Protein AF-0000000068019719 (afdb_homodimer)

Structure (mmCIF, N/CA/C/O backbone):
data_AF-0000000068019719-model_v1
#
loop_
_entity.id
_entity.type
_entity.pdbx_description
1 polymer 'Aminotransferase-like plant mobile domain-containing protein'
#
loop_
_atom_site.group_PDB
_atom_site.id
_atom_site.type_symbol
_atom_site.label_atom_id
_atom_site.label_alt_id
_atom_site.label_comp_id
_atom_site.label_asym_id
_atom_site.label_entity_id
_atom_site.label_seq_id
_atom_site.pdbx_PDB_ins_code
_atom_site.Cartn_x
_atom_site.Cartn_y
_atom_site.Cartn_z
_atom_site.occupancy
_atom_site.B_iso_or_equiv
_atom_site.auth_seq_id
_atom_site.auth_comp_id
_atom_site.auth_asym_id
_atom_site.auth_atom_id
_atom_site.pdbx_PDB_model_num
ATOM 1 N N . MET A 1 1 ? -24.781 23.547 -5.719 1 38.34 1 MET A N 1
ATOM 2 C CA . MET A 1 1 ? -23.625 24.281 -5.207 1 38.34 1 MET A CA 1
ATOM 3 C C . MET A 1 1 ? -23.156 23.703 -3.881 1 38.34 1 MET A C 1
ATOM 5 O O . MET A 1 1 ? -23.969 23.406 -3.004 1 38.34 1 MET A O 1
ATOM 9 N N . VAL A 1 2 ? -21.953 23.016 -3.896 1 59.16 2 VAL A N 1
ATOM 10 C CA . VAL A 1 2 ? -21.438 22.516 -2.629 1 59.16 2 VAL A CA 1
ATOM 11 C C . VAL A 1 2 ? -20.984 23.688 -1.755 1 59.16 2 VAL A C 1
ATOM 13 O O . VAL A 1 2 ? -20.125 24.453 -2.146 1 59.16 2 VAL A O 1
ATOM 16 N N . TRP A 1 3 ? -21.719 24 -0.631 1 69.31 3 TRP A N 1
ATOM 17 C CA . TRP A 1 3 ? -21.641 25.156 0.263 1 69.31 3 TRP A CA 1
ATOM 18 C C . TRP A 1 3 ? -20.188 25.5 0.582 1 69.31 3 TRP A C 1
ATOM 20 O O . TRP A 1 3 ? -19.812 26.672 0.586 1 69.31 3 TRP A O 1
ATOM 30 N N . LEU A 1 4 ? -19.422 24.531 0.592 1 84.62 4 LEU A N 1
ATOM 31 C CA . LEU A 1 4 ? -18.078 24.797 1.104 1 84.62 4 LEU A CA 1
ATOM 32 C C . LEU A 1 4 ? -17.062 24.859 -0.036 1 84.62 4 LEU A C 1
ATOM 34 O O . LEU A 1 4 ? -15.875 25.094 0.197 1 84.62 4 LEU A O 1
ATOM 38 N N . LEU A 1 5 ? -17.578 24.766 -1.245 1 86.62 5 LEU A N 1
ATOM 39 C CA . LEU A 1 5 ? -16.656 24.812 -2.367 1 86.62 5 LEU A CA 1
ATOM 40 C C . LEU A 1 5 ? -16.828 26.078 -3.189 1 86.62 5 LEU A C 1
ATOM 42 O O . LEU A 1 5 ? -17.953 26.578 -3.316 1 86.62 5 LEU A O 1
ATOM 46 N N . ASN A 1 6 ? -15.758 26.641 -3.621 1 86.62 6 ASN A N 1
ATOM 47 C CA . ASN A 1 6 ? -15.719 27.797 -4.523 1 86.62 6 ASN A CA 1
ATOM 48 C C . ASN A 1 6 ? -15.258 27.391 -5.922 1 86.62 6 ASN A C 1
ATOM 50 O O . ASN A 1 6 ? -14.195 26.797 -6.082 1 86.62 6 ASN A O 1
ATOM 54 N N . ASN A 1 7 ? -15.953 27.766 -6.902 1 86.12 7 ASN A N 1
ATOM 55 C CA . ASN A 1 7 ? -15.703 27.344 -8.281 1 86.12 7 ASN A CA 1
ATOM 56 C C . ASN A 1 7 ? -14.352 27.859 -8.781 1 86.12 7 ASN A C 1
ATOM 58 O O . ASN A 1 7 ? -13.719 27.203 -9.617 1 86.12 7 ASN A O 1
ATOM 62 N N . VAL A 1 8 ? -13.977 28.938 -8.258 1 86.38 8 VAL A N 1
ATOM 63 C CA . VAL A 1 8 ? -12.703 29.516 -8.68 1 86.38 8 VAL A CA 1
ATOM 64 C C . VAL A 1 8 ? -11.57 28.531 -8.406 1 86.38 8 VAL A C 1
ATOM 66 O O . VAL A 1 8 ? -10.648 28.391 -9.219 1 86.38 8 VAL A O 1
ATOM 69 N N . TYR A 1 9 ? -11.68 27.844 -7.316 1 90.44 9 TYR A N 1
ATOM 70 C CA . TYR A 1 9 ? -10.625 26.906 -6.934 1 90.44 9 TYR A CA 1
ATOM 71 C C . TYR A 1 9 ? -10.93 25.5 -7.449 1 90.44 9 TYR A C 1
ATOM 73 O O . TYR A 1 9 ? -10.039 24.812 -7.93 1 90.44 9 TYR A O 1
ATOM 81 N N . ASP A 1 10 ? -12.125 25.078 -7.422 1 90.25 10 ASP A N 1
ATOM 82 C CA . ASP A 1 10 ? -12.539 23.703 -7.641 1 90.25 10 ASP A CA 1
ATOM 83 C C . ASP A 1 10 ? -12.203 23.25 -9.062 1 90.25 10 ASP A C 1
ATOM 85 O O . ASP A 1 10 ? -11.766 22.109 -9.273 1 90.25 10 ASP A O 1
ATOM 89 N N . VAL A 1 11 ? -12.297 24.094 -10.023 1 90.19 11 VAL A N 1
ATOM 90 C CA . VAL A 1 11 ? -12.125 23.734 -11.43 1 90.19 11 VAL A CA 1
ATOM 91 C C . VAL A 1 11 ? -10.656 23.375 -11.688 1 90.19 11 VAL A C 1
ATOM 93 O O . VAL A 1 11 ? -10.352 22.625 -12.617 1 90.19 11 VAL A O 1
ATOM 96 N N . GLU A 1 12 ? -9.828 23.922 -10.836 1 93.25 12 GLU A N 1
ATOM 97 C CA . GLU A 1 12 ? -8.398 23.672 -11.023 1 93.25 12 GLU A CA 1
ATOM 98 C C . GLU A 1 12 ? -7.859 22.719 -9.961 1 93.25 12 GLU A C 1
ATOM 100 O O . GLU A 1 12 ? -6.668 22.406 -9.953 1 93.25 12 GLU A O 1
ATOM 105 N N . HIS A 1 13 ? -8.734 22.281 -9.203 1 95.81 13 HIS A N 1
ATOM 106 C CA . HIS A 1 13 ? -8.312 21.516 -8.039 1 95.81 13 HIS A CA 1
ATOM 107 C C . HIS A 1 13 ? -7.988 20.078 -8.43 1 95.81 13 HIS A C 1
ATOM 109 O O . HIS A 1 13 ? -8.688 19.469 -9.25 1 95.81 13 HIS A O 1
ATOM 115 N N . ARG A 1 14 ? -7.023 19.531 -7.828 1 96.31 14 ARG A N 1
ATOM 116 C CA . ARG A 1 14 ? -6.582 18.156 -8.094 1 96.31 14 ARG A CA 1
ATOM 117 C C . ARG A 1 14 ? -7.719 17.172 -7.859 1 96.31 14 ARG A C 1
ATOM 119 O O . ARG A 1 14 ? -7.891 16.219 -8.633 1 96.31 14 ARG A O 1
ATOM 126 N N . ALA A 1 15 ? -8.477 17.297 -6.812 1 94.62 15 ALA A N 1
ATOM 127 C CA . ALA A 1 15 ? -9.594 16.406 -6.508 1 94.62 15 ALA A CA 1
ATOM 128 C C . ALA A 1 15 ? -10.602 16.391 -7.656 1 94.62 15 ALA A C 1
ATOM 130 O O . ALA A 1 15 ? -11.164 15.336 -7.977 1 94.62 15 ALA A O 1
ATOM 131 N N . TYR A 1 16 ? -10.789 17.516 -8.219 1 93.38 16 TYR A N 1
ATOM 132 C CA . TYR A 1 16 ? -11.711 17.625 -9.352 1 93.38 16 TYR A CA 1
ATOM 133 C C . TYR A 1 16 ? -11.188 16.828 -10.539 1 93.38 16 TYR A C 1
ATOM 135 O O . TYR A 1 16 ? -11.93 16.078 -11.172 1 93.38 16 TYR A O 1
ATOM 143 N N . PHE A 1 17 ? -9.984 16.938 -10.82 1 94.06 17 PHE A N 1
ATOM 144 C CA . PHE A 1 17 ? -9.375 16.25 -11.945 1 94.06 17 PHE A CA 1
ATOM 145 C C . PHE A 1 17 ? -9.398 14.742 -11.727 1 94.06 17 PHE A C 1
ATOM 147 O O . PHE A 1 17 ? -9.609 13.969 -12.664 1 94.06 17 PHE A O 1
ATOM 154 N N . MET A 1 18 ? -9.25 14.281 -10.539 1 92.56 18 MET A N 1
ATOM 155 C CA . MET A 1 18 ? -9.211 12.852 -10.242 1 92.56 18 MET A CA 1
ATOM 156 C C . MET A 1 18 ? -10.625 12.266 -10.227 1 92.56 18 MET A C 1
ATOM 158 O O . MET A 1 18 ? -10.859 11.195 -10.789 1 92.56 18 MET A O 1
ATOM 162 N N . SER A 1 19 ? -11.516 12.914 -9.578 1 89 19 SER A N 1
ATOM 163 C CA . SER A 1 19 ? -12.859 12.375 -9.375 1 89 19 SER A CA 1
ATOM 164 C C . SER A 1 19 ? -13.727 12.562 -10.617 1 89 19 SER A C 1
ATOM 166 O O . SER A 1 19 ? -14.359 11.617 -11.086 1 89 19 SER A O 1
ATOM 168 N N . GLU A 1 20 ? -13.711 13.75 -11.172 1 86.19 20 GLU A N 1
ATOM 169 C CA . GLU A 1 20 ? -14.609 14.078 -12.273 1 86.19 20 GLU A CA 1
ATOM 170 C C . GLU A 1 20 ? -13.969 13.773 -13.625 1 86.19 20 GLU A C 1
ATOM 172 O O . GLU A 1 20 ? -14.625 13.227 -14.516 1 86.19 20 GLU A O 1
ATOM 177 N N . LYS A 1 21 ? -12.766 14.117 -13.742 1 88.12 21 LYS A N 1
ATOM 178 C CA . LYS A 1 21 ? -12.102 13.914 -15.031 1 88.12 21 LYS A CA 1
ATOM 179 C C . LYS A 1 21 ? -11.406 12.555 -15.078 1 88.12 21 LYS A C 1
ATOM 181 O O . LYS A 1 21 ? -10.898 12.148 -16.125 1 88.12 21 LYS A O 1
ATOM 186 N N . LYS A 1 22 ? -11.391 11.828 -13.938 1 85.5 22 LYS A N 1
ATOM 187 C CA . LYS A 1 22 ? -10.828 10.484 -13.836 1 85.5 22 LYS A CA 1
ATOM 188 C C . LYS A 1 22 ? -9.383 10.445 -14.32 1 85.5 22 LYS A C 1
ATOM 190 O O . LYS A 1 22 ? -8.984 9.516 -15.016 1 85.5 22 LYS A O 1
ATOM 195 N N . MET A 1 23 ? -8.703 11.555 -14.023 1 88.12 23 MET A N 1
ATOM 196 C CA . MET A 1 23 ? -7.297 11.648 -14.398 1 88.12 23 MET A CA 1
ATOM 197 C C . MET A 1 23 ? -6.406 10.992 -13.352 1 88.12 23 MET A C 1
ATOM 199 O O . MET A 1 23 ? -6.656 11.133 -12.148 1 88.12 23 MET A O 1
ATOM 203 N N . GLU A 1 24 ? -5.391 10.312 -13.852 1 85.75 24 GLU A N 1
ATOM 204 C CA . GLU A 1 24 ? -4.367 9.789 -12.953 1 85.75 24 GLU A CA 1
ATOM 205 C C . GLU A 1 24 ? -3.275 10.82 -12.695 1 85.75 24 GLU A C 1
ATOM 207 O O . GLU A 1 24 ? -2.547 11.203 -13.617 1 85.75 24 GLU A O 1
ATOM 212 N N . LEU A 1 25 ? -3.205 11.25 -11.516 1 93.06 25 LEU A N 1
ATOM 213 C CA . LEU A 1 25 ? -2.211 12.258 -11.164 1 93.06 25 LEU A CA 1
ATOM 214 C C . LEU A 1 25 ? -1.021 11.625 -10.453 1 93.06 25 LEU A C 1
ATOM 216 O O . LEU A 1 25 ? -1.124 10.508 -9.93 1 93.06 25 LEU A O 1
ATOM 220 N N . THR A 1 26 ? 0.106 12.352 -10.484 1 92.88 26 THR A N 1
ATOM 221 C CA . THR A 1 26 ? 1.33 11.906 -9.828 1 92.88 26 THR A CA 1
ATOM 222 C C . THR A 1 26 ? 1.549 12.672 -8.523 1 92.88 26 THR A C 1
ATOM 224 O O . THR A 1 26 ? 1.011 13.766 -8.344 1 92.88 26 THR A O 1
ATOM 227 N N . PRO A 1 27 ? 2.312 12.062 -7.602 1 93.38 27 PRO A N 1
ATOM 228 C CA . PRO A 1 27 ? 2.594 12.758 -6.344 1 93.38 27 PRO A CA 1
ATOM 229 C C . PRO A 1 27 ? 3.418 14.031 -6.539 1 93.38 27 PRO A C 1
ATOM 231 O O . PRO A 1 27 ? 4.266 14.086 -7.434 1 93.38 27 PRO A O 1
ATOM 234 N N . LEU A 1 28 ? 3.152 14.992 -5.691 1 94.69 28 LEU A N 1
ATOM 235 C CA . LEU A 1 28 ? 3.924 16.234 -5.672 1 94.69 28 LEU A CA 1
ATOM 236 C C . LEU A 1 28 ? 5.328 15.984 -5.133 1 94.69 28 LEU A C 1
ATOM 238 O O . LEU A 1 28 ? 5.531 15.109 -4.285 1 94.69 28 LEU A O 1
ATOM 242 N N . LYS A 1 29 ? 6.273 16.766 -5.629 1 91.44 29 LYS A N 1
ATOM 243 C CA . LYS A 1 29 ? 7.633 16.719 -5.098 1 91.44 29 LYS A CA 1
ATOM 244 C C . LYS A 1 29 ? 7.777 17.609 -3.873 1 91.44 29 LYS A C 1
ATOM 246 O O . LYS A 1 29 ? 7.371 18.781 -3.896 1 91.44 29 LYS A O 1
ATOM 251 N N . ILE A 1 30 ? 8.305 17.016 -2.824 1 89.81 30 ILE A N 1
ATOM 252 C CA . ILE A 1 30 ? 8.547 17.812 -1.627 1 89.81 30 ILE A CA 1
ATOM 253 C C . ILE A 1 30 ? 9.836 18.609 -1.799 1 89.81 30 ILE A C 1
ATOM 255 O O . ILE A 1 30 ? 10.898 18.047 -2.076 1 89.81 30 ILE A O 1
ATOM 259 N N . ARG A 1 31 ? 9.789 19.891 -1.672 1 82.5 31 ARG A N 1
ATOM 260 C CA . ARG A 1 31 ? 10.938 20.766 -1.894 1 82.5 31 ARG A CA 1
ATOM 261 C C . ARG A 1 31 ? 11.633 21.094 -0.58 1 82.5 31 ARG A C 1
ATOM 263 O O . ARG A 1 31 ? 12.602 21.859 -0.561 1 82.5 31 ARG A O 1
ATOM 270 N N . SER A 1 32 ? 11.203 20.531 0.454 1 72.19 32 SER A N 1
ATOM 271 C CA . SER A 1 32 ? 11.852 20.734 1.748 1 72.19 32 SER A CA 1
ATOM 272 C C . SER A 1 32 ? 12.977 19.734 1.968 1 72.19 32 SER A C 1
ATOM 274 O O . SER A 1 32 ? 12.773 18.531 1.828 1 72.19 32 SER A O 1
ATOM 276 N N . HIS A 1 33 ? 14.164 20.422 2.17 1 71.75 33 HIS A N 1
ATOM 277 C CA . HIS A 1 33 ? 15.336 19.594 2.428 1 71.75 33 HIS A CA 1
ATOM 278 C C . HIS A 1 33 ? 15.797 19.719 3.875 1 71.75 33 HIS A C 1
ATOM 280 O O . HIS A 1 33 ? 15.586 20.766 4.508 1 71.75 33 HIS A O 1
ATOM 286 N N . GLY A 1 34 ? 15.797 18.734 4.602 1 66.56 34 GLY A N 1
ATOM 287 C CA . GLY A 1 34 ? 16.312 18.766 5.961 1 66.56 34 GLY A CA 1
ATOM 288 C C . GLY A 1 34 ? 17.594 19.578 6.098 1 66.56 34 GLY A C 1
ATOM 289 O O . GLY A 1 34 ? 17.969 20.312 5.184 1 66.56 34 GLY A O 1
ATOM 290 N N . ALA A 1 35 ? 18 19.734 7.387 1 65 35 ALA A N 1
ATOM 291 C CA . ALA A 1 35 ? 19.281 20.406 7.633 1 65 35 ALA A CA 1
ATOM 292 C C . ALA A 1 35 ? 20.453 19.531 7.16 1 65 35 ALA A C 1
ATOM 294 O O . ALA A 1 35 ? 20.453 18.312 7.371 1 65 35 ALA A O 1
ATOM 295 N N . SER A 1 36 ? 20.906 19.844 6.016 1 66.44 36 SER A N 1
ATOM 296 C CA . SER A 1 36 ? 22 19.094 5.422 1 66.44 36 SER A CA 1
ATOM 297 C C . SER A 1 36 ? 23.172 18.969 6.387 1 66.44 36 SER A C 1
ATOM 299 O O . SER A 1 36 ? 23.422 19.875 7.191 1 66.44 36 SER A O 1
ATOM 301 N N . SER A 1 37 ? 23.688 17.875 6.43 1 70.44 37 SER A N 1
ATOM 302 C CA . SER A 1 37 ? 24.906 17.641 7.195 1 70.44 37 SER A CA 1
ATOM 303 C C . SER A 1 37 ? 26.047 18.5 6.68 1 70.44 37 SER A C 1
ATOM 305 O O . SER A 1 37 ? 27.094 18.609 7.328 1 70.44 37 SER A O 1
ATOM 307 N N . VAL A 1 38 ? 25.75 19.234 5.754 1 77.94 38 VAL A N 1
ATOM 308 C CA . VAL A 1 38 ? 26.812 20.031 5.141 1 77.94 38 VAL A CA 1
ATOM 309 C C . VAL A 1 38 ? 27.094 21.25 6 1 77.94 38 VAL A C 1
ATOM 311 O O . VAL A 1 38 ? 28.266 21.625 6.184 1 77.94 38 VAL A O 1
ATOM 314 N N . MET A 1 39 ? 26.031 21.922 6.547 1 88.31 39 MET A N 1
ATOM 315 C CA . MET A 1 39 ? 26.203 23.062 7.441 1 88.31 39 MET A CA 1
ATOM 316 C C . MET A 1 39 ? 26.281 22.609 8.898 1 88.31 39 MET A C 1
ATOM 318 O O . MET A 1 39 ? 25.281 22.141 9.453 1 88.31 39 MET A O 1
ATOM 322 N N . GLN A 1 40 ? 27.359 22.766 9.492 1 87.5 40 GLN A N 1
ATOM 323 C CA . GLN A 1 40 ? 27.562 22.266 10.844 1 87.5 40 GLN A CA 1
ATOM 324 C C . GLN A 1 40 ? 27.125 23.297 11.883 1 87.5 40 GLN A C 1
ATOM 326 O O . GLN A 1 40 ? 27.406 24.5 11.742 1 87.5 40 GLN A O 1
ATOM 331 N N . TYR A 1 41 ? 26.469 22.844 12.844 1 91.69 41 TYR A N 1
ATOM 332 C CA . TYR A 1 41 ? 26.094 23.703 13.969 1 91.69 41 TYR A CA 1
ATOM 333 C C . TYR A 1 41 ? 27.281 23.938 14.898 1 91.69 41 TYR A C 1
ATOM 335 O O . TYR A 1 41 ? 27.984 22.984 15.258 1 91.69 41 TYR A O 1
ATOM 343 N N . ASP A 1 42 ? 27.5 25.141 15.219 1 93.56 42 ASP A N 1
ATOM 344 C CA . ASP A 1 42 ? 28.547 25.547 16.156 1 93.56 42 ASP A CA 1
ATOM 345 C C . ASP A 1 42 ? 27.938 26.047 17.469 1 93.56 42 ASP A C 1
ATOM 347 O O . ASP A 1 42 ? 27.125 26.984 17.469 1 93.56 42 ASP A O 1
ATOM 351 N N . GLU A 1 43 ? 28.438 25.484 18.562 1 93.25 43 GLU A N 1
ATOM 352 C CA . GLU A 1 43 ? 27.891 25.828 19.875 1 93.25 43 GLU A CA 1
ATOM 353 C C . GLU A 1 43 ? 28.016 27.328 20.156 1 93.25 43 GLU A C 1
ATOM 355 O O . GLU A 1 43 ? 27.219 27.891 20.891 1 93.25 43 GLU A O 1
ATOM 360 N N . ARG A 1 44 ? 28.875 27.938 19.547 1 94.81 44 ARG A N 1
ATOM 361 C CA . ARG A 1 44 ? 29.094 29.375 19.734 1 94.81 44 ARG A CA 1
ATOM 362 C C . ARG A 1 44 ? 27.969 30.188 19.125 1 94.81 44 ARG A C 1
ATOM 364 O O . ARG A 1 44 ? 27.797 31.375 19.438 1 94.81 44 ARG A O 1
ATOM 371 N N . TYR A 1 45 ? 27.094 29.578 18.297 1 96.62 45 TYR A N 1
ATOM 372 C CA . TYR A 1 45 ? 25.953 30.234 17.672 1 96.62 45 TYR A CA 1
ATOM 373 C C . TYR A 1 45 ? 24.812 30.391 18.656 1 96.62 45 TYR A C 1
ATOM 375 O O . TYR A 1 45 ? 23.906 31.219 18.453 1 96.62 45 TYR A O 1
ATOM 383 N N . THR A 1 46 ? 24.734 29.641 19.703 1 96.06 46 THR A N 1
ATOM 384 C CA . THR A 1 46 ? 23.578 29.406 20.562 1 96.06 46 THR A CA 1
ATOM 385 C C . THR A 1 46 ? 23.062 30.719 21.141 1 96.06 46 THR A C 1
ATOM 387 O O . THR A 1 46 ? 21.859 31 21.078 1 96.06 46 THR A O 1
ATOM 390 N N . PRO A 1 47 ? 23.922 31.562 21.672 1 95.31 47 PRO A N 1
ATOM 391 C CA . PRO A 1 47 ? 23.391 32.781 22.266 1 95.31 47 PRO A CA 1
ATOM 392 C C . PRO A 1 47 ? 22.703 33.688 21.25 1 95.31 47 PRO A C 1
ATOM 394 O O . PRO A 1 47 ? 21.734 34.375 21.578 1 95.31 47 PRO A O 1
ATOM 397 N N . TYR A 1 48 ? 23.203 33.719 20.078 1 96.38 48 TYR A N 1
ATOM 398 C CA . TYR A 1 48 ? 22.625 34.562 19.047 1 96.38 48 TYR A CA 1
ATOM 399 C C . TYR A 1 48 ? 21.297 34 18.547 1 96.38 48 TYR A C 1
ATOM 401 O O . TYR A 1 48 ? 20.359 34.75 18.297 1 96.38 48 TYR A O 1
ATOM 409 N N . ILE A 1 49 ? 21.234 32.75 18.422 1 96.69 49 ILE A N 1
ATOM 410 C CA . ILE A 1 49 ? 20.031 32.094 17.953 1 96.69 49 ILE A CA 1
ATOM 411 C C . ILE A 1 49 ? 18.938 32.219 19.016 1 96.69 49 ILE A C 1
ATOM 413 O O . ILE A 1 49 ? 17.75 32.375 18.688 1 96.69 49 ILE A O 1
ATOM 417 N N . GLU A 1 50 ? 19.312 32.062 20.219 1 95.62 50 GLU A N 1
ATOM 418 C CA . GLU A 1 50 ? 18.375 32.219 21.328 1 95.62 50 GLU A CA 1
ATOM 419 C C . GLU A 1 50 ? 17.656 33.562 21.281 1 95.62 50 GLU A C 1
ATOM 421 O O . GLU A 1 50 ? 16.469 33.656 21.578 1 95.62 50 GLU A O 1
ATOM 426 N N . MET A 1 51 ? 18.344 34.562 20.891 1 95.38 51 MET A N 1
ATOM 427 C CA . MET A 1 51 ? 17.797 35.938 20.844 1 95.38 51 MET A CA 1
ATOM 428 C C . MET A 1 51 ? 16.656 36.031 19.844 1 95.38 51 MET A C 1
ATOM 430 O O . MET A 1 51 ? 15.742 36.844 20 1 95.38 51 MET A O 1
ATOM 434 N N . THR A 1 52 ? 16.656 35.219 18.812 1 95.69 52 THR A N 1
ATOM 435 C CA . THR A 1 52 ? 15.688 35.312 17.719 1 95.69 52 THR A CA 1
ATOM 436 C C . THR A 1 52 ? 14.43 34.5 18.062 1 95.69 52 THR A C 1
ATOM 438 O O . THR A 1 52 ? 13.398 34.656 17.406 1 95.69 52 THR A O 1
ATOM 441 N N . GLY A 1 53 ? 14.492 33.625 19.062 1 94.56 53 GLY A N 1
ATOM 442 C CA . GLY A 1 53 ? 13.383 32.75 19.391 1 94.56 53 GLY A CA 1
ATOM 443 C C . GLY A 1 53 ? 13.359 31.469 18.547 1 94.56 53 GLY A C 1
ATOM 444 O O . GLY A 1 53 ? 12.453 30.656 18.688 1 94.56 53 GLY A O 1
ATOM 445 N N . LEU A 1 54 ? 14.43 31.172 17.766 1 96.44 54 LEU A N 1
ATOM 446 C CA . LEU A 1 54 ? 14.445 30.062 16.828 1 96.44 54 LEU A CA 1
ATOM 447 C C . LEU A 1 54 ? 15.203 28.859 17.391 1 96.44 54 LEU A C 1
ATOM 449 O O . LEU A 1 54 ? 15.266 27.812 16.766 1 96.44 54 LEU A O 1
ATOM 453 N N . LEU A 1 55 ? 15.711 28.984 18.562 1 96.25 55 LEU A N 1
ATOM 454 C CA . LEU A 1 55 ? 16.672 28.016 19.094 1 96.25 55 LEU A CA 1
ATOM 455 C C . LEU A 1 55 ? 16.047 26.625 19.156 1 96.25 55 LEU A C 1
ATOM 457 O O . LEU A 1 55 ? 16.641 25.656 18.656 1 96.25 55 LEU A O 1
ATOM 461 N N . PRO A 1 56 ? 14.836 26.469 19.688 1 95.44 56 PRO A N 1
ATOM 462 C CA . PRO A 1 56 ? 14.281 25.109 19.734 1 95.44 56 PRO A CA 1
ATOM 463 C C . PRO A 1 56 ? 14.125 24.484 18.359 1 95.44 56 PRO A C 1
ATOM 465 O O . PRO A 1 56 ? 14.422 23.297 18.172 1 95.44 56 PRO A O 1
ATOM 468 N N . PHE A 1 57 ? 13.727 25.266 17.438 1 94.94 57 PHE A N 1
ATOM 469 C CA . PHE A 1 57 ? 13.508 24.75 16.094 1 94.94 57 PHE A CA 1
ATOM 470 C C . PHE A 1 57 ? 14.836 24.391 15.422 1 94.94 57 PHE A C 1
ATOM 472 O O . PHE A 1 57 ? 14.945 23.344 14.781 1 94.94 57 PHE A O 1
ATOM 479 N N . VAL A 1 58 ? 15.773 25.234 15.57 1 94.12 58 VAL A N 1
ATOM 480 C CA . VAL A 1 58 ? 17.094 25.016 14.984 1 94.12 58 VAL A CA 1
ATOM 481 C C . VAL A 1 58 ? 17.703 23.75 15.562 1 94.12 58 VAL A C 1
ATOM 483 O O . VAL A 1 58 ? 18.312 22.953 14.844 1 94.12 58 VAL A O 1
ATOM 486 N N . GLN A 1 59 ? 17.531 23.547 16.828 1 91.5 59 GLN A N 1
ATOM 487 C CA . GLN A 1 59 ? 18.062 22.344 17.469 1 91.5 59 GLN A CA 1
ATOM 488 C C . GLN A 1 59 ? 17.359 21.094 16.938 1 91.5 59 GLN A C 1
ATOM 490 O O . GLN A 1 59 ? 18 20.047 16.797 1 91.5 59 GLN A O 1
ATOM 495 N N . LEU A 1 60 ? 16.172 21.219 16.688 1 90.44 60 LEU A N 1
ATOM 496 C CA . LEU A 1 60 ? 15.383 20.109 16.156 1 90.44 60 LEU A CA 1
ATOM 497 C C . LEU A 1 60 ? 15.875 19.703 14.773 1 90.44 60 LEU A C 1
ATOM 499 O O . LEU A 1 60 ? 16.094 18.516 14.523 1 90.44 60 LEU A O 1
ATOM 503 N N . VAL A 1 61 ? 16.109 20.625 13.875 1 89.88 61 VAL A N 1
ATOM 504 C CA . VAL A 1 61 ? 16.344 20.312 12.469 1 89.88 61 VAL A CA 1
ATOM 505 C C . VAL A 1 61 ? 17.844 20.109 12.227 1 89.88 61 VAL A C 1
ATOM 507 O O . VAL A 1 61 ? 18.234 19.516 11.227 1 89.88 61 VAL A O 1
ATOM 510 N N . SER A 1 62 ? 18.688 20.594 13.109 1 85.62 62 SER A N 1
ATOM 511 C CA . SER A 1 62 ? 20.125 20.438 12.945 1 85.62 62 SER A CA 1
ATOM 512 C C . SER A 1 62 ? 20.562 19.016 13.234 1 85.62 62 SER A C 1
ATOM 514 O O . SER A 1 62 ? 21.641 18.578 12.789 1 85.62 62 SER A O 1
ATOM 516 N N . ARG A 1 63 ? 19.875 18.266 13.945 1 77.62 63 ARG A N 1
ATOM 517 C CA . ARG A 1 63 ? 20.219 16.891 14.281 1 77.62 63 ARG A CA 1
ATOM 518 C C . ARG A 1 63 ? 19.859 15.945 13.141 1 77.62 63 ARG A C 1
ATOM 520 O O . ARG A 1 63 ? 20.734 15.242 12.609 1 77.62 63 ARG A O 1
ATOM 527 N N . SER A 1 64 ? 18.562 15.773 12.961 1 72.25 64 SER A N 1
ATOM 528 C CA . SER A 1 64 ? 18.062 14.891 11.906 1 72.25 64 SER A CA 1
ATOM 529 C C . SER A 1 64 ? 16.656 15.273 11.492 1 72.25 64 SER A C 1
ATOM 531 O O . SER A 1 64 ? 15.875 15.781 12.305 1 72.25 64 SER A O 1
ATOM 533 N N . THR A 1 65 ? 16.5 15.281 10.188 1 76.94 65 THR A N 1
ATOM 534 C CA . THR A 1 65 ? 15.125 15.398 9.688 1 76.94 65 THR A CA 1
ATOM 535 C C . THR A 1 65 ? 14.664 14.086 9.055 1 76.94 65 THR A C 1
ATOM 537 O O . THR A 1 65 ? 15.398 13.477 8.281 1 76.94 65 THR A O 1
ATOM 540 N N . PRO A 1 66 ? 13.516 13.672 9.484 1 79.25 66 PRO A N 1
ATOM 541 C CA . PRO A 1 66 ? 13.031 12.414 8.922 1 79.25 66 PRO A CA 1
ATOM 542 C C . PRO A 1 66 ? 12.727 12.523 7.426 1 79.25 66 PRO A C 1
ATOM 544 O O . PRO A 1 66 ? 12.508 13.625 6.914 1 79.25 66 PRO A O 1
ATOM 547 N N . ASN A 1 67 ? 12.781 11.352 6.809 1 79.81 67 ASN A N 1
ATOM 548 C CA . ASN A 1 67 ? 12.352 11.297 5.418 1 79.81 67 ASN A CA 1
ATOM 549 C C . ASN A 1 67 ? 10.836 11.492 5.293 1 79.81 67 ASN A C 1
ATOM 551 O O . ASN A 1 67 ? 10.062 10.812 5.965 1 79.81 67 ASN A O 1
ATOM 555 N N . LEU A 1 68 ? 10.555 12.477 4.492 1 86 68 LEU A N 1
ATOM 556 C CA . LEU A 1 68 ? 9.141 12.789 4.352 1 86 68 LEU A CA 1
ATOM 557 C C . LEU A 1 68 ? 8.508 11.977 3.227 1 86 68 LEU A C 1
ATOM 559 O O . LEU A 1 68 ? 9.148 11.719 2.205 1 86 68 LEU A O 1
ATOM 563 N N . ASN A 1 69 ? 7.344 11.539 3.4 1 88.44 69 ASN A N 1
ATOM 564 C CA . ASN A 1 69 ? 6.586 10.703 2.473 1 88.44 69 ASN A CA 1
ATOM 565 C C . ASN A 1 69 ? 5.781 11.547 1.487 1 88.44 69 ASN A C 1
ATOM 567 O O . ASN A 1 69 ? 4.652 11.945 1.781 1 88.44 69 ASN A O 1
ATOM 571 N N . ALA A 1 70 ? 6.309 11.711 0.313 1 91.44 70 ALA A N 1
ATOM 572 C CA . ALA A 1 70 ? 5.68 12.578 -0.683 1 91.44 70 ALA A CA 1
ATOM 573 C C . ALA A 1 70 ? 4.297 12.062 -1.063 1 91.44 70 ALA A C 1
ATOM 575 O O . ALA A 1 70 ? 3.373 12.844 -1.287 1 91.44 70 ALA A O 1
ATOM 576 N N . ALA A 1 71 ? 4.141 10.766 -1.117 1 92 71 ALA A N 1
ATOM 577 C CA . ALA A 1 71 ? 2.865 10.164 -1.497 1 92 71 ALA A CA 1
ATOM 578 C C . ALA A 1 71 ? 1.781 10.477 -0.469 1 92 71 ALA A C 1
ATOM 580 O O . ALA A 1 71 ? 0.674 10.883 -0.83 1 92 71 ALA A O 1
ATOM 581 N N . ALA A 1 72 ? 2.111 10.336 0.767 1 93.44 72 ALA A N 1
ATOM 582 C CA . ALA A 1 72 ? 1.146 10.586 1.834 1 93.44 72 ALA A CA 1
ATOM 583 C C . ALA A 1 72 ? 0.794 12.07 1.923 1 93.44 72 ALA A C 1
ATOM 585 O O . ALA A 1 72 ? -0.374 12.43 2.082 1 93.44 72 ALA A O 1
ATOM 586 N N . VAL A 1 73 ? 1.76 12.867 1.812 1 95.44 73 VAL A N 1
ATOM 587 C CA . VAL A 1 73 ? 1.554 14.312 1.873 1 95.44 73 VAL A CA 1
ATOM 588 C C . VAL A 1 73 ? 0.685 14.758 0.701 1 95.44 73 VAL A C 1
ATOM 590 O O . VAL A 1 73 ? -0.229 15.57 0.872 1 95.44 73 VAL A O 1
ATOM 593 N N . THR A 1 74 ? 0.97 14.234 -0.465 1 96.81 74 THR A N 1
ATOM 594 C CA . THR A 1 74 ? 0.198 14.609 -1.646 1 96.81 74 THR A CA 1
ATOM 595 C C . THR A 1 74 ? -1.259 14.18 -1.495 1 96.81 74 THR A C 1
ATOM 597 O O . THR A 1 74 ? -2.172 14.938 -1.838 1 96.81 74 THR A O 1
ATOM 600 N N . SER A 1 75 ? -1.438 12.945 -0.999 1 96.56 75 SER A N 1
ATOM 601 C CA . SER A 1 75 ? -2.801 12.461 -0.799 1 96.56 75 SER A CA 1
ATOM 602 C C . SER A 1 75 ? -3.568 13.367 0.162 1 96.56 75 SER A C 1
ATOM 604 O O . SER A 1 75 ? -4.777 13.547 0.016 1 96.56 75 SER A O 1
ATOM 606 N N . LEU A 1 76 ? -2.9 13.867 1.13 1 97.81 76 LEU A N 1
ATOM 607 C CA . LEU A 1 76 ? -3.492 14.805 2.078 1 97.81 76 LEU A CA 1
ATOM 608 C C . LEU A 1 76 ? -3.787 16.141 1.41 1 97.81 76 LEU A C 1
ATOM 610 O O . LEU A 1 76 ? -4.863 16.719 1.602 1 97.81 76 LEU A O 1
ATOM 614 N N . ILE A 1 77 ? -2.908 16.578 0.573 1 98.12 77 ILE A N 1
ATOM 615 C CA . ILE A 1 77 ? -3.037 17.875 -0.104 1 98.12 77 ILE A CA 1
ATOM 616 C C . ILE A 1 77 ? -4.203 17.828 -1.088 1 98.12 77 ILE A C 1
ATOM 618 O O . ILE A 1 77 ? -4.898 18.828 -1.287 1 98.12 77 ILE A O 1
ATOM 622 N N . ASP A 1 78 ? -4.422 16.688 -1.659 1 97.69 78 ASP A N 1
ATOM 623 C CA . ASP A 1 78 ? -5.543 16.516 -2.578 1 97.69 78 ASP A CA 1
ATOM 624 C C . ASP A 1 78 ? -6.863 16.875 -1.9 1 97.69 78 ASP A C 1
ATOM 626 O O . ASP A 1 78 ? -7.883 17.062 -2.57 1 97.69 78 ASP A O 1
ATOM 630 N N . ARG A 1 79 ? -6.871 17.047 -0.547 1 97.56 79 ARG A N 1
ATOM 631 C CA . ARG A 1 79 ? -8.086 17.297 0.215 1 97.56 79 ARG A CA 1
ATOM 632 C C . ARG A 1 79 ? -8.078 18.719 0.795 1 97.56 79 ARG A C 1
ATOM 634 O O . ARG A 1 79 ? -9.031 19.125 1.464 1 97.56 79 ARG A O 1
ATOM 641 N N . TRP A 1 80 ? -6.992 19.391 0.511 1 97.88 80 TRP A N 1
ATOM 642 C CA . TRP A 1 80 ? -6.895 20.766 0.996 1 97.88 80 TRP A CA 1
ATOM 643 C C . TRP A 1 80 ? -7.812 21.688 0.206 1 97.88 80 TRP A C 1
ATOM 645 O O . TRP A 1 80 ? -7.816 21.656 -1.027 1 97.88 80 TRP A O 1
ATOM 655 N N . ARG A 1 81 ? -8.57 22.516 0.953 1 96.12 81 ARG A N 1
ATOM 656 C CA . ARG A 1 81 ? -9.461 23.484 0.316 1 96.12 81 ARG A CA 1
ATOM 657 C C . ARG A 1 81 ? -9.102 24.906 0.719 1 96.12 81 ARG A C 1
ATOM 659 O O . ARG A 1 81 ? -9.258 25.281 1.881 1 96.12 81 ARG A O 1
ATOM 666 N N . PRO A 1 82 ? -8.711 25.672 -0.253 1 94.88 82 PRO A N 1
ATOM 667 C CA . PRO A 1 82 ? -8.367 27.062 0.039 1 94.88 82 PRO A CA 1
ATOM 668 C C . PRO A 1 82 ? -9.555 27.875 0.536 1 94.88 82 PRO A C 1
ATOM 670 O O . PRO A 1 82 ? -9.383 28.875 1.236 1 94.88 82 PRO A O 1
ATOM 673 N N . GLU A 1 83 ? -10.781 27.469 0.255 1 91.81 83 GLU A N 1
ATOM 674 C CA . GLU A 1 83 ? -12.008 28.156 0.642 1 91.81 83 GLU A CA 1
ATOM 675 C C . GLU A 1 83 ? -12.109 28.297 2.158 1 91.81 83 GLU A C 1
ATOM 677 O O . GLU A 1 83 ? -12.617 29.297 2.66 1 91.81 83 GLU A O 1
ATOM 682 N N . THR A 1 84 ? -11.602 27.281 2.801 1 93.12 84 THR A N 1
ATOM 683 C CA . THR A 1 84 ? -11.766 27.25 4.25 1 93.12 84 THR A CA 1
ATOM 684 C C . THR A 1 84 ? -10.422 27.062 4.945 1 93.12 84 THR A C 1
ATOM 686 O O . THR A 1 84 ? -10.344 27.094 6.176 1 93.12 84 THR A O 1
ATOM 689 N N . HIS A 1 85 ? -9.344 26.875 4.254 1 95.69 85 HIS A N 1
ATOM 690 C CA . HIS A 1 85 ? -8.016 26.578 4.773 1 95.69 85 HIS A CA 1
ATOM 691 C C . HIS A 1 85 ? -8.039 25.312 5.637 1 95.69 85 HIS A C 1
ATOM 693 O O . HIS A 1 85 ? -7.5 25.312 6.746 1 95.69 85 HIS A O 1
ATOM 699 N N . ASN A 1 86 ? -8.703 24.328 5.121 1 96.69 86 ASN A N 1
ATOM 700 C CA . ASN A 1 86 ? -8.836 23.047 5.824 1 96.69 86 ASN A CA 1
ATOM 701 C C . ASN A 1 86 ? -8.719 21.859 4.867 1 96.69 86 ASN A C 1
ATOM 703 O O . ASN A 1 86 ? -8.945 22 3.666 1 96.69 86 ASN A O 1
ATOM 707 N N . PHE A 1 87 ? -8.32 20.781 5.426 1 97.88 87 PHE A N 1
ATOM 708 C CA . PHE A 1 87 ? -8.469 19.5 4.734 1 97.88 87 PHE A CA 1
ATOM 709 C C . PHE A 1 87 ? -9.906 19 4.836 1 97.88 87 PHE A C 1
ATOM 711 O O . PHE A 1 87 ? -10.422 18.812 5.941 1 97.88 87 PHE A O 1
ATOM 718 N N . HIS A 1 88 ? -10.516 18.828 3.734 1 96.62 88 HIS A N 1
ATOM 719 C CA . HIS A 1 88 ? -11.859 18.266 3.719 1 96.62 88 HIS A CA 1
ATOM 720 C C . HIS A 1 88 ? -11.82 16.734 3.648 1 96.62 88 HIS A C 1
ATOM 722 O O . HIS A 1 88 ? -11.766 16.172 2.559 1 96.62 88 HIS A O 1
ATOM 728 N N . LEU A 1 89 ? -11.922 16.141 4.797 1 96.38 89 LEU A N 1
ATOM 729 C CA . LEU A 1 89 ? -11.922 14.688 4.934 1 96.38 89 LEU A CA 1
ATOM 730 C C . LEU A 1 89 ? -13.312 14.172 5.285 1 96.38 89 LEU A C 1
ATOM 732 O O . LEU A 1 89 ? -14.172 14.938 5.719 1 96.38 89 LEU A O 1
ATOM 736 N N . ARG A 1 90 ? -13.469 12.938 5.043 1 92.88 90 ARG A N 1
ATOM 737 C CA . ARG A 1 90 ? -14.742 12.352 5.441 1 92.88 90 ARG A CA 1
ATOM 738 C C . ARG A 1 90 ? -14.953 12.461 6.945 1 92.88 90 ARG A C 1
ATOM 740 O O . ARG A 1 90 ? -16.094 12.461 7.422 1 92.88 90 ARG A O 1
ATOM 747 N N . THR A 1 91 ? -13.945 12.602 7.66 1 95.06 91 THR A N 1
ATOM 748 C CA . THR A 1 91 ? -13.977 12.695 9.117 1 95.06 91 THR A CA 1
ATOM 749 C C . THR A 1 91 ? -14.305 14.117 9.562 1 95.06 91 THR A C 1
ATOM 751 O O . THR A 1 91 ? -14.414 14.391 10.758 1 95.06 91 THR A O 1
ATOM 754 N N . GLY A 1 92 ? -14.43 15.055 8.656 1 95.44 92 GLY A N 1
ATOM 755 C CA . GLY A 1 92 ? -14.656 16.453 8.953 1 95.44 92 GLY A CA 1
ATOM 756 C C . GLY A 1 92 ? -13.508 17.344 8.508 1 95.44 92 GLY A C 1
ATOM 757 O O . GLY A 1 92 ? -12.555 16.875 7.883 1 95.44 92 GLY A O 1
ATOM 758 N N . GLU A 1 93 ? -13.672 18.609 8.789 1 96.56 93 GLU A N 1
ATOM 759 C CA . GLU A 1 93 ? -12.578 19.547 8.539 1 96.56 93 GLU A CA 1
ATOM 760 C C . GLU A 1 93 ? -11.469 19.375 9.578 1 96.56 93 GLU A C 1
ATOM 762 O O . GLU A 1 93 ? -11.742 19.188 10.758 1 96.56 93 GLU A O 1
ATOM 767 N N . MET A 1 94 ? -10.297 19.359 9.055 1 98.12 94 MET A N 1
ATOM 768 C CA . MET A 1 94 ? -9.109 19.344 9.906 1 98.12 94 MET A CA 1
ATOM 769 C C . MET A 1 94 ? -8.008 20.234 9.328 1 98.12 94 MET A C 1
ATOM 771 O O . MET A 1 94 ? -7.969 20.469 8.117 1 98.12 94 MET A O 1
ATOM 775 N N . THR A 1 95 ? -7.109 20.719 10.164 1 98.5 95 THR A N 1
ATOM 776 C CA . THR A 1 95 ? -6.016 21.547 9.664 1 98.5 95 THR A CA 1
ATOM 777 C C . THR A 1 95 ? -4.902 21.656 10.703 1 98.5 95 THR A C 1
ATOM 779 O O . THR A 1 95 ? -5.059 21.219 11.836 1 98.5 95 THR A O 1
ATOM 782 N N . VAL A 1 96 ? -3.76 22.078 10.234 1 98.81 96 VAL A N 1
ATOM 783 C CA . VAL A 1 96 ? -2.678 22.469 11.133 1 98.81 96 VAL A CA 1
ATOM 784 C C . VAL A 1 96 ? -3.014 23.781 11.812 1 98.81 96 VAL A C 1
ATOM 786 O O . VAL A 1 96 ? -3.34 24.766 11.141 1 98.81 96 VAL A O 1
ATOM 789 N N . THR A 1 97 ? -2.965 23.844 13.086 1 98.75 97 THR A N 1
ATOM 790 C CA . THR A 1 97 ? -3.336 25.031 13.836 1 98.75 97 THR A CA 1
ATOM 791 C C . THR A 1 97 ? -2.123 25.625 14.555 1 98.75 97 THR A C 1
ATOM 793 O O . THR A 1 97 ? -1.034 25.047 14.516 1 98.75 97 THR A O 1
ATOM 796 N N . LEU A 1 98 ? -2.359 26.766 15.242 1 98.62 98 LEU A N 1
ATOM 797 C CA . LEU A 1 98 ? -1.301 27.375 16.031 1 98.62 98 LEU A CA 1
ATOM 798 C C . LEU A 1 98 ? -0.897 26.469 17.188 1 98.62 98 LEU A C 1
ATOM 800 O O . LEU A 1 98 ? 0.259 26.484 17.625 1 98.62 98 LEU A O 1
ATOM 804 N N . GLN A 1 99 ? -1.807 25.641 17.656 1 98.5 99 GLN A N 1
ATOM 805 C CA . GLN A 1 99 ? -1.449 24.641 18.672 1 98.5 99 GLN A CA 1
ATOM 806 C C . GLN A 1 99 ? -0.399 23.688 18.125 1 98.5 99 GLN A C 1
ATOM 808 O O . GLN A 1 99 ? 0.566 23.359 18.828 1 98.5 99 GLN A O 1
ATOM 813 N N . ASP A 1 100 ? -0.652 23.234 16.953 1 98.75 100 ASP A N 1
ATOM 814 C CA . ASP A 1 100 ? 0.271 22.297 16.328 1 98.75 100 ASP A CA 1
ATOM 815 C C . ASP A 1 100 ? 1.64 22.938 16.109 1 98.75 100 ASP A C 1
ATOM 817 O O . ASP A 1 100 ? 2.672 22.297 16.328 1 98.75 100 ASP A O 1
ATOM 821 N N . VAL A 1 101 ? 1.655 24.203 15.656 1 98.69 101 VAL A N 1
ATOM 822 C CA . VAL A 1 101 ? 2.908 24.906 15.438 1 98.69 101 VAL A CA 1
ATOM 823 C C . VAL A 1 101 ? 3.697 24.984 16.75 1 98.69 101 VAL A C 1
ATOM 825 O O . VAL A 1 101 ? 4.898 24.703 16.766 1 98.69 101 VAL A O 1
ATOM 828 N N . SER A 1 102 ? 3.012 25.375 17.766 1 98.31 102 SER A N 1
ATOM 829 C CA . SER A 1 102 ? 3.662 25.5 19.062 1 98.31 102 SER A CA 1
ATOM 830 C C . SER A 1 102 ? 4.195 24.172 19.562 1 98.31 102 SER A C 1
ATOM 832 O O . SER A 1 102 ? 5.367 24.047 19.922 1 98.31 102 SER A O 1
ATOM 834 N N . MET A 1 103 ? 3.412 23.141 19.5 1 98.31 103 MET A N 1
ATOM 835 C CA . MET A 1 103 ? 3.752 21.828 20.078 1 98.31 103 MET A CA 1
ATOM 836 C C . MET A 1 103 ? 4.844 21.156 19.25 1 98.31 103 MET A C 1
ATOM 838 O O . MET A 1 103 ? 5.781 20.578 19.812 1 98.31 103 MET A O 1
ATOM 842 N N . ILE A 1 104 ? 4.773 21.25 17.984 1 97.44 104 ILE A N 1
ATOM 843 C CA . ILE A 1 104 ? 5.641 20.469 17.109 1 97.44 104 ILE A CA 1
ATOM 844 C C . ILE A 1 104 ? 6.961 21.219 16.891 1 97.44 104 ILE A C 1
ATOM 846 O O . ILE A 1 104 ? 8.016 20.594 16.797 1 97.44 104 ILE A O 1
ATOM 850 N N . THR A 1 105 ? 6.926 22.578 16.875 1 97.38 105 THR A N 1
ATOM 851 C CA . THR A 1 105 ? 8.117 23.312 16.438 1 97.38 105 THR A CA 1
ATOM 852 C C . THR A 1 105 ? 8.609 24.25 17.531 1 97.38 105 THR A C 1
ATOM 854 O O . THR A 1 105 ? 9.75 24.719 17.484 1 97.38 105 THR A O 1
ATOM 857 N N . ALA A 1 106 ? 7.801 24.641 18.438 1 97.94 106 ALA A N 1
ATOM 858 C CA . ALA A 1 106 ? 8.086 25.594 19.5 1 97.94 106 ALA A CA 1
ATOM 859 C C . ALA A 1 106 ? 8.414 26.969 18.922 1 97.94 106 ALA A C 1
ATOM 861 O O . ALA A 1 106 ? 9.062 27.797 19.578 1 97.94 106 ALA A O 1
ATOM 862 N N . LEU A 1 107 ? 7.996 27.266 17.703 1 97.94 107 LEU A N 1
ATOM 863 C CA . LEU A 1 107 ? 8.141 28.609 17.156 1 97.94 107 LEU A CA 1
ATOM 864 C C . LEU A 1 107 ? 7.238 29.594 17.875 1 97.94 107 LEU A C 1
ATOM 866 O O . LEU A 1 107 ? 6.07 29.297 18.156 1 97.94 107 LEU A O 1
ATOM 870 N N . PRO A 1 108 ? 7.742 30.734 18.141 1 97.25 108 PRO A N 1
ATOM 871 C CA . PRO A 1 108 ? 6.934 31.688 18.906 1 97.25 108 PRO A CA 1
ATOM 872 C C . PRO A 1 108 ? 5.781 32.281 18.078 1 97.25 108 PRO A C 1
ATOM 874 O O . PRO A 1 108 ? 5.953 32.562 16.891 1 97.25 108 PRO A O 1
ATOM 877 N N . ILE A 1 109 ? 4.664 32.406 18.703 1 97.12 109 ILE A N 1
ATOM 878 C CA . ILE A 1 109 ? 3.482 33 18.094 1 97.12 109 ILE A CA 1
ATOM 879 C C . ILE A 1 109 ? 3.383 34.469 18.484 1 97.12 109 ILE A C 1
ATOM 881 O O . ILE A 1 109 ? 2.959 35.312 17.688 1 97.12 109 ILE A O 1
ATOM 885 N N . GLU A 1 110 ? 3.785 34.75 19.672 1 94.06 110 GLU A N 1
ATOM 886 C CA . GLU A 1 110 ? 3.812 36.125 20.109 1 94.06 110 GLU A CA 1
ATOM 887 C C . GLU A 1 110 ? 4.906 36.906 19.391 1 94.06 110 GLU A C 1
ATOM 889 O O . GLU A 1 110 ? 5.996 36.375 19.141 1 94.06 110 GLU A O 1
ATOM 894 N N . GLY A 1 111 ? 4.652 38.094 19.016 1 93.75 111 GLY A N 1
ATOM 895 C CA . GLY A 1 111 ? 5.59 38.969 18.312 1 93.75 111 GLY A CA 1
ATOM 896 C C . GLY A 1 111 ? 4.961 39.688 17.156 1 93.75 111 GLY A C 1
ATOM 897 O O . GLY A 1 111 ? 3.746 39.625 16.938 1 93.75 111 GLY A O 1
ATOM 898 N N . LYS A 1 112 ? 5.789 40.406 16.438 1 93.56 112 LYS A N 1
ATOM 899 C CA . LYS A 1 112 ? 5.336 41.094 15.25 1 93.56 112 LYS A CA 1
ATOM 900 C C . LYS A 1 112 ? 5.152 40.156 14.078 1 93.56 112 LYS A C 1
ATOM 902 O O . LYS A 1 112 ? 5.957 39.219 13.883 1 93.56 112 LYS A O 1
ATOM 907 N N . PRO A 1 113 ? 4.035 40.375 13.391 1 95.38 113 PRO A N 1
ATOM 908 C CA . PRO A 1 113 ? 3.902 39.531 12.203 1 95.38 113 PRO A CA 1
ATOM 909 C C . PRO A 1 113 ? 5.07 39.688 11.234 1 95.38 113 PRO A C 1
ATOM 911 O O . PRO A 1 113 ? 5.664 40.781 11.148 1 95.38 113 PRO A O 1
ATOM 914 N N . LEU A 1 114 ? 5.438 38.625 10.547 1 94.75 114 LEU A N 1
ATOM 915 C CA . LEU A 1 114 ? 6.5 38.688 9.547 1 94.75 114 LEU A CA 1
ATOM 916 C C . LEU A 1 114 ? 6.043 39.406 8.289 1 94.75 114 LEU A C 1
ATOM 918 O O . LEU A 1 114 ? 5.703 38.781 7.289 1 94.75 114 LEU A O 1
ATOM 922 N N . CYS A 1 115 ? 6.02 40.625 8.344 1 94.69 115 CYS A N 1
ATOM 923 C CA . CYS A 1 115 ? 5.598 41.531 7.277 1 94.69 115 CYS A CA 1
ATOM 924 C C . CYS A 1 115 ? 6.594 42.688 7.109 1 94.69 115 CYS A C 1
ATOM 926 O O . CYS A 1 115 ? 6.664 43.594 7.957 1 94.69 115 CYS A O 1
ATOM 928 N N . MET A 1 116 ? 7.367 42.594 6.043 1 90.88 116 MET A N 1
ATOM 929 C CA . MET A 1 116 ? 8.445 43.562 5.863 1 90.88 116 MET A CA 1
ATOM 930 C C . MET A 1 116 ? 8.594 43.938 4.395 1 90.88 116 MET A C 1
ATOM 932 O O . MET A 1 116 ? 7.828 43.5 3.547 1 90.88 116 MET A O 1
ATOM 936 N N . SER A 1 117 ? 9.492 44.875 4.234 1 88 117 SER A N 1
ATOM 937 C CA . SER A 1 117 ? 9.828 45.25 2.861 1 88 117 SER A CA 1
ATOM 938 C C . SER A 1 117 ? 10.648 44.156 2.184 1 88 117 SER A C 1
ATOM 940 O O . SER A 1 117 ? 11.594 43.625 2.77 1 88 117 SER A O 1
ATOM 942 N N . THR A 1 118 ? 10.203 43.719 1.034 1 86.12 118 THR A N 1
ATOM 943 C CA . THR A 1 118 ? 10.93 42.719 0.28 1 86.12 118 THR A CA 1
ATOM 944 C C . THR A 1 118 ? 11.641 43.344 -0.918 1 86.12 118 THR A C 1
ATOM 946 O O . THR A 1 118 ? 11.977 42.656 -1.878 1 86.12 118 THR A O 1
ATOM 949 N N . ASP A 1 119 ? 11.797 44.594 -0.8 1 81.69 119 ASP A N 1
ATOM 950 C CA . ASP A 1 119 ? 12.508 45.281 -1.868 1 81.69 119 ASP A CA 1
ATOM 951 C C . ASP A 1 119 ? 13.922 44.75 -2.031 1 81.69 119 ASP A C 1
ATOM 953 O O . ASP A 1 119 ? 14.688 44.688 -1.066 1 81.69 119 ASP A O 1
ATOM 957 N N . SER A 1 120 ? 14.234 44.344 -3.244 1 79.88 120 SER A N 1
ATOM 958 C CA . SER A 1 120 ? 15.516 43.688 -3.498 1 79.88 120 SER A CA 1
ATOM 959 C C . SER A 1 120 ? 16.547 44.688 -4.023 1 79.88 120 SER A C 1
ATOM 961 O O . SER A 1 120 ? 17.641 44.312 -4.418 1 79.88 120 SER A O 1
ATOM 963 N N . GLU A 1 121 ? 16.094 45.875 -4.082 1 80.62 121 GLU A N 1
ATOM 964 C CA . GLU A 1 121 ? 17.078 46.875 -4.508 1 80.62 121 GLU A CA 1
ATOM 965 C C . GLU A 1 121 ? 18.25 46.938 -3.535 1 80.62 121 GLU A C 1
ATOM 967 O O . GLU A 1 121 ? 18.047 47.094 -2.324 1 80.62 121 GLU A O 1
ATOM 972 N N . GLY A 1 122 ? 19.453 46.719 -3.975 1 82.81 122 GLY A N 1
ATOM 973 C CA . GLY A 1 122 ? 20.656 46.812 -3.174 1 82.81 122 GLY A CA 1
ATOM 974 C C . GLY A 1 122 ? 20.875 45.594 -2.285 1 82.81 122 GLY A C 1
ATOM 975 O O . GLY A 1 122 ? 21.578 45.688 -1.274 1 82.81 122 GLY A O 1
ATOM 976 N N . TRP A 1 123 ? 20.203 44.594 -2.592 1 87.06 123 TRP A N 1
ATOM 977 C CA . TRP A 1 123 ? 20.266 43.438 -1.72 1 87.06 123 TRP A CA 1
ATOM 978 C C . TRP A 1 123 ? 21.688 42.906 -1.6 1 87.06 123 TRP A C 1
ATOM 980 O O . TRP A 1 123 ? 22.094 42.438 -0.537 1 87.06 123 TRP A O 1
ATOM 990 N N . GLN A 1 124 ? 22.484 43.062 -2.654 1 88.44 124 GLN A N 1
ATOM 991 C CA . GLN A 1 124 ? 23.875 42.594 -2.605 1 88.44 124 GLN A CA 1
ATOM 992 C C . GLN A 1 124 ? 24.688 43.375 -1.572 1 88.44 124 GLN A C 1
ATOM 994 O O . GLN A 1 124 ? 25.438 42.781 -0.805 1 88.44 124 GLN A O 1
ATOM 999 N N . GLN A 1 125 ? 24.484 44.656 -1.646 1 88.56 125 GLN A N 1
ATOM 1000 C CA . GLN A 1 125 ? 25.188 45.5 -0.681 1 88.56 125 GLN A CA 1
ATOM 1001 C C . GLN A 1 125 ? 24.734 45.188 0.744 1 88.56 125 GLN A C 1
ATOM 1003 O O . GLN A 1 125 ? 25.547 45.156 1.669 1 88.56 125 GLN A O 1
ATOM 1008 N N . GLN A 1 126 ? 23.5 45.031 0.875 1 89.12 126 GLN A N 1
ATOM 1009 C CA . GLN A 1 126 ? 22.969 44.688 2.191 1 89.12 126 GLN A CA 1
ATOM 1010 C C . GLN A 1 126 ? 23.484 43.344 2.668 1 89.12 126 GLN A C 1
ATOM 1012 O O . GLN A 1 126 ? 23.797 43.156 3.85 1 89.12 126 GLN A O 1
ATOM 1017 N N . MET A 1 127 ? 23.547 42.438 1.758 1 92.5 127 MET A N 1
ATOM 1018 C CA . MET A 1 127 ? 24.078 41.125 2.088 1 92.5 127 MET A CA 1
ATOM 1019 C C . MET A 1 127 ? 25.531 41.219 2.525 1 92.5 127 MET A C 1
ATOM 1021 O O . MET A 1 127 ? 25.938 40.562 3.496 1 92.5 127 MET A O 1
ATOM 1025 N N . GLU A 1 128 ? 26.297 42.031 1.849 1 91.69 128 GLU A N 1
ATOM 1026 C CA . GLU A 1 128 ? 27.688 42.25 2.213 1 91.69 128 GLU A CA 1
ATOM 1027 C C . GLU A 1 128 ? 27.812 42.844 3.607 1 91.69 128 GLU A C 1
ATOM 1029 O O . GLU A 1 128 ? 28.734 42.531 4.355 1 91.69 128 GLU A O 1
ATOM 1034 N N . THR A 1 129 ? 26.875 43.656 3.852 1 91.81 129 THR A N 1
ATOM 1035 C CA . THR A 1 129 ? 26.875 44.281 5.164 1 91.81 129 THR A CA 1
ATOM 1036 C C . THR A 1 129 ? 26.531 43.281 6.254 1 91.81 129 THR A C 1
ATOM 1038 O O . THR A 1 129 ? 27.109 43.312 7.34 1 91.81 129 THR A O 1
ATOM 1041 N N . LEU A 1 130 ? 25.625 42.406 5.973 1 93.5 130 LEU A N 1
ATOM 1042 C CA . LEU A 1 130 ? 25.109 41.469 6.98 1 93.5 130 LEU A CA 1
ATOM 1043 C C . LEU A 1 130 ? 26.031 40.281 7.137 1 93.5 130 LEU A C 1
ATOM 1045 O O . LEU A 1 130 ? 26.234 39.781 8.25 1 93.5 130 LEU A O 1
ATOM 1049 N N . ILE A 1 131 ? 26.641 39.781 5.961 1 94.88 131 ILE A N 1
ATOM 1050 C CA . ILE A 1 131 ? 27.344 38.531 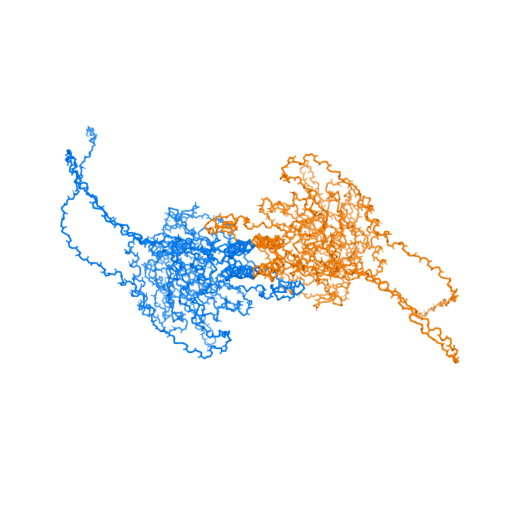6.109 1 94.88 131 ILE A CA 1
ATOM 1051 C C . ILE A 1 131 ? 28.734 38.625 5.477 1 94.88 131 ILE A C 1
ATOM 1053 O O . ILE A 1 131 ? 29.484 37.656 5.457 1 94.88 131 ILE A O 1
ATOM 1057 N N . GLY A 1 132 ? 29.094 39.688 4.852 1 91.25 132 GLY A N 1
ATOM 1058 C CA . GLY A 1 132 ? 30.469 40 4.43 1 91.25 132 GLY A CA 1
ATOM 1059 C C . GLY A 1 132 ? 30.734 39.625 2.982 1 91.25 132 GLY A C 1
ATOM 1060 O O . GLY A 1 132 ? 31.812 39.906 2.455 1 91.25 132 GLY A O 1
ATOM 1061 N N . MET A 1 133 ? 29.812 38.875 2.393 1 90.81 133 MET A N 1
ATOM 1062 C CA . MET A 1 133 ? 30.031 38.469 1.01 1 90.81 133 MET A CA 1
ATOM 1063 C C . MET A 1 133 ? 28.703 38.312 0.275 1 90.81 133 MET A C 1
ATOM 1065 O O . MET A 1 133 ? 27.641 38.219 0.905 1 90.81 133 MET A O 1
ATOM 1069 N N . SER A 1 134 ? 28.766 38.406 -1.068 1 89.75 134 SER A N 1
ATOM 1070 C CA . SER A 1 134 ? 27.609 38.156 -1.925 1 89.75 134 SER A CA 1
ATOM 1071 C C . SER A 1 134 ? 27.984 37.344 -3.16 1 89.75 134 SER A C 1
ATOM 1073 O O . SER A 1 134 ? 29.125 37.438 -3.633 1 89.75 134 SER A O 1
ATOM 1075 N N . PRO A 1 135 ? 27.062 36.469 -3.539 1 86.62 135 PRO A N 1
ATOM 1076 C CA . PRO A 1 135 ? 27.375 35.688 -4.742 1 86.62 135 PRO A CA 1
ATOM 1077 C C . PRO A 1 135 ? 27.641 36.562 -5.961 1 86.62 135 PRO A C 1
ATOM 1079 O O . PRO A 1 135 ? 27 37.625 -6.109 1 86.62 135 PRO A O 1
ATOM 1082 N N . GLN A 1 136 ? 28.766 36.188 -6.574 1 74 136 GLN A N 1
ATOM 1083 C CA . GLN A 1 136 ? 29.172 36.969 -7.734 1 74 136 GLN A CA 1
ATOM 1084 C C . GLN A 1 136 ? 28.312 36.625 -8.953 1 74 136 GLN A C 1
ATOM 1086 O O . GLN A 1 136 ? 27.922 35.469 -9.133 1 74 136 GLN A O 1
ATOM 1091 N N . GLU A 1 137 ? 27.719 37.562 -9.391 1 62.53 137 GLU A N 1
ATOM 1092 C CA . GLU A 1 137 ? 26.953 37.406 -10.633 1 62.53 137 GLU A CA 1
ATOM 1093 C C . GLU A 1 137 ? 27.812 36.75 -11.711 1 62.53 137 GLU A C 1
ATOM 1095 O O . GLU A 1 137 ? 28.984 37.094 -11.875 1 62.53 137 GLU A O 1
ATOM 1100 N N . LEU A 1 138 ? 27.609 35.375 -11.898 1 51.66 138 LEU A N 1
ATOM 1101 C CA . LEU A 1 138 ? 28.375 34.844 -13.016 1 51.66 138 LEU A CA 1
ATOM 1102 C C . LEU A 1 138 ? 28.344 35.781 -14.219 1 51.66 138 LEU A C 1
ATOM 1104 O O . LEU A 1 138 ? 27.266 36.188 -14.656 1 51.66 138 LEU A O 1
ATOM 1108 N N . GLU A 1 139 ? 29.328 36.562 -14.195 1 46.22 139 GLU A N 1
ATOM 1109 C CA . GLU A 1 139 ? 29.469 37.344 -15.422 1 46.22 139 GLU A CA 1
ATOM 1110 C C . GLU A 1 139 ? 29.25 36.469 -16.656 1 46.22 139 GLU A C 1
ATOM 1112 O O . GLU A 1 139 ? 29.922 35.469 -16.828 1 46.22 139 GLU A O 1
ATOM 1117 N N . VAL A 1 140 ? 28.062 36.25 -17 1 45.75 140 VAL A N 1
ATOM 1118 C CA . VAL A 1 140 ? 28 35.625 -18.328 1 45.75 140 VAL A CA 1
ATOM 1119 C C . VAL A 1 140 ? 28.812 36.438 -19.328 1 45.75 140 VAL A C 1
ATOM 1121 O O . VAL A 1 140 ? 28.703 37.656 -19.375 1 45.75 140 VAL A O 1
ATOM 1124 N N . GLU A 1 141 ? 29.859 35.906 -19.734 1 41.56 141 GLU A N 1
ATOM 1125 C CA . GLU A 1 141 ? 30.719 36.531 -20.734 1 41.56 141 GLU A CA 1
ATOM 1126 C C . GLU A 1 141 ? 29.922 37.375 -21.719 1 41.56 141 GLU A C 1
ATOM 1128 O O . GLU A 1 141 ? 30.328 38.469 -22.078 1 41.56 141 GLU A O 1
ATOM 1133 N N . ASP A 1 142 ? 29.375 36.625 -22.891 1 40.16 142 ASP A N 1
ATOM 1134 C CA . ASP A 1 142 ? 29.109 37.219 -24.203 1 40.16 142 ASP A CA 1
ATOM 1135 C C . ASP A 1 142 ? 27.828 38.062 -24.188 1 40.16 142 ASP A C 1
ATOM 1137 O O . ASP A 1 142 ? 26.719 37.5 -24.234 1 40.16 142 ASP A O 1
ATOM 1141 N N . GLY A 1 143 ? 27.703 39.281 -23.859 1 43.66 143 GLY A N 1
ATOM 1142 C CA . GLY A 1 143 ? 26.766 40.375 -24.094 1 43.66 143 GLY A CA 1
ATOM 1143 C C . GLY A 1 143 ? 25.328 39.969 -23.797 1 43.66 143 GLY A C 1
ATOM 1144 O O . GLY A 1 143 ? 24.391 40.688 -24.203 1 43.66 143 GLY A O 1
ATOM 1145 N N . GLY A 1 144 ? 24.969 38.719 -23.938 1 41.94 144 GLY A N 1
ATOM 1146 C CA . GLY A 1 144 ? 23.547 38.406 -23.859 1 41.94 144 GLY A CA 1
ATOM 1147 C C . GLY A 1 144 ? 22.938 38.812 -22.516 1 41.94 144 GLY A C 1
ATOM 1148 O O . GLY A 1 144 ? 23.656 39.125 -21.562 1 41.94 144 GLY A O 1
ATOM 1149 N N . LYS A 1 145 ? 21.531 39.062 -22.469 1 41.03 145 LYS A N 1
ATOM 1150 C CA . LYS A 1 145 ? 20.656 39.469 -21.391 1 41.03 145 LYS A CA 1
ATOM 1151 C C . LYS A 1 145 ? 21.031 38.75 -20.078 1 41.03 145 LYS A C 1
ATOM 1153 O O . LYS A 1 145 ? 21.094 37.531 -20.031 1 41.03 145 LYS A O 1
ATOM 1158 N N . LYS A 1 146 ? 21.797 39.219 -19.297 1 45.72 146 LYS A N 1
ATOM 1159 C CA . LYS A 1 146 ? 22.047 38.719 -17.953 1 45.72 146 LYS A CA 1
ATOM 1160 C C . LYS A 1 146 ? 20.75 38.25 -17.297 1 45.72 146 LYS A C 1
ATOM 1162 O O . LYS A 1 146 ? 19.828 39.031 -17.109 1 45.72 146 LYS A O 1
ATOM 1167 N N . ASP A 1 147 ? 20.344 37.094 -17.547 1 47.06 147 ASP A N 1
ATOM 1168 C CA . ASP A 1 147 ? 19.141 36.656 -16.828 1 47.06 147 ASP A CA 1
ATOM 1169 C C . ASP A 1 147 ? 19.203 37.062 -15.367 1 47.06 147 ASP A C 1
ATOM 1171 O O . ASP A 1 147 ? 20.266 37 -14.734 1 47.06 147 ASP A O 1
ATOM 1175 N N . ARG A 1 148 ? 18.297 37.938 -14.867 1 49.25 148 ARG A N 1
ATOM 1176 C CA . ARG A 1 148 ? 18.047 38.438 -13.523 1 49.25 148 ARG A CA 1
ATOM 1177 C C . ARG A 1 148 ? 18.359 37.375 -12.469 1 49.25 148 ARG A C 1
ATOM 1179 O O . ARG A 1 148 ? 17.828 36.281 -12.516 1 49.25 148 ARG A O 1
ATOM 1186 N N . VAL A 1 149 ? 19.484 37.469 -11.961 1 56.97 149 VAL A N 1
ATOM 1187 C CA . VAL A 1 149 ? 19.875 36.594 -10.852 1 56.97 149 VAL A CA 1
ATOM 1188 C C . VAL A 1 149 ? 18.875 36.75 -9.711 1 56.97 149 VAL A C 1
ATOM 1190 O O . VAL A 1 149 ? 18.5 37.844 -9.328 1 56.97 149 VAL A O 1
ATOM 1193 N N . PRO A 1 150 ? 18.219 35.719 -9.281 1 69 150 PRO A N 1
ATOM 1194 C CA . PRO A 1 150 ? 17.297 35.781 -8.156 1 69 150 PRO A CA 1
ATOM 1195 C C . PRO A 1 150 ? 17.938 36.312 -6.883 1 69 150 PRO A C 1
ATOM 1197 O O . PRO A 1 150 ? 19.109 36.062 -6.625 1 69 150 PRO A O 1
ATOM 1200 N N . ALA A 1 151 ? 17.266 37.438 -6.262 1 81.12 151 ALA A N 1
ATOM 1201 C CA . ALA A 1 151 ? 17.781 38 -5.008 1 81.12 151 ALA A CA 1
ATOM 1202 C C . ALA A 1 151 ? 17.922 36.906 -3.949 1 81.12 151 ALA A C 1
ATOM 1204 O O . ALA A 1 151 ? 16.953 36.281 -3.545 1 81.12 151 ALA A O 1
ATOM 1205 N N . GLY A 1 152 ? 19.156 36.625 -3.588 1 88.44 152 GLY A N 1
ATOM 1206 C CA . GLY A 1 152 ? 19.484 35.562 -2.65 1 88.44 152 GLY A CA 1
ATOM 1207 C C . GLY A 1 152 ? 20.75 34.812 -3.004 1 88.44 152 GLY A C 1
ATOM 1208 O O . GLY A 1 152 ? 21.688 35.406 -3.541 1 88.44 152 GLY A O 1
ATOM 1209 N N . ALA A 1 153 ? 20.875 33.625 -2.482 1 91.69 153 ALA A N 1
ATOM 1210 C CA . ALA A 1 153 ? 22.062 32.812 -2.727 1 91.69 153 ALA A CA 1
ATOM 1211 C C . ALA A 1 153 ? 21.703 31.344 -2.834 1 91.69 153 ALA A C 1
ATOM 1213 O O . ALA A 1 153 ? 20.859 30.844 -2.082 1 91.69 153 ALA A O 1
ATOM 1214 N N . PRO A 1 154 ? 22.328 30.688 -3.824 1 91.06 154 PRO A N 1
ATOM 1215 C CA . PRO A 1 154 ? 22.156 29.234 -3.848 1 91.06 154 PRO A CA 1
ATOM 1216 C C . PRO A 1 154 ? 22.656 28.562 -2.578 1 91.06 154 PRO A C 1
ATOM 1218 O O . PRO A 1 154 ? 23.656 28.984 -2.008 1 91.06 154 PRO A O 1
ATOM 1221 N N . PHE A 1 155 ? 22.016 27.531 -2.201 1 91.62 155 PHE A N 1
ATOM 1222 C CA . PHE A 1 155 ? 22.406 26.797 -1 1 91.62 155 PHE A CA 1
ATOM 1223 C C . PHE A 1 155 ? 23.828 26.25 -1.139 1 91.62 155 PHE A C 1
ATOM 1225 O O . PHE A 1 155 ? 24.562 26.172 -0.154 1 91.62 155 PHE A O 1
ATOM 1232 N N . THR A 1 156 ? 24.203 25.875 -2.369 1 90.38 156 THR A N 1
ATOM 1233 C CA . THR A 1 156 ? 25.562 25.375 -2.619 1 90.38 156 THR A CA 1
ATOM 1234 C C . THR A 1 156 ? 26.594 26.469 -2.352 1 90.38 156 THR A C 1
ATOM 1236 O O . THR A 1 156 ? 27.672 26.188 -1.834 1 90.38 156 THR A O 1
ATOM 1239 N N . TRP A 1 157 ? 26.266 27.688 -2.713 1 92.81 157 TRP A N 1
ATOM 1240 C CA . TRP A 1 157 ? 27.141 28.812 -2.453 1 92.81 157 TRP A CA 1
ATOM 1241 C C . TRP A 1 157 ? 27.281 29.062 -0.954 1 92.81 157 TRP A C 1
ATOM 1243 O O . TRP A 1 157 ? 28.391 29.328 -0.461 1 92.81 157 TRP A O 1
ATOM 1253 N N . ILE A 1 158 ? 26.234 29.047 -0.249 1 94.5 158 ILE A N 1
ATOM 1254 C CA . ILE A 1 158 ? 26.25 29.266 1.193 1 94.5 158 ILE A CA 1
ATOM 1255 C C . ILE A 1 158 ? 27.125 28.203 1.868 1 94.5 158 ILE A C 1
ATOM 1257 O O . ILE A 1 158 ? 27.969 28.531 2.699 1 94.5 158 ILE A O 1
ATOM 1261 N N . ALA A 1 159 ? 26.906 26.984 1.469 1 92.81 159 ALA A N 1
ATOM 1262 C CA . ALA A 1 159 ? 27.672 25.891 2.057 1 92.81 159 ALA A CA 1
ATOM 1263 C C . ALA A 1 159 ? 29.156 26.016 1.744 1 92.81 159 ALA A C 1
ATOM 1265 O O . ALA A 1 159 ? 30 25.734 2.596 1 92.81 159 ALA A O 1
ATOM 1266 N N . ALA A 1 160 ? 29.469 26.406 0.583 1 92.94 160 ALA A N 1
ATOM 1267 C CA . ALA A 1 160 ? 30.859 26.516 0.152 1 92.94 160 ALA A CA 1
ATOM 1268 C C . ALA A 1 160 ? 31.594 27.609 0.94 1 92.94 160 ALA A C 1
ATOM 1270 O O . ALA A 1 160 ? 32.781 27.5 1.213 1 92.94 160 ALA A O 1
ATOM 1271 N N . ASN A 1 161 ? 30.844 28.609 1.374 1 94.25 161 ASN A N 1
ATOM 1272 C CA . ASN A 1 161 ? 31.484 29.781 1.951 1 94.25 161 ASN A CA 1
ATOM 1273 C C . ASN A 1 161 ? 31.328 29.828 3.467 1 94.25 161 ASN A C 1
ATOM 1275 O O . ASN A 1 161 ? 32.125 30.469 4.164 1 94.25 161 ASN A O 1
ATOM 1279 N N . PHE A 1 162 ? 30.344 29.172 3.996 1 95.38 162 PHE A N 1
ATOM 1280 C CA . PHE A 1 162 ? 30.016 29.406 5.398 1 95.38 162 PHE A CA 1
ATOM 1281 C C . PHE A 1 162 ? 29.797 28.078 6.129 1 95.38 162 PHE A C 1
ATOM 1283 O O . PHE A 1 162 ? 29.203 28.047 7.207 1 95.38 162 PHE A O 1
ATOM 1290 N N . ALA A 1 163 ? 30.188 26.953 5.609 1 92.62 163 ALA A N 1
ATOM 1291 C CA . ALA A 1 163 ? 29.938 25.625 6.164 1 92.62 163 ALA A CA 1
ATOM 1292 C C . ALA A 1 163 ? 30.562 25.469 7.543 1 92.62 163 ALA A C 1
ATOM 1294 O O . ALA A 1 163 ? 30.016 24.812 8.422 1 92.62 163 ALA A O 1
ATOM 1295 N N . HIS A 1 164 ? 31.703 26.141 7.668 1 92.62 164 HIS A N 1
ATOM 1296 C CA . HIS A 1 164 ? 32.438 26 8.922 1 92.62 164 HIS A CA 1
ATOM 1297 C C . HIS A 1 164 ? 32.938 27.359 9.422 1 92.62 164 HIS A C 1
ATOM 1299 O O . HIS A 1 164 ? 33.656 28.062 8.711 1 92.62 164 HIS A O 1
ATOM 1305 N N . CYS A 1 165 ? 32.531 27.641 10.641 1 94.94 165 CYS A N 1
ATOM 1306 C CA . CYS A 1 165 ? 33 28.844 11.289 1 94.94 165 CYS A CA 1
ATOM 1307 C C . CYS A 1 165 ? 34.438 28.656 11.781 1 94.94 165 CYS A C 1
ATOM 1309 O O . CYS A 1 165 ? 34.75 27.688 12.484 1 94.94 165 CYS A O 1
ATOM 1311 N N . PRO A 1 166 ? 35.312 29.5 11.531 1 94.31 166 PRO A N 1
ATOM 1312 C CA . PRO A 1 166 ? 36.688 29.344 11.977 1 94.31 166 PRO A CA 1
ATOM 1313 C C . PRO A 1 166 ? 36.812 29.234 13.5 1 94.31 166 PRO A C 1
ATOM 1315 O O . PRO A 1 166 ? 36.094 29.906 14.234 1 94.31 166 PRO A O 1
ATOM 1318 N N . GLU A 1 167 ? 37.812 28.484 13.992 1 93.81 167 GLU A N 1
ATOM 1319 C CA . GLU A 1 167 ? 38 28.219 15.414 1 93.81 167 GLU A CA 1
ATOM 1320 C C . GLU A 1 167 ? 38.406 29.484 16.156 1 93.81 167 GLU A C 1
ATOM 1322 O O . GLU A 1 167 ? 38 29.703 17.297 1 93.81 167 GLU A O 1
ATOM 1327 N N . ASP A 1 168 ? 39.188 30.266 15.391 1 94.19 168 ASP A N 1
ATOM 1328 C CA . ASP A 1 168 ? 39.719 31.469 16.031 1 94.19 168 ASP A CA 1
ATOM 1329 C C . ASP A 1 168 ? 38.875 32.688 15.695 1 94.19 168 ASP A C 1
ATOM 1331 O O . ASP A 1 168 ? 39.344 33.812 15.805 1 94.19 168 ASP A O 1
ATOM 1335 N N . ALA A 1 169 ? 37.656 32.5 15.383 1 95.56 169 ALA A N 1
ATOM 1336 C CA . ALA A 1 169 ? 36.781 33.594 14.992 1 95.56 169 ALA A CA 1
ATOM 1337 C C . ALA A 1 169 ? 36.438 34.5 16.188 1 95.56 169 ALA A C 1
ATOM 1339 O O . ALA A 1 169 ? 36.281 34 17.312 1 95.56 169 ALA A O 1
ATOM 1340 N N . ASP A 1 170 ? 36.406 35.781 15.945 1 95.56 170 ASP A N 1
ATOM 1341 C CA . ASP A 1 170 ? 35.938 36.719 16.984 1 95.56 170 ASP A CA 1
ATOM 1342 C C . ASP A 1 170 ? 34.438 36.75 17.062 1 95.56 170 ASP A C 1
ATOM 1344 O O . ASP A 1 170 ? 33.75 36.125 16.266 1 95.56 170 ASP A O 1
ATOM 1348 N N . ASP A 1 171 ? 33.938 37.531 17.906 1 95.31 171 ASP A N 1
ATOM 1349 C CA . ASP A 1 171 ? 32.5 37.562 18.188 1 95.31 171 ASP A CA 1
ATOM 1350 C C . ASP A 1 171 ? 31.703 38.062 16.984 1 95.31 171 ASP A C 1
ATOM 1352 O O . ASP A 1 171 ? 30.594 37.594 16.734 1 95.31 171 ASP A O 1
ATOM 1356 N N . GLU A 1 172 ? 32.312 38.938 16.344 1 94.62 172 GLU A N 1
ATOM 1357 C CA . GLU A 1 172 ? 31.625 39.5 15.188 1 94.62 172 GLU A CA 1
ATOM 1358 C C . GLU A 1 172 ? 31.5 38.469 14.07 1 94.62 172 GLU A C 1
ATOM 1360 O O . GLU A 1 172 ? 30.469 38.406 13.398 1 94.62 172 GLU A O 1
ATOM 1365 N N . VAL A 1 173 ? 32.531 37.75 13.906 1 95.75 173 VAL A N 1
ATOM 1366 C CA . VAL A 1 173 ? 32.531 36.688 12.891 1 95.75 173 VAL A CA 1
ATOM 1367 C C . VAL A 1 173 ? 31.547 35.594 13.289 1 95.75 173 VAL A C 1
ATOM 1369 O O . VAL A 1 173 ? 30.812 35.062 12.453 1 95.75 173 VAL A O 1
ATOM 1372 N N . ILE A 1 174 ? 31.516 35.281 14.531 1 96.94 174 ILE A N 1
ATOM 1373 C CA . ILE A 1 174 ? 30.609 34.25 15.023 1 96.94 174 ILE A CA 1
ATOM 1374 C C . ILE A 1 174 ? 29.156 34.688 14.797 1 96.94 174 ILE A C 1
ATOM 1376 O O . ILE A 1 174 ? 28.328 33.875 14.375 1 96.94 174 ILE A O 1
ATOM 1380 N N . LYS A 1 175 ? 28.922 35.906 15.055 1 96.5 175 LYS A N 1
ATOM 1381 C CA . LYS A 1 175 ? 27.578 36.469 14.852 1 96.5 175 LYS A CA 1
ATOM 1382 C C . LYS A 1 175 ? 27.172 36.375 13.383 1 96.5 175 LYS A C 1
ATOM 1384 O O . LYS A 1 175 ? 26.031 36.031 13.07 1 96.5 175 LYS A O 1
ATOM 1389 N N . ARG A 1 176 ? 28.062 36.656 12.547 1 96.44 176 ARG A N 1
ATOM 1390 C CA . ARG A 1 176 ? 27.812 36.594 11.109 1 96.44 176 ARG A CA 1
ATOM 1391 C C . ARG A 1 176 ? 27.5 35.156 10.68 1 96.44 176 ARG A C 1
ATOM 1393 O O . ARG A 1 176 ? 26.562 34.906 9.93 1 96.44 176 ARG A O 1
ATOM 1400 N N . TYR A 1 177 ? 28.297 34.25 11.172 1 97 177 TYR A N 1
ATOM 1401 C CA . TYR A 1 177 ? 28.094 32.875 10.812 1 97 177 TYR A CA 1
ATOM 1402 C C . TYR A 1 177 ? 26.797 32.312 11.398 1 97 177 TYR A C 1
ATOM 1404 O O . TYR A 1 177 ? 26.109 31.516 10.773 1 97 177 TYR A O 1
ATOM 1412 N N . ALA A 1 178 ? 26.469 32.75 12.562 1 97.25 178 ALA A N 1
ATOM 1413 C CA . ALA A 1 178 ? 25.203 32.375 13.164 1 97.25 178 ALA A CA 1
ATOM 1414 C C . ALA A 1 178 ? 24.016 32.875 12.32 1 97.25 178 ALA A C 1
ATOM 1416 O O . ALA A 1 178 ? 23.031 32.156 12.133 1 97.25 178 ALA A O 1
ATOM 1417 N N . ARG A 1 179 ? 24.156 34.094 11.844 1 97.38 179 ARG A N 1
ATOM 1418 C CA . ARG A 1 179 ? 23.125 34.688 10.984 1 97.38 179 ARG A CA 1
ATOM 1419 C C . ARG A 1 179 ? 22.938 33.875 9.711 1 97.38 179 ARG A C 1
ATOM 1421 O O . ARG A 1 179 ? 21.812 33.562 9.32 1 97.38 179 ARG A O 1
ATOM 1428 N N . VAL A 1 180 ? 24 33.469 9.125 1 97 180 VAL A N 1
ATOM 1429 C CA . VAL A 1 180 ? 23.938 32.719 7.883 1 97 180 VAL A CA 1
ATOM 1430 C C . VAL A 1 180 ? 23.375 31.312 8.156 1 97 180 VAL A C 1
ATOM 1432 O O . VAL A 1 180 ? 22.594 30.781 7.348 1 97 180 VAL A O 1
ATOM 1435 N N . TYR A 1 181 ? 23.766 30.766 9.25 1 95.69 181 TYR A N 1
ATOM 1436 C CA . TYR A 1 181 ? 23.25 29.453 9.609 1 95.69 181 TYR A CA 1
ATOM 1437 C C . TYR A 1 181 ? 21.734 29.484 9.742 1 95.69 181 TYR A C 1
ATOM 1439 O O . TYR A 1 181 ? 21.047 28.609 9.219 1 95.69 181 TYR A O 1
ATOM 1447 N N . MET A 1 182 ? 21.266 30.453 10.414 1 96 182 MET A N 1
ATOM 1448 C CA . MET A 1 182 ? 19.812 30.594 10.57 1 96 182 MET A CA 1
ATOM 1449 C C . MET A 1 182 ? 19.141 30.828 9.227 1 96 182 MET A C 1
ATOM 1451 O O . MET A 1 182 ? 18.094 30.234 8.945 1 96 182 MET A O 1
ATOM 1455 N N . TRP A 1 183 ? 19.734 31.688 8.469 1 95.88 183 TRP A N 1
ATOM 1456 C CA . TRP A 1 183 ? 19.219 31.969 7.133 1 95.88 183 TRP A CA 1
ATOM 1457 C C . TRP A 1 183 ? 19.109 30.688 6.309 1 95.88 183 TRP A C 1
ATOM 1459 O O . TRP A 1 183 ? 18.062 30.438 5.684 1 95.88 183 TRP A O 1
ATOM 1469 N N . TYR A 1 184 ? 20.094 29.891 6.398 1 94 184 TYR A N 1
ATOM 1470 C CA . TYR A 1 184 ? 20.172 28.625 5.695 1 94 184 TYR A CA 1
ATOM 1471 C C . TYR A 1 184 ? 19.078 27.672 6.18 1 94 184 TYR A C 1
ATOM 1473 O O . TYR A 1 184 ? 18.344 27.094 5.371 1 94 184 TYR A O 1
ATOM 1481 N N . VAL A 1 185 ? 18.891 27.594 7.391 1 93.31 185 VAL A N 1
ATOM 1482 C CA . VAL A 1 185 ? 17.984 26.625 8 1 93.31 185 VAL A CA 1
ATOM 1483 C C . VAL A 1 185 ? 16.531 27.031 7.727 1 93.31 185 VAL A C 1
ATOM 1485 O O . VAL A 1 185 ? 15.734 26.219 7.27 1 93.31 185 VAL A O 1
ATOM 1488 N N . ILE A 1 186 ? 16.203 28.281 7.934 1 94.5 186 ILE A N 1
ATOM 1489 C CA . ILE A 1 186 ? 14.797 28.688 7.82 1 94.5 186 ILE A CA 1
ATOM 1490 C C . ILE A 1 186 ? 14.375 28.656 6.355 1 94.5 186 ILE A C 1
ATOM 1492 O O . ILE A 1 186 ? 13.234 28.312 6.039 1 94.5 186 ILE A O 1
ATOM 1496 N N . SER A 1 187 ? 15.273 28.953 5.453 1 93.81 187 SER A N 1
ATOM 1497 C CA . SER A 1 187 ? 14.945 28.969 4.031 1 93.81 187 SER A CA 1
ATOM 1498 C C . SER A 1 187 ? 14.719 27.562 3.496 1 93.81 187 SER A C 1
ATOM 1500 O O . SER A 1 187 ? 13.945 27.359 2.557 1 93.81 187 SER A O 1
ATOM 1502 N N . ARG A 1 188 ? 15.281 26.625 4.168 1 92.06 188 ARG A N 1
ATOM 1503 C CA . ARG A 1 188 ? 15.211 25.25 3.678 1 92.06 188 ARG A CA 1
ATOM 1504 C C . ARG A 1 188 ? 14.086 24.484 4.355 1 92.06 188 ARG A C 1
ATOM 1506 O O . ARG A 1 188 ? 13.641 23.453 3.85 1 92.06 188 ARG A O 1
ATOM 1513 N N . THR A 1 189 ? 13.641 24.969 5.43 1 93.06 189 THR A N 1
ATOM 1514 C CA . THR A 1 189 ? 12.727 24.156 6.223 1 93.06 189 THR A CA 1
ATOM 1515 C C . THR A 1 189 ? 11.398 24.875 6.426 1 93.06 189 THR A C 1
ATOM 1517 O O . THR A 1 189 ? 10.367 24.469 5.887 1 93.06 189 THR A O 1
ATOM 1520 N N . ILE A 1 190 ? 11.43 26.062 6.961 1 95.5 190 ILE A N 1
ATOM 1521 C CA . ILE A 1 190 ? 10.211 26.797 7.305 1 95.5 190 ILE A CA 1
ATOM 1522 C C . ILE A 1 190 ? 9.617 27.438 6.051 1 95.5 190 ILE A C 1
ATOM 1524 O O . ILE A 1 190 ? 8.406 27.359 5.824 1 95.5 190 ILE A O 1
ATOM 1528 N N . PHE A 1 191 ? 10.523 28.047 5.285 1 95.38 191 PHE A N 1
ATOM 1529 C CA . PHE A 1 191 ? 10.055 28.828 4.152 1 95.38 191 PHE A CA 1
ATOM 1530 C C . PHE A 1 191 ? 10.578 28.266 2.842 1 95.38 191 PHE A C 1
ATOM 1532 O O . PHE A 1 191 ? 10.984 29 1.95 1 95.38 191 PHE A O 1
ATOM 1539 N N . ALA A 1 192 ? 10.57 26.922 2.791 1 91.69 192 ALA A N 1
ATOM 1540 C CA . ALA A 1 192 ? 11.016 26.281 1.561 1 91.69 192 ALA A CA 1
ATOM 1541 C C . ALA A 1 192 ? 10.102 26.625 0.392 1 91.69 192 ALA A C 1
ATOM 1543 O O . ALA A 1 192 ? 8.875 26.562 0.514 1 91.69 192 ALA A O 1
ATOM 1544 N N . ASN A 1 193 ? 10.727 27.016 -0.662 1 82.5 193 ASN A N 1
ATOM 1545 C CA . ASN A 1 193 ? 9.93 27.359 -1.838 1 82.5 193 ASN A CA 1
ATOM 1546 C C . ASN A 1 193 ? 9.969 26.234 -2.873 1 82.5 193 ASN A C 1
ATOM 1548 O O . ASN A 1 193 ? 10.594 25.203 -2.652 1 82.5 193 ASN A O 1
ATOM 1552 N N . GLY A 1 194 ? 9.312 26.438 -3.932 1 72.31 194 GLY A N 1
ATOM 1553 C CA . GLY A 1 194 ? 9.094 25.375 -4.91 1 72.31 194 GLY A CA 1
ATOM 1554 C C . GLY A 1 194 ? 10.344 25 -5.676 1 72.31 194 GLY A C 1
ATOM 1555 O O . GLY A 1 194 ? 10.43 23.906 -6.227 1 72.31 194 GLY A O 1
ATOM 1556 N N . THR A 1 195 ? 11.328 25.859 -5.676 1 68.19 195 THR A N 1
ATOM 1557 C CA . THR A 1 195 ? 12.508 25.516 -6.473 1 68.19 195 THR A CA 1
ATOM 1558 C C . THR A 1 195 ? 13.492 24.688 -5.66 1 68.19 195 THR A C 1
ATOM 1560 O O . THR A 1 195 ? 14.172 23.812 -6.207 1 68.19 195 THR A O 1
ATOM 1563 N N . GLY A 1 196 ? 13.602 24.969 -4.379 1 70 196 GLY A N 1
ATOM 1564 C CA . GLY A 1 196 ? 14.438 24.219 -3.445 1 70 196 GLY A CA 1
ATOM 1565 C C . GLY A 1 196 ? 15.922 24.438 -3.664 1 70 196 GLY A C 1
ATOM 1566 O O . GLY A 1 196 ? 16.75 23.719 -3.102 1 70 196 GLY A O 1
ATOM 1567 N N . LYS A 1 197 ? 16.312 25.5 -4.395 1 80.75 197 LYS A N 1
ATOM 1568 C CA . LYS A 1 197 ? 17.734 25.625 -4.742 1 80.75 197 LYS A CA 1
ATOM 1569 C C . LYS A 1 197 ? 18.312 26.922 -4.172 1 80.75 197 LYS A C 1
ATOM 1571 O O . LYS A 1 197 ? 19.531 27.031 -4.012 1 80.75 197 LYS A O 1
ATOM 1576 N N . ASN A 1 198 ? 17.469 27.875 -3.848 1 87.31 198 ASN A N 1
ATOM 1577 C CA . ASN A 1 198 ? 17.938 29.203 -3.463 1 87.31 198 ASN A CA 1
ATOM 1578 C C . ASN A 1 198 ? 17.375 29.625 -2.113 1 87.31 198 ASN A C 1
ATOM 1580 O O . ASN A 1 198 ? 16.219 29.344 -1.804 1 87.31 198 ASN A O 1
ATOM 1584 N N . ALA A 1 199 ? 18.234 30.328 -1.381 1 92.19 199 ALA A N 1
ATOM 1585 C CA . ALA A 1 199 ? 17.781 31.016 -0.178 1 92.19 199 ALA A CA 1
ATOM 1586 C C . ALA A 1 199 ? 17.438 32.469 -0.477 1 92.19 199 ALA A C 1
ATOM 1588 O O . ALA A 1 199 ? 18.328 33.281 -0.74 1 92.19 199 ALA A O 1
ATOM 1589 N N . PRO A 1 200 ? 16.234 32.812 -0.372 1 91.06 200 PRO A N 1
ATOM 1590 C CA . PRO A 1 200 ? 15.852 34.188 -0.697 1 91.06 200 PRO A CA 1
ATOM 1591 C C . PRO A 1 200 ? 16.453 35.188 0.263 1 91.06 200 PRO A C 1
ATOM 1593 O O . PRO A 1 200 ? 16.516 34.938 1.47 1 91.06 200 PRO A O 1
ATOM 1596 N N . TRP A 1 201 ? 16.781 36.312 -0.227 1 90.94 201 TRP A N 1
ATOM 1597 C CA . TRP A 1 201 ? 17.406 37.406 0.516 1 90.94 201 TRP A CA 1
ATOM 1598 C C . TRP A 1 201 ? 16.469 37.938 1.593 1 90.94 201 TRP A C 1
ATOM 1600 O O . TRP A 1 201 ? 16.922 38.375 2.662 1 90.94 201 TRP A O 1
ATOM 1610 N N . MET A 1 202 ? 15.219 37.938 1.373 1 90.38 202 MET A N 1
ATOM 1611 C CA . MET A 1 202 ? 14.258 38.531 2.295 1 90.38 202 MET A CA 1
ATOM 1612 C C . MET A 1 202 ? 14.312 37.844 3.658 1 90.38 202 MET A C 1
ATOM 1614 O O . MET A 1 202 ? 14.102 38.5 4.688 1 90.38 202 MET A O 1
ATOM 1618 N N . TRP A 1 203 ? 14.68 36.625 3.713 1 93.81 203 TRP A N 1
ATOM 1619 C CA . TRP A 1 203 ? 14.758 35.938 4.992 1 93.81 203 TRP A CA 1
ATOM 1620 C C . TRP A 1 203 ? 16.031 36.281 5.738 1 93.81 203 TRP A C 1
ATOM 1622 O O . TRP A 1 203 ? 16.078 36.281 6.969 1 93.81 203 TRP A O 1
ATOM 1632 N N . LEU A 1 204 ? 17.047 36.594 5 1 95.12 204 LEU A N 1
ATOM 1633 C CA . LEU A 1 204 ? 18.25 37.156 5.633 1 95.12 204 LEU A CA 1
ATOM 1634 C C . LEU A 1 204 ? 17.953 38.5 6.242 1 95.12 204 LEU A C 1
ATOM 1636 O O . LEU A 1 204 ? 18.453 38.812 7.332 1 95.12 204 LEU A O 1
ATOM 1640 N N . LYS A 1 205 ? 17.203 39.25 5.551 1 92.56 205 LYS A N 1
ATOM 1641 C CA . LYS A 1 205 ? 16.812 40.594 6.02 1 92.56 205 LYS A CA 1
ATOM 1642 C C . LYS A 1 205 ? 16.062 40.5 7.344 1 92.56 205 LYS A C 1
ATOM 1644 O O . LYS A 1 205 ? 16.219 41.344 8.219 1 92.56 205 LYS A O 1
ATOM 1649 N N . ALA A 1 206 ? 15.234 39.5 7.5 1 93.88 206 ALA A N 1
ATOM 1650 C CA . ALA A 1 206 ? 14.477 39.281 8.734 1 93.88 206 ALA A CA 1
ATOM 1651 C C . ALA A 1 206 ? 15.406 39.062 9.922 1 93.88 206 ALA A C 1
ATOM 1653 O O . ALA A 1 206 ? 15.016 39.281 11.07 1 93.88 206 ALA A O 1
ATOM 1654 N N . LEU A 1 207 ? 16.625 38.719 9.609 1 95.56 207 LEU A N 1
ATOM 1655 C CA . LEU A 1 207 ? 17.594 38.406 10.656 1 95.56 207 LEU A CA 1
ATOM 1656 C C . LEU A 1 207 ? 18.578 39.531 10.852 1 95.56 207 LEU A C 1
ATOM 1658 O O . LEU A 1 207 ? 19.641 39.344 11.445 1 95.56 207 LEU A O 1
ATOM 1662 N N . THR A 1 208 ? 18.25 40.719 10.414 1 93.19 208 THR A N 1
ATOM 1663 C CA . THR A 1 208 ? 19.109 41.875 10.57 1 93.19 208 THR A CA 1
ATOM 1664 C C . THR A 1 208 ? 19.312 42.219 12.047 1 93.19 208 THR A C 1
ATOM 1666 O O . THR A 1 208 ? 20.438 42.438 12.492 1 93.19 208 THR A O 1
ATOM 1669 N N . VAL A 1 209 ? 18.156 42.281 12.727 1 92.56 209 VAL A N 1
ATOM 1670 C CA . VAL A 1 209 ? 18.188 42.531 14.164 1 92.56 209 VAL A CA 1
ATOM 1671 C C . VAL A 1 209 ? 17.703 41.281 14.906 1 92.56 209 VAL A C 1
ATOM 1673 O O . VAL A 1 209 ? 16.516 40.938 14.859 1 92.56 209 VAL A O 1
ATOM 1676 N N . PHE A 1 210 ? 18.594 40.719 15.672 1 91.56 210 PHE A N 1
ATOM 1677 C CA . PHE A 1 210 ? 18.281 39.438 16.312 1 91.56 210 PHE A CA 1
ATOM 1678 C C . PHE A 1 210 ? 17.203 39.625 17.375 1 91.56 210 PHE A C 1
ATOM 1680 O O . PHE A 1 210 ? 16.359 38.719 17.547 1 91.56 210 PHE A O 1
ATOM 1687 N N . ASN A 1 211 ? 17.172 40.656 17.984 1 87.44 211 ASN A N 1
ATOM 1688 C CA . ASN A 1 211 ? 16.266 40.844 19.109 1 87.44 211 ASN A CA 1
ATOM 1689 C C . ASN A 1 211 ? 14.891 41.312 18.656 1 87.44 211 ASN A C 1
ATOM 1691 O O . ASN A 1 211 ? 14.023 41.625 19.484 1 87.44 211 ASN A O 1
ATOM 1695 N N . ASN A 1 212 ? 14.734 41.344 17.344 1 82.88 212 ASN A N 1
ATOM 1696 C CA . ASN A 1 212 ? 13.398 41.625 16.844 1 82.88 212 ASN A CA 1
ATOM 1697 C C . ASN A 1 212 ? 12.453 40.438 17.031 1 82.88 212 ASN A C 1
ATOM 1699 O O . ASN A 1 212 ? 12.68 39.375 16.484 1 82.88 212 ASN A O 1
ATOM 1703 N N . LYS A 1 213 ? 11.539 40.625 17.859 1 89.31 213 LYS A N 1
ATOM 1704 C CA . LYS A 1 213 ? 10.633 39.531 18.234 1 89.31 213 LYS A CA 1
ATOM 1705 C C . LYS A 1 213 ? 9.562 39.344 17.172 1 89.31 213 LYS A C 1
ATOM 1707 O O . LYS A 1 213 ? 8.492 39.969 17.234 1 89.31 213 LYS A O 1
ATOM 1712 N N . PHE A 1 214 ? 9.836 38.5 16.203 1 94.88 214 PHE A N 1
ATOM 1713 C CA . PHE A 1 214 ? 8.852 38.156 15.172 1 94.88 214 PHE A CA 1
ATOM 1714 C C . PHE A 1 214 ? 7.984 36.969 15.617 1 94.88 214 PHE A C 1
ATOM 1716 O O . PHE A 1 214 ? 8.406 36.156 16.422 1 94.88 214 PHE A O 1
ATOM 1723 N N . SER A 1 215 ? 6.746 36.969 15.133 1 97.25 215 SER A N 1
ATOM 1724 C CA . SER A 1 215 ? 5.895 35.781 15.25 1 97.25 215 SER A CA 1
ATOM 1725 C C . SER A 1 215 ? 6.266 34.75 14.211 1 97.25 215 SER A C 1
ATOM 1727 O O . SER A 1 215 ? 5.555 34.562 13.219 1 97.25 215 SER A O 1
ATOM 1729 N N . TRP A 1 216 ? 7.32 34 14.461 1 97.94 216 TRP A N 1
ATOM 1730 C CA . TRP A 1 216 ? 7.781 33 13.523 1 97.94 216 TRP A CA 1
ATOM 1731 C C . TRP A 1 216 ? 6.715 31.922 13.305 1 97.94 216 TRP A C 1
ATOM 1733 O O . TRP A 1 216 ? 6.562 31.406 12.195 1 97.94 216 TRP A O 1
ATOM 1743 N N . GLY A 1 217 ? 6.023 31.578 14.375 1 98.19 217 GLY A N 1
ATOM 1744 C CA . GLY A 1 217 ? 5.012 30.547 14.297 1 98.19 217 GLY A CA 1
ATOM 1745 C C . GLY A 1 217 ? 3.869 30.891 13.367 1 98.19 217 GLY A C 1
ATOM 1746 O O . GLY A 1 217 ? 3.527 30.109 12.477 1 98.19 217 GLY A O 1
ATOM 1747 N N . SER A 1 218 ? 3.289 32.094 13.562 1 98.19 218 SER A N 1
ATOM 1748 C CA . SER A 1 218 ? 2.195 32.5 12.688 1 98.19 218 SER A CA 1
ATOM 1749 C C . SER A 1 218 ? 2.678 32.688 11.258 1 98.19 218 SER A C 1
ATOM 1751 O O . SER A 1 218 ? 1.944 32.406 10.305 1 98.19 218 SER A O 1
ATOM 1753 N N . GLY A 1 219 ? 3.877 33.188 11.109 1 98.12 219 GLY A N 1
ATOM 1754 C CA . GLY A 1 219 ? 4.449 33.312 9.781 1 98.12 219 GLY A CA 1
ATOM 1755 C C . GLY A 1 219 ? 4.641 31.984 9.078 1 98.12 219 GLY A C 1
ATOM 1756 O O . GLY A 1 219 ? 4.336 31.844 7.891 1 98.12 219 GLY A O 1
ATOM 1757 N N . ALA A 1 220 ? 5.152 31.016 9.805 1 98.19 220 ALA A N 1
ATOM 1758 C CA . ALA A 1 220 ? 5.348 29.672 9.258 1 98.19 220 ALA A CA 1
ATOM 1759 C C . ALA A 1 220 ? 4.023 29.062 8.812 1 98.19 220 ALA A C 1
ATOM 1761 O O . ALA A 1 220 ? 3.941 28.453 7.75 1 98.19 220 ALA A O 1
ATOM 1762 N N . LEU A 1 221 ? 3.035 29.219 9.57 1 98.75 221 LEU A N 1
ATOM 1763 C CA . LEU A 1 221 ? 1.728 28.656 9.258 1 98.75 221 LEU A CA 1
ATOM 1764 C C . LEU A 1 221 ? 1.1 29.359 8.062 1 98.75 221 LEU A C 1
ATOM 1766 O O . LEU A 1 221 ? 0.485 28.719 7.211 1 98.75 221 LEU A O 1
ATOM 1770 N N . ALA A 1 222 ? 1.228 30.656 8.055 1 98.25 222 ALA A N 1
ATOM 1771 C CA . ALA A 1 222 ? 0.734 31.406 6.902 1 98.25 222 ALA A CA 1
ATOM 1772 C C . ALA A 1 222 ? 1.373 30.922 5.609 1 98.25 222 ALA A C 1
ATOM 1774 O O . ALA A 1 222 ? 0.682 30.719 4.609 1 98.25 222 ALA A O 1
ATOM 1775 N N . TYR A 1 223 ? 2.635 30.812 5.703 1 97.38 223 TYR A N 1
ATOM 1776 C CA . TYR A 1 223 ? 3.371 30.359 4.527 1 97.38 223 TYR A CA 1
ATOM 1777 C C . TYR A 1 223 ? 2.957 28.938 4.141 1 97.38 223 TYR A C 1
ATOM 1779 O O . TYR A 1 223 ? 2.803 28.641 2.953 1 97.38 223 TYR A O 1
ATOM 1787 N N . LEU A 1 224 ? 2.783 28.109 5.066 1 97.94 224 LEU A N 1
ATOM 1788 C CA . LEU A 1 224 ? 2.346 26.75 4.805 1 97.94 224 LEU A CA 1
ATOM 1789 C C . LEU A 1 224 ? 0.972 26.734 4.141 1 97.94 224 LEU A C 1
ATOM 1791 O O . LEU A 1 224 ? 0.771 26.047 3.135 1 97.94 224 LEU A O 1
ATOM 1795 N N . TYR A 1 225 ? 0.024 27.484 4.703 1 98.06 225 TYR A N 1
ATOM 1796 C CA . TYR A 1 225 ? -1.311 27.562 4.117 1 98.06 225 TYR A CA 1
ATOM 1797 C C . TYR A 1 225 ? -1.245 28 2.66 1 98.06 225 TYR A C 1
ATOM 1799 O O . TYR A 1 225 ? -1.886 27.406 1.796 1 98.06 225 TYR A O 1
ATOM 1807 N N . ARG A 1 226 ? -0.452 28.969 2.443 1 96.69 226 ARG A N 1
ATOM 1808 C CA . ARG A 1 226 ? -0.335 29.469 1.083 1 96.69 226 ARG A CA 1
ATOM 1809 C C . ARG A 1 226 ? 0.258 28.422 0.15 1 96.69 226 ARG A C 1
ATOM 1811 O O . ARG A 1 226 ? -0.196 28.266 -0.985 1 96.69 226 ARG A O 1
ATOM 1818 N N . GLN A 1 227 ? 1.242 27.781 0.605 1 96 227 GLN A N 1
ATOM 1819 C CA . GLN A 1 227 ? 1.835 26.719 -0.2 1 96 227 GLN A CA 1
ATOM 1820 C C . GLN A 1 227 ? 0.821 25.609 -0.491 1 96 227 GLN A C 1
ATOM 1822 O O . GLN A 1 227 ? 0.796 25.062 -1.593 1 96 227 GLN A O 1
ATOM 1827 N N . LEU A 1 228 ? 0.019 25.281 0.427 1 97.12 228 LEU A N 1
ATOM 1828 C CA . LEU A 1 228 ? -1.014 24.266 0.241 1 97.12 228 LEU A CA 1
ATOM 1829 C C . LEU A 1 228 ? -2.072 24.75 -0.748 1 97.12 228 LEU A C 1
ATOM 1831 O O . LEU A 1 228 ? -2.553 23.969 -1.574 1 97.12 228 LEU A O 1
ATOM 1835 N N . ASP A 1 229 ? -2.408 26.031 -0.665 1 96.31 229 ASP A N 1
ATOM 1836 C CA . ASP A 1 229 ? -3.361 26.625 -1.599 1 96.31 229 ASP A CA 1
ATOM 1837 C C . ASP A 1 229 ? -2.898 26.453 -3.043 1 96.31 229 ASP A C 1
ATOM 1839 O O . ASP A 1 229 ? -3.709 26.172 -3.93 1 96.31 229 ASP A O 1
ATOM 1843 N N . ASP A 1 230 ? -1.69 26.578 -3.182 1 94.12 230 ASP A N 1
ATOM 1844 C CA . ASP A 1 230 ? -1.133 26.484 -4.527 1 94.12 230 ASP A CA 1
ATOM 1845 C C . ASP A 1 230 ? -0.944 25.016 -4.941 1 94.12 230 ASP A C 1
ATOM 1847 O O . ASP A 1 230 ? -1.258 24.656 -6.074 1 94.12 230 ASP A O 1
ATOM 1851 N N . ALA A 1 231 ? -0.453 24.281 -4.07 1 96.12 231 ALA A N 1
ATOM 1852 C CA . ALA A 1 231 ? -0.086 22.891 -4.371 1 96.12 231 ALA A CA 1
ATOM 1853 C C . ALA A 1 231 ? -1.313 22.078 -4.75 1 96.12 231 ALA A C 1
ATOM 1855 O O . ALA A 1 231 ? -1.235 21.188 -5.602 1 96.12 231 ALA A O 1
ATOM 1856 N N . CYS A 1 232 ? -2.455 22.312 -4.129 1 97.12 232 CYS A N 1
ATOM 1857 C CA . CYS A 1 232 ? -3.652 21.516 -4.359 1 97.12 232 CYS A CA 1
ATOM 1858 C C . CYS A 1 232 ? -4.199 21.75 -5.766 1 97.12 232 CYS A C 1
ATOM 1860 O O . CYS A 1 232 ? -5.109 21.031 -6.203 1 97.12 232 CYS A O 1
ATOM 1862 N N . ARG A 1 233 ? -3.607 22.672 -6.5 1 95.38 233 ARG A N 1
ATOM 1863 C CA . ARG A 1 233 ? -4.07 22.984 -7.852 1 95.38 233 ARG A CA 1
ATOM 1864 C C . ARG A 1 233 ? -3.016 22.625 -8.891 1 95.38 233 ARG A C 1
ATOM 1866 O O . ARG A 1 233 ? -3.234 22.781 -10.094 1 95.38 233 ARG A O 1
ATOM 1873 N N . ARG A 1 234 ? -1.964 22.109 -8.469 1 94.75 234 ARG A N 1
ATOM 1874 C CA . ARG A 1 234 ? -0.899 21.703 -9.391 1 94.75 234 ARG A CA 1
ATOM 1875 C C . ARG A 1 234 ? -1.134 20.297 -9.922 1 94.75 234 ARG A C 1
ATOM 1877 O O . ARG A 1 234 ? -1.028 19.328 -9.188 1 94.75 234 ARG A O 1
ATOM 1884 N N . THR A 1 235 ? -1.325 20.172 -11.188 1 93.38 235 THR A N 1
ATOM 1885 C CA . THR A 1 235 ? -1.655 18.891 -11.781 1 93.38 235 THR A CA 1
ATOM 1886 C C . THR A 1 235 ? -0.53 18.406 -12.695 1 93.38 235 THR A C 1
ATOM 1888 O O . THR A 1 235 ? -0.588 17.297 -13.227 1 93.38 235 THR A O 1
ATOM 1891 N N . THR A 1 236 ? 0.48 19.219 -12.812 1 90 236 THR A N 1
ATOM 1892 C CA . THR A 1 236 ? 1.59 18.828 -13.68 1 90 236 THR A CA 1
ATOM 1893 C C . THR A 1 236 ? 2.492 17.812 -12.984 1 90 236 THR A C 1
ATOM 1895 O O . THR A 1 236 ? 2.543 17.766 -11.75 1 90 236 THR A O 1
ATOM 1898 N N . LYS A 1 237 ? 3.289 17.078 -13.695 1 85.69 237 LYS A N 1
ATOM 1899 C CA . LYS A 1 237 ? 4.141 16 -13.188 1 85.69 237 LYS A CA 1
ATOM 1900 C C . LYS A 1 237 ? 5.277 16.562 -12.336 1 85.69 237 LYS A C 1
ATOM 1902 O O . LYS A 1 237 ? 5.738 15.898 -11.398 1 85.69 237 LYS A O 1
ATOM 1907 N N . ASP A 1 238 ? 5.668 17.75 -12.555 1 83.75 238 ASP A N 1
ATOM 1908 C CA . ASP A 1 238 ? 6.809 18.312 -11.844 1 83.75 238 ASP A CA 1
ATOM 1909 C C . ASP A 1 238 ? 6.344 19.266 -10.742 1 83.75 238 ASP A C 1
ATOM 1911 O O . ASP A 1 238 ? 7.141 20.047 -10.211 1 83.75 238 ASP A O 1
ATOM 1915 N N . GLY A 1 239 ? 5.113 19.141 -10.477 1 89.25 239 GLY A N 1
ATOM 1916 C CA . GLY A 1 239 ? 4.602 20.016 -9.43 1 89.25 239 GLY A CA 1
ATOM 1917 C C . GLY A 1 239 ? 5.195 19.719 -8.062 1 89.25 239 GLY A C 1
ATOM 1918 O O . GLY A 1 239 ? 5.449 18.562 -7.73 1 89.25 239 GLY A O 1
ATOM 1919 N N . GLY A 1 240 ? 5.473 20.797 -7.309 1 91.25 240 GLY A N 1
ATOM 1920 C CA . GLY A 1 240 ? 6.051 20.625 -5.984 1 91.25 240 GLY A CA 1
ATOM 1921 C C . GLY A 1 240 ? 5.305 21.391 -4.906 1 91.25 240 GLY A C 1
ATOM 1922 O O . GLY A 1 240 ? 4.367 22.141 -5.203 1 91.25 240 GLY A O 1
ATOM 1923 N N . VAL A 1 241 ? 5.645 21.109 -3.703 1 94 241 VAL A N 1
ATOM 1924 C CA . VAL A 1 241 ? 5.074 21.812 -2.553 1 94 241 VAL A CA 1
ATOM 1925 C C . VAL A 1 241 ? 6.188 22.219 -1.594 1 94 241 VAL A C 1
ATOM 1927 O O . VAL A 1 241 ? 7.148 21.469 -1.391 1 94 241 VAL A O 1
ATOM 1930 N N . GLY A 1 242 ? 6.074 23.453 -1.151 1 93.44 242 GLY A N 1
ATOM 1931 C CA . GLY A 1 242 ? 7 23.984 -0.163 1 93.44 242 GLY A CA 1
ATOM 1932 C C . GLY A 1 242 ? 6.367 24.172 1.202 1 93.44 242 GLY A C 1
ATOM 1933 O O . GLY A 1 242 ? 5.402 23.5 1.548 1 93.44 242 GLY A O 1
ATOM 1934 N N . GLY A 1 243 ? 6.996 25.078 2.006 1 94.81 243 GLY A N 1
ATOM 1935 C CA . GLY A 1 243 ? 6.523 25.281 3.365 1 94.81 243 GLY A CA 1
ATOM 1936 C C . GLY A 1 243 ? 7.133 24.328 4.367 1 94.81 243 GLY A C 1
ATOM 1937 O O . GLY A 1 243 ? 8.031 23.562 4.027 1 94.81 243 GLY A O 1
ATOM 1938 N N . CYS A 1 244 ? 6.688 24.453 5.555 1 95.81 244 CYS A N 1
ATOM 1939 C CA . CYS A 1 244 ? 7.238 23.609 6.609 1 95.81 244 CYS A CA 1
ATOM 1940 C C . CYS A 1 244 ? 6.641 22.203 6.547 1 95.81 244 CYS A C 1
ATOM 1942 O O . CYS A 1 244 ? 5.738 21.875 7.316 1 95.81 244 CYS A O 1
ATOM 1944 N N . MET A 1 245 ? 7.219 21.375 5.766 1 94.38 245 MET A N 1
ATOM 1945 C CA . MET A 1 245 ? 6.699 20.047 5.52 1 94.38 245 MET A CA 1
ATOM 1946 C C . MET A 1 245 ? 6.918 19.141 6.73 1 94.38 245 MET A C 1
ATOM 1948 O O . MET A 1 245 ? 6.18 18.172 6.934 1 94.38 245 MET A O 1
ATOM 1952 N N . LEU A 1 246 ? 7.918 19.516 7.531 1 93.25 246 LEU A N 1
ATOM 1953 C CA . LEU A 1 246 ? 8.086 18.781 8.781 1 93.25 246 LEU A CA 1
ATOM 1954 C C . LEU A 1 246 ? 6.859 18.953 9.68 1 93.25 246 LEU A C 1
ATOM 1956 O O . LEU A 1 246 ? 6.355 17.984 10.242 1 93.25 246 LEU A O 1
ATOM 1960 N N . LEU A 1 247 ? 6.426 20.156 9.75 1 96.94 247 LEU A N 1
ATOM 1961 C CA . LEU A 1 247 ? 5.242 20.484 10.547 1 96.94 247 LEU A CA 1
ATOM 1962 C C . LEU A 1 247 ? 4.023 19.719 10.023 1 96.94 247 LEU A C 1
ATOM 1964 O O . LEU A 1 247 ? 3.307 19.094 10.797 1 96.94 247 LEU A O 1
ATOM 1968 N N . LEU A 1 248 ? 3.814 19.766 8.773 1 97.38 248 LEU A N 1
ATOM 1969 C CA . LEU A 1 248 ? 2.662 19.094 8.172 1 97.38 248 LEU A CA 1
ATOM 1970 C C . LEU A 1 248 ? 2.74 17.594 8.367 1 97.38 248 LEU A C 1
ATOM 1972 O O . LEU A 1 248 ? 1.743 16.953 8.711 1 97.38 248 LEU A O 1
ATOM 1976 N N . SER A 1 249 ? 3.896 17.047 8.148 1 94.31 249 SER A N 1
ATOM 1977 C CA . SER A 1 249 ? 4.055 15.602 8.242 1 94.31 249 SER A CA 1
ATOM 1978 C C . SER A 1 249 ? 3.848 15.109 9.664 1 94.31 249 SER A C 1
ATOM 1980 O O . SER A 1 249 ? 3.119 14.141 9.898 1 94.31 249 SER A O 1
ATOM 1982 N N . VAL A 1 250 ? 4.465 15.766 10.594 1 94.75 250 VAL A N 1
ATOM 1983 C CA . VAL A 1 250 ? 4.316 15.352 11.984 1 94.75 250 VAL A CA 1
ATOM 1984 C C . VAL A 1 250 ? 2.863 15.508 12.422 1 94.75 250 VAL A C 1
ATOM 1986 O O . VAL A 1 250 ? 2.322 14.648 13.125 1 94.75 250 VAL A O 1
ATOM 1989 N N . TRP A 1 251 ? 2.291 16.609 12 1 97.81 251 TRP A N 1
ATOM 1990 C CA . TRP A 1 251 ? 0.868 16.797 12.273 1 97.81 251 TRP A CA 1
ATOM 1991 C C . TRP A 1 251 ? 0.059 15.609 11.75 1 97.81 251 TRP A C 1
ATOM 1993 O O . TRP A 1 251 ? -0.8 15.078 12.453 1 97.81 251 TRP A O 1
ATOM 2003 N N . SER A 1 252 ? 0.259 15.242 10.555 1 96.94 252 SER A N 1
ATOM 2004 C CA . SER A 1 252 ? -0.456 14.133 9.938 1 96.94 252 SER A CA 1
ATOM 2005 C C . SER A 1 252 ? -0.178 12.82 10.664 1 96.94 252 SER A C 1
ATOM 2007 O O . SER A 1 252 ? -1.098 12.047 10.93 1 96.94 252 SER A O 1
ATOM 2009 N N . TRP A 1 253 ? 1.065 12.602 11.07 1 93.88 253 TRP A N 1
ATOM 2010 C CA . TRP A 1 253 ? 1.456 11.367 11.742 1 93.88 253 TRP A CA 1
ATOM 2011 C C . TRP A 1 253 ? 0.789 11.25 13.109 1 93.88 253 TRP A C 1
ATOM 2013 O O . TRP A 1 253 ? 0.473 10.141 13.555 1 93.88 253 TRP A O 1
ATOM 2023 N N . GLU A 1 254 ? 0.614 12.328 13.68 1 94.88 254 GLU A N 1
ATOM 2024 C CA . GLU A 1 254 ? 0.039 12.32 15.023 1 94.88 254 GLU A CA 1
ATOM 2025 C C . GLU A 1 254 ? -1.463 12.055 14.977 1 94.88 254 GLU A C 1
ATOM 2027 O O . GLU A 1 254 ? -2.023 11.477 15.914 1 94.88 254 GLU A O 1
ATOM 2032 N N . ARG A 1 255 ? -2.035 12.391 13.898 1 96.88 255 ARG A N 1
ATOM 2033 C CA . ARG A 1 255 ? -3.494 12.398 13.914 1 96.88 255 ARG A CA 1
ATOM 2034 C C . ARG A 1 255 ? -4.051 11.297 13.016 1 96.88 255 ARG A C 1
ATOM 2036 O O . ARG A 1 255 ? -5.113 10.734 13.289 1 96.88 255 ARG A O 1
ATOM 2043 N N . LEU A 1 256 ? -3.406 11.023 11.93 1 96.69 256 LEU A N 1
ATOM 2044 C CA . LEU A 1 256 ? -3.939 10.117 10.922 1 96.69 256 LEU A CA 1
ATOM 2045 C C . LEU A 1 256 ? -3.066 8.875 10.789 1 96.69 256 LEU A C 1
ATOM 2047 O O . LEU A 1 256 ? -1.837 8.969 10.836 1 96.69 256 LEU A O 1
ATOM 2051 N N . PRO A 1 257 ? -3.688 7.742 10.617 1 94.56 257 PRO A N 1
ATOM 2052 C CA . PRO A 1 257 ? -2.904 6.52 10.43 1 94.56 257 PRO A CA 1
ATOM 2053 C C . PRO A 1 257 ? -2.332 6.398 9.016 1 94.56 257 PRO A C 1
ATOM 2055 O O . PRO A 1 257 ? -1.433 5.59 8.773 1 94.56 257 PRO A O 1
ATOM 2058 N N . VAL A 1 258 ? -2.779 7.121 8.094 1 94.06 258 VAL A N 1
ATOM 2059 C CA . VAL A 1 258 ? -2.4 7.023 6.691 1 94.06 258 VAL A CA 1
ATOM 2060 C C . VAL A 1 258 ? -0.97 7.523 6.504 1 94.06 258 VAL A C 1
ATOM 2062 O O . VAL A 1 258 ? -0.676 8.695 6.762 1 94.06 258 VAL A O 1
ATOM 2065 N N . GLY A 1 259 ? -0.09 6.672 6.031 1 89.19 259 GLY A N 1
ATOM 2066 C CA . GLY A 1 259 ? 1.284 7.055 5.754 1 89.19 259 GLY A CA 1
ATOM 2067 C C . GLY A 1 259 ? 2.113 7.262 7.004 1 89.19 259 GLY A C 1
ATOM 2068 O O . GLY A 1 259 ? 3.225 7.793 6.941 1 89.19 259 GLY A O 1
ATOM 2069 N N . ARG A 1 260 ? 1.588 6.906 8.117 1 89.94 260 ARG A N 1
ATOM 2070 C CA . ARG A 1 260 ? 2.309 7.035 9.383 1 89.94 260 ARG A CA 1
ATOM 2071 C C . ARG A 1 260 ? 3.453 6.031 9.461 1 89.94 260 ARG A C 1
ATOM 2073 O O . ARG A 1 260 ? 3.26 4.84 9.203 1 89.94 260 ARG A O 1
ATOM 2080 N N . PRO A 1 261 ? 4.598 6.484 9.82 1 85 261 PRO A N 1
ATOM 2081 C CA . PRO A 1 261 ? 5.719 5.547 9.938 1 85 261 PRO A CA 1
ATOM 2082 C C . PRO A 1 261 ? 5.672 4.727 11.227 1 85 261 PRO A C 1
ATOM 2084 O O . PRO A 1 261 ? 4.945 5.078 12.156 1 85 261 PRO A O 1
ATOM 2087 N N . LYS A 1 262 ? 6.273 3.482 11.242 1 71.88 262 LYS A N 1
ATOM 2088 C CA . LYS A 1 262 ? 6.277 2.615 12.422 1 71.88 262 LYS A CA 1
ATOM 2089 C C . LYS A 1 262 ? 7.176 3.184 13.516 1 71.88 262 LYS A C 1
ATOM 2091 O O . LYS A 1 262 ? 6.793 3.193 14.688 1 71.88 262 LYS A O 1
ATOM 2096 N N . SER A 1 263 ? 8.719 3.057 13.359 1 61.88 263 SER A N 1
ATOM 2097 C CA . SER A 1 263 ? 9.688 2.967 14.453 1 61.88 263 SER A CA 1
ATOM 2098 C C . SER A 1 263 ? 9.914 4.328 15.102 1 61.88 263 SER A C 1
ATOM 2100 O O . SER A 1 263 ? 10 5.344 14.406 1 61.88 263 SER A O 1
ATOM 2102 N N . SER A 1 264 ? 9.562 4.328 16.406 1 61.31 264 SER A N 1
ATOM 2103 C CA . SER A 1 264 ? 9.773 5.496 17.266 1 61.31 264 SER A CA 1
ATOM 2104 C C . SER A 1 264 ? 11.125 5.438 17.969 1 61.31 264 SER A C 1
ATOM 2106 O O . SER A 1 264 ? 11.188 5.461 19.188 1 61.31 264 SER A O 1
ATOM 2108 N N . GLN A 1 265 ? 12.133 4.863 17.219 1 66.12 265 GLN A N 1
ATOM 2109 C CA . GLN A 1 265 ? 13.391 4.996 17.938 1 66.12 265 GLN A CA 1
ATOM 2110 C C . GLN A 1 265 ? 13.938 6.414 17.844 1 66.12 265 GLN A C 1
ATOM 2112 O O . GLN A 1 265 ? 13.617 7.148 16.906 1 66.12 265 GLN A O 1
ATOM 2117 N N . TRP A 1 266 ? 14.43 6.859 19 1 72.88 266 TRP A N 1
ATOM 2118 C CA . TRP A 1 266 ? 14.977 8.211 19 1 72.88 266 TRP A CA 1
ATOM 2119 C C . TRP A 1 266 ? 16.453 8.195 19.422 1 72.88 266 TRP A C 1
ATOM 2121 O O . TRP A 1 266 ? 16.859 7.352 20.219 1 72.88 266 TRP A O 1
ATOM 2131 N N . ASN A 1 267 ? 17.125 9.039 18.766 1 78.5 267 ASN A N 1
ATOM 2132 C CA . ASN A 1 267 ? 18.484 9.305 19.234 1 78.5 267 ASN A CA 1
ATOM 2133 C C . ASN A 1 267 ? 18.484 10.062 20.562 1 78.5 267 ASN A C 1
ATOM 2135 O O . ASN A 1 267 ? 17.531 10.766 20.875 1 78.5 267 ASN A O 1
ATOM 2139 N N . THR A 1 268 ? 19.484 9.828 21.203 1 84.94 268 THR A N 1
ATOM 2140 C CA . THR A 1 268 ? 19.609 10.547 22.469 1 84.94 268 THR A CA 1
ATOM 2141 C C . THR A 1 268 ? 19.641 12.055 22.234 1 84.94 268 THR A C 1
ATOM 2143 O O . THR A 1 268 ? 20.281 12.531 21.297 1 84.94 268 THR A O 1
ATOM 2146 N N . TRP A 1 269 ? 18.938 12.789 23.062 1 89.88 269 TRP A N 1
ATOM 2147 C CA . TRP A 1 269 ? 18.859 14.242 22.984 1 89.88 269 TRP A CA 1
ATOM 2148 C C . TRP A 1 269 ? 19.703 14.891 24.078 1 89.88 269 TRP A C 1
ATOM 2150 O O . TRP A 1 269 ? 19.562 14.555 25.266 1 89.88 269 TRP A O 1
ATOM 2160 N N . ASP A 1 270 ? 20.656 15.719 23.719 1 86.56 270 ASP A N 1
ATOM 2161 C CA . ASP A 1 270 ? 21.469 16.484 24.656 1 86.56 270 ASP A CA 1
ATOM 2162 C C . ASP A 1 270 ? 21.047 17.938 24.703 1 86.56 270 ASP A C 1
ATOM 2164 O O . ASP A 1 270 ? 21.297 18.703 23.75 1 86.56 270 ASP A O 1
ATOM 2168 N N . ASP A 1 271 ? 20.531 18.344 25.828 1 88.62 271 ASP A N 1
ATOM 2169 C CA . ASP A 1 271 ? 20.062 19.719 25.938 1 88.62 271 ASP A CA 1
ATOM 2170 C C . ASP A 1 271 ? 21.172 20.625 26.469 1 88.62 271 ASP A C 1
ATOM 2172 O O . ASP A 1 271 ? 21 21.844 26.562 1 88.62 271 ASP A O 1
ATOM 2176 N N . HIS A 1 272 ? 22.281 20.094 26.812 1 88 272 HIS A N 1
ATOM 2177 C CA . HIS A 1 272 ? 23.453 20.828 27.297 1 88 272 HIS A CA 1
ATOM 2178 C C . HIS A 1 272 ? 23.109 21.688 28.5 1 88 272 HIS A C 1
ATOM 2180 O O . HIS A 1 272 ? 23.578 22.828 28.609 1 88 272 HIS A O 1
ATOM 2186 N N . GLY A 1 273 ? 22.141 21.266 29.281 1 86.81 273 GLY A N 1
ATOM 2187 C CA . GLY A 1 273 ? 21.75 21.984 30.484 1 86.81 273 GLY A CA 1
ATOM 2188 C C . GLY A 1 273 ? 20.906 23.203 30.203 1 86.81 273 GLY A C 1
ATOM 2189 O O . GLY A 1 273 ? 20.562 23.953 31.125 1 86.81 273 GLY A O 1
ATOM 2190 N N . ASN A 1 274 ? 20.562 23.516 29.031 1 90.56 274 ASN A N 1
ATOM 2191 C CA . ASN A 1 274 ? 19.719 24.641 28.625 1 90.56 274 ASN A CA 1
ATOM 2192 C C . ASN A 1 274 ? 18.281 24.188 28.375 1 90.56 274 ASN A C 1
ATOM 2194 O O . ASN A 1 274 ? 18 23.516 27.375 1 90.56 274 ASN A O 1
ATOM 2198 N N . PRO A 1 275 ? 17.422 24.625 29.234 1 88.5 275 PRO A N 1
ATOM 2199 C CA . PRO A 1 275 ? 16.031 24.203 29.078 1 88.5 275 PRO A CA 1
ATOM 2200 C C . PRO A 1 275 ? 15.422 24.609 27.75 1 88.5 275 PRO A C 1
ATOM 2202 O O . PRO A 1 275 ? 14.508 23.953 27.25 1 88.5 275 PRO A O 1
ATOM 2205 N N . LEU A 1 276 ? 15.93 25.641 27.188 1 91.75 276 LEU A N 1
ATOM 2206 C CA . LEU A 1 276 ? 15.43 26.109 25.891 1 91.75 276 LEU A CA 1
ATOM 2207 C C . LEU A 1 276 ? 15.852 25.172 24.766 1 91.75 276 LEU A C 1
ATOM 2209 O O . LEU A 1 276 ? 15.328 25.25 23.656 1 91.75 276 LEU A O 1
ATOM 2213 N N . ARG A 1 277 ? 16.656 24.203 25.062 1 93.06 277 ARG A N 1
ATOM 2214 C CA . ARG A 1 277 ? 17.156 23.25 24.078 1 93.06 277 ARG A CA 1
ATOM 2215 C C . ARG A 1 277 ? 16.453 21.906 24.203 1 93.06 277 ARG A C 1
ATOM 2217 O O . ARG A 1 277 ? 16.781 20.969 23.484 1 93.06 277 ARG A O 1
ATOM 2224 N N . GLN A 1 278 ? 15.57 21.859 25.109 1 93.5 278 GLN A N 1
ATOM 2225 C CA . GLN A 1 278 ? 14.812 20.625 25.219 1 93.5 278 GLN A CA 1
ATOM 2226 C C . GLN A 1 278 ? 14.055 20.328 23.922 1 93.5 278 GLN A C 1
ATOM 2228 O O . GLN A 1 278 ? 13.773 21.234 23.141 1 93.5 278 GLN A O 1
ATOM 2233 N N . PRO A 1 279 ? 13.758 19.078 23.672 1 94 279 PRO A N 1
ATOM 2234 C CA . PRO A 1 279 ? 13.117 18.703 22.406 1 94 279 PRO A CA 1
ATOM 2235 C C . PRO A 1 279 ? 11.648 19.125 22.344 1 94 279 PRO A C 1
ATOM 2237 O O . PRO A 1 279 ? 11.008 19.312 23.375 1 94 279 PRO A O 1
ATOM 2240 N N . THR A 1 280 ? 11.258 19.312 21.141 1 95.69 280 THR A N 1
ATOM 2241 C CA . THR A 1 280 ? 9.844 19.562 20.891 1 95.69 280 THR A CA 1
ATOM 2242 C C . THR A 1 280 ? 9.109 18.266 20.609 1 95.69 280 THR A C 1
ATOM 2244 O O . THR A 1 280 ? 9.703 17.188 20.656 1 95.69 280 THR A O 1
ATOM 2247 N N . TRP A 1 281 ? 7.82 18.344 20.312 1 95.12 281 TRP A N 1
ATOM 2248 C CA . TRP A 1 281 ? 6.988 17.172 20.094 1 95.12 281 TRP A CA 1
ATOM 2249 C C . TRP A 1 281 ? 7.465 16.375 18.891 1 95.12 281 TRP A C 1
ATOM 2251 O O . TRP A 1 281 ? 7.281 15.164 18.812 1 95.12 281 TRP A O 1
ATOM 2261 N N . ALA A 1 282 ? 8.094 17.031 17.938 1 93.25 282 ALA A N 1
ATOM 2262 C CA . ALA A 1 282 ? 8.555 16.406 16.703 1 93.25 282 ALA A CA 1
ATOM 2263 C C . ALA A 1 282 ? 9.609 15.344 16.984 1 93.25 282 ALA A C 1
ATOM 2265 O O . ALA A 1 282 ? 9.859 14.469 16.141 1 93.25 282 ALA A O 1
ATOM 2266 N N . TYR A 1 283 ? 10.211 15.43 18.141 1 91.69 283 TYR A N 1
ATOM 2267 C CA . TYR A 1 283 ? 11.266 14.5 18.516 1 91.69 283 TYR A CA 1
ATOM 2268 C C . TYR A 1 283 ? 10.734 13.07 18.594 1 91.69 283 TYR A C 1
ATOM 2270 O O . TYR A 1 283 ? 11.492 12.109 18.406 1 91.69 283 TYR A O 1
ATOM 2278 N N . LYS A 1 284 ? 9.469 12.93 18.781 1 88.62 284 LYS A N 1
ATOM 2279 C CA . LYS A 1 284 ? 8.836 11.609 18.797 1 88.62 284 LYS A CA 1
ATOM 2280 C C . LYS A 1 284 ? 9.094 10.867 17.5 1 88.62 284 LYS A C 1
ATOM 2282 O O . LYS A 1 284 ? 9.078 9.633 17.469 1 88.62 284 LYS A O 1
ATOM 2287 N N . TRP A 1 285 ? 9.367 11.648 16.484 1 88.56 285 TRP A N 1
ATOM 2288 C CA . TRP A 1 285 ? 9.508 11.078 15.156 1 88.56 285 TRP A CA 1
ATOM 2289 C C . TRP A 1 285 ? 10.922 11.289 14.617 1 88.56 285 TRP A C 1
ATOM 2291 O O . TRP A 1 285 ? 11.117 11.469 13.414 1 88.56 285 TRP A O 1
ATOM 2301 N N . ASP A 1 286 ? 11.859 11.242 15.422 1 84.12 286 ASP A N 1
ATOM 2302 C CA . ASP A 1 286 ? 13.258 11.539 15.102 1 84.12 286 ASP A CA 1
ATOM 2303 C C . ASP A 1 286 ? 13.805 10.547 14.078 1 84.12 286 ASP A C 1
ATOM 2305 O O . ASP A 1 286 ? 14.344 10.945 13.039 1 84.12 286 ASP A O 1
ATOM 2309 N N . LEU A 1 287 ? 13.688 9.227 14.375 1 78.19 287 LEU A N 1
ATOM 2310 C CA . LEU A 1 287 ? 14.188 8.188 13.477 1 78.19 287 LEU A CA 1
ATOM 2311 C C . LEU A 1 287 ? 13.031 7.461 12.789 1 78.19 287 LEU A C 1
ATOM 2313 O O . LEU A 1 287 ? 12.352 6.645 13.414 1 78.19 287 LEU A O 1
ATOM 2317 N N . VAL A 1 288 ? 12.672 7.992 11.562 1 75.88 288 VAL A N 1
ATOM 2318 C CA . VAL A 1 288 ? 11.602 7.348 10.805 1 75.88 288 VAL A CA 1
ATOM 2319 C C . VAL A 1 288 ? 12.164 6.73 9.531 1 75.88 288 VAL A C 1
ATOM 2321 O O . VAL A 1 288 ? 13.008 7.336 8.859 1 75.88 288 VAL A O 1
ATOM 2324 N N . SER A 1 289 ? 12.578 5.41 9.336 1 61.5 289 SER A N 1
ATOM 2325 C CA . SER A 1 289 ? 13.227 4.676 8.258 1 61.5 289 SER A CA 1
ATOM 2326 C C . SER A 1 289 ? 12.305 4.562 7.043 1 61.5 289 SER A C 1
ATOM 2328 O O . SER A 1 289 ? 12.648 3.896 6.062 1 61.5 289 SER A O 1
ATOM 2330 N N . GLU A 1 290 ? 11.203 5.145 6.859 1 59.53 290 GLU A N 1
ATOM 2331 C CA . GLU A 1 290 ? 10.422 4.527 5.793 1 59.53 290 GLU A CA 1
ATOM 2332 C C . GLU A 1 290 ? 10.672 5.223 4.457 1 59.53 290 GLU A C 1
ATOM 2334 O O . GLU A 1 290 ? 10.539 6.445 4.352 1 59.53 290 GLU A O 1
ATOM 2339 N N . VAL A 1 291 ? 11.688 4.668 3.676 1 57.84 291 VAL A N 1
ATOM 2340 C CA . VAL A 1 291 ? 11.891 5.164 2.318 1 57.84 291 VAL A CA 1
ATOM 2341 C C . VAL A 1 291 ? 10.844 4.559 1.387 1 57.84 291 VAL A C 1
ATOM 2343 O O . VAL A 1 291 ? 10.68 3.338 1.332 1 57.84 291 VAL A O 1
ATOM 2346 N N . ALA A 1 292 ? 10.031 5.504 0.938 1 60.56 292 ALA A N 1
ATOM 2347 C CA . ALA A 1 292 ? 9.008 5.043 0.008 1 60.56 292 ALA A CA 1
ATOM 2348 C C . ALA A 1 292 ? 9.555 4.934 -1.41 1 60.56 292 ALA A C 1
ATOM 2350 O O . ALA A 1 292 ? 9.812 5.945 -2.064 1 60.56 292 ALA A O 1
ATOM 2351 N N . SER A 1 293 ? 10.039 3.795 -1.864 1 63.56 293 SER A N 1
ATOM 2352 C CA . SER A 1 293 ? 10.555 3.625 -3.219 1 63.56 293 SER A CA 1
ATOM 2353 C C . SER A 1 293 ? 9.422 3.553 -4.238 1 63.56 293 SER A C 1
ATOM 2355 O O . SER A 1 293 ? 9.57 3.994 -5.379 1 63.56 293 SER A O 1
ATOM 2357 N N . GLU A 1 294 ? 8.266 3.127 -3.914 1 76.88 294 GLU A N 1
ATOM 2358 C CA . GLU A 1 294 ? 7.148 3.025 -4.848 1 76.88 294 GLU A CA 1
ATOM 2359 C C . GLU A 1 294 ? 6.117 4.117 -4.594 1 76.88 294 GLU A C 1
ATOM 2361 O O . GLU A 1 294 ? 4.973 3.828 -4.234 1 76.88 294 GLU A O 1
ATOM 2366 N N . VAL A 1 295 ? 6.539 5.32 -5.074 1 82.44 295 VAL A N 1
ATOM 2367 C CA . VAL A 1 295 ? 5.797 6.508 -4.664 1 82.44 295 VAL A CA 1
ATOM 2368 C C . VAL A 1 295 ? 4.418 6.508 -5.32 1 82.44 295 VAL A C 1
ATOM 2370 O O . VAL A 1 295 ? 3.42 6.84 -4.676 1 82.44 295 VAL A O 1
ATOM 2373 N N . ASN A 1 296 ? 4.301 6.062 -6.559 1 83.81 296 ASN A N 1
ATOM 2374 C CA . ASN A 1 296 ? 3.02 6.078 -7.258 1 83.81 296 ASN A CA 1
ATOM 2375 C C . ASN A 1 296 ? 2.062 5.027 -6.695 1 83.81 296 ASN A C 1
ATOM 2377 O O . ASN A 1 296 ? 0.863 5.277 -6.574 1 83.81 296 ASN A O 1
ATOM 2381 N N . LEU A 1 297 ? 2.615 3.887 -6.395 1 84.06 297 LEU A N 1
ATOM 2382 C CA . LEU A 1 297 ? 1.808 2.832 -5.793 1 84.06 297 LEU A CA 1
ATOM 2383 C C . LEU A 1 297 ? 1.284 3.262 -4.426 1 84.06 297 LEU A C 1
ATOM 2385 O O . LEU A 1 297 ? 0.106 3.064 -4.117 1 84.06 297 LEU A O 1
ATOM 2389 N N . LEU A 1 298 ? 2.172 3.844 -3.701 1 88 298 LEU A N 1
ATOM 2390 C CA . LEU A 1 298 ? 1.797 4.273 -2.357 1 88 298 LEU A CA 1
ATOM 2391 C C . LEU A 1 298 ? 0.804 5.43 -2.414 1 88 298 LEU A C 1
ATOM 2393 O O . LEU A 1 298 ? -0.073 5.543 -1.555 1 88 298 LEU A O 1
ATOM 2397 N N . TYR A 1 299 ? 0.99 6.273 -3.406 1 92.12 299 TYR A N 1
ATOM 2398 C CA . TYR A 1 299 ? 0.06 7.387 -3.576 1 92.12 299 TYR A CA 1
ATOM 2399 C C . TYR A 1 299 ? -1.361 6.879 -3.791 1 92.12 299 TYR A C 1
ATOM 2401 O O . TYR A 1 299 ? -2.305 7.375 -3.168 1 92.12 299 TYR A O 1
ATOM 2409 N N . LYS A 1 300 ? -1.522 5.902 -4.617 1 89.81 300 LYS A N 1
ATOM 2410 C CA . LYS A 1 300 ? -2.836 5.309 -4.852 1 89.81 300 LYS A CA 1
ATOM 2411 C C . LYS A 1 300 ? -3.377 4.652 -3.582 1 89.81 300 LYS A C 1
ATOM 2413 O O . LYS A 1 300 ? -4.562 4.777 -3.27 1 89.81 300 LYS A O 1
ATOM 2418 N N . GLN A 1 301 ? -2.504 3.977 -2.932 1 90.62 301 GLN A N 1
ATOM 2419 C CA . GLN A 1 301 ? -2.891 3.326 -1.685 1 90.62 301 GLN A CA 1
ATOM 2420 C C . GLN A 1 301 ? -3.387 4.344 -0.662 1 90.62 301 GLN A C 1
ATOM 2422 O O . GLN A 1 301 ? -4.438 4.152 -0.048 1 90.62 301 GLN A O 1
ATOM 2427 N N . TYR A 1 302 ? -2.641 5.391 -0.508 1 93.75 302 TYR A N 1
ATOM 2428 C CA . TYR A 1 302 ? -2.992 6.387 0.498 1 93.75 302 TYR A CA 1
ATOM 2429 C C . TYR A 1 302 ? -4.266 7.129 0.111 1 93.75 302 TYR A C 1
ATOM 2431 O O . TYR A 1 302 ? -5.055 7.516 0.977 1 93.75 302 TYR A O 1
ATOM 2439 N N . THR A 1 303 ? -4.434 7.328 -1.152 1 94.94 303 THR A N 1
ATOM 2440 C CA . THR A 1 303 ? -5.68 7.934 -1.604 1 94.94 303 THR A CA 1
ATOM 2441 C C . THR A 1 303 ? -6.871 7.055 -1.243 1 94.94 303 THR A C 1
ATOM 2443 O O . THR A 1 303 ? -7.898 7.555 -0.772 1 94.94 303 THR A O 1
ATOM 2446 N N . ASN A 1 304 ? -6.699 5.738 -1.413 1 93.56 304 ASN A N 1
ATOM 2447 C CA . ASN A 1 304 ? -7.734 4.789 -1.007 1 93.56 304 ASN A CA 1
ATOM 2448 C C . ASN A 1 304 ? -7.98 4.844 0.498 1 93.56 304 ASN A C 1
ATOM 2450 O O . ASN A 1 304 ? -9.133 4.863 0.941 1 93.56 304 ASN A O 1
ATOM 2454 N N . GLU A 1 305 ? -6.93 4.891 1.225 1 94.75 305 GLU A N 1
ATOM 2455 C CA . GLU A 1 305 ? -7.023 4.887 2.682 1 94.75 305 GLU A CA 1
ATOM 2456 C C . GLU A 1 305 ? -7.707 6.152 3.193 1 94.75 305 GLU A C 1
ATOM 2458 O O . GLU A 1 305 ? -8.523 6.094 4.109 1 94.75 305 GLU A O 1
ATOM 2463 N N . MET A 1 306 ? -7.383 7.277 2.584 1 95.69 306 MET A N 1
ATOM 2464 C CA . MET A 1 306 ? -7.969 8.547 3.01 1 95.69 306 MET A CA 1
ATOM 2465 C C . MET A 1 306 ? -9.477 8.547 2.783 1 95.69 306 MET A C 1
ATOM 2467 O O . MET A 1 306 ? -10.234 9.062 3.613 1 95.69 306 MET A O 1
ATOM 2471 N N . ASP A 1 307 ? -9.914 7.973 1.699 1 94.38 307 ASP A N 1
ATOM 2472 C CA . ASP A 1 307 ? -11.336 7.906 1.399 1 94.38 307 ASP A CA 1
ATOM 2473 C C . ASP A 1 307 ? -12.062 6.973 2.371 1 94.38 307 ASP A C 1
ATOM 2475 O O . ASP A 1 307 ? -13.273 7.074 2.553 1 94.38 307 ASP A O 1
ATOM 2479 N N . SER A 1 308 ? -11.305 6.07 2.934 1 92.38 308 SER A N 1
ATOM 2480 C CA . SER A 1 308 ? -11.93 5.055 3.771 1 92.38 308 SER A CA 1
ATOM 2481 C C . SER A 1 308 ? -11.883 5.441 5.246 1 92.38 308 SER A C 1
ATOM 2483 O O . SER A 1 308 ? -12.531 4.809 6.082 1 92.38 308 SER A O 1
ATOM 2485 N N . LEU A 1 309 ? -11.258 6.473 5.586 1 93.88 309 LEU A N 1
ATOM 2486 C CA . LEU A 1 309 ? -11.031 6.898 6.965 1 93.88 309 LEU A CA 1
ATOM 2487 C C . LEU A 1 309 ? -12.352 7.277 7.633 1 93.88 309 LEU A C 1
ATOM 2489 O O . LEU A 1 309 ? -13.188 7.941 7.027 1 93.88 309 LEU A O 1
ATOM 2493 N N . THR A 1 310 ? -12.523 6.816 8.859 1 93 310 THR A N 1
ATOM 2494 C CA . THR A 1 310 ? -13.672 7.199 9.672 1 93 310 THR A CA 1
ATOM 2495 C C . THR A 1 310 ? -13.227 8.008 10.891 1 93 310 THR A C 1
ATOM 2497 O O . THR A 1 310 ? -12.055 7.961 11.273 1 93 310 THR A O 1
ATOM 2500 N N . PRO A 1 311 ? -14.117 8.789 11.469 1 93.62 311 PRO A N 1
ATOM 2501 C CA . PRO A 1 311 ? -13.734 9.648 12.594 1 93.62 311 PRO A CA 1
ATOM 2502 C C . PRO A 1 311 ? -13.148 8.859 13.766 1 93.62 311 PRO A C 1
ATOM 2504 O O . PRO A 1 311 ? -12.328 9.383 14.516 1 93.62 311 PRO A O 1
ATOM 2507 N N . GLU A 1 312 ? -13.57 7.594 13.922 1 93.75 312 GLU A N 1
ATOM 2508 C CA . GLU A 1 312 ? -13.094 6.758 15.023 1 93.75 312 GLU A CA 1
ATOM 2509 C C . GLU A 1 312 ? -11.633 6.379 14.836 1 93.75 312 GLU A C 1
ATOM 2511 O O . GLU A 1 312 ? -10.977 5.926 15.781 1 93.75 312 GLU A O 1
ATOM 2516 N N . GLN A 1 313 ? -11.156 6.613 13.688 1 95.25 313 GLN A N 1
ATOM 2517 C CA . GLN A 1 313 ? -9.797 6.203 13.359 1 95.25 313 GLN A CA 1
ATOM 2518 C C . GLN A 1 313 ? -8.844 7.391 13.391 1 95.25 313 GLN A C 1
ATOM 2520 O O . GLN A 1 313 ? -7.66 7.25 13.062 1 95.25 313 GLN A O 1
ATOM 2525 N N . VAL A 1 314 ? -9.281 8.562 13.789 1 96.38 314 VAL A N 1
ATOM 2526 C CA . VAL A 1 314 ? -8.484 9.781 13.922 1 96.38 314 VAL A CA 1
ATOM 2527 C C . VAL A 1 314 ? -8.094 9.977 15.383 1 96.38 314 VAL A C 1
ATOM 2529 O O . VAL A 1 314 ? -8.906 9.773 16.281 1 96.38 314 VAL A O 1
ATOM 2532 N N . GLU A 1 315 ? -6.832 10.297 15.617 1 96.31 315 GLU A N 1
ATOM 2533 C CA . GLU A 1 315 ? -6.434 10.797 16.938 1 96.31 315 GLU A CA 1
ATOM 2534 C C . GLU A 1 315 ? -6.68 12.297 17.047 1 96.31 315 GLU A C 1
ATOM 2536 O O . GLU A 1 315 ? -5.859 13.102 16.609 1 96.31 315 GLU A O 1
ATOM 2541 N N . TRP A 1 316 ? -7.688 12.648 17.688 1 96.25 316 TRP A N 1
ATOM 2542 C CA . TRP A 1 316 ? -8.141 14.039 17.688 1 96.25 316 TRP A CA 1
ATOM 2543 C C . TRP A 1 316 ? -7.293 14.883 18.641 1 96.25 316 TRP A C 1
ATOM 2545 O O . TRP A 1 316 ? -7.086 16.078 18.406 1 96.25 316 TRP A O 1
ATOM 2555 N N . GLU A 1 317 ? -6.816 14.281 19.719 1 96.25 317 GLU A N 1
ATOM 2556 C CA . GLU A 1 317 ? -6.059 15.016 20.734 1 96.25 317 GLU A CA 1
ATOM 2557 C C . GLU A 1 317 ? -4.727 14.328 21.031 1 96.25 317 GLU A C 1
ATOM 2559 O O . GLU A 1 317 ? -4.5 13.859 22.141 1 96.25 317 GLU A O 1
ATOM 2564 N N . PRO A 1 318 ? -3.859 14.438 20.094 1 95.75 318 PRO A N 1
ATOM 2565 C CA . PRO A 1 318 ? -2.615 13.672 20.219 1 95.75 318 PRO A CA 1
ATOM 2566 C C . PRO A 1 318 ? -1.709 14.203 21.328 1 95.75 318 PRO A C 1
ATOM 2568 O O . PRO A 1 318 ? -0.841 13.477 21.812 1 95.75 318 PRO A O 1
ATOM 2571 N N . TYR A 1 319 ? -1.882 15.453 21.75 1 97.12 319 TYR A N 1
ATOM 2572 C CA . TYR A 1 319 ? -0.961 16.078 22.703 1 97.12 319 TYR A CA 1
ATOM 2573 C C . TYR A 1 319 ? -1.404 15.812 24.141 1 97.12 319 TYR A C 1
ATOM 2575 O O . TYR A 1 319 ? -0.814 16.344 25.078 1 97.12 319 TYR A O 1
ATOM 2583 N N . GLY A 1 320 ? -2.436 15.062 24.281 1 93.56 320 GLY A N 1
ATOM 2584 C CA . GLY A 1 320 ? -2.947 14.734 25.609 1 93.56 320 GLY A CA 1
ATOM 2585 C C . GLY A 1 320 ? -4.141 15.578 26.016 1 93.56 320 GLY A C 1
ATOM 2586 O O . GLY A 1 320 ? -4.488 16.547 25.328 1 93.56 320 GLY A O 1
ATOM 2587 N N . VAL A 1 321 ? -4.703 15.141 27.156 1 91.12 321 VAL A N 1
ATOM 2588 C CA . VAL A 1 321 ? -5.883 15.828 27.672 1 91.12 321 VAL A CA 1
ATOM 2589 C C . VAL A 1 321 ? -5.707 16.109 29.156 1 91.12 321 VAL A C 1
ATOM 2591 O O . VAL A 1 321 ? -4.996 15.383 29.859 1 91.12 321 VAL A O 1
ATOM 2594 N N . GLY A 1 322 ? -6.25 17.188 29.578 1 87.44 322 GLY A N 1
ATOM 2595 C CA . GLY A 1 322 ? -6.242 17.484 31 1 87.44 322 GLY A CA 1
ATOM 2596 C C . GLY A 1 322 ? -4.848 17.594 31.594 1 87.44 322 GLY A C 1
ATOM 2597 O O . GLY A 1 322 ? -3.994 18.297 31.047 1 87.44 322 GLY A O 1
ATOM 2598 N N . PRO A 1 323 ? -4.625 16.906 32.625 1 87.25 323 PRO A N 1
ATOM 2599 C CA . PRO A 1 323 ? -3.324 16.984 33.312 1 87.25 323 PRO A CA 1
ATOM 2600 C C . PRO A 1 323 ? -2.201 16.344 32.5 1 87.25 323 PRO A C 1
ATOM 2602 O O . PRO A 1 323 ? -1.023 16.625 32.75 1 87.25 323 PRO A O 1
ATOM 2605 N N . ASN A 1 324 ? -2.586 15.539 31.594 1 90.31 324 ASN A N 1
ATOM 2606 C CA . ASN A 1 324 ? -1.588 14.828 30.797 1 90.31 324 ASN A CA 1
ATOM 2607 C C . ASN A 1 324 ? -1.244 15.578 29.516 1 90.31 324 ASN A C 1
ATOM 2609 O O . ASN A 1 324 ? -0.486 15.078 28.688 1 90.31 324 ASN A O 1
ATOM 2613 N N . PHE A 1 325 ? -1.76 16.734 29.391 1 93.75 325 PHE A N 1
ATOM 2614 C CA . PHE A 1 325 ? -1.46 17.516 28.188 1 93.75 325 PHE A CA 1
ATOM 2615 C C . PHE A 1 325 ? 0.017 17.891 28.141 1 93.75 325 PHE A C 1
ATOM 2617 O O . PHE A 1 325 ? 0.565 18.406 29.125 1 93.75 325 PHE A O 1
ATOM 2624 N N . GLY A 1 326 ? 0.626 17.625 27.062 1 92.44 326 GLY A N 1
ATOM 2625 C CA . GLY A 1 326 ? 2.029 17.953 26.875 1 92.44 326 GLY A CA 1
ATOM 2626 C C . GLY A 1 326 ? 2.971 16.875 27.391 1 92.44 326 GLY A C 1
ATOM 2627 O O . GLY A 1 326 ? 4.191 17.062 27.359 1 92.44 326 GLY A O 1
ATOM 2628 N N . ASP A 1 327 ? 2.396 15.758 27.781 1 89.25 327 ASP A N 1
ATOM 2629 C CA . ASP A 1 327 ? 3.213 14.656 28.281 1 89.25 327 ASP A CA 1
ATOM 2630 C C . ASP A 1 327 ? 3.611 13.719 27.156 1 89.25 327 ASP A C 1
ATOM 2632 O O . ASP A 1 327 ? 2.809 12.891 26.703 1 89.25 327 ASP A O 1
ATOM 2636 N N . ALA A 1 328 ? 4.844 13.805 26.75 1 84.81 328 ALA A N 1
ATOM 2637 C CA . ALA A 1 328 ? 5.32 12.945 25.672 1 84.81 328 ALA A CA 1
ATOM 2638 C C . ALA A 1 328 ? 5.738 11.578 26.203 1 84.81 328 ALA A C 1
ATOM 2640 O O . ALA A 1 328 ? 6.023 10.656 25.438 1 84.81 328 ALA A O 1
ATOM 2641 N N . HIS A 1 329 ? 5.672 11.344 27.516 1 75.62 329 HIS A N 1
ATOM 2642 C CA . HIS A 1 329 ? 5.934 10.109 28.234 1 75.62 329 HIS A CA 1
ATOM 2643 C C . HIS A 1 329 ? 7.391 9.688 28.094 1 75.62 329 HIS A C 1
ATOM 2645 O O . HIS A 1 329 ? 7.992 9.18 29.047 1 75.62 329 HIS A O 1
ATOM 2651 N N . THR A 1 330 ? 8.016 9.922 26.984 1 80.19 330 THR A N 1
ATOM 2652 C CA . THR A 1 330 ? 9.336 9.352 26.703 1 80.19 330 THR A CA 1
ATOM 2653 C C . THR A 1 330 ? 10.422 10.406 26.891 1 80.19 330 THR A C 1
ATOM 2655 O O . THR A 1 330 ? 11.602 10.07 27.016 1 80.19 330 THR A O 1
ATOM 2658 N N . PHE A 1 331 ? 10.086 11.664 26.859 1 88.25 331 PHE A N 1
ATOM 2659 C CA . PHE A 1 331 ? 11.047 12.742 27.031 1 88.25 331 PHE A CA 1
ATOM 2660 C C . PHE A 1 331 ? 10.375 13.969 27.641 1 88.25 331 PHE A C 1
ATOM 2662 O O . PHE A 1 331 ? 9.141 14.062 27.672 1 88.25 331 PHE A O 1
ATOM 2669 N N . ASP A 1 332 ? 11.242 14.867 28.141 1 90.62 332 ASP A N 1
ATOM 2670 C CA . ASP A 1 332 ? 10.727 16.125 28.656 1 90.62 332 ASP A CA 1
ATOM 2671 C C . ASP A 1 332 ? 10.523 17.141 27.531 1 90.62 332 ASP A C 1
ATOM 2673 O O . ASP A 1 332 ? 11.484 17.547 26.891 1 90.62 332 ASP A O 1
ATOM 2677 N N . LEU A 1 333 ? 9.336 17.562 27.422 1 95.12 333 LEU A N 1
ATOM 2678 C CA . LEU A 1 333 ? 8.953 18.469 26.359 1 95.12 333 LEU A CA 1
ATOM 2679 C C . LEU A 1 333 ? 9.484 19.875 26.641 1 95.12 333 LEU A C 1
ATOM 2681 O O . LEU A 1 333 ? 9.484 20.328 27.781 1 95.12 333 LEU A O 1
ATOM 2685 N N . ASN A 1 334 ? 9.938 20.547 25.609 1 96.19 334 ASN A N 1
ATOM 2686 C CA . ASN A 1 334 ? 10.32 21.953 25.734 1 96.19 334 ASN A CA 1
ATOM 2687 C C . ASN A 1 334 ? 9.172 22.797 26.281 1 96.19 334 ASN A C 1
ATOM 2689 O O . ASN A 1 334 ? 8.07 22.781 25.734 1 96.19 334 ASN A O 1
ATOM 2693 N N . SER A 1 335 ? 9.43 23.547 27.297 1 94.25 335 SER A N 1
ATOM 2694 C CA . SER A 1 335 ? 8.391 24.328 27.953 1 94.25 335 SER A CA 1
ATOM 2695 C C . SER A 1 335 ? 7.812 25.375 27.031 1 94.25 335 SER A C 1
ATOM 2697 O O . SER A 1 335 ? 6.672 25.812 27.203 1 94.25 335 SER A O 1
ATOM 2699 N N . LEU A 1 336 ? 8.562 25.766 26.031 1 96 336 LEU A N 1
ATOM 2700 C CA . LEU A 1 336 ? 8.102 26.781 25.094 1 96 336 LEU A CA 1
ATOM 2701 C C . LEU A 1 336 ? 6.934 26.266 24.266 1 96 336 LEU A C 1
ATOM 2703 O O . LEU A 1 336 ? 6.18 27.047 23.688 1 96 336 LEU A O 1
ATOM 2707 N N . CYS A 1 337 ? 6.785 25 24.188 1 97.5 337 CYS A N 1
ATOM 2708 C CA . CYS A 1 337 ? 5.719 24.406 23.391 1 97.5 337 CYS A CA 1
ATOM 2709 C C . CYS A 1 337 ? 4.352 24.734 23.984 1 97.5 337 CYS A C 1
ATOM 2711 O O . CYS A 1 337 ? 3.361 24.812 23.25 1 97.5 337 CYS A O 1
ATOM 2713 N N . VAL A 1 338 ? 4.273 24.953 25.312 1 95.56 338 VAL A N 1
ATOM 2714 C CA . VAL A 1 338 ? 2.975 25.125 25.953 1 95.56 338 VAL A CA 1
ATOM 2715 C C . VAL A 1 338 ? 2.852 26.547 26.5 1 95.56 338 VAL A C 1
ATOM 2717 O O . VAL A 1 338 ? 1.781 26.953 26.953 1 95.56 338 VAL A O 1
ATOM 2720 N N . GLN A 1 339 ? 3.83 27.297 26.375 1 93.94 339 GLN A N 1
ATOM 2721 C CA . GLN A 1 339 ? 3.902 28.625 27 1 93.94 339 GLN A CA 1
ATOM 2722 C C . GLN A 1 339 ? 2.834 29.547 26.438 1 93.94 339 GLN A C 1
ATOM 2724 O O . GLN A 1 339 ? 2.27 30.359 27.172 1 93.94 339 GLN A O 1
ATOM 2729 N N . GLU A 1 340 ? 2.576 29.453 25.172 1 95.12 340 GLU A N 1
ATOM 2730 C CA . GLU A 1 340 ? 1.661 30.391 24.531 1 95.12 340 GLU A CA 1
ATOM 2731 C C . GLU A 1 340 ? 0.316 29.734 24.234 1 95.12 340 GLU A C 1
ATOM 2733 O O . GLU A 1 340 ? -0.286 29.984 23.188 1 95.12 340 GLU A O 1
ATOM 2738 N N . ARG A 1 341 ? -0.169 28.922 25.094 1 93.19 341 ARG A N 1
ATOM 2739 C CA . ARG A 1 341 ? -1.407 28.156 24.938 1 93.19 341 ARG A CA 1
ATOM 2740 C C . ARG A 1 341 ? -2.602 29.094 24.781 1 93.19 341 ARG A C 1
ATOM 2742 O O . ARG A 1 341 ? -3.57 28.766 24.094 1 93.19 341 ARG A O 1
ATOM 2749 N N . HIS A 1 342 ? -2.541 30.281 25.344 1 92.75 342 HIS A N 1
ATOM 2750 C CA . HIS A 1 342 ? -3.643 31.25 25.297 1 92.75 342 HIS A CA 1
ATOM 2751 C C . HIS A 1 342 ? -3.84 31.797 23.891 1 92.75 342 HIS A C 1
ATOM 2753 O O . HIS A 1 342 ? -4.891 32.344 23.578 1 92.75 342 HIS A O 1
ATOM 2759 N N . LEU A 1 343 ? -2.92 31.547 23 1 95.94 343 LEU A N 1
ATOM 2760 C CA . LEU A 1 343 ? -2.99 32.094 21.641 1 95.94 343 LEU A CA 1
ATOM 2761 C C . LEU A 1 343 ? -3.48 31.047 20.656 1 95.94 343 LEU A C 1
ATOM 2763 O O . LEU A 1 343 ? -3.75 31.359 19.484 1 95.94 343 LEU A O 1
ATOM 2767 N N . TRP A 1 344 ? -3.65 29.844 21.047 1 96.38 344 TRP A N 1
ATOM 2768 C CA . TRP A 1 344 ? -3.875 28.734 20.156 1 96.38 344 TRP A CA 1
ATOM 2769 C C . TRP A 1 344 ? -5.207 28.875 19.422 1 96.38 344 TRP A C 1
ATOM 2771 O O . TRP A 1 344 ? -5.336 28.469 18.266 1 96.38 344 TRP A O 1
ATOM 2781 N N . LEU A 1 345 ? -6.168 29.406 20.031 1 94.88 345 LEU A N 1
ATOM 2782 C CA . LEU A 1 345 ? -7.52 29.438 19.484 1 94.88 345 LEU A CA 1
ATOM 2783 C C . LEU A 1 345 ? -7.84 30.812 18.922 1 94.88 345 LEU A C 1
ATOM 2785 O O . LEU A 1 345 ? -9.008 31.125 18.672 1 94.88 345 LEU A O 1
ATOM 2789 N N . MET A 1 346 ? -6.836 31.609 18.656 1 93.75 346 MET A N 1
ATOM 2790 C CA . MET A 1 346 ? -7.051 32.938 18.094 1 93.75 346 MET A CA 1
ATOM 2791 C C . MET A 1 346 ? -7.594 32.844 16.672 1 93.75 346 MET A C 1
ATOM 2793 O O . MET A 1 346 ? -7.078 32.062 15.852 1 93.75 346 MET A O 1
ATOM 2797 N N . ARG A 1 347 ? -8.68 33.562 16.453 1 93.75 347 ARG A N 1
ATOM 2798 C CA . ARG A 1 347 ? -9.102 33.812 15.086 1 93.75 347 ARG A CA 1
ATOM 2799 C C . ARG A 1 347 ? -8.422 35.062 14.523 1 93.75 347 ARG A C 1
ATOM 2801 O O . ARG A 1 347 ? -8.727 36.188 14.938 1 93.75 347 ARG A O 1
ATOM 2808 N N . CYS A 1 348 ? -7.477 34.875 13.594 1 95.94 348 CYS A N 1
ATOM 2809 C CA . CYS A 1 348 ? -6.652 36 13.18 1 95.94 348 CYS A CA 1
ATOM 2810 C C . CYS A 1 348 ? -6.102 35.781 11.773 1 95.94 348 CYS A C 1
ATOM 2812 O O . CYS A 1 348 ? -6.102 34.656 11.273 1 95.94 348 CYS A O 1
ATOM 2814 N N . PRO A 1 349 ? -5.734 36.906 11.102 1 96.69 349 PRO A N 1
ATOM 2815 C CA . PRO A 1 349 ? -4.941 36.75 9.883 1 96.69 349 PRO A CA 1
ATOM 2816 C C . PRO A 1 349 ? -3.494 36.344 10.172 1 96.69 349 PRO A C 1
ATOM 2818 O O . PRO A 1 349 ? -2.84 36.969 11.023 1 96.69 349 PRO A O 1
ATOM 2821 N N . LEU A 1 350 ? -3.123 35.281 9.578 1 97.81 350 LEU A N 1
ATOM 2822 C CA . LEU A 1 350 ? -1.712 34.906 9.562 1 97.81 350 LEU A CA 1
ATOM 2823 C C . LEU A 1 350 ? -0.979 35.625 8.438 1 97.81 350 LEU A C 1
ATOM 2825 O O . LEU A 1 350 ? -1.486 35.719 7.316 1 97.81 350 LEU A O 1
ATOM 2829 N N . ILE A 1 351 ? 0.188 36.188 8.789 1 97.56 351 ILE A N 1
ATOM 2830 C CA . ILE A 1 351 ? 0.832 37.062 7.801 1 97.56 351 ILE A CA 1
ATOM 2831 C C . ILE A 1 351 ? 2.277 36.594 7.59 1 97.56 351 ILE A C 1
ATOM 2833 O O . ILE A 1 351 ? 3.018 36.406 8.555 1 97.56 351 ILE A O 1
ATOM 2837 N N . CYS A 1 352 ? 2.67 36.406 6.391 1 97.19 352 CYS A N 1
ATOM 2838 C CA . CYS A 1 352 ? 4.043 36.219 5.938 1 97.19 352 CYS A CA 1
ATOM 2839 C C . CYS A 1 352 ? 4.297 36.969 4.637 1 97.19 352 CYS A C 1
ATOM 2841 O O . CYS A 1 352 ? 4.117 36.438 3.549 1 97.19 352 CYS A O 1
ATOM 2843 N N . ASN A 1 353 ? 4.703 38.281 4.77 1 94.5 353 ASN A N 1
ATOM 2844 C CA . ASN A 1 353 ? 4.938 39.188 3.652 1 94.5 353 ASN A CA 1
ATOM 2845 C C . ASN A 1 353 ? 3.729 39.25 2.725 1 94.5 353 ASN A C 1
ATOM 2847 O O . ASN A 1 353 ? 2.664 39.75 3.123 1 94.5 353 ASN A O 1
ATOM 2851 N N . TRP A 1 354 ? 3.76 38.656 1.564 1 94.12 354 TRP A N 1
ATOM 2852 C CA . TRP A 1 354 ? 2.67 38.781 0.604 1 94.12 354 TRP A CA 1
ATOM 2853 C C . TRP A 1 354 ? 1.492 37.906 0.989 1 94.12 354 TRP A C 1
ATOM 2855 O O . TRP A 1 354 ? 0.37 38.094 0.52 1 94.12 354 TRP A O 1
ATOM 2865 N N . ALA A 1 355 ? 1.736 36.906 1.835 1 95.25 355 ALA A N 1
ATOM 2866 C CA . ALA A 1 355 ? 0.705 35.906 2.133 1 95.25 355 ALA A CA 1
ATOM 2867 C C . ALA A 1 355 ? -0.067 36.281 3.395 1 95.25 355 ALA A C 1
ATOM 2869 O O . ALA A 1 355 ? 0.518 36.406 4.473 1 95.25 355 ALA A O 1
ATOM 2870 N N . VAL A 1 356 ? -1.309 36.562 3.227 1 96.75 356 VAL A N 1
ATOM 2871 C CA . VAL A 1 356 ? -2.242 36.719 4.34 1 96.75 356 VAL A CA 1
ATOM 2872 C C . VAL A 1 356 ? -3.279 35.594 4.297 1 96.75 356 VAL A C 1
ATOM 2874 O O . VAL A 1 356 ? -4.043 35.469 3.336 1 96.75 356 VAL A O 1
ATOM 2877 N N . GLU A 1 357 ? -3.219 34.719 5.312 1 96.94 357 GLU A N 1
ATOM 2878 C CA . GLU A 1 357 ? -4.113 33.562 5.414 1 96.94 357 GLU A CA 1
ATOM 2879 C C . GLU A 1 357 ? -4.848 33.562 6.75 1 96.94 357 GLU A C 1
ATOM 2881 O O . GLU A 1 357 ? -4.25 33.812 7.797 1 96.94 357 GLU A O 1
ATOM 2886 N N . PHE A 1 358 ? -6.051 33.188 6.742 1 96.19 358 PHE A N 1
ATOM 2887 C CA . PHE A 1 358 ? -6.828 33.25 7.973 1 96.19 358 PHE A CA 1
ATOM 2888 C C . PHE A 1 358 ? -6.742 31.953 8.758 1 96.19 358 PHE A C 1
ATOM 2890 O O . PHE A 1 358 ? -6.863 30.875 8.188 1 96.19 358 PHE A O 1
ATOM 2897 N N . HIS A 1 359 ? -6.434 32.094 10 1 97 359 HIS A N 1
ATOM 2898 C CA . HIS A 1 359 ? -6.539 31.016 10.977 1 97 359 HIS A CA 1
ATOM 2899 C C . HIS A 1 359 ? -7.938 30.953 11.578 1 97 359 HIS A C 1
ATOM 2901 O O . HIS A 1 359 ? -8.359 31.891 12.273 1 97 359 HIS A O 1
ATOM 2907 N N . LEU A 1 360 ? -8.656 29.875 11.344 1 95.38 360 LEU A N 1
ATOM 2908 C CA . LEU A 1 360 ? -10.062 29.766 11.711 1 95.38 360 LEU A CA 1
ATOM 2909 C C . LEU A 1 360 ? -10.305 28.516 12.562 1 95.38 360 LEU A C 1
ATOM 2911 O O . LEU A 1 360 ? -11 27.594 12.125 1 95.38 360 LEU A O 1
ATOM 2915 N N . PRO A 1 361 ? -9.898 28.547 13.82 1 95.12 361 PRO A N 1
ATOM 2916 C CA . PRO A 1 361 ? -9.984 27.359 14.656 1 95.12 361 PRO A CA 1
ATOM 2917 C C . PRO A 1 361 ? -11.43 26.953 14.969 1 95.12 361 PRO A C 1
ATOM 2919 O O . PRO A 1 361 ? -11.688 25.797 15.281 1 95.12 361 PRO A O 1
ATOM 2922 N N . HIS A 1 362 ? -12.453 27.844 14.844 1 93.31 362 HIS A N 1
ATOM 2923 C CA . HIS A 1 362 ? -13.844 27.516 15.125 1 93.31 362 HIS A CA 1
ATOM 2924 C C . HIS A 1 362 ? -14.352 26.438 14.172 1 93.31 362 HIS A C 1
ATOM 2926 O O . HIS A 1 362 ? -15.352 25.766 14.461 1 93.31 362 HIS A O 1
ATOM 2932 N N . ARG A 1 363 ? -13.656 26.266 13.094 1 95.19 363 ARG A N 1
ATOM 2933 C CA . ARG A 1 363 ? -14.062 25.25 12.125 1 95.19 363 ARG A CA 1
ATOM 2934 C C . ARG A 1 363 ? -13.516 23.875 12.484 1 95.19 363 ARG A C 1
ATOM 2936 O O . ARG A 1 363 ? -13.969 22.859 11.953 1 95.19 363 ARG A O 1
ATOM 2943 N N . VAL A 1 364 ? -12.555 23.859 13.336 1 97.5 364 VAL A N 1
ATOM 2944 C CA . VAL A 1 364 ? -11.914 22.578 13.664 1 97.5 364 VAL A CA 1
ATOM 2945 C C . VAL A 1 364 ? -11.812 22.438 15.18 1 97.5 364 VAL A C 1
ATOM 2947 O O . VAL A 1 364 ? -10.773 22.016 15.703 1 97.5 364 VAL A O 1
ATOM 2950 N N . MET A 1 365 ? -12.844 22.75 15.859 1 96.81 365 MET A N 1
ATOM 2951 C CA . MET A 1 365 ? -12.859 22.75 17.312 1 96.81 365 MET A CA 1
ATOM 2952 C C . MET A 1 365 ? -12.68 21.328 17.859 1 96.81 365 MET A C 1
ATOM 2954 O O . MET A 1 365 ? -12.133 21.156 18.953 1 96.81 365 MET A O 1
ATOM 2958 N N . ARG A 1 366 ? -13.07 20.328 17.047 1 96.62 366 ARG A N 1
ATOM 2959 C CA . ARG A 1 366 ? -12.93 18.953 17.484 1 96.62 366 ARG A CA 1
ATOM 2960 C C . ARG A 1 366 ? -11.469 18.609 17.75 1 96.62 366 ARG A C 1
ATOM 2962 O O . ARG A 1 366 ? -11.156 17.812 18.641 1 96.62 366 ARG A O 1
ATOM 2969 N N . GLN A 1 367 ? -10.539 19.203 17.047 1 97.75 367 GLN A N 1
ATOM 2970 C CA . GLN A 1 367 ? -9.109 18.953 17.203 1 97.75 367 GLN A CA 1
ATOM 2971 C C . GLN A 1 367 ? -8.609 19.375 18.578 1 97.75 367 GLN A C 1
ATOM 2973 O O . GLN A 1 367 ? -7.551 18.938 19.031 1 97.75 367 GLN A O 1
ATOM 2978 N N . PHE A 1 368 ? -9.391 20.281 19.234 1 96.5 368 PHE A N 1
ATOM 2979 C CA . PHE A 1 368 ? -9.008 20.812 20.547 1 96.5 368 PHE A CA 1
ATOM 2980 C C . PHE A 1 368 ? -9.773 20.094 21.656 1 96.5 368 PHE A C 1
ATOM 2982 O O . PHE A 1 368 ? -9.602 20.406 22.828 1 96.5 368 PHE A O 1
ATOM 2989 N N . GLY A 1 369 ? -10.641 19.125 21.219 1 95.06 369 GLY A N 1
ATOM 2990 C CA . GLY A 1 369 ? -11.453 18.422 22.203 1 95.06 369 GLY A CA 1
ATOM 2991 C C . GLY A 1 369 ? -12.703 19.188 22.594 1 95.06 369 GLY A C 1
ATOM 2992 O O . GLY A 1 369 ? -13.32 18.891 23.625 1 95.06 369 GLY A O 1
ATOM 2993 N N . TYR A 1 370 ? -13.102 20.156 21.812 1 95.62 370 TYR A N 1
ATOM 2994 C CA . TYR A 1 370 ? -14.227 21.016 22.156 1 95.62 370 TYR A CA 1
ATOM 2995 C C . TYR A 1 370 ? -15.406 20.766 21.219 1 95.62 370 TYR A C 1
ATOM 2997 O O . TYR A 1 370 ? -15.297 20.016 20.25 1 95.62 370 TYR A O 1
ATOM 3005 N N . PHE A 1 371 ? -16.5 21.406 21.547 1 95.56 371 PHE A N 1
ATOM 3006 C CA . PHE A 1 371 ? -17.75 21.328 20.797 1 95.56 371 PHE A CA 1
ATOM 3007 C C . PHE A 1 371 ? -17.594 21.938 19.406 1 95.56 371 PHE A C 1
ATOM 3009 O O . PHE A 1 371 ? -17.203 23.094 19.266 1 95.56 371 PHE A O 1
ATOM 3016 N N . GLN A 1 372 ? -17.906 21.062 18.406 1 94.88 372 GLN A N 1
ATOM 3017 C CA . GLN A 1 372 ? -17.859 21.531 17.016 1 94.88 372 GLN A CA 1
ATOM 3018 C C . GLN A 1 372 ? -19.203 22.109 16.594 1 94.88 372 GLN A C 1
ATOM 3020 O O . GLN A 1 372 ? -20.188 21.375 16.469 1 94.88 372 GLN A O 1
ATOM 3025 N N . PRO A 1 373 ? -19.234 23.375 16.328 1 88.81 373 PRO A N 1
ATOM 3026 C CA . PRO A 1 373 ? -20.5 23.984 15.898 1 88.81 373 PRO A CA 1
ATOM 3027 C C . PRO A 1 373 ? -20.906 23.578 14.477 1 88.81 373 PRO A C 1
ATOM 3029 O O . PRO A 1 373 ? -20.031 23.359 13.633 1 88.81 373 PRO A O 1
ATOM 3032 N N . HIS A 1 374 ? -22.203 23.391 14.211 1 85.62 374 HIS A N 1
ATOM 3033 C CA . HIS A 1 374 ? -22.734 23.125 12.875 1 85.62 374 HIS A CA 1
ATOM 3034 C C . HIS A 1 374 ? -23.969 23.969 12.594 1 85.62 374 HIS A C 1
ATOM 3036 O O . HIS A 1 374 ? -24.875 24.031 13.422 1 85.62 374 HIS A O 1
ATOM 3042 N N . PRO A 1 375 ? -23.953 24.703 11.391 1 83.69 375 PRO A N 1
ATOM 3043 C CA . PRO A 1 375 ? -22.781 24.938 10.547 1 83.69 375 PRO A CA 1
ATOM 3044 C C . PRO A 1 375 ? -21.844 25.984 11.133 1 83.69 375 PRO A C 1
ATOM 3046 O O . PRO A 1 375 ? -22.281 26.875 11.859 1 83.69 375 PRO A O 1
ATOM 3049 N N . PRO A 1 376 ? -20.625 25.75 10.922 1 82.88 376 PRO A N 1
ATOM 3050 C CA . PRO A 1 376 ? -19.719 26.812 11.391 1 82.88 376 PRO A CA 1
ATOM 3051 C C . PRO A 1 376 ? -19.938 28.125 10.656 1 82.88 376 PRO A C 1
ATOM 3053 O O . PRO A 1 376 ? -20.406 28.141 9.516 1 82.88 376 PRO A O 1
ATOM 3056 N N . GLU A 1 377 ? -19.578 29.047 11.359 1 78.12 377 GLU A N 1
ATOM 3057 C CA . GLU A 1 377 ? -19.672 30.375 10.75 1 78.12 377 GLU A CA 1
ATOM 3058 C C . GLU A 1 377 ? -18.812 30.453 9.492 1 78.12 377 GLU A C 1
ATOM 3060 O O . GLU A 1 377 ? -17.672 30 9.484 1 78.12 377 GLU A O 1
ATOM 3065 N N . TRP A 1 378 ? -19.438 30.938 8.5 1 80.88 378 TRP A N 1
ATOM 3066 C CA . TRP A 1 378 ? -18.703 31.109 7.258 1 80.88 378 TRP A CA 1
ATOM 3067 C C . TRP A 1 378 ? -17.781 32.312 7.328 1 80.88 378 TRP A C 1
ATOM 3069 O O . TRP A 1 378 ? -18.188 33.406 7.77 1 80.88 378 TRP A O 1
ATOM 3079 N N . VAL A 1 379 ? -16.562 32.062 7.066 1 78 379 VAL A N 1
ATOM 3080 C CA . VAL A 1 379 ? -15.586 33.156 6.992 1 78 379 VAL A CA 1
ATOM 3081 C C . VAL A 1 379 ? -14.906 33.125 5.625 1 78 379 VAL A C 1
ATOM 3083 O O . VAL A 1 379 ? -14.414 32.094 5.172 1 78 379 VAL A O 1
ATOM 3086 N N . ASP A 1 380 ? -15.016 34.219 5.012 1 74.81 380 ASP A N 1
ATOM 3087 C CA . ASP A 1 380 ? -14.391 34.375 3.697 1 74.81 380 ASP A CA 1
ATOM 3088 C C . ASP A 1 380 ? -12.875 34.438 3.809 1 74.81 380 ASP A C 1
ATOM 3090 O O . ASP A 1 380 ? -12.336 35.25 4.555 1 74.81 380 ASP A O 1
ATOM 3094 N N . THR A 1 381 ? -12.219 33.594 3.146 1 81.88 381 THR A N 1
ATOM 3095 C CA . THR A 1 381 ? -10.758 33.594 3.164 1 81.88 381 THR A CA 1
ATOM 3096 C C . THR A 1 381 ? -10.211 34.531 2.098 1 81.88 381 THR A C 1
ATOM 3098 O O . THR A 1 381 ? -9 34.75 2.002 1 81.88 381 THR A O 1
ATOM 3101 N N . ASP A 1 382 ? -11.039 35.25 1.305 1 80.69 382 ASP A N 1
ATOM 3102 C CA . ASP A 1 382 ? -10.75 36.312 0.367 1 80.69 382 ASP A CA 1
ATOM 3103 C C . ASP A 1 382 ? -9.875 35.844 -0.785 1 80.69 382 ASP A C 1
ATOM 3105 O O . ASP A 1 382 ? -8.648 35.75 -0.654 1 80.69 382 ASP A O 1
ATOM 3109 N N . THR A 1 383 ? -10.461 35.719 -1.865 1 86.75 383 THR A N 1
ATOM 3110 C CA . THR A 1 383 ? -9.773 35.219 -3.061 1 86.75 383 THR A CA 1
ATOM 3111 C C . THR A 1 383 ? -8.742 36.25 -3.531 1 86.75 383 THR A C 1
ATOM 3113 O O . THR A 1 383 ? -7.75 35.875 -4.168 1 86.75 383 THR A O 1
ATOM 3116 N N . GLN A 1 384 ? -8.969 37.469 -3.201 1 87.31 384 GLN A N 1
ATOM 3117 C CA . GLN A 1 384 ? -8.039 38.531 -3.621 1 87.31 384 GLN A CA 1
ATOM 3118 C C . GLN A 1 384 ? -6.707 38.406 -2.891 1 87.31 384 GLN A C 1
ATOM 3120 O O . GLN A 1 384 ? -5.648 38.656 -3.471 1 87.31 384 GLN A O 1
ATOM 3125 N N . LEU A 1 385 ? -6.801 38.031 -1.678 1 91.31 385 LEU A N 1
ATOM 3126 C CA . LEU A 1 385 ? -5.578 37.812 -0.907 1 91.31 385 LEU A CA 1
ATOM 3127 C C . LEU A 1 385 ? -4.766 36.656 -1.47 1 91.31 385 LEU A C 1
ATOM 3129 O O . LEU A 1 385 ? -3.533 36.719 -1.482 1 91.31 385 LEU A O 1
ATOM 3133 N N . HIS A 1 386 ? -5.488 35.75 -1.954 1 90.5 386 HIS A N 1
ATOM 3134 C CA . HIS A 1 386 ? -4.832 34.531 -2.471 1 90.5 386 HIS A CA 1
ATOM 3135 C C . HIS A 1 386 ? -4.109 34.844 -3.781 1 90.5 386 HIS A C 1
ATOM 3137 O O . HIS A 1 386 ? -3.213 34.094 -4.18 1 90.5 386 HIS A O 1
ATOM 3143 N N . ARG A 1 387 ? -4.445 35.844 -4.422 1 87.94 387 ARG A N 1
ATOM 3144 C CA . ARG A 1 387 ? -3.846 36.188 -5.707 1 87.94 387 ARG A CA 1
ATOM 3145 C C . ARG A 1 387 ? -2.52 36.938 -5.508 1 87.94 387 ARG A C 1
ATOM 3147 O O . ARG A 1 387 ? -1.713 37.031 -6.434 1 87.94 387 ARG A O 1
ATOM 3154 N N . LEU A 1 388 ? -2.381 37.406 -4.312 1 90.25 388 LEU A N 1
ATOM 3155 C CA . LEU A 1 388 ? -1.145 38.125 -4.047 1 90.25 388 LEU A CA 1
ATOM 3156 C C . LEU A 1 388 ? 0.052 37.188 -4.043 1 90.25 388 LEU A C 1
ATOM 3158 O O . LEU A 1 388 ? 0.037 36.156 -3.357 1 90.25 388 LEU A O 1
ATOM 3162 N N . ASP A 1 389 ? 0.949 37.438 -4.906 1 84.44 389 ASP A N 1
ATOM 3163 C CA . ASP A 1 389 ? 2.193 36.688 -5.043 1 84.44 389 ASP A CA 1
ATOM 3164 C C . ASP A 1 389 ? 3.389 37.625 -5.188 1 84.44 389 ASP A C 1
ATOM 3166 O O . ASP A 1 389 ? 3.271 38.719 -5.777 1 84.44 389 ASP A O 1
ATOM 3170 N N . ARG A 1 390 ? 4.387 37.219 -4.699 1 78.25 390 ARG A N 1
ATOM 3171 C CA . ARG A 1 390 ? 5.57 38.094 -4.715 1 78.25 390 ARG A CA 1
ATOM 3172 C C . ARG A 1 390 ? 6.047 38.312 -6.145 1 78.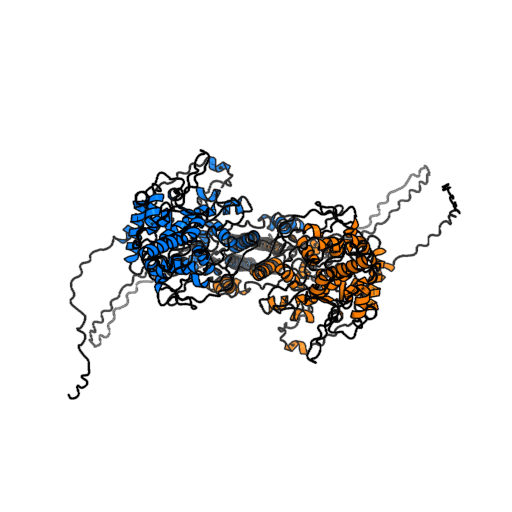25 390 ARG A C 1
ATOM 3174 O O . ARG A 1 390 ? 6.445 39.438 -6.492 1 78.25 390 ARG A O 1
ATOM 3181 N N . ARG A 1 391 ? 5.953 37.281 -6.945 1 74.75 391 ARG A N 1
ATOM 3182 C CA . ARG A 1 391 ? 6.48 37.375 -8.305 1 74.75 391 ARG A CA 1
ATOM 3183 C C . ARG A 1 391 ? 5.551 38.188 -9.203 1 74.75 391 ARG A C 1
ATOM 3185 O O . ARG A 1 391 ? 6.012 38.906 -10.078 1 74.75 391 ARG A O 1
ATOM 3192 N N . ARG A 1 392 ? 4.316 38.062 -8.93 1 74.88 392 ARG A N 1
ATOM 3193 C CA . ARG A 1 392 ? 3.346 38.719 -9.805 1 74.88 392 ARG A CA 1
ATOM 3194 C C . ARG A 1 392 ? 3.129 40.156 -9.406 1 74.88 392 ARG A C 1
ATOM 3196 O O . ARG A 1 392 ? 2.781 41 -10.242 1 74.88 392 ARG A O 1
ATOM 3203 N N . GLN A 1 393 ? 3.275 40.438 -8.125 1 79.38 393 GLN A N 1
ATOM 3204 C CA . GLN A 1 393 ? 3.064 41.781 -7.641 1 79.38 393 GLN A CA 1
ATOM 3205 C C . GLN A 1 393 ? 4.391 42.469 -7.32 1 79.38 393 GLN A C 1
ATOM 3207 O O . GLN A 1 393 ? 4.598 42.938 -6.199 1 79.38 393 GLN A O 1
ATOM 3212 N N . ARG A 1 394 ? 5.145 42.688 -8.336 1 74.81 394 ARG A N 1
ATOM 3213 C CA . ARG A 1 394 ? 6.496 43.219 -8.18 1 74.81 394 ARG A CA 1
ATOM 3214 C C . ARG A 1 394 ? 6.465 44.688 -7.766 1 74.81 394 ARG A C 1
ATOM 3216 O O . ARG A 1 394 ? 7.43 45.188 -7.184 1 74.81 394 ARG A O 1
ATOM 3223 N N . LYS A 1 395 ? 5.352 45.219 -7.93 1 79.06 395 LYS A N 1
ATOM 3224 C CA . LYS A 1 395 ? 5.227 46.625 -7.633 1 79.06 395 LYS A CA 1
ATOM 3225 C C . LYS A 1 395 ? 5.086 46.875 -6.133 1 79.06 395 LYS A C 1
ATOM 3227 O O . LYS A 1 395 ? 5.41 47.969 -5.641 1 79.06 395 LYS A O 1
ATOM 3232 N N . ILE A 1 396 ? 4.625 45.938 -5.465 1 86.31 396 ILE A N 1
ATOM 3233 C CA . ILE A 1 396 ? 4.48 46.062 -4.02 1 86.31 396 ILE A CA 1
ATOM 3234 C C . ILE A 1 396 ? 5.805 45.719 -3.336 1 86.31 396 ILE A C 1
ATOM 3236 O O . ILE A 1 396 ? 6.219 44.562 -3.299 1 86.31 396 ILE A O 1
ATOM 3240 N N . LYS A 1 397 ? 6.383 46.719 -2.855 1 81.88 397 LYS A N 1
ATOM 3241 C CA . LYS A 1 397 ? 7.703 46.531 -2.252 1 81.88 397 LYS A CA 1
ATOM 3242 C C . LYS A 1 397 ? 7.605 46.469 -0.731 1 81.88 397 LYS A C 1
ATOM 3244 O O . LYS A 1 397 ? 8.398 45.781 -0.09 1 81.88 397 LYS A O 1
ATOM 3249 N N . ASP A 1 398 ? 6.59 47.188 -0.238 1 90.69 398 ASP A N 1
ATOM 3250 C CA . ASP A 1 398 ? 6.43 47.219 1.212 1 90.69 398 ASP A CA 1
ATOM 3251 C C . ASP A 1 398 ? 5.129 46.562 1.639 1 90.69 398 ASP A C 1
ATOM 3253 O O . ASP A 1 398 ? 4.074 47.188 1.677 1 90.69 398 ASP A O 1
ATOM 3257 N N . TRP A 1 399 ? 5.289 45.438 2.154 1 93.62 399 TRP A N 1
ATOM 3258 C CA . TRP A 1 399 ? 4.121 44.656 2.512 1 93.62 399 TRP A CA 1
ATOM 3259 C C . TRP A 1 399 ? 3.547 45.094 3.852 1 93.62 399 TRP A C 1
ATOM 3261 O O . TRP A 1 399 ? 2.35 44.938 4.102 1 93.62 399 TRP A O 1
ATOM 3271 N N . GLN A 1 400 ? 4.344 45.656 4.727 1 92.12 400 GLN A N 1
ATOM 3272 C CA . GLN A 1 400 ? 3.85 46.156 6 1 92.12 400 GLN A CA 1
ATOM 3273 C C . GLN A 1 400 ? 2.84 47.281 5.785 1 92.12 400 GLN A C 1
ATOM 3275 O O . GLN A 1 400 ? 1.834 47.375 6.496 1 92.12 400 GLN A O 1
ATOM 3280 N N . LYS A 1 401 ? 3.15 48.062 4.832 1 92.62 401 LYS A N 1
ATOM 3281 C CA . LYS A 1 401 ? 2.236 49.156 4.5 1 92.62 401 LYS A CA 1
ATOM 3282 C C . LYS A 1 401 ? 1.003 48.625 3.768 1 92.62 401 LYS A C 1
ATOM 3284 O O . LYS A 1 401 ? -0.118 49.062 4.043 1 92.62 401 LYS A O 1
ATOM 3289 N N . HIS A 1 402 ? 1.254 47.781 2.879 1 93.88 402 HIS A N 1
ATOM 3290 C CA . HIS A 1 402 ? 0.169 47.25 2.064 1 93.88 402 HIS A CA 1
ATOM 3291 C C . HIS A 1 402 ? -0.837 46.469 2.92 1 93.88 402 HIS A C 1
ATOM 3293 O O . HIS A 1 402 ? -2.045 46.562 2.686 1 93.88 402 HIS A O 1
ATOM 3299 N N . HIS A 1 403 ? -0.326 45.719 3.91 1 95.88 403 HIS A N 1
ATOM 3300 C CA . HIS A 1 403 ? -1.176 44.875 4.746 1 95.88 403 HIS A CA 1
ATOM 3301 C C . HIS A 1 403 ? -1.399 45.5 6.117 1 95.88 403 HIS A C 1
ATOM 3303 O O . HIS A 1 403 ? -1.593 44.812 7.105 1 95.88 403 HIS A O 1
ATOM 3309 N N . LYS A 1 404 ? -1.37 46.781 6.207 1 95.94 404 LYS A N 1
ATOM 3310 C CA . LYS A 1 404 ? -1.43 47.469 7.484 1 95.94 404 LYS A CA 1
ATOM 3311 C C . LYS A 1 404 ? -2.668 47.062 8.281 1 95.94 404 LYS A C 1
ATOM 3313 O O . LYS A 1 404 ? -2.584 46.812 9.484 1 95.94 404 LYS A O 1
ATOM 3318 N N . SER A 1 405 ? -3.785 47 7.629 1 95.62 405 SER A N 1
ATOM 3319 C CA . SER A 1 405 ? -5.031 46.656 8.305 1 95.62 405 SER A CA 1
ATOM 3320 C C . SER A 1 405 ? -4.965 45.25 8.922 1 95.62 405 SER A C 1
ATOM 3322 O O . SER A 1 405 ? -5.457 45.031 10.031 1 95.62 405 SER A O 1
ATOM 3324 N N . TYR A 1 406 ? -4.367 44.344 8.211 1 96.12 406 TYR A N 1
ATOM 3325 C CA . TYR A 1 406 ? -4.266 42.969 8.703 1 96.12 406 TYR A CA 1
ATOM 3326 C C . TYR A 1 406 ? -3.24 42.875 9.828 1 96.12 406 TYR A C 1
ATOM 3328 O O . TYR A 1 406 ? -3.404 42.094 10.75 1 96.12 406 TYR A O 1
ATOM 3336 N N . VAL A 1 407 ? -2.213 43.656 9.773 1 96.81 407 VAL A N 1
ATOM 3337 C CA . VAL A 1 407 ? -1.211 43.688 10.828 1 96.81 407 VAL A CA 1
ATOM 3338 C C . VAL A 1 407 ? -1.852 44.156 12.133 1 96.81 407 VAL A C 1
ATOM 3340 O O . VAL A 1 407 ? -1.64 43.594 13.195 1 96.81 407 VAL A O 1
ATOM 3343 N N . VAL A 1 408 ? -2.625 45.188 12 1 96.62 408 VAL A N 1
ATOM 3344 C CA . VAL A 1 408 ? -3.318 45.75 13.164 1 96.62 408 VAL A CA 1
ATOM 3345 C C . VAL A 1 408 ? -4.285 44.688 13.727 1 96.62 408 VAL A C 1
ATOM 3347 O O . VAL A 1 408 ? -4.371 44.531 14.945 1 96.62 408 VAL A O 1
ATOM 3350 N N . MET A 1 409 ? -4.938 44.094 12.852 1 96.25 409 MET A N 1
ATOM 3351 C CA . MET A 1 409 ? -5.887 43.062 13.266 1 96.25 409 MET A CA 1
ATOM 3352 C C . MET A 1 409 ? -5.176 41.938 14.016 1 96.25 409 MET A C 1
ATOM 3354 O O . MET A 1 409 ? -5.707 41.406 14.992 1 96.25 409 MET A O 1
ATOM 3358 N N . PHE A 1 410 ? -4.07 41.531 13.516 1 96.88 410 PHE A N 1
ATOM 3359 C CA . PHE A 1 410 ? -3.291 40.5 14.18 1 96.88 410 PHE A CA 1
ATOM 3360 C C . PHE A 1 410 ? -2.893 40.938 15.586 1 96.88 410 PHE A C 1
ATOM 3362 O O . PHE A 1 410 ? -3.064 40.188 16.547 1 96.88 410 PHE A O 1
ATOM 3369 N N . GLU A 1 411 ? -2.436 42.125 15.719 1 94.88 411 GLU A N 1
ATOM 3370 C CA . GLU A 1 411 ? -2.008 42.656 17 1 94.88 411 GLU A CA 1
ATOM 3371 C C . GLU A 1 411 ? -3.178 42.75 17.984 1 94.88 411 GLU A C 1
ATOM 3373 O O . GLU A 1 411 ? -3.025 42.438 19.172 1 94.88 411 GLU A O 1
ATOM 3378 N N . GLN A 1 412 ? -4.27 43.062 17.453 1 94.69 412 GLN A N 1
ATOM 3379 C CA . GLN A 1 412 ? -5.473 43.156 18.281 1 94.69 412 GLN A CA 1
ATOM 3380 C C . GLN A 1 412 ? -5.902 41.75 18.75 1 94.69 412 GLN A C 1
ATOM 3382 O O . GLN A 1 412 ? -6.363 41.594 19.875 1 94.69 412 GLN A O 1
ATOM 3387 N N . SER A 1 413 ? -5.766 40.844 17.859 1 94.31 413 SER A N 1
ATOM 3388 C CA . SER A 1 413 ? -6.121 39.5 18.219 1 94.31 413 SER A CA 1
ATOM 3389 C C . SER A 1 413 ? -5.215 38.938 19.312 1 94.31 413 SER A C 1
ATOM 3391 O O . SER A 1 413 ? -5.676 38.25 20.219 1 94.31 413 SER A O 1
ATOM 3393 N N . VAL A 1 414 ? -3.961 39.25 19.219 1 94.06 414 VAL A N 1
ATOM 3394 C CA . VAL A 1 414 ? -3.006 38.812 20.234 1 94.06 414 VAL A CA 1
ATOM 3395 C C . VAL A 1 414 ? -3.346 39.469 21.578 1 94.06 414 VAL A C 1
ATOM 3397 O O . VAL A 1 414 ? -3.34 38.812 22.609 1 94.06 414 VAL A O 1
ATOM 3400 N N . GLN A 1 415 ? -3.715 40.688 21.562 1 92.31 415 GLN A N 1
ATOM 3401 C CA . GLN A 1 415 ? -4.062 41.406 22.781 1 92.31 415 GLN A CA 1
ATOM 3402 C C . GLN A 1 415 ? -5.348 40.875 23.391 1 92.31 415 GLN A C 1
ATOM 3404 O O . GLN A 1 415 ? -5.434 40.688 24.609 1 92.31 415 GLN A O 1
ATOM 3409 N N . ALA A 1 416 ? -6.215 40.625 22.547 1 91.25 416 ALA A N 1
ATOM 3410 C CA . ALA A 1 416 ? -7.484 40.094 23.016 1 91.25 416 ALA A CA 1
ATOM 3411 C C . ALA A 1 416 ? -7.297 38.719 23.656 1 91.25 416 ALA A C 1
ATOM 3413 O O . ALA A 1 416 ? -7.906 38.406 24.688 1 91.25 416 ALA A O 1
ATOM 3414 N N . ALA A 1 417 ? -6.539 37.906 23 1 91 417 ALA A N 1
ATOM 3415 C CA . ALA A 1 417 ? -6.289 36.562 23.516 1 91 417 ALA A CA 1
ATOM 3416 C C . ALA A 1 417 ? -5.555 36.625 24.844 1 91 417 ALA A C 1
ATOM 3418 O O . ALA A 1 417 ? -5.766 35.75 25.703 1 91 417 ALA A O 1
ATOM 3419 N N . SER A 1 418 ? -4.738 37.562 24.984 1 85.38 418 SER A N 1
ATOM 3420 C CA . SER A 1 418 ? -3.953 37.688 26.203 1 85.38 418 SER A CA 1
ATOM 3421 C C . SER A 1 418 ? -4.801 38.219 27.359 1 85.38 418 SER A C 1
ATOM 3423 O O . SER A 1 418 ? -4.484 38 28.531 1 85.38 418 SER A O 1
ATOM 3425 N N . SER A 1 419 ? -5.871 38.938 27 1 80.5 419 SER A N 1
ATOM 3426 C CA . SER A 1 419 ? -6.711 39.562 28.016 1 80.5 419 SER A CA 1
ATOM 3427 C C . SER A 1 419 ? -7.844 38.625 28.438 1 80.5 419 SER A C 1
ATOM 3429 O O . SER A 1 419 ? -8.406 38.75 29.516 1 80.5 419 SER A O 1
ATOM 3431 N N . ILE A 1 420 ? -8.312 37.906 27.391 1 65.19 420 ILE A N 1
ATOM 3432 C CA . ILE A 1 420 ? -9.5 37.094 27.609 1 65.19 420 ILE A CA 1
ATOM 3433 C C . ILE A 1 420 ? -9.219 36.031 28.672 1 65.19 420 ILE A C 1
ATOM 3435 O O . ILE A 1 420 ? -8.219 35.312 28.594 1 65.19 420 ILE A O 1
ATOM 3439 N N . ARG A 1 421 ? -9.844 36.438 29.875 1 57.84 421 ARG A N 1
ATOM 3440 C CA . ARG A 1 421 ? -9.914 35.406 30.891 1 57.84 421 ARG A CA 1
ATOM 3441 C C . ARG A 1 421 ? -10.297 34.062 30.281 1 57.84 421 ARG A C 1
ATOM 3443 O O . ARG A 1 421 ? -10.852 34 29.188 1 57.84 421 ARG A O 1
ATOM 3450 N N . ARG A 1 422 ? -10.109 32.938 30.922 1 60.62 422 ARG A N 1
ATOM 3451 C CA . ARG A 1 422 ? -10.25 31.516 30.578 1 60.62 422 ARG A CA 1
ATOM 3452 C C . ARG A 1 422 ? -11.633 31.234 29.984 1 60.62 422 ARG A C 1
ATOM 3454 O O . ARG A 1 422 ? -12.633 31.219 30.703 1 60.62 422 ARG A O 1
ATOM 3461 N N . THR A 1 423 ? -11.844 31.734 28.578 1 65.81 423 THR A N 1
ATOM 3462 C CA . THR A 1 423 ? -13.078 31.312 27.922 1 65.81 423 THR A CA 1
ATOM 3463 C C . THR A 1 423 ? -13.305 29.812 28.109 1 65.81 423 THR A C 1
ATOM 3465 O O . THR A 1 423 ? -12.367 29.031 27.969 1 65.81 423 THR A O 1
ATOM 3468 N N . GLN A 1 424 ? -14.359 29.609 28.719 1 77.38 424 GLN A N 1
ATOM 3469 C CA . GLN A 1 424 ? -14.734 28.203 28.875 1 77.38 424 GLN A CA 1
ATOM 3470 C C . GLN A 1 424 ? -15.422 27.672 27.625 1 77.38 424 GLN A C 1
ATOM 3472 O O . GLN A 1 424 ? -16.5 28.141 27.25 1 77.38 424 GLN A O 1
ATOM 3477 N N . TYR A 1 425 ? -14.695 26.953 26.797 1 86.19 425 TYR A N 1
ATOM 3478 C CA . TYR A 1 425 ? -15.25 26.297 25.625 1 86.19 425 TYR A CA 1
ATOM 3479 C C . TYR A 1 425 ? -16.031 25.047 26 1 86.19 425 TYR A C 1
ATOM 3481 O O . TYR A 1 425 ? -15.648 24.328 26.922 1 86.19 425 TYR A O 1
ATOM 3489 N N . ARG A 1 426 ? -17.109 24.969 25.266 1 91.31 426 ARG A N 1
ATOM 3490 C CA . ARG A 1 426 ? -17.906 23.75 25.469 1 91.31 426 ARG A CA 1
ATOM 3491 C C . ARG A 1 426 ? -17.141 22.516 25.031 1 91.31 426 ARG A C 1
ATOM 3493 O O . ARG A 1 426 ? -16.484 22.516 23.984 1 91.31 426 ARG A O 1
ATOM 3500 N N . GLN A 1 427 ? -17.312 21.5 25.875 1 93.19 427 GLN A N 1
ATOM 3501 C CA . GLN A 1 427 ? -16.594 20.25 25.609 1 93.19 427 GLN A CA 1
ATOM 3502 C C . GLN A 1 427 ? -17.219 19.5 24.438 1 93.19 427 GLN A C 1
ATOM 3504 O O . GLN A 1 427 ? -18.391 19.703 24.125 1 93.19 427 GLN A O 1
ATOM 3509 N N . HIS A 1 428 ? -16.438 18.641 23.844 1 92.88 428 HIS A N 1
ATOM 3510 C CA . HIS A 1 428 ? -16.844 17.797 22.734 1 92.88 428 HIS A CA 1
ATOM 3511 C C . HIS A 1 428 ? -18.109 17.016 23.078 1 92.88 428 HIS A C 1
ATOM 3513 O O . HIS A 1 428 ? -18.25 16.531 24.203 1 92.88 428 HIS A O 1
ATOM 3519 N N . CYS A 1 429 ? -19.016 16.938 22.141 1 90.88 429 CYS A N 1
ATOM 3520 C CA . CYS A 1 429 ? -20.25 16.156 22.219 1 90.88 429 CYS A CA 1
ATOM 3521 C C . CYS A 1 429 ? -20.375 15.25 21 1 90.88 429 CYS A C 1
ATOM 3523 O O . CYS A 1 429 ? -20.562 15.727 19.875 1 90.88 429 CYS A O 1
ATOM 3525 N N . PRO A 1 430 ? -20.359 13.953 21.234 1 86.44 430 PRO A N 1
ATOM 3526 C CA . PRO A 1 430 ? -20.391 13.008 20.109 1 86.44 430 PRO A CA 1
ATOM 3527 C C . PRO A 1 430 ? -21.625 13.18 19.219 1 86.44 430 PRO A C 1
ATOM 3529 O O . PRO A 1 430 ? -21.531 13.094 18 1 86.44 430 PRO A O 1
ATOM 3532 N N . LEU A 1 431 ? -22.719 13.359 19.797 1 84 431 LEU A N 1
ATOM 3533 C CA . LEU A 1 431 ? -23.953 13.516 19.031 1 84 431 LEU A CA 1
ATOM 3534 C C . LEU A 1 431 ? -23.891 14.758 18.141 1 84 431 LEU A C 1
ATOM 3536 O O . LEU A 1 431 ? -24.266 14.711 16.969 1 84 431 LEU A O 1
ATOM 3540 N N . ALA A 1 432 ? -23.484 15.836 18.734 1 87.38 432 ALA A N 1
ATOM 3541 C CA . ALA A 1 432 ? -23.375 17.094 18 1 87.38 432 ALA A CA 1
ATOM 3542 C C . ALA A 1 432 ? -22.359 16.953 16.859 1 87.38 432 ALA A C 1
ATOM 3544 O O . ALA A 1 432 ? -22.562 17.5 15.773 1 87.38 432 ALA A O 1
ATOM 3545 N N . PHE A 1 433 ? -21.344 16.281 17.141 1 92.12 433 PHE A N 1
ATOM 3546 C CA . PHE A 1 433 ? -20.312 16.094 16.125 1 92.12 433 PHE A CA 1
ATOM 3547 C C . PHE A 1 433 ? -20.844 15.25 14.969 1 92.12 433 PHE A C 1
ATOM 3549 O O . PHE A 1 433 ? -20.5 15.5 13.805 1 92.12 433 PHE A O 1
ATOM 3556 N N . SER A 1 434 ? -21.625 14.273 15.219 1 88.12 434 SER A N 1
ATOM 3557 C CA . SER A 1 434 ? -22.266 13.477 14.172 1 88.12 434 SER A CA 1
ATOM 3558 C C . SER A 1 434 ? -23.172 14.336 13.297 1 88.12 434 SER A C 1
ATOM 3560 O O . SER A 1 434 ? -23.219 14.148 12.078 1 88.12 434 SER A O 1
ATOM 3562 N N . ASN A 1 435 ? -23.844 15.242 13.969 1 87.25 435 ASN A N 1
ATOM 3563 C CA . ASN A 1 435 ? -24.672 16.172 13.211 1 87.25 435 ASN A CA 1
ATOM 3564 C C . ASN A 1 435 ? -23.828 17.078 12.312 1 87.25 435 ASN A C 1
ATOM 3566 O O . ASN A 1 435 ? -24.219 17.359 11.18 1 87.25 435 ASN A O 1
ATOM 3570 N N . TYR A 1 436 ? -22.812 17.531 12.875 1 92.69 436 TYR A N 1
ATOM 3571 C CA . TYR A 1 436 ? -21.875 18.328 12.086 1 92.69 436 TYR A CA 1
ATOM 3572 C C . TYR A 1 436 ? -21.391 17.547 10.867 1 92.69 436 TYR A C 1
ATOM 3574 O O . TYR A 1 436 ? -21.375 18.078 9.75 1 92.69 436 TYR A O 1
ATOM 3582 N N . LEU A 1 437 ? -21 16.266 11.07 1 93 437 LEU A N 1
ATOM 3583 C CA . LEU A 1 437 ? -20.438 15.445 10 1 93 437 LEU A CA 1
ATOM 3584 C C . LEU A 1 437 ? -21.469 15.219 8.906 1 93 437 LEU A C 1
ATOM 3586 O O . LEU A 1 437 ? -21.141 15.219 7.715 1 93 437 LEU A O 1
ATOM 3590 N N . ARG A 1 438 ? -22.641 14.992 9.281 1 88.62 438 ARG A N 1
ATOM 3591 C CA . ARG A 1 438 ? -23.719 14.812 8.305 1 88.62 438 ARG A CA 1
ATOM 3592 C C . ARG A 1 438 ? -23.844 16.031 7.402 1 88.62 438 ARG A C 1
ATOM 3594 O O . ARG A 1 438 ? -23.906 15.898 6.176 1 88.62 438 ARG A O 1
ATOM 3601 N N . TRP A 1 439 ? -23.875 17.141 8.047 1 90.62 439 TRP A N 1
ATOM 3602 C CA . TRP A 1 439 ? -23.953 18.391 7.289 1 90.62 439 TRP A CA 1
ATOM 3603 C C . TRP A 1 439 ? -22.719 18.562 6.398 1 90.62 439 TRP A C 1
ATOM 3605 O O . TRP A 1 439 ? -22.844 18.906 5.223 1 90.62 439 TRP A O 1
ATOM 3615 N N . PHE A 1 440 ? -21.641 18.391 6.949 1 94 440 PHE A N 1
ATOM 3616 C CA . PHE A 1 440 ? -20.375 18.609 6.277 1 94 440 PHE A CA 1
ATOM 3617 C C . PHE A 1 440 ? -20.25 17.734 5.031 1 94 440 PHE A C 1
ATOM 3619 O O . PHE A 1 440 ? -19.875 18.219 3.963 1 94 440 PHE A O 1
ATOM 3626 N N . GLN A 1 441 ? -20.562 16.453 5.191 1 90.81 441 GLN A N 1
ATOM 3627 C CA . GLN A 1 441 ? -20.438 15.5 4.098 1 90.81 441 GLN A CA 1
ATOM 3628 C C . GLN A 1 441 ? -21.375 15.852 2.943 1 90.81 441 GLN A C 1
ATOM 3630 O O . GLN A 1 441 ? -21.078 15.555 1.784 1 90.81 441 GLN A O 1
ATOM 3635 N N . ALA A 1 442 ? -22.391 16.516 3.248 1 87.5 442 ALA A N 1
ATOM 3636 C CA . ALA A 1 442 ? -23.344 16.938 2.221 1 87.5 442 ALA A CA 1
ATOM 3637 C C . ALA A 1 442 ? -22.938 18.281 1.605 1 87.5 442 ALA A C 1
ATOM 3639 O O . ALA A 1 442 ? -23.438 18.656 0.551 1 87.5 442 ALA A O 1
ATOM 3640 N N . SER A 1 443 ? -21.984 18.938 2.234 1 90.56 443 SER A N 1
ATOM 3641 C CA . SER A 1 443 ? -21.719 20.328 1.867 1 90.56 443 SER A CA 1
ATOM 3642 C C . SER A 1 443 ? -20.391 20.453 1.131 1 90.56 443 SER A C 1
ATOM 3644 O O . SER A 1 443 ? -19.953 21.562 0.811 1 90.56 443 SER A O 1
ATOM 3646 N N . THR A 1 444 ? -19.734 19.359 0.9 1 92.31 444 THR A N 1
ATOM 3647 C CA . THR A 1 444 ? -18.422 19.406 0.245 1 92.31 444 THR A CA 1
ATOM 3648 C C . THR A 1 444 ? -18.125 18.078 -0.46 1 92.31 444 THR A C 1
ATOM 3650 O O . THR A 1 444 ? -19.031 17.266 -0.654 1 92.31 444 THR A O 1
ATOM 3653 N N . CYS A 1 445 ? -16.859 17.984 -1.005 1 88.38 445 CYS A N 1
ATOM 3654 C CA . CYS A 1 445 ? -16.375 16.75 -1.619 1 88.38 445 CYS A CA 1
ATOM 3655 C C . CYS A 1 445 ? -15.438 16 -0.672 1 88.38 445 CYS A C 1
ATOM 3657 O O . CYS A 1 445 ? -14.266 16.359 -0.53 1 88.38 445 CYS A O 1
ATOM 3659 N N . VAL A 1 446 ? -16.016 14.961 -0.135 1 90.31 446 VAL A N 1
ATOM 3660 C CA . VAL A 1 446 ? -15.219 14.258 0.864 1 90.31 446 VAL A CA 1
ATOM 3661 C C . VAL A 1 446 ? -14.609 12.992 0.249 1 90.31 446 VAL A C 1
ATOM 3663 O O . VAL A 1 446 ? -13.719 12.383 0.832 1 90.31 446 VAL A O 1
ATOM 3666 N N . GLU A 1 447 ? -15.062 12.562 -0.922 1 91.94 447 GLU A N 1
ATOM 3667 C CA . GLU A 1 447 ? -14.562 11.375 -1.607 1 91.94 447 GLU A CA 1
ATOM 3668 C C . GLU A 1 447 ? -13.898 11.742 -2.934 1 91.94 447 GLU A C 1
ATOM 3670 O O . GLU A 1 447 ? -14.477 12.484 -3.736 1 91.94 447 GLU A O 1
ATOM 3675 N N . ILE A 1 448 ? -12.734 11.219 -3.082 1 93.25 448 ILE A N 1
ATOM 3676 C CA . ILE A 1 448 ? -12 11.492 -4.312 1 93.25 448 ILE A CA 1
ATOM 3677 C C . ILE A 1 448 ? -12.148 10.312 -5.273 1 93.25 448 ILE A C 1
ATOM 3679 O O . ILE A 1 448 ? -12.289 10.508 -6.484 1 93.25 448 ILE A O 1
ATOM 3683 N N . CYS A 1 449 ? -12.141 9.062 -4.766 1 91.56 449 CYS A N 1
ATOM 3684 C CA . CYS A 1 449 ? -12.297 7.879 -5.598 1 91.56 449 CYS A CA 1
ATOM 3685 C C . CYS A 1 449 ? -13.75 7.676 -5.992 1 91.56 449 CYS A C 1
ATOM 3687 O O . CYS A 1 449 ? -14.625 7.539 -5.129 1 91.56 449 CYS A O 1
ATOM 3689 N N . PRO A 1 450 ? -13.984 7.629 -7.207 1 88 450 PRO A N 1
ATOM 3690 C CA . PRO A 1 450 ? -15.367 7.371 -7.621 1 88 450 PRO A CA 1
ATOM 3691 C C . PRO A 1 450 ? -15.844 5.973 -7.242 1 88 450 PRO A C 1
ATOM 3693 O O . PRO A 1 450 ? -15.039 5.047 -7.125 1 88 450 PRO A O 1
ATOM 3696 N N . PRO A 1 451 ? -17.172 5.879 -7.066 1 90.25 451 PRO A N 1
ATOM 3697 C CA . PRO A 1 451 ? -17.703 4.543 -6.766 1 90.25 451 PRO A CA 1
ATOM 3698 C C . PRO A 1 451 ? -17.391 3.527 -7.863 1 90.25 451 PRO A C 1
ATOM 3700 O O . PRO A 1 451 ? -17.328 3.887 -9.039 1 90.25 451 PRO A O 1
ATOM 3703 N N . ALA A 1 452 ? -17.266 2.271 -7.453 1 91.31 452 ALA A N 1
ATOM 3704 C CA . ALA A 1 452 ? -16.844 1.206 -8.359 1 91.31 452 ALA A CA 1
ATOM 3705 C C . ALA A 1 452 ? -17.906 0.94 -9.43 1 91.31 452 ALA A C 1
ATOM 3707 O O . ALA A 1 452 ? -17.578 0.595 -10.562 1 91.31 452 ALA A O 1
ATOM 3708 N N . TYR A 1 453 ? -19.188 1.062 -8.992 1 90.56 453 TYR A N 1
ATOM 3709 C CA . TYR A 1 453 ? -20.281 0.688 -9.867 1 90.56 453 TYR A CA 1
ATOM 3710 C C . TYR A 1 453 ? -21.375 1.762 -9.867 1 90.56 453 TYR A C 1
ATOM 3712 O O . TYR A 1 453 ? -21.391 2.637 -9 1 90.56 453 TYR A O 1
ATOM 3720 N N . GLU A 1 454 ? -22.156 1.633 -10.945 1 86.56 454 GLU A N 1
ATOM 3721 C CA . GLU A 1 454 ? -23.359 2.473 -10.992 1 86.56 454 GLU A CA 1
ATOM 3722 C C . GLU A 1 454 ? -24.547 1.778 -10.336 1 86.56 454 GLU A C 1
ATOM 3724 O O . GLU A 1 454 ? -24.594 0.548 -10.281 1 86.56 454 GLU A O 1
ATOM 3729 N N . GLU A 1 455 ? -25.469 2.502 -9.898 1 81.12 455 GLU A N 1
ATOM 3730 C CA . GLU A 1 455 ? -26.609 1.996 -9.133 1 81.12 455 GLU A CA 1
ATOM 3731 C C . GLU A 1 455 ? -27.438 1.006 -9.953 1 81.12 455 GLU A C 1
ATOM 3733 O O . GLU A 1 455 ? -28.047 0.096 -9.398 1 81.12 455 GLU A O 1
ATOM 3738 N N . ASP A 1 456 ? -27.438 1.109 -11.156 1 81.62 456 ASP A N 1
ATOM 3739 C CA . ASP A 1 456 ? -28.266 0.287 -12.031 1 81.62 456 ASP A CA 1
ATOM 3740 C C . ASP A 1 456 ? -27.828 -1.176 -11.984 1 81.62 456 ASP A C 1
ATOM 3742 O O . ASP A 1 456 ? -28.609 -2.072 -12.32 1 81.62 456 ASP A O 1
ATOM 3746 N N . ILE A 1 457 ? -26.703 -1.332 -11.398 1 83.81 457 ILE A N 1
ATOM 3747 C CA . ILE A 1 457 ? -26.141 -2.678 -11.359 1 83.81 457 ILE A CA 1
ATOM 3748 C C . ILE A 1 457 ? -26.938 -3.543 -10.383 1 83.81 457 ILE A C 1
ATOM 3750 O O . ILE A 1 457 ? -26.922 -4.773 -10.469 1 83.81 457 ILE A O 1
ATOM 3754 N N . LEU A 1 458 ? -27.641 -2.912 -9.453 1 86.56 458 LEU A N 1
ATOM 3755 C CA . LEU A 1 458 ? -28.359 -3.658 -8.43 1 86.56 458 LEU A CA 1
ATOM 3756 C C . LEU A 1 458 ? -29.781 -3.973 -8.898 1 86.56 458 LEU A C 1
ATOM 3758 O O . LEU A 1 458 ? -30.484 -4.758 -8.266 1 86.56 458 LEU A O 1
ATOM 3762 N N . LYS A 1 459 ? -30.266 -3.438 -9.992 1 82.62 459 LYS A N 1
ATOM 3763 C CA . LYS A 1 459 ? -31.641 -3.605 -10.469 1 82.62 459 LYS A CA 1
ATOM 3764 C C . LYS A 1 459 ? -31.797 -4.914 -11.242 1 82.62 459 LYS A C 1
ATOM 3766 O O . LYS A 1 459 ? -32.875 -5.496 -11.266 1 82.62 459 LYS A O 1
ATOM 3771 N N . GLU A 1 460 ? -30.719 -5.324 -11.922 1 79.44 460 GLU A N 1
ATOM 3772 C CA . GLU A 1 460 ? -30.75 -6.543 -12.727 1 79.44 460 GLU A CA 1
ATOM 3773 C C . GLU A 1 460 ? -29.891 -7.637 -12.102 1 79.44 460 GLU A C 1
ATOM 3775 O O . GLU A 1 460 ? -28.969 -7.344 -11.32 1 79.44 460 GLU A O 1
ATOM 3780 N N . PRO A 1 461 ? -30.375 -8.836 -12.406 1 77.94 461 PRO A N 1
ATOM 3781 C CA . PRO A 1 461 ? -29.531 -9.93 -11.922 1 77.94 461 PRO A CA 1
ATOM 3782 C C . PRO A 1 461 ? -28.062 -9.773 -12.336 1 77.94 461 PRO A C 1
ATOM 3784 O O . PRO A 1 461 ? -27.781 -9.273 -13.422 1 77.94 461 PRO A O 1
ATOM 3787 N N . THR A 1 462 ? -27.312 -10.133 -11.438 1 76 462 THR A N 1
ATOM 3788 C CA . THR A 1 462 ? -25.875 -9.977 -11.664 1 76 462 THR A CA 1
ATOM 3789 C C . THR A 1 462 ? -25.375 -10.945 -12.727 1 76 462 THR A C 1
ATOM 3791 O O . THR A 1 462 ? -25.5 -12.164 -12.562 1 76 462 THR A O 1
ATOM 3794 N N . GLU A 1 463 ? -25 -10.344 -13.82 1 78.81 463 GLU A N 1
ATOM 3795 C CA . GLU A 1 463 ? -24.297 -11.125 -14.828 1 78.81 463 GLU A CA 1
ATOM 3796 C C . GLU A 1 463 ? -22.781 -11.023 -14.656 1 78.81 463 GLU A C 1
ATOM 3798 O O . GLU A 1 463 ? -22.172 -10.016 -15.008 1 78.81 463 GLU A O 1
ATOM 3803 N N . TYR A 1 464 ? -22.188 -12.062 -14.234 1 80.88 464 TYR A N 1
ATOM 3804 C CA . TYR A 1 464 ? -20.812 -12.047 -13.766 1 80.88 464 TYR A CA 1
ATOM 3805 C C . TYR A 1 464 ? -19.844 -11.703 -14.898 1 80.88 464 TYR A C 1
ATOM 3807 O O . TYR A 1 464 ? -18.859 -11.008 -14.688 1 80.88 464 TYR A O 1
ATOM 3815 N N . ASP A 1 465 ? -20.203 -12.141 -16.047 1 79.06 465 ASP A N 1
ATOM 3816 C CA . ASP A 1 465 ? -19.344 -11.797 -17.188 1 79.06 465 ASP A CA 1
ATOM 3817 C C . ASP A 1 465 ? -19.438 -10.312 -17.516 1 79.06 465 ASP A C 1
ATOM 3819 O O . ASP A 1 465 ? -18.438 -9.68 -17.844 1 79.06 465 ASP A O 1
ATOM 3823 N N . ALA A 1 466 ? -20.672 -9.867 -17.359 1 79.94 466 ALA A N 1
ATOM 3824 C CA . ALA A 1 466 ? -20.859 -8.438 -17.578 1 79.94 466 ALA A CA 1
ATOM 3825 C C . ALA A 1 466 ? -20.156 -7.617 -16.5 1 79.94 466 ALA A C 1
ATOM 3827 O O . ALA A 1 466 ? -19.562 -6.582 -16.797 1 79.94 466 ALA A O 1
ATOM 3828 N N . LEU A 1 467 ? -20.25 -8.078 -15.312 1 87.06 467 LEU A N 1
ATOM 3829 C CA . LEU A 1 467 ? -19.562 -7.43 -14.203 1 87.06 467 LEU A CA 1
ATOM 3830 C C . LEU A 1 467 ? -18.062 -7.406 -14.422 1 87.06 467 LEU A C 1
ATOM 3832 O O . LEU A 1 467 ? -17.391 -6.41 -14.133 1 87.06 467 LEU A O 1
ATOM 3836 N N . ALA A 1 468 ? -17.531 -8.453 -14.953 1 89.38 468 ALA A N 1
ATOM 3837 C CA . ALA A 1 468 ? -16.094 -8.57 -15.195 1 89.38 468 ALA A CA 1
ATOM 3838 C C . ALA A 1 468 ? -15.641 -7.594 -16.281 1 89.38 468 ALA A C 1
ATOM 3840 O O . ALA A 1 468 ? -14.523 -7.078 -16.219 1 89.38 468 ALA A O 1
ATOM 3841 N N . GLN A 1 469 ? -16.484 -7.266 -17.203 1 88.56 469 GLN A N 1
ATOM 3842 C CA . GLN A 1 469 ? -16.125 -6.402 -18.312 1 88.56 469 GLN A CA 1
ATOM 3843 C C . GLN A 1 469 ? -16.344 -4.93 -17.984 1 88.56 469 GLN A C 1
ATOM 3845 O O . GLN A 1 469 ? -15.945 -4.043 -18.734 1 88.56 469 GLN A O 1
ATOM 3850 N N . GLY A 1 470 ? -16.984 -4.758 -16.812 1 88.5 470 GLY A N 1
ATOM 3851 C CA . GLY A 1 470 ? -17.156 -3.381 -16.375 1 88.5 470 GLY A CA 1
ATOM 3852 C C . GLY A 1 470 ? -15.844 -2.637 -16.219 1 88.5 470 GLY A C 1
ATOM 3853 O O . GLY A 1 470 ? -14.797 -3.256 -16.031 1 88.5 470 GLY A O 1
ATOM 3854 N N . ARG A 1 471 ? -15.93 -1.396 -16.312 1 86.75 471 ARG A N 1
ATOM 3855 C CA . ARG A 1 471 ? -14.75 -0.537 -16.312 1 86.75 471 ARG A CA 1
ATOM 3856 C C . ARG A 1 471 ? -13.898 -0.763 -15.07 1 86.75 471 ARG A C 1
ATOM 3858 O O . ARG A 1 471 ? -12.68 -0.905 -15.164 1 86.75 471 ARG A O 1
ATOM 3865 N N . TYR A 1 472 ? -14.539 -0.771 -13.93 1 91.31 472 TYR A N 1
ATOM 3866 C CA . TYR A 1 472 ? -13.805 -0.875 -12.672 1 91.31 472 TYR A CA 1
ATOM 3867 C C . TYR A 1 472 ? -12.984 -2.158 -12.625 1 91.31 472 TYR A C 1
ATOM 3869 O O . TYR A 1 472 ? -11.773 -2.123 -12.367 1 91.31 472 TYR A O 1
ATOM 3877 N N . ASN A 1 473 ? -13.602 -3.277 -12.898 1 93.12 473 ASN A N 1
ATOM 3878 C CA . ASN A 1 473 ? -12.922 -4.562 -12.828 1 93.12 473 ASN A CA 1
ATOM 3879 C C . ASN A 1 473 ? -11.867 -4.695 -13.93 1 93.12 473 ASN A C 1
ATOM 3881 O O . ASN A 1 473 ? -10.805 -5.285 -13.711 1 93.12 473 ASN A O 1
ATOM 3885 N N . LYS A 1 474 ? -12.164 -4.188 -15.047 1 92.38 474 LYS A N 1
ATOM 3886 C CA . LYS A 1 474 ? -11.188 -4.203 -16.125 1 92.38 474 LYS A CA 1
ATOM 3887 C C . LYS A 1 474 ? -9.93 -3.42 -15.75 1 92.38 474 LYS A C 1
ATOM 3889 O O . LYS A 1 474 ? -8.812 -3.893 -15.953 1 92.38 474 LYS A O 1
ATOM 3894 N N . LEU A 1 475 ? -10.141 -2.273 -15.172 1 89.12 475 LEU A N 1
ATOM 3895 C CA . LEU A 1 475 ? -9.016 -1.443 -14.766 1 89.12 475 LEU A CA 1
ATOM 3896 C C . LEU A 1 475 ? -8.18 -2.143 -13.688 1 89.12 475 LEU A C 1
ATOM 3898 O O . LEU A 1 475 ? -6.957 -2.025 -13.672 1 89.12 475 LEU A O 1
ATOM 3902 N N . ILE A 1 476 ? -8.867 -2.84 -12.875 1 92 476 ILE A N 1
ATOM 3903 C CA . ILE A 1 476 ? -8.164 -3.559 -11.82 1 92 476 ILE A CA 1
ATOM 3904 C C . ILE A 1 476 ? -7.328 -4.68 -12.422 1 92 476 ILE A C 1
ATOM 3906 O O . ILE A 1 476 ? -6.164 -4.863 -12.062 1 92 476 ILE A O 1
ATOM 3910 N N . ARG A 1 477 ? -7.844 -5.395 -13.367 1 91.62 477 ARG A N 1
ATOM 3911 C CA . ARG A 1 477 ? -7.125 -6.5 -13.992 1 91.62 477 ARG A CA 1
ATOM 3912 C C . ARG A 1 477 ? -5.895 -6 -14.75 1 91.62 477 ARG A C 1
ATOM 3914 O O . ARG A 1 477 ? -4.867 -6.68 -14.781 1 91.62 477 ARG A O 1
ATOM 3921 N N . GLU A 1 478 ? -6.062 -4.863 -15.25 1 87.94 478 GLU A N 1
ATOM 3922 C CA . GLU A 1 478 ? -4.98 -4.293 -16.047 1 87.94 478 GLU A CA 1
ATOM 3923 C C . GLU A 1 478 ? -4.008 -3.51 -15.164 1 87.94 478 GLU A C 1
ATOM 3925 O O . GLU A 1 478 ? -2.928 -3.125 -15.617 1 87.94 478 GLU A O 1
ATOM 3930 N N . GLY A 1 479 ? -4.43 -3.307 -13.938 1 85.12 479 GLY A N 1
ATOM 3931 C CA . GLY A 1 479 ? -3.625 -2.475 -13.055 1 85.12 479 GLY A CA 1
ATOM 3932 C C . GLY A 1 479 ? -2.666 -3.271 -12.188 1 85.12 479 GLY A C 1
ATOM 3933 O O . GLY A 1 479 ? -2.326 -4.41 -12.523 1 85.12 479 GLY A O 1
ATOM 3934 N N . TYR A 1 480 ? -2.193 -2.621 -11.094 1 80.88 480 TYR A N 1
ATOM 3935 C CA . TYR A 1 480 ? -1.151 -3.252 -10.289 1 80.88 480 TYR A CA 1
ATOM 3936 C C . TYR A 1 480 ? -1.552 -3.303 -8.82 1 80.88 480 TYR A C 1
ATOM 3938 O O . TYR A 1 480 ? -0.736 -3.643 -7.961 1 80.88 480 TYR A O 1
ATOM 3946 N N . GLN A 1 481 ? -2.758 -2.906 -8.555 1 85.25 481 GLN A N 1
ATOM 3947 C CA . GLN A 1 481 ? -3.277 -2.992 -7.195 1 85.25 481 GLN A CA 1
ATOM 3948 C C . GLN A 1 481 ? -4.801 -3.061 -7.191 1 85.25 481 GLN A C 1
ATOM 3950 O O . GLN A 1 481 ? -5.449 -2.691 -8.172 1 85.25 481 GLN A O 1
ATOM 3955 N N . THR A 1 482 ? -5.25 -3.535 -6.078 1 85 482 THR A N 1
ATOM 3956 C CA . THR A 1 482 ? -6.695 -3.543 -5.902 1 85 482 THR A CA 1
ATOM 3957 C C . THR A 1 482 ? -7.156 -2.293 -5.152 1 85 482 THR A C 1
ATOM 3959 O O . THR A 1 482 ? -6.789 -2.086 -3.996 1 85 482 THR A O 1
ATOM 3962 N N . SER A 1 483 ? -7.871 -1.461 -5.84 1 87.5 483 SER A N 1
ATOM 3963 C CA . SER A 1 483 ? -8.445 -0.301 -5.168 1 87.5 483 SER A CA 1
ATOM 3964 C C . SER A 1 483 ? -9.695 -0.683 -4.383 1 87.5 483 SER A C 1
ATOM 3966 O O . SER A 1 483 ? -10.594 -1.343 -4.914 1 87.5 483 SER A O 1
ATOM 3968 N N . PHE A 1 484 ? -9.82 -0.227 -3.143 1 90.12 484 PHE A N 1
ATOM 3969 C CA . PHE A 1 484 ? -10.938 -0.667 -2.316 1 90.12 484 PHE A CA 1
ATOM 3970 C C . PHE A 1 484 ? -11.898 0.486 -2.043 1 90.12 484 PHE A C 1
ATOM 3972 O O . PHE A 1 484 ? -13.078 0.266 -1.748 1 90.12 484 PHE A O 1
ATOM 3979 N N . ALA A 1 485 ? -11.367 1.692 -2.1 1 93.12 485 ALA A N 1
ATOM 3980 C CA . ALA A 1 485 ? -12.195 2.852 -1.764 1 93.12 485 ALA A CA 1
ATOM 3981 C C . ALA A 1 485 ? -13.406 2.951 -2.686 1 93.12 485 ALA A C 1
ATOM 3983 O O . ALA A 1 485 ? -14.516 3.227 -2.23 1 93.12 485 ALA A O 1
ATOM 3984 N N . PRO A 1 486 ? -13.273 2.65 -3.971 1 92.88 486 PRO A N 1
ATOM 3985 C CA . PRO A 1 486 ? -14.438 2.717 -4.863 1 92.88 486 PRO A CA 1
ATOM 3986 C C . PRO A 1 486 ? -15.547 1.761 -4.449 1 92.88 486 PRO A C 1
ATOM 3988 O O . PRO A 1 486 ? -16.734 2.102 -4.559 1 92.88 486 PRO A O 1
ATOM 3991 N N . VAL A 1 487 ? -15.18 0.611 -3.994 1 93.56 487 VAL A N 1
ATOM 3992 C CA . VAL A 1 487 ? -16.172 -0.368 -3.566 1 93.56 487 VAL A CA 1
ATOM 3993 C C . VAL A 1 487 ? -16.844 0.103 -2.275 1 93.56 487 VAL A C 1
ATOM 3995 O O . VAL A 1 487 ? -18.062 0.036 -2.141 1 93.56 487 VAL A O 1
ATOM 3998 N N . LEU A 1 488 ? -16.062 0.593 -1.369 1 93.31 488 LEU A N 1
ATOM 3999 C CA . LEU A 1 488 ? -16.594 1.101 -0.111 1 93.31 488 LEU A CA 1
ATOM 4000 C C . LEU A 1 488 ? -17.531 2.281 -0.354 1 93.31 488 LEU A C 1
ATOM 4002 O O . LEU A 1 488 ? -18.594 2.381 0.271 1 93.31 488 LEU A O 1
ATOM 4006 N N . ASN A 1 489 ? -17.062 3.145 -1.22 1 92.88 489 ASN A N 1
ATOM 4007 C CA . ASN A 1 489 ? -17.891 4.305 -1.55 1 92.88 489 ASN A CA 1
ATOM 4008 C C . ASN A 1 489 ? -19.219 3.887 -2.182 1 92.88 489 ASN A C 1
ATOM 4010 O O . ASN A 1 489 ? -20.266 4.477 -1.892 1 92.88 489 ASN A O 1
ATOM 4014 N N . PHE A 1 490 ? -19.172 2.871 -3.016 1 94.19 490 PHE A N 1
ATOM 4015 C CA . PHE A 1 490 ? -20.391 2.328 -3.605 1 94.19 490 PHE A CA 1
ATOM 4016 C C . PHE A 1 490 ? -21.312 1.746 -2.529 1 94.19 490 PHE A C 1
ATOM 4018 O O . PHE A 1 490 ? -22.516 2.01 -2.518 1 94.19 490 PHE A O 1
ATOM 4025 N N . MET A 1 491 ? -20.766 1.021 -1.65 1 92.5 491 MET A N 1
ATOM 4026 C CA . MET A 1 491 ? -21.516 0.39 -0.576 1 92.5 491 MET A CA 1
ATOM 4027 C C . MET A 1 491 ? -22.156 1.438 0.326 1 92.5 491 MET A C 1
ATOM 4029 O O . MET A 1 491 ? -23.312 1.296 0.724 1 92.5 491 MET A O 1
ATOM 4033 N N . ARG A 1 492 ? -21.422 2.443 0.631 1 92.06 492 ARG A N 1
ATOM 4034 C CA . ARG A 1 492 ? -21.953 3.527 1.458 1 92.06 492 ARG A CA 1
ATOM 4035 C C . ARG A 1 492 ? -23.203 4.129 0.845 1 92.06 492 ARG A C 1
ATOM 4037 O O . ARG A 1 492 ? -24.219 4.277 1.526 1 92.06 492 ARG A O 1
ATOM 4044 N N . LYS A 1 493 ? -23.109 4.355 -0.362 1 91.19 493 LYS A N 1
ATOM 4045 C CA . LYS A 1 493 ? -24.203 4.988 -1.076 1 91.19 493 LYS A CA 1
ATOM 4046 C C . LYS A 1 493 ? -25.438 4.074 -1.122 1 91.19 493 LYS A C 1
ATOM 4048 O O . LYS A 1 493 ? -26.547 4.508 -0.842 1 91.19 493 LYS A O 1
ATOM 4053 N N . GLU A 1 494 ? -25.219 2.854 -1.401 1 92.88 494 GLU A N 1
ATOM 4054 C CA . GLU A 1 494 ? -26.312 1.92 -1.598 1 92.88 494 GLU A CA 1
ATOM 4055 C C . GLU A 1 494 ? -26.953 1.532 -0.267 1 92.88 494 GLU A C 1
ATOM 4057 O O . GLU A 1 494 ? -28.188 1.41 -0.172 1 92.88 494 GLU A O 1
ATOM 4062 N N . VAL A 1 495 ? -26.172 1.334 0.739 1 92.94 495 VAL A N 1
ATOM 4063 C CA . VAL A 1 495 ? -26.719 1.002 2.053 1 92.94 495 VAL A CA 1
ATOM 4064 C C . VAL A 1 495 ? -27.531 2.176 2.588 1 92.94 495 VAL A C 1
ATOM 4066 O O . VAL A 1 495 ? -28.625 1.985 3.121 1 92.94 495 VAL A O 1
ATOM 4069 N N . LYS A 1 496 ? -27.047 3.32 2.428 1 91.25 496 LYS A N 1
ATOM 4070 C CA . LYS A 1 496 ? -27.781 4.504 2.854 1 91.25 496 LYS A CA 1
ATOM 4071 C C . LYS A 1 496 ? -29.109 4.621 2.113 1 91.25 496 LYS A C 1
ATOM 4073 O O . LYS A 1 496 ? -30.141 4.953 2.715 1 91.25 496 LYS A O 1
ATOM 4078 N N . LYS A 1 497 ? -29.078 4.363 0.873 1 91.88 497 LYS A N 1
ATOM 4079 C CA . LYS A 1 497 ? -30.297 4.414 0.075 1 91.88 497 LYS A CA 1
ATOM 4080 C C . LYS A 1 497 ? -31.328 3.406 0.583 1 91.88 497 LYS A C 1
ATOM 4082 O O . LYS A 1 497 ? -32.531 3.701 0.627 1 91.88 497 LYS A O 1
ATOM 4087 N N . GLN A 1 498 ? -30.859 2.252 0.929 1 93.12 498 GLN A N 1
ATOM 4088 C CA . GLN A 1 498 ? -31.75 1.233 1.462 1 93.12 498 GLN A CA 1
ATOM 4089 C C . GLN A 1 498 ? -32.375 1.681 2.785 1 93.12 498 GLN A C 1
ATOM 4091 O O . GLN A 1 498 ? -33.531 1.379 3.066 1 93.12 498 GLN A O 1
ATOM 4096 N N . VAL A 1 499 ? -31.609 2.365 3.539 1 92.12 499 VAL A N 1
ATOM 4097 C CA . VAL A 1 499 ? -32.125 2.908 4.793 1 92.12 499 VAL A CA 1
ATOM 4098 C C . VAL A 1 499 ? -33.219 3.936 4.508 1 92.12 499 VAL A C 1
ATOM 4100 O O . VAL A 1 499 ? -34.281 3.879 5.098 1 92.12 499 VAL A O 1
ATOM 4103 N N . ASP A 1 500 ? -32.938 4.805 3.621 1 90.5 500 ASP A N 1
ATOM 4104 C CA . ASP A 1 500 ? -33.906 5.848 3.268 1 90.5 500 ASP A CA 1
ATOM 4105 C C . ASP A 1 500 ? -35.188 5.246 2.711 1 90.5 500 ASP A C 1
ATOM 4107 O O . ASP A 1 500 ? -36.281 5.699 3.041 1 90.5 500 ASP A O 1
ATOM 4111 N N . GLU A 1 501 ? -35.062 4.234 1.906 1 92.81 501 GLU A N 1
ATOM 4112 C CA . GLU A 1 501 ? -36.219 3.576 1.321 1 92.81 501 GLU A CA 1
ATOM 4113 C C . GLU A 1 501 ? -37.031 2.852 2.387 1 92.81 501 GLU A C 1
ATOM 4115 O O . GLU A 1 501 ? -38.25 2.785 2.297 1 92.81 501 GLU A O 1
ATOM 4120 N N . SER A 1 502 ? -36.375 2.285 3.342 1 93.06 502 SER A N 1
ATOM 4121 C CA . SER A 1 502 ? -37.094 1.641 4.449 1 93.06 502 SER A CA 1
ATOM 4122 C C . SER A 1 502 ? -37.906 2.65 5.254 1 93.06 502 SER A C 1
ATOM 4124 O O . SER A 1 502 ? -39.031 2.363 5.66 1 93.06 502 SER A O 1
ATOM 4126 N N . GLU A 1 503 ? -37.344 3.781 5.43 1 88.94 503 GLU A N 1
ATOM 4127 C CA . GLU A 1 503 ? -38.031 4.84 6.145 1 88.94 503 GLU A CA 1
ATOM 4128 C C . GLU A 1 503 ? -39.25 5.336 5.34 1 88.94 503 GLU A C 1
ATOM 4130 O O . GLU A 1 503 ? -40.312 5.57 5.898 1 88.94 503 GLU A O 1
ATOM 4135 N N . ASP A 1 504 ? -39.094 5.441 4.09 1 91.06 504 ASP A N 1
ATOM 4136 C CA . ASP A 1 504 ? -40.125 5.953 3.205 1 91.06 504 ASP A CA 1
ATOM 4137 C C . ASP A 1 504 ? -41.344 5.027 3.193 1 91.06 504 ASP A C 1
ATOM 4139 O O . ASP A 1 504 ? -42.5 5.488 3.277 1 91.06 504 ASP A O 1
ATOM 4143 N N . ILE A 1 505 ? -41.062 3.715 3.105 1 92.38 505 ILE A N 1
ATOM 4144 C CA . ILE A 1 505 ? -42.188 2.777 3.004 1 92.38 505 ILE A CA 1
ATOM 4145 C C . ILE A 1 505 ? -42.906 2.688 4.348 1 92.38 505 ILE A C 1
ATOM 4147 O O . ILE A 1 505 ? -44.125 2.508 4.391 1 92.38 505 ILE A O 1
ATOM 4151 N N . LEU A 1 506 ? -42.219 2.797 5.414 1 88.38 506 LEU A N 1
ATOM 4152 C CA . LEU A 1 506 ? -42.844 2.764 6.734 1 88.38 506 LEU A CA 1
ATOM 4153 C C . LEU A 1 506 ? -43.688 4.008 6.969 1 88.38 506 LEU A C 1
ATOM 4155 O O . LEU A 1 506 ? -44.75 3.932 7.602 1 88.38 506 LEU A O 1
ATOM 4159 N N . ASP A 1 507 ? -43.344 5.105 6.414 1 86.75 507 ASP A N 1
ATOM 4160 C CA . ASP A 1 507 ? -44.062 6.359 6.574 1 86.75 507 ASP A CA 1
ATOM 4161 C C . ASP A 1 507 ? -45.312 6.387 5.691 1 86.75 507 ASP A C 1
ATOM 4163 O O . ASP A 1 507 ? -46.312 7.004 6.051 1 86.75 507 ASP A O 1
ATOM 4167 N N . ASN A 1 508 ? -45.219 5.668 4.625 1 86 508 ASN A N 1
ATOM 4168 C CA . ASN A 1 508 ? -46.312 5.781 3.646 1 86 508 ASN A CA 1
ATOM 4169 C C . ASN A 1 508 ? -47.312 4.633 3.779 1 86 508 ASN A C 1
ATOM 4171 O O . ASN A 1 508 ? -48.312 4.602 3.074 1 86 508 ASN A O 1
ATOM 4175 N N . THR A 1 509 ? -47 3.586 4.543 1 83.19 509 THR A N 1
ATOM 4176 C CA . THR A 1 509 ? -47.938 2.467 4.688 1 83.19 509 THR A CA 1
ATOM 4177 C C . THR A 1 509 ? -48.562 2.467 6.074 1 83.19 509 THR A C 1
ATOM 4179 O O . THR A 1 509 ? -47.875 2.738 7.07 1 83.19 509 THR A O 1
ATOM 4182 N N . ALA A 1 510 ? -49.969 2.363 6.172 1 70.62 510 ALA A N 1
ATOM 4183 C CA . ALA A 1 510 ? -50.75 2.402 7.414 1 70.62 510 ALA A CA 1
ATOM 4184 C C . ALA A 1 510 ? -50.594 1.095 8.188 1 70.62 510 ALA A C 1
ATOM 4186 O O . ALA A 1 510 ? -50.406 0.03 7.594 1 70.62 510 ALA A O 1
ATOM 4187 N N . GLY A 1 511 ? -50.312 0.897 9.539 1 64 511 GLY A N 1
ATOM 4188 C CA . GLY A 1 511 ? -50 -0.204 10.438 1 64 511 GLY A CA 1
ATOM 4189 C C . GLY A 1 511 ? -51.188 -1.129 10.664 1 64 511 GLY A C 1
ATOM 4190 O O . GLY A 1 511 ? -51.188 -1.935 11.602 1 64 511 GLY A O 1
ATOM 4191 N N . GLY A 1 512 ? -52.281 -1.122 9.977 1 53.09 512 GLY A N 1
ATOM 4192 C CA . GLY A 1 512 ? -53.531 -1.622 10.555 1 53.09 512 GLY A CA 1
ATOM 4193 C C . GLY A 1 512 ? -53.562 -3.135 10.656 1 53.09 512 GLY A C 1
ATOM 4194 O O . GLY A 1 512 ? -54.094 -3.682 11.633 1 53.09 512 GLY A O 1
ATOM 4195 N N . LYS A 1 513 ? -53.531 -3.926 9.656 1 54.25 513 LYS A N 1
ATOM 4196 C CA . LYS A 1 513 ? -53.969 -5.309 9.758 1 54.25 513 LYS A CA 1
ATOM 4197 C C . LYS A 1 513 ? -52.906 -6.203 10.359 1 54.25 513 LYS A C 1
ATOM 4199 O O . LYS A 1 513 ? -51.719 -5.906 10.25 1 54.25 513 LYS A O 1
ATOM 4204 N N . LYS A 1 514 ? -53.219 -7.277 11.164 1 52.31 514 LYS A N 1
ATOM 4205 C CA . LYS A 1 514 ? -52.438 -8.172 12 1 52.31 514 LYS A CA 1
ATOM 4206 C C . LYS A 1 514 ? -51.156 -8.617 11.273 1 52.31 514 LYS A C 1
ATOM 4208 O O . LYS A 1 514 ? -50.062 -8.586 11.844 1 52.31 514 LYS A O 1
ATOM 4213 N N . GLY A 1 515 ? -51.25 -9.242 10.102 1 55.44 515 GLY A N 1
ATOM 4214 C CA . GLY A 1 515 ? -50.125 -9.797 9.328 1 55.44 515 GLY A CA 1
ATOM 4215 C C . GLY A 1 515 ? -49.156 -8.742 8.852 1 55.44 515 GLY A C 1
ATOM 4216 O O . GLY A 1 515 ? -47.938 -8.992 8.773 1 55.44 515 GLY A O 1
ATOM 4217 N N . GLU A 1 516 ? -49.562 -7.645 8.664 1 62.88 516 GLU A N 1
ATOM 4218 C CA . GLU A 1 516 ? -48.812 -6.473 8.203 1 62.88 516 GLU A CA 1
ATOM 4219 C C . GLU A 1 516 ? -47.969 -5.891 9.32 1 62.88 516 GLU A C 1
ATOM 4221 O O . GLU A 1 516 ? -46.938 -5.258 9.047 1 62.88 516 GLU A O 1
ATOM 4226 N N . SER A 1 517 ? -48.312 -6.504 10.492 1 79.12 517 SER A N 1
ATOM 4227 C CA . SER A 1 517 ? -47.562 -6 11.633 1 79.12 517 SER A CA 1
ATOM 4228 C C . SER A 1 517 ? -46.156 -6.637 11.711 1 79.12 517 SER A C 1
ATOM 4230 O O . SER A 1 517 ? -45.188 -5.957 12 1 79.12 517 SER A O 1
ATOM 4232 N N . ALA A 1 518 ? -46.156 -7.98 11.297 1 84.69 518 ALA A N 1
ATOM 4233 C CA . ALA A 1 518 ? -44.875 -8.664 11.359 1 84.69 518 ALA A CA 1
ATOM 4234 C C . ALA A 1 518 ? -43.938 -8.125 10.289 1 84.69 518 ALA A C 1
ATOM 4236 O O . ALA A 1 518 ? -42.719 -7.973 10.531 1 84.69 518 ALA A O 1
ATOM 4237 N N . LEU A 1 519 ? -44.469 -7.844 9.133 1 90.19 519 LEU A N 1
ATOM 4238 C CA . LEU A 1 519 ? -43.656 -7.316 8.039 1 90.19 519 LEU A CA 1
ATOM 4239 C C . LEU A 1 519 ? -43.156 -5.91 8.367 1 90.19 519 LEU A C 1
ATOM 4241 O O . LEU A 1 519 ? -42.031 -5.57 8.078 1 90.19 519 LEU A O 1
ATOM 4245 N N . ARG A 1 520 ? -44.031 -5.188 8.938 1 89.94 520 ARG A N 1
ATOM 4246 C CA . ARG A 1 520 ? -43.656 -3.832 9.32 1 89.94 520 ARG A CA 1
ATOM 4247 C C . ARG A 1 520 ? -42.562 -3.848 10.375 1 89.94 520 ARG A C 1
ATOM 4249 O O . ARG A 1 520 ? -41.594 -3.064 10.305 1 89.94 520 ARG A O 1
ATOM 4256 N N . LEU A 1 521 ? -42.656 -4.805 11.336 1 90 521 LEU A N 1
ATOM 4257 C CA . LEU A 1 521 ? -41.656 -4.926 12.383 1 90 521 LEU A CA 1
ATOM 4258 C C . LEU A 1 521 ? -40.312 -5.367 11.789 1 90 521 LEU A C 1
ATOM 4260 O O . LEU A 1 521 ? -39.25 -4.922 12.234 1 90 521 LEU A O 1
ATOM 4264 N N . PHE A 1 522 ? -40.438 -6.113 10.797 1 93 522 PHE A N 1
ATOM 4265 C CA . PHE A 1 522 ? -39.219 -6.594 10.148 1 93 522 PHE A CA 1
ATOM 4266 C C . PHE A 1 522 ? -38.5 -5.461 9.414 1 93 522 PHE A C 1
ATOM 4268 O O . PHE A 1 522 ? -37.281 -5.312 9.523 1 93 522 PHE A O 1
ATOM 4275 N N . ILE A 1 523 ? -39.25 -4.691 8.688 1 93.88 523 ILE A N 1
ATOM 4276 C CA . ILE A 1 523 ? -38.688 -3.588 7.926 1 93.88 523 ILE A CA 1
ATOM 4277 C C . ILE A 1 523 ? -38.062 -2.582 8.883 1 93.88 523 ILE A C 1
ATOM 4279 O O . ILE A 1 523 ? -36.969 -2.045 8.594 1 93.88 523 ILE A O 1
ATOM 4283 N N . LYS A 1 524 ? -38.688 -2.385 9.969 1 90.69 524 LYS A N 1
ATOM 4284 C CA . LYS A 1 524 ? -38.156 -1.459 10.953 1 90.69 524 LYS A CA 1
ATOM 4285 C C . LYS A 1 524 ? -36.812 -1.973 11.523 1 90.69 524 LYS A C 1
ATOM 4287 O O . LYS A 1 524 ? -35.844 -1.224 11.609 1 90.69 524 LYS A O 1
ATOM 4292 N N . ALA A 1 525 ? -36.812 -3.219 11.859 1 91.75 525 ALA A N 1
ATOM 4293 C CA . ALA A 1 525 ? -35.594 -3.814 12.438 1 91.75 525 ALA A CA 1
ATOM 4294 C C . ALA A 1 525 ? -34.469 -3.844 11.43 1 91.75 525 ALA A C 1
ATOM 4296 O O . ALA A 1 525 ? -33.312 -3.52 11.766 1 91.75 525 ALA A O 1
ATOM 4297 N N . GLN A 1 526 ? -34.781 -4.238 10.227 1 93.75 526 GLN A N 1
ATOM 4298 C CA . GLN A 1 526 ? -33.75 -4.293 9.18 1 93.75 526 GLN A CA 1
ATOM 4299 C C . GLN A 1 526 ? -33.281 -2.896 8.812 1 93.75 526 GLN A C 1
ATOM 4301 O O . GLN A 1 526 ? -32.062 -2.691 8.602 1 93.75 526 GLN A O 1
ATOM 4306 N N . GLY A 1 527 ? -34.219 -1.987 8.734 1 92.25 527 GLY A N 1
ATOM 4307 C CA . GLY A 1 527 ? -33.844 -0.608 8.484 1 92.25 527 GLY A CA 1
ATOM 4308 C C . GLY A 1 527 ? -32.875 -0.05 9.523 1 92.25 527 GLY A C 1
ATOM 4309 O O . GLY A 1 527 ? -31.922 0.661 9.188 1 92.25 527 GLY A O 1
ATOM 4310 N N . GLN A 1 528 ? -33.062 -0.425 10.734 1 91.12 528 GLN A N 1
ATOM 4311 C CA . GLN A 1 528 ? -32.219 0.029 11.812 1 91.12 528 GLN A CA 1
ATOM 4312 C C . GLN A 1 528 ? -30.812 -0.599 11.703 1 91.12 528 GLN A C 1
ATOM 4314 O O . GLN A 1 528 ? -29.812 0.075 11.914 1 91.12 528 GLN A O 1
ATOM 4319 N N . LYS A 1 529 ? -30.781 -1.854 11.445 1 91.69 529 LYS A N 1
ATOM 4320 C CA . LYS A 1 529 ? -29.5 -2.533 11.281 1 91.69 529 LYS A CA 1
ATOM 4321 C C . LYS A 1 529 ? -28.703 -1.925 10.133 1 91.69 529 LYS A C 1
ATOM 4323 O O . LYS A 1 529 ? -27.484 -1.732 10.25 1 91.69 529 LYS A O 1
ATOM 4328 N N . LEU A 1 530 ? -29.375 -1.646 9.062 1 93.19 530 LEU A N 1
ATOM 4329 C CA . LEU A 1 530 ? -28.719 -1.044 7.906 1 93.19 530 LEU A CA 1
ATOM 4330 C C . LEU A 1 530 ? -28.25 0.371 8.227 1 93.19 530 LEU A C 1
ATOM 4332 O O . LEU A 1 530 ? -27.203 0.812 7.727 1 93.19 530 LEU A O 1
ATOM 4336 N N . GLN A 1 531 ? -29.016 1.056 9.031 1 92.31 531 GLN A N 1
ATOM 4337 C CA . GLN A 1 531 ? -28.594 2.383 9.469 1 92.31 531 GLN A CA 1
ATOM 4338 C C . GLN A 1 531 ? -27.328 2.312 10.305 1 92.31 531 GLN A C 1
ATOM 4340 O O . GLN A 1 531 ? -26.406 3.123 10.125 1 92.31 531 GLN A O 1
ATOM 4345 N N . HIS A 1 532 ? -27.297 1.373 11.203 1 91.06 532 HIS A N 1
ATOM 4346 C CA . HIS A 1 532 ? -26.109 1.184 12.008 1 91.06 532 HIS A CA 1
ATOM 4347 C C . HIS A 1 532 ? -24.906 0.833 11.141 1 91.06 532 HIS A C 1
ATOM 4349 O O . HIS A 1 532 ? -23.797 1.32 11.375 1 91.06 532 HIS A O 1
ATOM 4355 N N . LEU A 1 533 ? -25.156 0.015 10.148 1 91.81 533 LEU A N 1
ATOM 4356 C CA . LEU A 1 533 ? -24.109 -0.349 9.211 1 91.81 533 LEU A CA 1
ATOM 4357 C C . LEU A 1 533 ? -23.609 0.876 8.453 1 91.81 533 LEU A C 1
ATOM 4359 O O . LEU A 1 533 ? -22.391 1.055 8.281 1 91.81 533 LEU A O 1
ATOM 4363 N N . SER A 1 534 ? -24.516 1.678 8.031 1 91.19 534 SER A N 1
ATOM 4364 C CA . SER A 1 534 ? -24.172 2.912 7.332 1 91.19 534 SER A CA 1
ATOM 4365 C C . SER A 1 534 ? -23.344 3.838 8.219 1 91.19 534 SER A C 1
ATOM 4367 O O . SER A 1 534 ? -22.391 4.457 7.746 1 91.19 534 SER A O 1
ATOM 4369 N N . ASN A 1 535 ? -23.625 3.92 9.438 1 88.75 535 ASN A N 1
ATOM 4370 C CA . ASN A 1 535 ? -22.906 4.758 10.383 1 88.75 535 ASN A CA 1
ATOM 4371 C C . ASN A 1 535 ? -21.484 4.254 10.602 1 88.75 535 ASN A C 1
ATOM 4373 O O . ASN A 1 535 ? -20.547 5.047 10.719 1 88.75 535 ASN A O 1
ATOM 4377 N N . ILE A 1 536 ? -21.375 2.961 10.648 1 89.19 536 ILE A N 1
ATOM 4378 C CA . ILE A 1 536 ? -20.062 2.35 10.836 1 89.19 536 ILE A CA 1
ATOM 4379 C C . ILE A 1 536 ? -19.172 2.662 9.633 1 89.19 536 ILE A C 1
ATOM 4381 O O . ILE A 1 536 ? -17.953 2.834 9.773 1 89.19 536 ILE A O 1
ATOM 4385 N N . LEU A 1 537 ? -19.828 2.885 8.469 1 89.31 537 LEU A N 1
ATOM 4386 C CA . LEU A 1 537 ? -19.094 3.188 7.25 1 89.31 537 LEU A CA 1
ATOM 4387 C C . LEU A 1 537 ? -18.828 4.684 7.125 1 89.31 537 LEU A C 1
ATOM 4389 O O . LEU A 1 537 ? -18.328 5.148 6.102 1 89.31 537 LEU A O 1
ATOM 4393 N N . GLY A 1 538 ? -19.281 5.5 8.125 1 84.81 538 GLY A N 1
ATOM 4394 C CA . GLY A 1 538 ? -18.906 6.906 8.164 1 84.81 538 GLY A CA 1
ATOM 4395 C C . GLY A 1 538 ? -20.031 7.824 7.684 1 84.81 538 GLY A C 1
ATOM 4396 O O . GLY A 1 538 ? -19.812 9.023 7.496 1 84.81 538 GLY A O 1
ATOM 4397 N N . CYS A 1 539 ? -21.266 7.422 7.414 1 83.25 539 CYS A N 1
ATOM 4398 C CA . CYS A 1 539 ? -22.344 8.273 6.926 1 83.25 539 CYS A CA 1
ATOM 4399 C C . CYS A 1 539 ? -23.031 9 8.078 1 83.25 539 CYS A C 1
ATOM 4401 O O . CYS A 1 539 ? -23.672 10.031 7.867 1 83.25 539 CYS A O 1
ATOM 4403 N N . ARG A 1 540 ? -23 8.711 9.242 1 80.56 540 ARG A N 1
ATOM 4404 C CA . ARG A 1 540 ? -23.422 9.312 10.5 1 80.56 540 ARG A CA 1
ATOM 4405 C C . ARG A 1 540 ? -24.875 9.789 10.414 1 80.56 540 ARG A C 1
ATOM 4407 O O . ARG A 1 540 ? -25.172 10.922 10.805 1 80.56 540 ARG A O 1
ATOM 4414 N N . ASP A 1 541 ? -25.781 8.969 10 1 74.69 541 ASP A N 1
ATOM 4415 C CA . ASP A 1 541 ? -27.203 9.305 9.961 1 74.69 541 ASP A CA 1
ATOM 4416 C C . ASP A 1 541 ? -27.859 9.047 11.312 1 74.69 541 ASP A C 1
ATOM 4418 O O . ASP A 1 541 ? -27.469 8.133 12.039 1 74.69 541 ASP A O 1
ATOM 4422 N N . PRO A 1 542 ? -28.766 9.953 11.695 1 64.88 542 PRO A N 1
ATOM 4423 C CA . PRO A 1 542 ? -29.438 9.75 12.977 1 64.88 542 PRO A CA 1
ATOM 4424 C C . PRO A 1 542 ? -30.312 8.492 12.992 1 64.88 542 PRO A C 1
ATOM 4426 O O . PRO A 1 542 ? -30.719 8.008 11.938 1 64.88 542 PRO A O 1
ATOM 4429 N N . GLU A 1 543 ? -30.438 7.918 14.172 1 59.97 543 GLU A N 1
ATOM 4430 C CA . GLU A 1 543 ? -31.203 6.688 14.367 1 59.97 543 GLU A CA 1
ATOM 4431 C C . GLU A 1 543 ? -32.656 6.895 14.023 1 59.97 543 GLU A C 1
ATOM 4433 O O . GLU A 1 543 ? -33.188 7.996 14.188 1 59.97 543 GLU A O 1
ATOM 4438 N N . TYR A 1 544 ? -33.375 5.852 13.375 1 50.81 544 TYR A N 1
ATOM 4439 C CA . TYR A 1 544 ? -34.781 5.809 13.023 1 50.81 544 TYR A CA 1
ATOM 4440 C C . TYR A 1 544 ? -35.656 5.922 14.266 1 50.81 544 TYR A C 1
ATOM 4442 O O . TYR A 1 544 ? -35.531 5.105 15.188 1 50.81 544 TYR A O 1
ATOM 4450 N N . VAL A 1 545 ? -36.125 6.992 14.664 1 48.28 545 VAL A N 1
ATOM 4451 C CA . VAL A 1 545 ? -37.125 7.035 15.742 1 48.28 545 VAL A CA 1
ATOM 4452 C C . VAL A 1 545 ? -38.5 6.848 15.172 1 48.28 545 VAL A C 1
ATOM 4454 O O . VAL A 1 545 ? -38.938 7.602 14.297 1 48.28 545 VAL A O 1
ATOM 4457 N N . SER A 1 546 ? -39.031 5.613 15.172 1 40.53 546 SER A N 1
ATOM 4458 C CA . SER A 1 546 ? -40.406 5.422 14.773 1 40.53 546 SER A CA 1
ATOM 4459 C C . SER A 1 546 ? -41.344 6.422 15.469 1 40.53 546 SER A C 1
ATOM 4461 O O . SER A 1 546 ? -41.188 6.664 16.672 1 40.53 546 SER A O 1
ATOM 4463 N N . PRO A 1 547 ? -42.094 7.137 14.742 1 36.69 547 PRO A N 1
ATOM 4464 C CA . PRO A 1 547 ? -43.094 7.965 15.422 1 36.69 547 PRO A CA 1
ATOM 4465 C C . PRO A 1 547 ? -44.031 7.152 16.312 1 36.69 547 PRO A C 1
ATOM 4467 O O . PRO A 1 547 ? -44.562 6.129 15.883 1 36.69 547 PRO A O 1
ATOM 4470 N N . SER A 1 548 ? -43.938 6.992 17.531 1 34 548 SER A N 1
ATOM 4471 C CA . SER A 1 548 ? -45.031 6.461 18.328 1 34 548 SER A CA 1
ATOM 4472 C C . SER A 1 548 ? -46.344 7.141 18 1 34 548 SER A C 1
ATOM 4474 O O . SER A 1 548 ? -46.438 8.375 17.969 1 34 548 SER A O 1
ATOM 4476 N N . ARG A 1 549 ? -47.312 6.562 17.359 1 31.83 549 ARG A N 1
ATOM 4477 C CA . ARG A 1 549 ? -48.688 7.066 17.281 1 31.83 549 ARG A CA 1
ATOM 4478 C C . ARG A 1 549 ? -49.156 7.484 18.672 1 31.83 549 ARG A C 1
ATOM 4480 O O . ARG A 1 549 ? -49.156 6.688 19.609 1 31.83 549 ARG A O 1
ATOM 4487 N N . SER A 1 550 ? -49.219 8.727 19.078 1 30.03 550 SER A N 1
ATOM 4488 C CA . SER A 1 550 ? -50.062 9.289 20.125 1 30.03 550 SER A CA 1
ATOM 4489 C C . SER A 1 550 ? -51.531 8.906 19.906 1 30.03 550 SER A C 1
ATOM 4491 O O . SER A 1 550 ? -52.188 9.453 19.016 1 30.03 550 SER A O 1
ATOM 4493 N N . GLY A 1 551 ? -51.969 7.695 20.016 1 26.27 551 GLY A N 1
ATOM 4494 C CA . GLY A 1 551 ? -53.406 7.43 20.016 1 26.27 551 GLY A CA 1
ATOM 4495 C C . GLY A 1 551 ? -54.188 8.359 20.938 1 26.27 551 GLY A C 1
ATOM 4496 O O . GLY A 1 551 ? -55.25 8.836 20.578 1 26.27 551 GLY A O 1
ATOM 4497 N N . SER A 1 552 ? -54.156 8.195 22.297 1 25.09 552 SER A N 1
ATOM 4498 C CA . SER A 1 552 ? -55.25 8.547 23.188 1 25.09 552 SER A CA 1
ATOM 4499 C C . SER A 1 552 ? -55.406 10.062 23.312 1 25.09 552 SER A C 1
ATOM 4501 O O . SER A 1 552 ? -54.469 10.742 23.734 1 25.09 552 SER A O 1
ATOM 4503 N N . SER A 1 553 ? -56.188 10.766 22.422 1 24.23 553 SER A N 1
ATOM 4504 C CA . SER A 1 553 ? -56.875 12.016 22.688 1 24.23 553 SER A CA 1
ATOM 4505 C C . SER A 1 553 ? -57.656 11.953 24.016 1 24.23 553 SER A C 1
ATOM 4507 O O . SER A 1 553 ? -58.75 11.422 24.062 1 24.23 553 SER A O 1
ATOM 4509 N N . GLU A 1 554 ? -57.125 11.461 25.109 1 23.44 554 GLU A N 1
ATOM 4510 C CA . GLU A 1 554 ? -57.906 11.727 26.312 1 23.44 554 GLU A CA 1
ATOM 4511 C C . GLU A 1 554 ? -58.219 13.219 26.453 1 23.44 554 GLU A C 1
ATOM 4513 O O . GLU A 1 554 ? -57.312 14.039 26.531 1 23.44 554 GLU A O 1
ATOM 4518 N N . ARG A 1 555 ? -59.375 13.602 25.812 1 23.45 555 ARG A N 1
ATOM 4519 C CA . ARG A 1 555 ? -60.219 14.758 26.125 1 23.45 555 ARG A CA 1
ATOM 4520 C C . ARG A 1 555 ? -60.281 14.984 27.641 1 23.45 555 ARG A C 1
ATOM 4522 O O . ARG A 1 555 ? -60.812 14.141 28.375 1 23.45 555 ARG A O 1
ATOM 4529 N N . ASN A 1 556 ? -59.281 15.641 28.266 1 21.16 556 ASN A N 1
ATOM 4530 C CA . ASN A 1 556 ? -59.438 16.203 29.609 1 21.16 556 ASN A CA 1
ATOM 4531 C C . ASN A 1 556 ? -60.75 17 29.734 1 21.16 556 ASN A C 1
ATOM 4533 O O . ASN A 1 556 ? -60.906 18.031 29.078 1 21.16 556 ASN A O 1
ATOM 4537 N N . THR A 1 557 ? -61.844 16.312 29.641 1 20.61 557 THR A N 1
ATOM 4538 C CA . THR A 1 557 ? -63.125 16.844 30.125 1 20.61 557 THR A CA 1
ATOM 4539 C C . THR A 1 557 ? -62.938 17.516 31.484 1 20.61 557 THR A C 1
ATOM 4541 O O . THR A 1 557 ? -62.406 16.906 32.406 1 20.61 557 THR A O 1
ATOM 4544 N N . LEU A 1 558 ? -62.812 18.875 31.359 1 21.95 558 LEU A N 1
ATOM 4545 C CA . LEU A 1 558 ? -62.969 19.906 32.406 1 21.95 558 LEU A CA 1
ATOM 4546 C C . LEU A 1 558 ? -64.25 19.656 33.219 1 21.95 558 LEU A C 1
ATOM 4548 O O . LEU A 1 558 ? -65.375 19.906 32.719 1 21.95 558 LEU A O 1
ATOM 4552 N N . ASP A 1 559 ? -64.438 18.406 33.656 1 18.22 559 ASP A N 1
ATOM 4553 C CA . ASP A 1 559 ? -65.625 18.281 34.5 1 18.22 559 ASP A CA 1
ATOM 4554 C C . ASP A 1 559 ? -65.562 19.359 35.594 1 18.22 559 ASP A C 1
ATOM 4556 O O . ASP A 1 559 ? -64.562 19.672 36.156 1 18.22 559 ASP A O 1
ATOM 4560 N N . ASP A 1 560 ? -66.688 20.156 35.625 1 19.91 560 ASP A N 1
ATOM 4561 C CA . ASP A 1 560 ? -67.312 21.266 36.375 1 19.91 560 ASP A CA 1
ATOM 4562 C C . ASP A 1 560 ? -67.375 20.953 37.844 1 19.91 560 ASP A C 1
ATOM 4564 O O . ASP A 1 560 ? -68.125 21.578 38.594 1 19.91 560 ASP A O 1
ATOM 4568 N N . SER A 1 561 ? -66.625 19.953 38.344 1 18.38 561 SER A N 1
ATOM 4569 C CA . SER A 1 561 ? -67.188 19.719 39.656 1 18.38 561 SER A CA 1
ATOM 4570 C C . SER A 1 561 ? -67.25 21 40.469 1 18.38 561 SER A C 1
ATOM 4572 O O . SER A 1 561 ? -66.438 21.891 40.312 1 18.38 561 SER A O 1
ATOM 4574 N N . ALA A 1 562 ? -68.438 21.219 41.094 1 17.83 562 ALA A N 1
ATOM 4575 C CA . ALA A 1 562 ? -69.188 22.094 42.031 1 17.83 562 ALA A CA 1
ATOM 4576 C C . ALA A 1 562 ? -68.312 22.422 43.25 1 17.83 562 ALA A C 1
ATOM 4578 O O . ALA A 1 562 ? -67.5 21.609 43.688 1 17.83 562 ALA A O 1
ATOM 4579 N N . SER A 1 563 ? -68.25 23.781 43.688 1 17.61 563 SER A N 1
ATOM 4580 C CA . SER A 1 563 ? -67.562 24.734 44.562 1 17.61 563 SER A CA 1
ATOM 4581 C C . SER A 1 563 ? -67.75 24.344 46.031 1 17.61 563 SER A C 1
ATOM 4583 O O . SER A 1 563 ? -67.438 25.109 46.938 1 17.61 563 SER A O 1
ATOM 4585 N N . SER A 1 564 ? -68.125 23.078 46.375 1 17 564 SER A N 1
ATOM 4586 C CA . SER A 1 564 ? -68.75 23.203 47.656 1 17 564 SER A CA 1
ATOM 4587 C C . SER A 1 564 ? -67.812 23.719 48.719 1 17 564 SER A C 1
ATOM 4589 O O . SER A 1 564 ? -66.625 23.453 48.688 1 17 564 SER A O 1
ATOM 4591 N N . GLY A 1 565 ? -68.25 24.75 49.562 1 16.72 565 GLY A N 1
ATOM 4592 C CA . GLY A 1 565 ? -67.875 25.812 50.5 1 16.72 565 GLY A CA 1
ATOM 4593 C C . GLY A 1 565 ? -67.312 25.281 51.812 1 16.72 565 GLY A C 1
ATOM 4594 O O . GLY A 1 565 ? -67.062 26.031 52.75 1 16.72 565 GLY A O 1
ATOM 4595 N N . ALA A 1 566 ? -66.938 23.969 51.969 1 16.8 566 ALA A N 1
ATOM 4596 C CA . ALA A 1 566 ? -67.25 23.812 53.375 1 16.8 566 ALA A CA 1
ATOM 4597 C C . ALA A 1 566 ? -66.438 24.734 54.25 1 16.8 566 ALA A C 1
ATOM 4599 O O . ALA A 1 566 ? -65.375 25.234 53.781 1 16.8 566 ALA A O 1
ATOM 4600 N N . ARG A 1 567 ? -66.938 24.766 55.531 1 16.11 567 ARG A N 1
ATOM 4601 C CA . ARG A 1 567 ? -66.875 25.344 56.844 1 16.11 567 ARG A CA 1
ATOM 4602 C C . ARG A 1 567 ? -65.5 25.266 57.469 1 16.11 567 ARG A C 1
ATOM 4604 O O . ARG A 1 567 ? -64.812 24.266 57.281 1 16.11 567 ARG A O 1
ATOM 4611 N N . MET A 1 568 ? -65 26.406 57.938 1 16.66 568 MET A N 1
ATOM 4612 C CA . MET A 1 568 ? -63.844 27.125 58.469 1 16.66 568 MET A CA 1
ATOM 4613 C C . MET A 1 568 ? -63.312 26.469 59.75 1 16.66 568 MET A C 1
ATOM 4615 O O . MET A 1 568 ? -62.406 27 60.375 1 16.66 568 MET A O 1
ATOM 4619 N N . ASP A 1 569 ? -63.781 25.234 60.125 1 15.46 569 ASP A N 1
ATOM 4620 C CA . ASP A 1 569 ? -63.781 25.344 61.562 1 15.46 569 ASP A CA 1
ATOM 4621 C C . ASP A 1 569 ? -62.344 25.609 62.062 1 15.46 569 ASP A C 1
ATOM 4623 O O . ASP A 1 569 ? -61.375 25.359 61.375 1 15.46 569 ASP A O 1
ATOM 4627 N N . ASP A 1 570 ? -62.219 25.5 63.375 1 15.38 570 ASP A N 1
ATOM 4628 C CA . ASP A 1 570 ? -61.719 26.203 64.562 1 15.38 570 ASP A CA 1
ATOM 4629 C C . ASP A 1 570 ? -60.25 25.859 64.812 1 15.38 570 ASP A C 1
ATOM 4631 O O . ASP A 1 570 ? -59.5 26.734 65.25 1 15.38 570 ASP A O 1
ATOM 4635 N N . GLY A 1 571 ? -59.969 24.5 64.875 1 15.66 571 GLY A N 1
ATOM 4636 C CA . GLY A 1 571 ? -59.438 24.422 66.25 1 15.66 571 GLY A CA 1
ATOM 4637 C C . GLY A 1 571 ? -58.062 25.062 66.375 1 15.66 571 GLY A C 1
ATOM 4638 O O . GLY A 1 571 ? -57.469 25.5 65.438 1 15.66 571 GLY A O 1
ATOM 4639 N N . ASP A 1 572 ? -57.312 24.359 67.125 1 16.88 572 ASP A N 1
ATOM 4640 C CA . ASP A 1 572 ? -56.5 24.672 68.312 1 16.88 572 ASP A CA 1
ATOM 4641 C C . ASP A 1 572 ? -55.094 25.141 67.938 1 16.88 572 ASP A C 1
ATOM 4643 O O . ASP A 1 572 ? -54.5 24.609 67 1 16.88 572 ASP A O 1
ATOM 4647 N N . ILE A 1 573 ? -54.688 26.25 68.5 1 16.81 573 ILE A N 1
ATOM 4648 C CA . ILE A 1 573 ? -53.812 27.422 68.5 1 16.81 573 ILE A CA 1
ATOM 4649 C C . ILE A 1 573 ? -52.375 26.984 68.812 1 16.81 573 ILE A C 1
ATOM 4651 O O . ILE A 1 573 ? -51.469 27.812 68.812 1 16.81 573 ILE A O 1
ATOM 4655 N N . THR A 1 574 ? -52.094 25.719 69.25 1 15.61 574 THR A N 1
ATOM 4656 C CA . THR A 1 574 ? -51.188 25.938 70.375 1 15.61 574 THR A CA 1
ATOM 4657 C C . THR A 1 574 ? -49.875 26.547 69.875 1 15.61 574 THR A C 1
ATOM 4659 O O . THR A 1 574 ? -49.625 26.578 68.688 1 15.61 574 THR A O 1
ATOM 4662 N N . SER A 1 575 ? -48.781 26.047 70.438 1 15.79 575 SER A N 1
ATOM 4663 C CA . SER A 1 575 ? -47.75 26.688 71.188 1 15.79 575 SER A CA 1
ATOM 4664 C C . SER A 1 575 ? -46.656 27.266 70.312 1 15.79 575 SER A C 1
ATOM 4666 O O . SER A 1 575 ? -46.656 27.078 69.125 1 15.79 575 SER A O 1
ATOM 4668 N N . ALA A 1 576 ? -45.469 26.953 70.688 1 15.64 576 ALA A N 1
ATOM 4669 C CA . ALA A 1 576 ? -44.438 27.812 71.25 1 15.64 576 ALA A CA 1
ATOM 4670 C C . ALA A 1 576 ? -43.531 28.422 70.188 1 15.64 576 ALA A C 1
ATOM 4672 O O . ALA A 1 576 ? -43.344 29.641 70.188 1 15.64 576 ALA A O 1
ATOM 4673 N N . ALA A 1 577 ? -42.438 27.672 69.875 1 16.95 577 ALA A N 1
ATOM 4674 C CA . ALA A 1 577 ? -41.094 28.125 70.25 1 16.95 577 ALA A CA 1
ATOM 4675 C C . ALA A 1 577 ? -40.469 28.922 69.125 1 16.95 577 ALA A C 1
ATOM 4677 O O . ALA A 1 577 ? -40.719 28.672 67.938 1 16.95 577 ALA A O 1
ATOM 4678 N N . ASN A 1 578 ? -39.719 30.031 69.438 1 15.62 578 ASN A N 1
ATOM 4679 C CA . ASN A 1 578 ? -39.312 31.359 68.938 1 15.62 578 ASN A CA 1
ATOM 4680 C C . ASN A 1 578 ? -38.312 31.25 67.812 1 15.62 578 ASN A C 1
ATOM 4682 O O . ASN A 1 578 ? -38.219 32.156 66.938 1 15.62 578 ASN A O 1
ATOM 4686 N N . THR A 1 579 ? -37.344 30.25 67.875 1 19.05 579 THR A N 1
ATOM 4687 C CA . THR A 1 579 ? -36 30.828 67.812 1 19.05 579 THR A CA 1
ATOM 4688 C C . THR A 1 579 ? -35.688 31.25 66.375 1 19.05 579 THR A C 1
ATOM 4690 O O . THR A 1 579 ? -35.969 30.5 65.438 1 19.05 579 THR A O 1
ATOM 4693 N N . GLN A 1 580 ? -35.438 32.438 66 1 17.28 580 GLN A N 1
ATOM 4694 C CA . GLN A 1 580 ? -35.469 33.312 64.812 1 17.28 580 GLN A CA 1
ATOM 4695 C C . GLN A 1 580 ? -34.375 33 63.844 1 17.28 580 GLN A C 1
ATOM 4697 O O . GLN A 1 580 ? -33.719 33.906 63.281 1 17.28 580 GLN A O 1
ATOM 4702 N N . ARG A 1 581 ? -33.719 31.797 63.875 1 17.45 581 ARG A N 1
ATOM 4703 C CA . ARG A 1 581 ? -32.375 31.875 63.344 1 17.45 581 ARG A CA 1
ATOM 4704 C C . ARG A 1 581 ? -32.406 32.312 61.875 1 17.45 581 ARG A C 1
ATOM 4706 O O . ARG A 1 581 ? -33.219 31.859 61.094 1 17.45 581 ARG A O 1
ATOM 4713 N N . ASN A 1 582 ? -31.797 33.5 61.469 1 17.61 582 ASN A N 1
ATOM 4714 C CA . ASN A 1 582 ? -31.812 34.406 60.312 1 17.61 582 ASN A CA 1
ATOM 4715 C C . ASN A 1 582 ? -31.266 33.719 59.062 1 17.61 582 ASN A C 1
ATOM 4717 O O . ASN A 1 582 ? -30.984 34.406 58.062 1 17.61 582 ASN A O 1
ATOM 4721 N N . THR A 1 583 ? -31.328 32.375 58.906 1 18.89 583 THR A N 1
ATOM 4722 C CA . THR A 1 583 ? -30.406 31.766 57.938 1 18.89 583 THR A CA 1
ATOM 4723 C C . THR A 1 583 ? -30.672 32.25 56.531 1 18.89 583 THR A C 1
ATOM 4725 O O . THR A 1 583 ? -31.797 32.156 56.031 1 18.89 583 THR A O 1
ATOM 4728 N N . VAL A 1 584 ? -29.969 33.281 56.031 1 20.05 584 VAL A N 1
ATOM 4729 C CA . VAL A 1 584 ? -30.125 34.031 54.781 1 20.05 584 VAL A CA 1
ATOM 4730 C C . VAL A 1 584 ? -30.109 33.062 53.594 1 20.05 584 VAL A C 1
ATOM 4732 O O . VAL A 1 584 ? -29.125 32.344 53.406 1 20.05 584 VAL A O 1
ATOM 4735 N N . GLU A 1 585 ? -31.141 32.344 53.25 1 19.64 585 GLU A N 1
ATOM 4736 C CA . GLU A 1 585 ? -31.312 31.359 52.188 1 19.64 585 GLU A CA 1
ATOM 4737 C C . GLU A 1 585 ? -31.125 31.969 50.812 1 19.64 585 GLU A C 1
ATOM 4739 O O . GLU A 1 585 ? -31.953 32.75 50.344 1 19.64 585 GLU A O 1
ATOM 4744 N N . ASP A 1 586 ? -29.938 32.531 50.5 1 21.56 586 ASP A N 1
ATOM 4745 C CA . ASP A 1 586 ? -29.734 33.219 49.25 1 21.56 586 ASP A CA 1
ATOM 4746 C C . ASP A 1 586 ? -30.188 32.344 48.062 1 21.56 586 ASP A C 1
ATOM 4748 O O . ASP A 1 586 ? -29.672 31.25 47.844 1 21.56 586 ASP A O 1
ATOM 4752 N N . ASP A 1 587 ? -31.391 32.344 47.688 1 21.48 587 ASP A N 1
ATOM 4753 C CA . ASP A 1 587 ? -32.125 31.641 46.656 1 21.48 587 ASP A CA 1
ATOM 4754 C C . ASP A 1 587 ? -31.562 31.984 45.25 1 21.48 587 ASP A C 1
ATOM 4756 O O . ASP A 1 587 ? -31.906 33.031 44.688 1 21.48 587 ASP A O 1
ATOM 4760 N N . VAL A 1 588 ? -30.219 31.938 45.125 1 23.97 588 VAL A N 1
ATOM 4761 C CA . VAL A 1 588 ? -29.688 32.312 43.812 1 23.97 588 VAL A CA 1
ATOM 4762 C C . VAL A 1 588 ? -30.438 31.562 42.719 1 23.97 588 VAL A C 1
ATOM 4764 O O . VAL A 1 588 ? -30.469 30.328 42.688 1 23.97 588 VAL A O 1
ATOM 4767 N N . ASP A 1 589 ? -31.5 32.125 42.281 1 23.53 589 ASP A N 1
ATOM 4768 C CA . ASP A 1 589 ? -32.312 31.656 41.156 1 23.53 589 ASP A CA 1
ATOM 4769 C C . ASP A 1 589 ? -31.469 31.344 39.938 1 23.53 589 ASP A C 1
ATOM 4771 O O . ASP A 1 589 ? -30.906 32.25 39.312 1 23.53 589 ASP A O 1
ATOM 4775 N N . THR A 1 590 ? -30.562 30.453 40.094 1 24.52 590 THR A N 1
ATOM 4776 C CA . THR A 1 590 ? -29.734 30.156 38.938 1 24.52 590 THR A CA 1
ATOM 4777 C C . THR A 1 590 ? -30.594 29.953 37.688 1 24.52 590 THR A C 1
ATOM 4779 O O . THR A 1 590 ? -31.531 29.141 37.719 1 24.52 590 THR A O 1
ATOM 4782 N N . PRO A 1 591 ? -30.734 31.047 36.906 1 27.08 591 PRO A N 1
ATOM 4783 C CA . PRO A 1 591 ? -31.609 30.891 35.75 1 27.08 591 PRO A CA 1
ATOM 4784 C C . PRO A 1 591 ? -31.422 29.547 35.062 1 27.08 591 PRO A C 1
ATOM 4786 O O . PRO A 1 591 ? -30.297 29.047 34.938 1 27.08 591 PRO A O 1
ATOM 4789 N N . GLU A 1 592 ? -32.375 28.688 35.281 1 25.09 592 GLU A N 1
ATOM 4790 C CA . GLU A 1 592 ? -32.469 27.438 34.562 1 25.09 592 GLU A CA 1
ATOM 4791 C C . GLU A 1 592 ? -32.125 27.609 33.094 1 25.09 592 GLU A C 1
ATOM 4793 O O . GLU A 1 592 ? -32.844 28.344 32.375 1 25.09 592 GLU A O 1
ATOM 4798 N N . VAL A 1 593 ? -30.859 27.828 32.844 1 26.78 593 VAL A N 1
ATOM 4799 C CA . VAL A 1 593 ? -30.453 27.781 31.438 1 26.78 593 VAL A CA 1
ATOM 4800 C C . VAL A 1 593 ? -31.25 26.688 30.719 1 26.78 593 VAL A C 1
ATOM 4802 O O . VAL A 1 593 ? -31.078 25.5 30.984 1 26.78 593 VAL A O 1
ATOM 4805 N N . VAL A 1 594 ? -32.562 26.969 30.531 1 26.12 594 VAL A N 1
ATOM 4806 C CA . VAL A 1 594 ? -33.375 26.156 29.641 1 26.12 594 VAL A CA 1
ATOM 4807 C C . VAL A 1 594 ? -32.531 25.703 28.453 1 26.12 594 VAL A C 1
ATOM 4809 O O . VAL A 1 594 ? -32.031 26.547 27.688 1 26.12 594 VAL A O 1
ATOM 4812 N N . ASP A 1 595 ? -31.891 24.719 28.688 1 26.48 595 ASP A N 1
ATOM 4813 C CA . ASP A 1 595 ? -31.188 23.938 27.672 1 26.48 595 ASP A CA 1
ATOM 4814 C C . ASP A 1 595 ? -32.031 23.781 26.422 1 26.48 595 ASP A C 1
ATOM 4816 O O . ASP A 1 595 ? -32.969 22.969 26.391 1 26.48 595 ASP A O 1
ATOM 4820 N N . GLU A 1 596 ? -32.562 24.906 25.906 1 27.47 596 GLU A N 1
ATOM 4821 C CA . GLU A 1 596 ? -33.281 25 24.641 1 27.47 596 GLU A CA 1
ATOM 4822 C C . GLU A 1 596 ? -32.781 23.969 23.625 1 27.47 596 GLU A C 1
ATOM 4824 O O . GLU A 1 596 ? -33.188 24 22.469 1 27.47 596 GLU A O 1
ATOM 4829 N N . MET A 1 597 ? -31.766 23.422 24 1 27.67 597 MET A N 1
ATOM 4830 C CA . MET A 1 597 ? -31.25 22.453 23.031 1 27.67 597 MET A CA 1
ATOM 4831 C C . MET A 1 597 ? -32.219 21.297 22.859 1 27.67 597 MET A C 1
ATOM 4833 O O . MET A 1 597 ? -31.828 20.188 22.484 1 27.67 597 MET A O 1
ATOM 4837 N N . THR A 1 598 ? -33.406 21.391 23.453 1 24.25 598 THR A N 1
ATOM 4838 C CA . THR A 1 598 ? -34.312 20.297 23.156 1 24.25 598 THR A CA 1
ATOM 4839 C C . THR A 1 598 ? -34.562 20.203 21.656 1 24.25 598 THR A C 1
ATOM 4841 O O . THR A 1 598 ? -34.938 21.188 21.016 1 24.25 598 THR A O 1
ATOM 4844 N N . LEU A 1 599 ? -33.969 19.375 21.031 1 26.38 599 LEU A N 1
ATOM 4845 C CA . LEU A 1 599 ? -34.312 19.047 19.656 1 26.38 599 LEU A CA 1
ATOM 4846 C C . LEU A 1 599 ? -35.812 18.938 19.5 1 26.38 599 LEU A C 1
ATOM 4848 O O . LEU A 1 599 ? -36.438 18.016 20.047 1 26.38 599 LEU A O 1
ATOM 4852 N N . LYS A 1 600 ? -36.688 19.984 19.656 1 25.8 600 LYS A N 1
ATOM 4853 C CA . LYS A 1 600 ? -38 19.828 19.094 1 25.8 600 LYS A CA 1
ATOM 4854 C C . LYS A 1 600 ? -38 18.906 17.875 1 25.8 600 LYS A C 1
ATOM 4856 O O . LYS A 1 600 ? -36.938 18.719 17.25 1 25.8 600 LYS A O 1
ATOM 4861 N N . ALA A 1 601 ? -39.281 18.312 17.609 1 24.84 601 ALA A N 1
ATOM 4862 C CA . ALA A 1 601 ? -39.469 17.453 16.453 1 24.84 601 ALA A CA 1
ATOM 4863 C C . ALA A 1 601 ? -38.75 17.984 15.227 1 24.84 601 ALA A C 1
ATOM 4865 O O . ALA A 1 601 ? -38.656 19.203 15.039 1 24.84 601 ALA A O 1
ATOM 4866 N N . PHE A 1 602 ? -37.938 17.312 14.773 1 27.62 602 PHE A N 1
ATOM 4867 C CA . PHE A 1 602 ? -37.281 17.641 13.516 1 27.62 602 PHE A CA 1
ATOM 4868 C C . PHE A 1 602 ? -38.281 18.25 12.531 1 27.62 602 PHE A C 1
ATOM 4870 O O . PHE A 1 602 ? -39.031 17.531 11.875 1 27.62 602 PHE A O 1
ATOM 4877 N N . GLN A 1 603 ? -39.125 19.266 12.945 1 24.77 603 GLN A N 1
ATOM 4878 C CA . GLN A 1 603 ? -39.781 19.859 11.797 1 24.77 603 GLN A CA 1
ATOM 4879 C C . GLN A 1 603 ? -38.781 20.078 10.648 1 24.77 603 GLN A C 1
ATOM 4881 O O . GLN A 1 603 ? -37.656 20.5 10.875 1 24.77 603 GLN A O 1
ATOM 4886 N N . ARG A 1 604 ? -39.188 19.391 9.594 1 25.86 604 ARG A N 1
ATOM 4887 C CA . ARG A 1 604 ? -38.5 19.609 8.312 1 25.86 604 ARG A CA 1
ATOM 4888 C C . ARG A 1 604 ? -38.188 21.078 8.102 1 25.86 604 ARG A C 1
ATOM 4890 O O . ARG A 1 604 ? -39.094 21.922 8.109 1 25.86 604 ARG A O 1
ATOM 4897 N N . SER A 1 605 ? -37.531 21.641 8.812 1 24.92 605 SER A N 1
ATOM 4898 C CA . SER A 1 605 ? -37.25 23.062 8.633 1 24.92 605 SER A CA 1
ATOM 4899 C C . SER A 1 605 ? -37.562 23.5 7.203 1 24.92 605 SER A C 1
ATOM 4901 O O . SER A 1 605 ? -37.281 22.781 6.25 1 24.92 605 SER A O 1
ATOM 4903 N N . ALA A 1 606 ? -38.625 24.281 6.973 1 24.72 606 ALA A N 1
ATOM 4904 C CA . ALA A 1 606 ? -39.125 25.016 5.809 1 24.72 606 ALA A CA 1
ATOM 4905 C C . ALA A 1 606 ? -37.969 25.516 4.949 1 24.72 606 ALA A C 1
ATOM 4907 O O . ALA A 1 606 ? -38.188 26.234 3.969 1 24.72 606 ALA A O 1
ATOM 4908 N N . TYR A 1 607 ? -36.969 25.797 5.457 1 26.34 607 TYR A N 1
ATOM 4909 C CA . TYR A 1 607 ? -36.062 26.234 4.383 1 26.34 607 TYR A CA 1
ATOM 4910 C C . TYR A 1 607 ? -36.031 25.203 3.256 1 26.34 607 TYR A C 1
ATOM 4912 O O . TYR A 1 607 ? -35.219 24.266 3.281 1 26.34 607 TYR A O 1
ATOM 4920 N N . MET A 1 608 ? -37.156 24.547 2.955 1 24.81 608 MET A N 1
ATOM 4921 C CA . MET A 1 608 ? -37.688 23.734 1.866 1 24.81 608 MET A CA 1
ATOM 4922 C C . MET A 1 608 ? -37.156 24.203 0.519 1 24.81 608 MET A C 1
ATOM 4924 O O . MET A 1 608 ? -37.094 25.406 0.273 1 24.81 608 MET A O 1
ATOM 4928 N N . LEU A 1 609 ? -36.781 23.281 -0.347 1 25.22 609 LEU A N 1
ATOM 4929 C CA . LEU A 1 609 ? -36.344 23.453 -1.732 1 25.22 609 LEU A CA 1
ATOM 4930 C C . LEU A 1 609 ? -37.375 24.266 -2.514 1 25.22 609 LEU A C 1
ATOM 4932 O O . LEU A 1 609 ? -38.531 23.938 -2.547 1 25.22 609 LEU A O 1
ATOM 4936 N N . LYS A 1 610 ? -37.562 25.5 -2.406 1 26.5 610 LYS A N 1
ATOM 4937 C CA . LYS A 1 610 ? -38.25 25.953 -3.615 1 26.5 610 LYS A CA 1
ATOM 4938 C C . LYS A 1 610 ? -37.969 25.016 -4.793 1 26.5 610 LYS A C 1
ATOM 4940 O O . LYS A 1 610 ? -36.875 24.469 -4.906 1 26.5 610 LYS A O 1
ATOM 4945 N N . PRO A 1 611 ? -38.969 24.5 -5.441 1 25.17 611 PRO A N 1
ATOM 4946 C CA . PRO A 1 611 ? -38.781 23.578 -6.562 1 25.17 611 PRO A CA 1
ATOM 4947 C C . PRO A 1 611 ? -37.594 23.953 -7.445 1 25.17 611 PRO A C 1
ATOM 4949 O O . PRO A 1 611 ? -37.562 25.062 -8.016 1 25.17 611 PRO A O 1
ATOM 4952 N N . ARG A 1 612 ? -36.5 23.641 -7.113 1 24.73 612 ARG A N 1
ATOM 4953 C CA . ARG A 1 612 ? -35.469 24.109 -8.047 1 24.73 612 ARG A CA 1
ATOM 4954 C C . ARG A 1 612 ? -35.812 23.703 -9.477 1 24.73 612 ARG A C 1
ATOM 4956 O O . ARG A 1 612 ? -36.406 22.641 -9.711 1 24.73 612 ARG A O 1
ATOM 4963 N N . LYS A 1 613 ? -36 24.594 -10.266 1 27.86 613 LYS A N 1
ATOM 4964 C CA . LYS A 1 613 ? -36.031 24.219 -11.68 1 27.86 613 LYS A CA 1
ATOM 4965 C C . LYS A 1 613 ? -35.156 23 -11.961 1 27.86 613 LYS A C 1
ATOM 4967 O O . LYS A 1 613 ? -34.219 22.734 -11.227 1 27.86 613 LYS A O 1
ATOM 4972 N N . GLU A 1 614 ? -35.594 22.141 -12.805 1 25.84 614 GLU A N 1
ATOM 4973 C CA . GLU A 1 614 ? -34.906 20.906 -13.219 1 25.84 614 GLU A CA 1
ATOM 4974 C C . GLU A 1 614 ? -33.406 21.062 -13.18 1 25.84 614 GLU A C 1
ATOM 4976 O O . GLU A 1 614 ? -32.844 22.047 -13.695 1 25.84 614 GLU A O 1
ATOM 4981 N N . PHE A 1 615 ? -32.938 20.641 -12.258 1 26.95 615 PHE A N 1
ATOM 4982 C CA . PHE A 1 615 ? -31.5 20.734 -12.031 1 26.95 615 PHE A CA 1
ATOM 4983 C C . PHE A 1 615 ? -30.719 20.328 -13.281 1 26.95 615 PHE A C 1
ATOM 4985 O O . PHE A 1 615 ? -30.734 19.156 -13.664 1 26.95 615 PHE A O 1
ATOM 4992 N N . ARG A 1 616 ? -30.859 21.078 -14.266 1 27.19 616 ARG A N 1
ATOM 4993 C CA . ARG A 1 616 ? -30.047 20.75 -15.43 1 27.19 616 ARG A CA 1
ATOM 4994 C C . ARG A 1 616 ? -28.609 20.438 -15.023 1 27.19 616 ARG A C 1
ATOM 4996 O O . ARG A 1 616 ? -28 21.188 -14.273 1 27.19 616 ARG A O 1
ATOM 5003 N N . ARG A 1 617 ? -28.453 19.203 -14.953 1 27.81 617 ARG A N 1
ATOM 5004 C CA . ARG A 1 617 ? -27.094 18.688 -14.773 1 27.81 617 ARG A CA 1
ATOM 5005 C C . ARG A 1 617 ? -26.062 19.641 -15.336 1 27.81 617 ARG A C 1
ATOM 5007 O O . ARG A 1 617 ? -26.234 20.188 -16.438 1 27.81 617 ARG A O 1
ATOM 5014 N N . TYR A 1 618 ? -25.312 20.297 -14.562 1 24.97 618 TYR A N 1
ATOM 5015 C CA . TYR A 1 618 ? -24.375 21.312 -15 1 24.97 618 TYR A CA 1
ATOM 5016 C C . TYR A 1 618 ? -23.562 20.844 -16.203 1 24.97 618 TYR A C 1
ATOM 5018 O O . TYR A 1 618 ? -22.953 19.766 -16.156 1 24.97 618 TYR A O 1
ATOM 5026 N N . SER A 1 619 ? -24.172 20.828 -17.375 1 27.72 619 SER A N 1
ATOM 5027 C CA . SER A 1 619 ? -23.328 20.797 -18.562 1 27.72 619 SER A CA 1
ATOM 5028 C C . SER A 1 619 ? -22.406 22.016 -18.609 1 27.72 619 SER A C 1
ATOM 5030 O O . SER A 1 619 ? -22.75 23.078 -18.125 1 27.72 619 SER A O 1
ATOM 5032 N N . PRO A 1 620 ? -21.047 21.828 -18.812 1 25.59 620 PRO A N 1
ATOM 5033 C CA . PRO A 1 620 ? -20.188 23 -19 1 25.59 620 PRO A CA 1
ATOM 5034 C C . PRO A 1 620 ? -20.922 24.188 -19.609 1 25.59 620 PRO A C 1
ATOM 5036 O O . PRO A 1 620 ? -20.531 25.344 -19.406 1 25.59 620 PRO A O 1
ATOM 5039 N N . ASP A 1 621 ? -22 23.875 -20.312 1 25.81 621 ASP A N 1
ATOM 5040 C CA . ASP A 1 621 ? -22.594 24.953 -21.078 1 25.81 621 ASP A CA 1
ATOM 5041 C C . ASP A 1 621 ? -23.438 25.859 -20.203 1 25.81 621 ASP A C 1
ATOM 5043 O O . ASP A 1 621 ? -23.906 26.906 -20.656 1 25.81 621 ASP A O 1
ATOM 5047 N N . ASP A 1 622 ? -23.844 25.281 -19.109 1 28.22 622 ASP A N 1
ATOM 5048 C CA . ASP A 1 622 ? -24.812 26.156 -18.453 1 28.22 622 ASP A CA 1
ATOM 5049 C C . ASP A 1 622 ? -24.125 27.328 -17.75 1 28.22 622 ASP A C 1
ATOM 5051 O O . ASP A 1 622 ? -24.781 28.141 -17.109 1 28.22 622 ASP A O 1
ATOM 5055 N N . TYR A 1 623 ? -22.859 27.219 -17.469 1 25.92 623 TYR A N 1
ATOM 5056 C CA . TYR A 1 623 ? -22.172 28.406 -16.938 1 25.92 623 TYR A CA 1
ATOM 5057 C C . TYR A 1 623 ? -22.391 29.609 -17.859 1 25.92 623 TYR A C 1
ATOM 5059 O O . TYR A 1 623 ? -21.891 30.703 -17.594 1 25.92 623 TYR A O 1
ATOM 5067 N N . ALA A 1 624 ? -22.75 29.438 -19.062 1 24.67 624 ALA A N 1
ATOM 5068 C CA . ALA A 1 624 ? -22.797 30.703 -19.781 1 24.67 624 ALA A CA 1
ATOM 5069 C C . ALA A 1 624 ? -23.812 31.656 -19.125 1 24.67 624 ALA A C 1
ATOM 5071 O O . ALA A 1 624 ? -23.609 32.875 -19.125 1 24.67 624 ALA A O 1
ATOM 5072 N N . LYS A 1 625 ? -25.062 31.172 -18.875 1 24.28 625 LYS A N 1
ATOM 5073 C CA . LYS A 1 625 ? -26.047 32.25 -18.797 1 24.28 625 LYS A CA 1
ATOM 5074 C C . LYS A 1 625 ? -26.109 32.812 -17.375 1 24.28 625 LYS A C 1
ATOM 5076 O O . LYS A 1 625 ? -26.719 33.875 -17.156 1 24.28 625 LYS A O 1
ATOM 5081 N N . GLY A 1 626 ? -26.094 31.984 -16.266 1 25.66 626 GLY A N 1
ATOM 5082 C CA . GLY A 1 626 ? -26.734 32.594 -15.125 1 25.66 626 GLY A CA 1
ATOM 5083 C C . GLY A 1 626 ? -25.812 33.531 -14.352 1 25.66 626 GLY A C 1
ATOM 5084 O O . GLY A 1 626 ? -24.703 33.125 -13.977 1 25.66 626 GLY A O 1
ATOM 5085 N N . LYS A 1 627 ? -25.75 34.875 -14.414 1 27.23 627 LYS A N 1
ATOM 5086 C CA . LYS A 1 627 ? -25.234 36.125 -13.836 1 27.23 627 LYS A CA 1
ATOM 5087 C C . LYS A 1 627 ? -25.453 36.156 -12.32 1 27.23 627 LYS A C 1
ATOM 5089 O O . LYS A 1 627 ? -26.203 37 -11.82 1 27.23 627 LYS A O 1
ATOM 5094 N N . ASN A 1 628 ? -25.469 35.031 -11.609 1 26.64 628 ASN A N 1
ATOM 5095 C CA . ASN A 1 628 ? -25.938 35.406 -10.273 1 26.64 628 ASN A CA 1
ATOM 5096 C C . ASN A 1 628 ? -25.016 36.406 -9.609 1 26.64 628 ASN A C 1
ATOM 5098 O O . ASN A 1 628 ? -23.797 36.344 -9.789 1 26.64 628 ASN A O 1
ATOM 5102 N N . PRO A 1 629 ? -25.5 37.5 -8.891 1 26.66 629 PRO A N 1
ATOM 5103 C CA . PRO A 1 629 ? -24.875 38.688 -8.289 1 26.66 629 PRO A CA 1
ATOM 5104 C C . PRO A 1 629 ? -23.938 38.344 -7.133 1 26.66 629 PRO A C 1
ATOM 5106 O O . PRO A 1 629 ? -24.266 37.5 -6.301 1 26.66 629 PRO A O 1
ATOM 5109 N N . VAL A 1 630 ? -22.672 38.344 -7.293 1 27.28 630 VAL A N 1
ATOM 5110 C CA . VAL A 1 630 ? -21.516 38.312 -6.402 1 27.28 630 VAL A CA 1
ATOM 5111 C C . VAL A 1 630 ? -21.766 39.25 -5.215 1 27.28 630 VAL A C 1
ATOM 5113 O O . VAL A 1 630 ? -21.922 40.469 -5.391 1 27.28 630 VAL A O 1
ATOM 5116 N N . ALA A 1 631 ? -22.562 38.875 -4.215 1 28.59 631 ALA A N 1
ATOM 5117 C CA . ALA A 1 631 ? -22.75 39.719 -3.041 1 28.59 631 ALA A CA 1
ATOM 5118 C C . ALA A 1 631 ? -21.406 40.094 -2.424 1 28.59 631 ALA A C 1
ATOM 5120 O O . ALA A 1 631 ? -20.656 39.25 -1.982 1 28.59 631 ALA A O 1
ATOM 5121 N N . GLY A 1 632 ? -20.688 41.156 -2.736 1 26.28 632 GLY A N 1
ATOM 5122 C CA . GLY A 1 632 ? -19.453 41.875 -2.537 1 26.28 632 GLY A CA 1
ATOM 5123 C C . GLY A 1 632 ? -19.234 42.312 -1.098 1 26.28 632 GLY A C 1
ATOM 5124 O O . GLY A 1 632 ? -18.453 43.219 -0.826 1 26.28 632 GLY A O 1
ATOM 5125 N N . GLY A 1 633 ? -20.109 42.031 -0.1 1 28.8 633 GLY A N 1
ATOM 5126 C CA . GLY A 1 633 ? -19.766 42.75 1.101 1 28.8 633 GLY A CA 1
ATOM 5127 C C . GLY A 1 633 ? -18.531 42.25 1.801 1 28.8 633 GLY A C 1
ATOM 5128 O O . GLY A 1 633 ? -18.188 41.062 1.645 1 28.8 633 GLY A O 1
ATOM 5129 N N . SER A 1 634 ? -17.516 43.094 2.127 1 29.8 634 SER A N 1
ATOM 5130 C CA . SER A 1 634 ? -16.172 42.875 2.656 1 29.8 634 SER A CA 1
ATOM 5131 C C . SER A 1 634 ? -16.203 42.156 3.994 1 29.8 634 SER A C 1
ATOM 5133 O O . SER A 1 634 ? -17.141 42.312 4.773 1 29.8 634 SER A O 1
ATOM 5135 N N . LEU A 1 635 ? -15.453 41.125 4.152 1 33.03 635 LEU A N 1
ATOM 5136 C CA . LEU A 1 635 ? -15.242 40.281 5.324 1 33.03 635 LEU A CA 1
ATOM 5137 C C . LEU A 1 635 ? -14.953 41.125 6.562 1 33.03 635 LEU A C 1
ATOM 5139 O O . LEU A 1 635 ? -15.328 40.75 7.676 1 33.03 635 LEU A O 1
ATOM 5143 N N . LEU A 1 636 ? -14.375 42.312 6.391 1 32.56 636 LEU A N 1
ATOM 5144 C CA . LEU A 1 636 ? -13.969 43.156 7.52 1 32.56 636 LEU A CA 1
ATOM 5145 C C . LEU A 1 636 ? -15.18 43.656 8.305 1 32.56 636 LEU A C 1
ATOM 5147 O O . LEU A 1 636 ? -15.148 43.688 9.531 1 32.56 636 LEU A O 1
ATOM 5151 N N . SER A 1 637 ? -16.219 44.094 7.633 1 30.44 637 SER A N 1
ATOM 5152 C CA . SER A 1 637 ? -17.375 44.656 8.305 1 30.44 637 SER A CA 1
ATOM 5153 C C . SER A 1 637 ? -18.094 43.625 9.164 1 30.44 637 SER A C 1
ATOM 5155 O O . SER A 1 637 ? -18.594 43.938 10.25 1 30.44 637 SER A O 1
ATOM 5157 N N . ARG A 1 638 ? -17.906 42.375 8.734 1 34.44 638 ARG A N 1
ATOM 5158 C CA . ARG A 1 638 ? -18.688 41.375 9.453 1 34.44 638 ARG A CA 1
ATOM 5159 C C . ARG A 1 638 ? -17.953 40.875 10.703 1 34.44 638 ARG A C 1
ATOM 5161 O O . ARG A 1 638 ? -18.578 40.5 11.688 1 34.44 638 ARG A O 1
ATOM 5168 N N . MET A 1 639 ? -16.656 40.969 10.656 1 30.81 639 MET A N 1
ATOM 5169 C CA . MET A 1 639 ? -15.906 40.5 11.82 1 30.81 639 MET A CA 1
ATOM 5170 C C . MET A 1 639 ? -16.016 41.531 12.961 1 30.81 639 MET A C 1
ATOM 5172 O O . MET A 1 639 ? -15.953 41.156 14.133 1 30.81 639 MET A O 1
ATOM 5176 N N . ARG A 1 640 ? -16.219 42.875 12.773 1 32.44 640 ARG A N 1
ATOM 5177 C CA . ARG A 1 640 ? -16.391 43.906 13.789 1 32.44 640 ARG A CA 1
ATOM 5178 C C . ARG A 1 640 ? -17.688 43.719 14.547 1 32.44 640 ARG A C 1
ATOM 5180 O O . ARG A 1 640 ? -17.766 44 15.742 1 32.44 640 ARG A O 1
ATOM 5187 N N . SER A 1 641 ? -18.781 43.375 13.805 1 32.78 641 SER A N 1
ATOM 5188 C CA . SER A 1 641 ? -20.078 43.344 14.477 1 32.78 641 SER A CA 1
ATOM 5189 C C . SER A 1 641 ? -20.141 42.219 15.523 1 32.78 641 SER A C 1
ATOM 5191 O O . SER A 1 641 ? -20.984 42.25 16.422 1 32.78 641 SER A O 1
ATOM 5193 N N . MET A 1 642 ? -19.438 41.219 15.344 1 30.44 642 MET A N 1
ATOM 5194 C CA . MET A 1 642 ? -19.609 40.125 16.297 1 30.44 642 MET A CA 1
ATOM 5195 C C . MET A 1 642 ? -18.922 40.406 17.609 1 30.44 642 MET A C 1
ATOM 5197 O O . MET A 1 642 ? -19.281 39.875 18.656 1 30.44 642 MET A O 1
ATOM 5201 N N . ASP A 1 643 ? -17.828 41.281 17.609 1 30.95 643 ASP A N 1
ATOM 5202 C CA . ASP A 1 643 ? -17.203 41.594 18.891 1 30.95 643 ASP A CA 1
ATOM 5203 C C . ASP A 1 643 ? -18.062 42.562 19.688 1 30.95 643 ASP A C 1
ATOM 5205 O O . ASP A 1 643 ? -17.938 42.688 20.906 1 30.95 643 ASP A O 1
ATOM 5209 N N . ASP A 1 644 ? -18.734 43.562 18.984 1 30.98 644 ASP A N 1
ATOM 5210 C CA . ASP A 1 644 ? -19.438 44.625 19.719 1 30.98 644 ASP A CA 1
ATOM 5211 C C . ASP A 1 644 ? -20.625 44.062 20.484 1 30.98 644 ASP A C 1
ATOM 5213 O O . ASP A 1 644 ? -21.312 44.781 21.219 1 30.98 644 ASP A O 1
ATOM 5217 N N . GLU A 1 645 ? -21.109 42.906 20.078 1 28.58 645 GLU A N 1
ATOM 5218 C CA . GLU A 1 645 ? -22.344 42.594 20.781 1 28.58 645 GLU A CA 1
ATOM 5219 C C . GLU A 1 645 ? -22.078 42.312 22.25 1 28.58 645 GLU A C 1
ATOM 5221 O O . GLU A 1 645 ? -23.016 42.062 23.016 1 28.58 645 GLU A O 1
ATOM 5226 N N . ASP A 1 646 ? -20.812 42.125 22.641 1 28.55 646 ASP A N 1
ATOM 5227 C CA . ASP A 1 646 ? -20.766 41.75 24.047 1 28.55 646 ASP A CA 1
ATOM 5228 C C . ASP A 1 646 ? -20.828 42.969 24.938 1 28.55 646 ASP A C 1
ATOM 5230 O O . ASP A 1 646 ? -20.672 42.875 26.156 1 28.55 646 ASP A O 1
ATOM 5234 N N . GLU A 1 647 ? -20.719 44.188 24.359 1 25.67 647 GLU A N 1
ATOM 5235 C CA . GLU A 1 647 ? -20.562 45.25 25.344 1 25.67 647 GLU A CA 1
ATOM 5236 C C . GLU A 1 647 ? -21.875 45.562 26.047 1 25.67 647 GLU A C 1
ATOM 5238 O O . GLU A 1 647 ? -21.938 46.438 26.891 1 25.67 647 GLU A O 1
ATOM 5243 N N . ASP A 1 648 ? -23.016 45.406 25.5 1 22.59 648 ASP A N 1
ATOM 5244 C CA . ASP A 1 648 ? -24 46.375 25.984 1 22.59 648 ASP A CA 1
ATOM 5245 C C . ASP A 1 648 ? -24.297 46.188 27.469 1 22.59 648 ASP A C 1
ATOM 5247 O O . ASP A 1 648 ? -24.75 47.094 28.141 1 22.59 648 ASP A O 1
ATOM 5251 N N . ASP A 1 649 ? -24.766 45.094 27.984 1 22.81 649 ASP A N 1
ATOM 5252 C CA . ASP A 1 649 ? -25.812 45.25 29 1 22.81 649 ASP A CA 1
ATOM 5253 C C . ASP A 1 649 ? -25.203 45.594 30.359 1 22.81 649 ASP A C 1
ATOM 5255 O O . ASP A 1 649 ? -25.156 44.75 31.25 1 22.81 649 ASP A O 1
ATOM 5259 N N . ASP A 1 650 ? -24.094 46.375 30.406 1 21.27 650 ASP A N 1
ATOM 5260 C CA . ASP A 1 650 ? -23.656 46.656 31.766 1 21.27 650 ASP A CA 1
ATOM 5261 C C . ASP A 1 650 ? -24.609 47.625 32.469 1 21.27 650 ASP A C 1
ATOM 5263 O O . ASP A 1 650 ? -24.562 48.812 32.25 1 21.27 650 ASP A O 1
ATOM 5267 N N . ASP A 1 651 ? -25.938 47.312 32.656 1 20.45 651 ASP A N 1
ATOM 5268 C CA . ASP A 1 651 ? -26.734 48.188 33.531 1 20.45 651 ASP A CA 1
ATOM 5269 C C . ASP A 1 651 ? -26.109 48.312 34.906 1 20.45 651 ASP A C 1
ATOM 5271 O O . ASP A 1 651 ? -25.672 47.312 35.5 1 20.45 651 ASP A O 1
ATOM 5275 N N . ASP A 1 652 ? -25.766 49.531 35.344 1 19.83 652 ASP A N 1
ATOM 5276 C CA . ASP A 1 652 ? -25.125 50.156 36.5 1 19.83 652 ASP A CA 1
ATOM 5277 C C . ASP A 1 652 ? -25.953 49.969 37.781 1 19.83 652 ASP A C 1
ATOM 5279 O O . ASP A 1 652 ? -26.469 50.938 38.344 1 19.83 652 ASP A O 1
ATOM 5283 N N . GLU A 1 653 ? -26.625 48.812 38.125 1 20.48 653 GLU A N 1
ATOM 5284 C CA . GLU A 1 653 ? -27.328 48.969 39.406 1 20.48 653 GLU A CA 1
ATOM 5285 C C . GLU A 1 653 ? -26.359 49.281 40.531 1 20.48 653 GLU A C 1
ATOM 5287 O O . GLU A 1 653 ? -25.312 48.625 40.688 1 20.48 653 GLU A O 1
ATOM 5292 N N . SER A 1 654 ? -26.453 50.469 41.219 1 19.72 654 SER A N 1
ATOM 5293 C CA . SER A 1 654 ? -25.734 51.219 42.219 1 19.72 654 SER A CA 1
ATOM 5294 C C . SER A 1 654 ? -25.812 50.531 43.594 1 19.72 654 SER A C 1
ATOM 5296 O O . SER A 1 654 ? -25.359 51.062 44.594 1 19.72 654 SER A O 1
ATOM 5298 N N . ASP A 1 655 ? -26.109 49.281 43.781 1 19.36 655 ASP A N 1
ATOM 5299 C CA . ASP A 1 655 ? -26.359 49.062 45.188 1 19.36 655 ASP A CA 1
ATOM 5300 C C . ASP A 1 655 ? -25.141 49.406 46.031 1 19.36 655 ASP A C 1
ATOM 5302 O O . ASP A 1 655 ? -24 49.312 45.562 1 19.36 655 ASP A O 1
ATOM 5306 N N . ASP A 1 656 ? -25.359 50.062 47.219 1 19.53 656 ASP A N 1
ATOM 5307 C CA . ASP A 1 656 ? -24.641 50.688 48.312 1 19.53 656 ASP A CA 1
ATOM 5308 C C . ASP A 1 656 ? -23.656 49.719 48.969 1 19.53 656 ASP A C 1
ATOM 5310 O O . ASP A 1 656 ? -23.797 48.5 48.812 1 19.53 656 ASP A O 1
ATOM 5314 N N . PRO A 1 657 ? -22.875 50.25 49.938 1 21.44 657 PRO A N 1
ATOM 5315 C CA . PRO A 1 657 ? -21.594 50.031 50.625 1 21.44 657 PRO A CA 1
ATOM 5316 C C . PRO A 1 657 ? -21.641 48.938 51.656 1 21.44 657 PRO A C 1
ATOM 5318 O O . PRO A 1 657 ? -20.688 48.75 52.406 1 21.44 657 PRO A O 1
ATOM 5321 N N . GLU A 1 658 ? -22.578 47.906 51.625 1 18.73 658 GLU A N 1
ATOM 5322 C CA . GLU A 1 658 ? -22.516 47.312 52.969 1 18.73 658 GLU A CA 1
ATOM 5323 C C . GLU A 1 658 ? -21.094 46.844 53.312 1 18.73 658 GLU A C 1
ATOM 5325 O O . GLU A 1 658 ? -20.375 46.375 52.406 1 18.73 658 GLU A O 1
ATOM 5330 N N . GLN A 1 659 ? -20.578 47.188 54.5 1 19.52 659 GLN A N 1
ATOM 5331 C CA . GLN A 1 659 ? -19.391 47.25 55.344 1 19.52 659 GLN A CA 1
ATOM 5332 C C . GLN A 1 659 ? -18.922 45.844 55.719 1 19.52 659 GLN A C 1
ATOM 5334 O O . GLN A 1 659 ? -17.828 45.688 56.281 1 19.52 659 GLN A O 1
ATOM 5339 N N . PHE A 1 660 ? -19.703 44.812 55.406 1 17.23 660 PHE A N 1
ATOM 5340 C CA . PHE A 1 660 ? -19.688 43.875 56.5 1 17.23 660 PHE A CA 1
ATOM 5341 C C . PHE A 1 660 ? -18.328 43.219 56.656 1 17.23 660 PHE A C 1
ATOM 5343 O O . PHE A 1 660 ? -17.766 43.125 57.75 1 17.23 660 PHE A O 1
ATOM 5350 N N . VAL A 1 661 ? -18.031 42.219 55.781 1 17.27 661 VAL A N 1
ATOM 5351 C CA . VAL A 1 661 ? -17.766 41 56.531 1 17.27 661 VAL A CA 1
ATOM 5352 C C . VAL A 1 661 ? -16.391 41.125 57.219 1 17.27 661 VAL A C 1
ATOM 5354 O O . VAL A 1 661 ? -16.266 40.875 58.406 1 17.27 661 VAL A O 1
ATOM 5357 N N . VAL A 1 662 ? -15.336 40.719 56.438 1 17.97 662 VAL A N 1
ATOM 5358 C CA . VAL A 1 662 ? -14.555 39.562 56.844 1 17.97 662 VAL A CA 1
ATOM 5359 C C . VAL A 1 662 ? -13.461 40 57.812 1 17.97 662 VAL A C 1
ATOM 5361 O O . VAL A 1 662 ? -12.844 41.062 57.625 1 17.97 662 VAL A O 1
ATOM 5364 N N . ALA A 1 663 ? -13.383 39.281 58.938 1 18.94 663 ALA A N 1
ATOM 5365 C CA . ALA A 1 663 ? -12.633 39.156 60.188 1 18.94 663 ALA A CA 1
ATOM 5366 C C . ALA A 1 663 ? -11.133 39.062 59.906 1 18.94 663 ALA A C 1
ATOM 5368 O O . ALA A 1 663 ? -10.719 38.5 58.906 1 18.94 663 ALA A O 1
ATOM 5369 N N . ARG A 1 664 ? -10.438 39.938 60.531 1 18.67 664 ARG A N 1
ATOM 5370 C CA . ARG A 1 664 ? -9.023 40.156 60.844 1 18.67 664 ARG A CA 1
ATOM 5371 C C . ARG A 1 664 ? -8.375 38.844 61.312 1 18.67 664 ARG A C 1
ATOM 5373 O O . ARG A 1 664 ? -8.758 38.281 62.344 1 18.67 664 ARG A O 1
ATOM 5380 N N . ARG A 1 665 ? -8.211 37.906 60.312 1 16.31 665 ARG A N 1
ATOM 5381 C CA . ARG A 1 665 ? -7.438 36.781 60.844 1 16.31 665 ARG A CA 1
ATOM 5382 C C . ARG A 1 665 ? -6.273 37.281 61.688 1 16.31 665 ARG A C 1
ATOM 5384 O O . ARG A 1 665 ? -5.695 38.344 61.406 1 16.31 665 ARG A O 1
ATOM 5391 N N . LYS A 1 666 ? -6.078 36.344 62.719 1 16.86 666 LYS A N 1
ATOM 5392 C CA . LYS A 1 666 ? -5.289 36.031 63.906 1 16.86 666 LYS A CA 1
ATOM 5393 C C . LYS A 1 666 ? -3.809 35.875 63.562 1 16.86 666 LYS A C 1
ATOM 5395 O O . LYS A 1 666 ? -3.455 35.219 62.594 1 16.86 666 LYS A O 1
ATOM 5400 N N . LYS A 1 667 ? -2.965 36.656 64.25 1 18.2 667 LYS A N 1
ATOM 5401 C CA . LYS A 1 667 ? -1.551 36.844 64.562 1 18.2 667 LYS A CA 1
ATOM 5402 C C . LYS A 1 667 ? -0.938 35.531 65.062 1 18.2 667 LYS A C 1
ATOM 5404 O O . LYS A 1 667 ? 0.262 35.5 65.375 1 18.2 667 LYS A O 1
ATOM 5409 N N . LEU A 1 668 ? -1.55 34.312 65.125 1 15.52 668 LEU A N 1
ATOM 5410 C CA . LEU A 1 668 ? -0.881 33.625 66.188 1 15.52 668 LEU A CA 1
ATOM 5411 C C . LEU A 1 668 ? 0.612 33.469 65.938 1 15.52 668 LEU A C 1
ATOM 5413 O O . LEU A 1 668 ? 1.44 33.812 66.75 1 15.52 668 LEU A O 1
ATOM 5417 N N . VAL A 1 669 ? 1.096 32.344 65.375 1 16.66 669 VAL A N 1
ATOM 5418 C CA . VAL A 1 669 ? 1.627 31.469 66.375 1 16.66 669 VAL A CA 1
ATOM 5419 C C . VAL A 1 669 ? 3.012 31.938 66.812 1 16.66 669 VAL A C 1
ATOM 5421 O O . VAL A 1 669 ? 3.617 32.781 66.188 1 16.66 669 VAL A O 1
ATOM 5424 N N . SER A 1 670 ? 3.826 30.891 66.938 1 15.4 670 SER A N 1
ATOM 5425 C CA . SER A 1 670 ? 4.582 30.109 67.875 1 15.4 670 SER A CA 1
ATOM 5426 C C . SER A 1 670 ? 6.039 30.562 67.938 1 15.4 670 SER A C 1
ATOM 5428 O O . SER A 1 670 ? 6.523 31.234 67.062 1 15.4 670 SER A O 1
ATOM 5430 N N . LYS A 1 671 ? 6.789 29.422 68.312 1 16.61 671 LYS A N 1
ATOM 5431 C CA . LYS A 1 671 ? 7.801 29.25 69.375 1 16.61 671 LYS A CA 1
ATOM 5432 C C . LYS A 1 671 ? 9.117 29.922 68.938 1 16.61 671 LYS A C 1
ATOM 5434 O O . LYS A 1 671 ? 9.469 29.953 67.75 1 16.61 671 LYS A O 1
ATOM 5439 N N . ARG A 1 672 ? 9.688 30.453 69.875 1 17.25 672 ARG A N 1
ATOM 5440 C CA . ARG A 1 672 ? 10.781 31.141 70.562 1 17.25 672 ARG A CA 1
ATOM 5441 C C . ARG A 1 672 ? 12.078 30.344 70.438 1 17.25 672 ARG A C 1
ATOM 5443 O O . ARG A 1 672 ? 13.141 30.812 70.875 1 17.25 672 ARG A O 1
ATOM 5450 N N . GLY A 1 673 ? 12.078 29.031 69.938 1 18.02 673 GLY A N 1
ATOM 5451 C CA . GLY A 1 673 ? 13.195 28.547 70.688 1 18.02 673 GLY A CA 1
ATOM 5452 C C . GLY A 1 673 ? 14.422 29.438 70.625 1 18.02 673 GLY A C 1
ATOM 5453 O O . GLY A 1 673 ? 14.531 30.25 69.688 1 18.02 673 GLY A O 1
ATOM 5454 N N . ARG A 1 674 ? 15.445 29.062 71.625 1 18.28 674 ARG A N 1
ATOM 5455 C CA . ARG A 1 674 ? 16.547 29.359 72.562 1 18.28 674 ARG A CA 1
ATOM 5456 C C . ARG A 1 674 ? 17.844 29.578 71.75 1 18.28 674 ARG A C 1
ATOM 5458 O O . ARG A 1 674 ? 18.141 28.859 70.812 1 18.28 674 ARG A O 1
ATOM 5465 N N . GLY A 1 675 ? 18.266 30.766 72.062 1 16.83 675 GLY A N 1
ATOM 5466 C CA . GLY A 1 675 ? 19.562 31.438 72.188 1 16.83 675 GLY A CA 1
ATOM 5467 C C . GLY A 1 675 ? 20.469 30.734 73.188 1 16.83 675 GLY A C 1
ATOM 5468 O O . GLY A 1 675 ? 20.062 30.453 74.312 1 16.83 675 GLY A O 1
ATOM 5469 N N . PRO A 1 676 ? 21.125 29.547 73.188 1 19.7 676 PRO A N 1
ATOM 5470 C CA . PRO A 1 676 ? 22.234 29.688 74.125 1 19.7 676 PRO A CA 1
ATOM 5471 C C . PRO A 1 676 ? 22.938 31.047 74 1 19.7 676 PRO A C 1
ATOM 5473 O O . PRO A 1 676 ? 22.703 31.766 73.062 1 19.7 676 PRO A O 1
ATOM 5476 N N . LYS A 1 677 ? 24.078 30.984 74.875 1 18.48 677 LYS A N 1
ATOM 5477 C CA . LYS A 1 677 ? 25.219 31.438 75.625 1 18.48 677 LYS A CA 1
ATOM 5478 C C . LYS A 1 677 ? 26.359 31.938 74.75 1 18.48 677 LYS A C 1
ATOM 5480 O O . LYS A 1 677 ? 26.984 32.969 75.062 1 18.48 677 LYS A O 1
ATOM 5485 N N . VAL A 1 678 ? 27.453 31.984 74.188 1 21.61 678 VAL A N 1
ATOM 5486 C CA . VAL A 1 678 ? 28.172 33.25 74.25 1 21.61 678 VAL 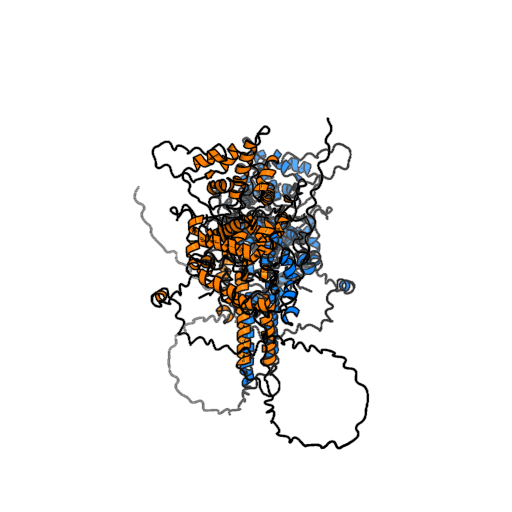A CA 1
ATOM 5487 C C . VAL A 1 678 ? 27.484 34.281 73.375 1 21.61 678 VAL A C 1
ATOM 5489 O O . VAL A 1 678 ? 26.969 33.969 72.312 1 21.61 678 VAL A O 1
ATOM 5492 N N . MET B 1 1 ? -15.992 -29.109 10.469 1 38.56 1 MET B N 1
ATOM 5493 C CA . MET B 1 1 ? -14.836 -29.547 9.703 1 38.56 1 MET B CA 1
ATOM 5494 C C . MET B 1 1 ? -14.82 -28.906 8.32 1 38.56 1 MET B C 1
ATOM 5496 O O . MET B 1 1 ? -15.852 -28.859 7.645 1 38.56 1 MET B O 1
ATOM 5500 N N . VAL B 1 2 ? -13.898 -27.938 8.094 1 60.28 2 VAL B N 1
ATOM 5501 C CA . VAL B 1 2 ? -13.812 -27.344 6.754 1 60.28 2 VAL B CA 1
ATOM 5502 C C . VAL B 1 2 ? -13.297 -28.391 5.766 1 60.28 2 VAL B C 1
ATOM 5504 O O . VAL B 1 2 ? -12.188 -28.906 5.93 1 60.28 2 VAL B O 1
ATOM 5507 N N . TRP B 1 3 ? -14.148 -28.938 4.836 1 70.12 3 TRP B N 1
ATOM 5508 C CA . TRP B 1 3 ? -13.992 -30.062 3.928 1 70.12 3 TRP B CA 1
ATOM 5509 C C . TRP B 1 3 ? -12.617 -30.047 3.264 1 70.12 3 TRP B C 1
ATOM 5511 O O . TRP B 1 3 ? -11.961 -31.078 3.145 1 70.12 3 TRP B O 1
ATOM 5521 N N . LEU B 1 4 ? -12.141 -28.938 3.082 1 85.44 4 LEU B N 1
ATOM 5522 C CA . LEU B 1 4 ? -10.938 -28.875 2.264 1 85.44 4 LEU B CA 1
ATOM 5523 C C . LEU B 1 4 ? -9.703 -28.641 3.133 1 85.44 4 LEU B C 1
ATOM 5525 O O . LEU B 1 4 ? -8.578 -28.578 2.621 1 85.44 4 LEU B O 1
ATOM 5529 N N . LEU B 1 5 ? -9.906 -28.641 4.434 1 87.62 5 LEU B N 1
ATOM 5530 C CA . LEU B 1 5 ? -8.758 -28.406 5.301 1 87.62 5 LEU B CA 1
ATOM 5531 C C . LEU B 1 5 ? -8.422 -29.656 6.109 1 87.62 5 LEU B C 1
ATOM 5533 O O . LEU B 1 5 ? -9.312 -30.406 6.492 1 87.62 5 LEU B O 1
ATOM 5537 N N . ASN B 1 6 ? -7.168 -29.906 6.254 1 88 6 ASN B N 1
ATOM 5538 C CA . ASN B 1 6 ? -6.629 -30.984 7.086 1 88 6 ASN B CA 1
ATOM 5539 C C . ASN B 1 6 ? -5.969 -30.438 8.344 1 88 6 ASN B C 1
ATOM 5541 O O . ASN B 1 6 ? -5.078 -29.578 8.266 1 88 6 ASN B O 1
ATOM 5545 N N . ASN B 1 7 ? -6.297 -30.938 9.461 1 87.19 7 ASN B N 1
ATOM 5546 C CA . ASN B 1 7 ? -5.84 -30.438 10.75 1 87.19 7 ASN B CA 1
ATOM 5547 C C . ASN B 1 7 ? -4.328 -30.562 10.898 1 87.19 7 ASN B C 1
ATOM 5549 O O . ASN B 1 7 ? -3.695 -29.766 11.578 1 87.19 7 ASN B O 1
ATOM 5553 N N . VAL B 1 8 ? -3.809 -31.531 10.258 1 87.19 8 VAL B N 1
ATOM 5554 C CA . VAL B 1 8 ? -2.371 -31.766 10.344 1 87.19 8 VAL B CA 1
ATOM 5555 C C . VAL B 1 8 ? -1.62 -30.531 9.844 1 87.19 8 VAL B C 1
ATOM 5557 O O . VAL B 1 8 ? -0.595 -30.156 10.414 1 87.19 8 VAL B O 1
ATOM 5560 N N . TYR B 1 9 ? -2.15 -29.922 8.828 1 91.06 9 TYR B N 1
ATOM 5561 C CA . TYR B 1 9 ? -1.495 -28.766 8.242 1 91.06 9 TYR B CA 1
ATOM 5562 C C . TYR B 1 9 ? -2.014 -27.469 8.867 1 91.06 9 TYR B C 1
ATOM 5564 O O . TYR B 1 9 ? -1.237 -26.547 9.148 1 91.06 9 TYR B O 1
ATOM 5572 N N . ASP B 1 10 ? -3.258 -27.375 9.148 1 90.69 10 ASP B N 1
ATOM 5573 C CA . ASP B 1 10 ? -3.939 -26.141 9.508 1 90.69 10 ASP B CA 1
ATOM 5574 C C . ASP B 1 10 ? -3.402 -25.578 10.828 1 90.69 10 ASP B C 1
ATOM 5576 O O . ASP B 1 10 ? -3.225 -24.359 10.961 1 90.69 10 ASP B O 1
ATOM 5580 N N . VAL B 1 11 ? -3.066 -26.391 11.742 1 90.62 11 VAL B N 1
ATOM 5581 C CA . VAL B 1 11 ? -2.658 -25.969 13.078 1 90.62 11 VAL B CA 1
ATOM 5582 C C . VAL B 1 11 ? -1.315 -25.234 13 1 90.62 11 VAL B C 1
ATOM 5584 O O . VAL B 1 11 ? -1.002 -24.406 13.852 1 90.62 11 VAL B O 1
ATOM 5587 N N . GLU B 1 12 ? -0.592 -25.562 11.945 1 93.56 12 GLU B N 1
ATOM 5588 C CA . GLU B 1 12 ? 0.726 -24.953 11.797 1 93.56 12 GLU B CA 1
ATOM 5589 C C . GLU B 1 12 ? 0.737 -23.938 10.664 1 93.56 12 GLU B C 1
ATOM 5591 O O . GLU B 1 12 ? 1.772 -23.328 10.375 1 93.56 12 GLU B O 1
ATOM 5596 N N . HIS B 1 13 ? -0.37 -23.766 10.148 1 96 13 HIS B N 1
ATOM 5597 C CA . HIS B 1 13 ? -0.455 -22.938 8.953 1 96 13 HIS B CA 1
ATOM 5598 C C . HIS B 1 13 ? -0.418 -21.453 9.297 1 96 13 HIS B C 1
ATOM 5600 O O . HIS B 1 13 ? -1.032 -21.016 10.273 1 96 13 HIS B O 1
ATOM 5606 N N . ARG B 1 14 ? 0.223 -20.703 8.5 1 96.38 14 ARG B N 1
ATOM 5607 C CA . ARG B 1 14 ? 0.356 -19.266 8.695 1 96.38 14 ARG B CA 1
ATOM 5608 C C . ARG B 1 14 ? -1.012 -18.594 8.766 1 96.38 14 ARG B C 1
ATOM 5610 O O . ARG B 1 14 ? -1.228 -17.688 9.586 1 96.38 14 ARG B O 1
ATOM 5617 N N . ALA B 1 15 ? -1.941 -18.938 7.926 1 94.88 15 ALA B N 1
ATOM 5618 C CA . ALA B 1 15 ? -3.289 -18.375 7.922 1 94.88 15 ALA B CA 1
ATOM 5619 C C . ALA B 1 15 ? -3.969 -18.578 9.273 1 94.88 15 ALA B C 1
ATOM 5621 O O . ALA B 1 15 ? -4.68 -17.688 9.758 1 94.88 15 ALA B O 1
ATOM 5622 N N . TYR B 1 16 ? -3.75 -19.703 9.836 1 93.62 16 TYR B N 1
ATOM 5623 C CA . TYR B 1 16 ? -4.316 -20 11.148 1 93.62 16 TYR B CA 1
ATOM 5624 C C . TYR B 1 16 ? -3.738 -19.078 12.211 1 93.62 16 TYR B C 1
ATOM 5626 O O . TYR B 1 16 ? -4.477 -18.516 13.031 1 93.62 16 TYR B O 1
ATOM 5634 N N . PHE B 1 17 ? -2.514 -18.891 12.188 1 94.12 17 PHE B N 1
ATOM 5635 C CA . PHE B 1 17 ? -1.844 -18.031 13.156 1 94.12 17 PHE B CA 1
ATOM 5636 C C . PHE B 1 17 ? -2.301 -16.578 13 1 94.12 17 PHE B C 1
ATOM 5638 O O . PHE B 1 17 ? -2.469 -15.867 13.992 1 94.12 17 PHE B O 1
ATOM 5645 N N . MET B 1 18 ? -2.553 -16.141 11.82 1 92.81 18 MET B N 1
ATOM 5646 C CA . MET B 1 18 ? -2.957 -14.758 11.57 1 92.81 18 MET B CA 1
ATOM 5647 C C . MET B 1 18 ? -4.426 -14.547 11.922 1 92.81 18 MET B C 1
ATOM 5649 O O . MET B 1 18 ? -4.781 -13.562 12.578 1 92.81 18 MET B O 1
ATOM 5653 N N . SER B 1 19 ? -5.258 -15.414 11.484 1 89.31 19 SER B N 1
ATOM 5654 C CA . SER B 1 19 ? -6.699 -15.242 11.625 1 89.31 19 SER B CA 1
ATOM 5655 C C . SER B 1 19 ? -7.168 -15.609 13.031 1 89.31 19 SER B C 1
ATOM 5657 O O . SER B 1 19 ? -7.906 -14.852 13.656 1 89.31 19 SER B O 1
ATOM 5659 N N . GLU B 1 20 ? -6.73 -16.75 13.539 1 86.56 20 GLU B N 1
ATOM 5660 C CA . GLU B 1 20 ? -7.23 -17.266 14.812 1 86.56 20 GLU B CA 1
ATOM 5661 C C . GLU B 1 20 ? -6.387 -16.766 15.977 1 86.56 20 GLU B C 1
ATOM 5663 O O . GLU B 1 20 ? -6.922 -16.391 17.031 1 86.56 20 GLU B O 1
ATOM 5668 N N . LYS B 1 21 ? -5.133 -16.781 15.797 1 88.62 21 LYS B N 1
ATOM 5669 C CA . LYS B 1 21 ? -4.258 -16.375 16.891 1 88.62 21 LYS B CA 1
ATOM 5670 C C . LYS B 1 21 ? -3.938 -14.891 16.828 1 88.62 21 LYS B C 1
ATOM 5672 O O . LYS B 1 21 ? -3.301 -14.344 17.734 1 88.62 21 LYS B O 1
ATOM 5677 N N . LYS B 1 22 ? -4.371 -14.227 15.742 1 85.88 22 LYS B N 1
ATOM 5678 C CA . LYS B 1 22 ? -4.215 -12.781 15.562 1 85.88 22 LYS B CA 1
ATOM 5679 C C . LYS B 1 22 ? -2.75 -12.375 15.688 1 85.88 22 LYS B C 1
ATOM 5681 O O . LYS B 1 22 ? -2.439 -11.344 16.281 1 85.88 22 LYS B O 1
ATOM 5686 N N . MET B 1 23 ? -1.897 -13.273 15.188 1 88.5 23 MET B N 1
ATOM 5687 C CA . MET B 1 23 ? -0.465 -13 15.211 1 88.5 23 MET B CA 1
ATOM 5688 C C . MET B 1 23 ? -0.048 -12.164 14 1 88.5 23 MET B C 1
ATOM 5690 O O . MET B 1 23 ? -0.54 -12.383 12.898 1 88.5 23 MET B O 1
ATOM 5694 N N . GLU B 1 24 ? 0.853 -11.234 14.273 1 85.88 24 GLU B N 1
ATOM 5695 C CA . GLU B 1 24 ? 1.461 -10.484 13.172 1 85.88 24 GLU B CA 1
ATOM 5696 C C . GLU B 1 24 ? 2.689 -11.211 12.633 1 85.88 24 GLU B C 1
ATOM 5698 O O . GLU B 1 24 ? 3.691 -11.359 13.336 1 85.88 24 GLU B O 1
ATOM 5703 N N . LEU B 1 25 ? 2.576 -11.641 11.445 1 93.25 25 LEU B N 1
ATOM 5704 C CA . LEU B 1 25 ? 3.678 -12.367 10.828 1 93.25 25 LEU B CA 1
ATOM 5705 C C . LEU B 1 25 ? 4.469 -11.469 9.883 1 93.25 25 LEU B C 1
ATOM 5707 O O . LEU B 1 25 ? 3.973 -10.43 9.453 1 93.25 25 LEU B O 1
ATOM 5711 N N . THR B 1 26 ? 5.719 -11.883 9.625 1 92.81 26 THR B N 1
ATOM 5712 C CA . THR B 1 26 ? 6.605 -11.164 8.711 1 92.81 26 THR B CA 1
ATOM 5713 C C . THR B 1 26 ? 6.699 -11.891 7.371 1 92.81 26 THR B C 1
ATOM 5715 O O . THR B 1 26 ? 6.422 -13.086 7.285 1 92.81 26 THR B O 1
ATOM 5718 N N . PRO B 1 27 ? 7.055 -11.133 6.328 1 93.44 27 PRO B N 1
ATOM 5719 C CA . PRO B 1 27 ? 7.199 -11.758 5.016 1 93.44 27 PRO B CA 1
ATOM 5720 C C . PRO B 1 27 ? 8.336 -12.773 4.969 1 93.44 27 PRO B C 1
ATOM 5722 O O . PRO B 1 27 ? 9.359 -12.594 5.637 1 93.44 27 PRO B O 1
ATOM 5725 N N . LEU B 1 28 ? 8.125 -13.797 4.18 1 94.69 28 LEU B N 1
ATOM 5726 C CA . LEU B 1 28 ? 9.156 -14.797 3.936 1 94.69 28 LEU B CA 1
ATOM 5727 C C . LEU B 1 28 ? 10.289 -14.219 3.086 1 94.69 28 LEU B C 1
ATOM 5729 O O . LEU B 1 28 ? 10.055 -13.352 2.244 1 94.69 28 LEU B O 1
ATOM 5733 N N . LYS B 1 29 ? 11.492 -14.711 3.314 1 91.5 29 LYS B N 1
ATOM 5734 C CA . LYS B 1 29 ? 12.625 -14.336 2.475 1 91.5 29 LYS B CA 1
ATOM 5735 C C . LYS B 1 29 ? 12.688 -15.203 1.219 1 91.5 29 LYS B C 1
ATOM 5737 O O . LYS B 1 29 ? 12.602 -16.422 1.297 1 91.5 29 LYS B O 1
ATOM 5742 N N . ILE B 1 30 ? 12.789 -14.523 0.09 1 90.06 30 ILE B N 1
ATOM 5743 C CA . ILE B 1 30 ? 12.938 -15.258 -1.158 1 90.06 30 ILE B CA 1
ATOM 5744 C C . ILE B 1 30 ? 14.391 -15.703 -1.331 1 90.06 30 ILE B C 1
ATOM 5746 O O . ILE B 1 30 ? 15.305 -14.875 -1.308 1 90.06 30 ILE B O 1
ATOM 5750 N N . ARG B 1 31 ? 14.633 -16.938 -1.484 1 82.69 31 ARG B N 1
ATOM 5751 C CA . ARG B 1 31 ? 15.977 -17.484 -1.57 1 82.69 31 ARG B CA 1
ATOM 5752 C C . ARG B 1 31 ? 16.406 -17.672 -3.023 1 82.69 31 ARG B C 1
ATOM 5754 O O . ARG B 1 31 ? 17.516 -18.125 -3.297 1 82.69 31 ARG B O 1
ATOM 5761 N N . SER B 1 32 ? 15.586 -17.312 -3.91 1 72.75 32 SER B N 1
ATOM 5762 C CA . SER B 1 32 ? 15.93 -17.375 -5.328 1 72.75 32 SER B CA 1
ATOM 5763 C C . SER B 1 32 ? 16.672 -16.109 -5.781 1 72.75 32 SER B C 1
ATOM 5765 O O . SER B 1 32 ? 16.188 -15 -5.57 1 72.75 32 SER B O 1
ATOM 5767 N N . HIS B 1 33 ? 17.922 -16.453 -6.258 1 72.62 33 HIS B N 1
ATOM 5768 C CA . HIS B 1 33 ? 18.734 -15.352 -6.754 1 72.62 33 HIS B CA 1
ATOM 5769 C C . HIS B 1 33 ? 18.875 -15.406 -8.266 1 72.62 33 HIS B C 1
ATOM 5771 O O . HIS B 1 33 ? 18.812 -16.484 -8.859 1 72.62 33 HIS B O 1
ATOM 5777 N N . GLY B 1 34 ? 18.484 -14.477 -8.945 1 66.38 34 GLY B N 1
ATOM 5778 C CA . GLY B 1 34 ? 18.656 -14.414 -10.391 1 66.38 34 GLY B CA 1
ATOM 5779 C C . GLY B 1 34 ? 20.031 -14.875 -10.836 1 66.38 34 GLY B C 1
ATOM 5780 O O . GLY B 1 34 ? 20.797 -15.422 -10.047 1 66.38 34 GLY B O 1
ATOM 5781 N N . ALA B 1 35 ? 20.172 -15 -12.18 1 65.12 35 ALA B N 1
ATOM 5782 C CA . ALA B 1 35 ? 21.484 -15.305 -12.727 1 65.12 35 ALA B CA 1
ATOM 5783 C C . ALA B 1 35 ? 22.453 -14.141 -12.516 1 65.12 35 ALA B C 1
ATOM 5785 O O . ALA B 1 35 ? 22.094 -12.977 -12.695 1 65.12 35 ALA B O 1
ATOM 5786 N N . SER B 1 36 ? 23.234 -14.273 -11.516 1 66.62 36 SER B N 1
ATOM 5787 C CA . SER B 1 36 ? 24.203 -13.234 -11.156 1 66.62 36 SER B CA 1
ATOM 5788 C C . SER B 1 36 ? 25.047 -12.836 -12.359 1 66.62 36 SER B C 1
ATOM 5790 O O . SER B 1 36 ? 25.344 -13.656 -13.227 1 66.62 36 SER B O 1
ATOM 5792 N N . SER B 1 37 ? 25.203 -11.648 -12.477 1 70.12 37 SER B N 1
ATOM 5793 C CA . SER B 1 37 ? 26.125 -11.125 -13.484 1 70.12 37 SER B CA 1
ATOM 5794 C C . SER B 1 37 ? 27.531 -11.641 -13.273 1 70.12 37 SER B C 1
ATOM 5796 O O . SER B 1 37 ? 28.391 -11.492 -14.148 1 70.12 37 SER B O 1
ATOM 5798 N N . VAL B 1 38 ? 27.672 -12.406 -12.328 1 77.69 38 VAL B N 1
ATOM 5799 C CA . VAL B 1 38 ? 29.016 -12.883 -12 1 77.69 38 VAL B CA 1
ATOM 5800 C C . VAL B 1 38 ? 29.406 -14.016 -12.945 1 77.69 38 VAL B C 1
ATOM 5802 O O . VAL B 1 38 ? 30.547 -14.086 -13.406 1 77.69 38 VAL B O 1
ATOM 5805 N N . MET B 1 39 ? 28.438 -14.953 -13.258 1 88.31 39 MET B N 1
ATOM 5806 C CA . MET B 1 39 ? 28.688 -16.031 -14.203 1 88.31 39 MET B CA 1
ATOM 5807 C C . MET B 1 39 ? 28.297 -15.617 -15.617 1 88.31 39 MET B C 1
ATOM 5809 O O . MET B 1 39 ? 27.109 -15.43 -15.906 1 88.31 39 MET B O 1
ATOM 5813 N N . GLN B 1 40 ? 29.203 -15.516 -16.453 1 87.56 40 GLN B N 1
ATOM 5814 C CA . GLN B 1 40 ? 28.953 -15.023 -17.797 1 87.56 40 GLN B CA 1
ATOM 5815 C C . GLN B 1 40 ? 28.562 -16.172 -18.734 1 87.56 40 GLN B C 1
ATOM 5817 O O . GLN B 1 40 ? 29.172 -17.234 -18.703 1 87.56 40 GLN B O 1
ATOM 5822 N N . TYR B 1 41 ? 27.594 -15.922 -19.516 1 91.69 41 TYR B N 1
ATOM 5823 C CA . TYR B 1 41 ? 27.203 -16.875 -20.547 1 91.69 41 TYR B CA 1
ATOM 5824 C C . TYR B 1 41 ? 28.156 -16.812 -21.734 1 91.69 41 TYR B C 1
ATOM 5826 O O . TYR B 1 41 ? 28.5 -15.734 -22.203 1 91.69 41 TYR B O 1
ATOM 5834 N N . ASP B 1 42 ? 28.609 -17.938 -22.141 1 93.62 42 ASP B N 1
ATOM 5835 C CA . ASP B 1 42 ? 29.469 -18.078 -23.312 1 93.62 42 ASP B CA 1
ATOM 5836 C C . ASP B 1 42 ? 28.734 -18.766 -24.453 1 93.62 42 ASP B C 1
ATOM 5838 O O . ASP B 1 42 ? 28.219 -19.875 -24.297 1 93.62 42 ASP B O 1
ATOM 5842 N N . GLU B 1 43 ? 28.781 -18.125 -25.625 1 93.38 43 GLU B N 1
ATOM 5843 C CA . GLU B 1 43 ? 28.062 -18.641 -26.781 1 93.38 43 GLU B CA 1
ATOM 5844 C C . GLU B 1 43 ? 28.5 -20.062 -27.125 1 93.38 43 GLU B C 1
ATOM 5846 O O . GLU B 1 43 ? 27.719 -20.844 -27.688 1 93.38 43 GLU B O 1
ATOM 5851 N N . ARG B 1 44 ? 29.609 -20.422 -26.766 1 95 44 ARG B N 1
ATOM 5852 C CA . ARG B 1 44 ? 30.141 -21.75 -27.047 1 95 44 ARG B CA 1
ATOM 5853 C C . ARG B 1 44 ? 29.438 -22.812 -26.219 1 95 44 ARG B C 1
ATOM 5855 O O . ARG B 1 44 ? 29.516 -24 -26.516 1 95 44 ARG B O 1
ATOM 5862 N N . TYR B 1 45 ? 28.656 -22.422 -25.188 1 96.69 45 TYR B N 1
ATOM 5863 C CA . TYR B 1 45 ? 27.906 -23.328 -24.344 1 96.69 45 TYR B CA 1
ATOM 5864 C C . TYR B 1 45 ? 26.641 -23.812 -25.047 1 96.69 45 TYR B C 1
ATOM 5866 O O . TYR B 1 45 ? 26.062 -24.828 -24.656 1 96.69 45 TYR B O 1
ATOM 5874 N N . THR B 1 46 ? 26.125 -23.125 -26 1 96.06 46 THR B N 1
ATOM 5875 C CA . THR B 1 46 ? 24.781 -23.219 -26.562 1 96.06 46 THR B CA 1
ATOM 5876 C C . THR B 1 46 ? 24.5 -24.641 -27.047 1 96.06 46 THR B C 1
ATOM 5878 O O . THR B 1 46 ? 23.469 -25.219 -26.703 1 96.06 46 THR B O 1
ATOM 5881 N N . PRO B 1 47 ? 25.391 -25.25 -27.797 1 95.38 47 PRO B N 1
ATOM 5882 C CA . PRO B 1 47 ? 25.078 -26.594 -28.297 1 95.38 47 PRO B CA 1
ATOM 5883 C C . PRO B 1 47 ? 24.906 -27.609 -27.188 1 95.38 47 PRO B C 1
ATOM 5885 O O . PRO B 1 47 ? 24.094 -28.531 -27.297 1 95.38 47 PRO B O 1
ATOM 5888 N N . TYR B 1 48 ? 25.656 -27.484 -26.172 1 96.38 48 TYR B N 1
ATOM 5889 C CA . TYR B 1 48 ? 25.578 -28.422 -25.062 1 96.38 48 TYR B CA 1
ATOM 5890 C C . TYR B 1 48 ? 24.312 -28.188 -24.25 1 96.38 48 TYR B C 1
ATOM 5892 O O . TYR B 1 48 ? 23.672 -29.156 -23.812 1 96.38 48 TYR B O 1
ATOM 5900 N N . ILE B 1 49 ? 23.953 -26.984 -24.047 1 96.69 49 ILE B N 1
ATOM 5901 C CA . ILE B 1 49 ? 22.766 -26.656 -23.281 1 96.69 49 ILE B CA 1
ATOM 5902 C C . ILE B 1 49 ? 21.516 -27.078 -24.047 1 96.69 49 ILE B C 1
ATOM 5904 O O . ILE B 1 49 ? 20.547 -27.562 -23.469 1 96.69 49 ILE B O 1
ATOM 5908 N N . GLU B 1 50 ? 21.562 -26.906 -25.312 1 95.69 50 GLU B N 1
ATOM 5909 C CA . GLU B 1 50 ? 20.453 -27.312 -26.172 1 95.69 50 GLU B CA 1
ATOM 5910 C C . GLU B 1 50 ? 20.141 -28.797 -26.016 1 95.69 50 GLU B C 1
ATOM 5912 O O . GLU B 1 50 ? 18.984 -29.203 -26.016 1 95.69 50 GLU B O 1
ATOM 5917 N N . MET B 1 51 ? 21.141 -29.594 -25.828 1 95.38 51 MET B N 1
ATOM 5918 C CA . MET B 1 51 ? 21 -31.047 -25.703 1 95.38 51 MET B CA 1
ATOM 5919 C C . MET B 1 51 ? 20.188 -31.406 -24.453 1 95.38 51 MET B C 1
ATOM 5921 O O . MET B 1 51 ? 19.5 -32.438 -24.422 1 95.38 51 MET B O 1
ATOM 5925 N N . THR B 1 52 ? 20.203 -30.578 -23.453 1 95.69 52 THR B N 1
ATOM 5926 C CA . THR B 1 52 ? 19.578 -30.891 -22.172 1 95.69 52 THR B CA 1
ATOM 5927 C C . THR B 1 52 ? 18.109 -30.438 -22.172 1 95.69 52 THR B C 1
ATOM 5929 O O . THR B 1 52 ? 17.344 -30.844 -21.297 1 95.69 52 THR B O 1
ATOM 5932 N N . GLY B 1 53 ? 17.703 -29.609 -23.125 1 94.56 53 GLY B N 1
ATOM 5933 C CA . GLY B 1 53 ? 16.359 -29.062 -23.156 1 94.56 53 GLY B CA 1
ATOM 5934 C C . GLY B 1 53 ? 16.219 -27.812 -22.297 1 94.56 53 GLY B C 1
ATOM 5935 O O . GLY B 1 53 ? 15.117 -27.25 -22.188 1 94.56 53 GLY B O 1
ATOM 5936 N N . LEU B 1 54 ? 17.328 -27.203 -21.781 1 96.44 54 LEU B N 1
ATOM 5937 C CA . LEU B 1 54 ? 17.266 -26.094 -20.828 1 96.44 54 LEU B CA 1
ATOM 5938 C C . LEU B 1 54 ? 17.547 -24.766 -21.516 1 96.44 54 LEU B C 1
ATOM 5940 O O . LEU B 1 54 ? 17.484 -23.719 -20.891 1 96.44 54 LEU B O 1
ATOM 5944 N N . LEU B 1 55 ? 17.766 -24.797 -22.781 1 96.31 55 LEU B N 1
ATOM 5945 C CA . LEU B 1 55 ? 18.297 -23.625 -23.484 1 96.31 55 LEU B CA 1
ATOM 5946 C C . LEU B 1 55 ? 17.344 -22.438 -23.359 1 96.31 55 LEU B C 1
ATOM 5948 O O . LEU B 1 55 ? 17.75 -21.344 -22.984 1 96.31 55 LEU B O 1
ATOM 5952 N N . PRO B 1 56 ? 16.047 -22.625 -23.594 1 95.44 56 PRO B N 1
ATOM 5953 C CA . PRO B 1 56 ? 15.164 -21.469 -23.469 1 95.44 56 PRO B CA 1
ATOM 5954 C C . PRO B 1 56 ? 15.18 -20.859 -22.062 1 95.44 56 PRO B C 1
ATOM 5956 O O . PRO B 1 56 ? 15.188 -19.625 -21.922 1 95.44 56 PRO B O 1
ATOM 5959 N N . PHE B 1 57 ? 15.227 -21.688 -21.109 1 95.06 57 PHE B N 1
ATOM 5960 C CA . PHE B 1 57 ? 15.203 -21.203 -19.734 1 95.06 57 PHE B CA 1
ATOM 5961 C C . PHE B 1 57 ? 16.5 -20.484 -19.391 1 95.06 57 PHE B C 1
ATOM 5963 O O . PHE B 1 57 ? 16.484 -19.438 -18.75 1 95.06 57 PHE B O 1
ATOM 5970 N N . VAL B 1 58 ? 17.562 -21.062 -19.781 1 94.19 58 VAL B N 1
ATOM 5971 C CA . VAL B 1 58 ? 18.875 -20.484 -19.5 1 94.19 58 VAL B CA 1
ATOM 5972 C C . VAL B 1 58 ? 19 -19.125 -20.172 1 94.19 58 VAL B C 1
ATOM 5974 O O . VAL B 1 58 ? 19.516 -18.172 -19.578 1 94.19 58 VAL B O 1
ATOM 5977 N N . GLN B 1 59 ? 18.484 -19.016 -21.344 1 91.62 59 GLN B N 1
ATOM 5978 C CA . GLN B 1 59 ? 18.516 -17.734 -22.047 1 91.62 59 GLN B CA 1
ATOM 5979 C C . GLN B 1 59 ? 17.672 -16.688 -21.328 1 91.62 59 GLN B C 1
ATOM 5981 O O . GLN B 1 59 ? 18.016 -15.508 -21.312 1 91.62 59 GLN B O 1
ATOM 5986 N N . LEU B 1 60 ? 16.656 -17.109 -20.812 1 90.44 60 LEU B N 1
ATOM 5987 C CA . LEU B 1 60 ? 15.758 -16.234 -20.078 1 90.44 60 LEU B CA 1
ATOM 5988 C C . LEU B 1 60 ? 16.438 -15.656 -18.844 1 90.44 60 LEU B C 1
ATOM 5990 O O . LEU B 1 60 ? 16.406 -14.445 -18.625 1 90.44 60 LEU B O 1
ATOM 5994 N N . VAL B 1 61 ? 17.109 -16.469 -18.047 1 89.88 61 VAL B N 1
ATOM 5995 C CA . VAL B 1 61 ? 17.578 -16.062 -16.734 1 89.88 61 VAL B CA 1
ATOM 5996 C C . VAL B 1 61 ? 18.984 -15.477 -16.859 1 89.88 61 VAL B C 1
ATOM 5998 O O . VAL B 1 61 ? 19.453 -14.781 -15.945 1 89.88 61 VAL B O 1
ATOM 6001 N N . SER B 1 62 ? 19.688 -15.766 -17.922 1 85.81 62 SER B N 1
ATOM 6002 C CA . SER B 1 62 ? 21.047 -15.242 -18.109 1 85.81 62 SER B CA 1
ATOM 6003 C C . SER B 1 62 ? 21.016 -13.758 -18.438 1 85.81 62 SER B C 1
ATOM 6005 O O . SER B 1 62 ? 22.016 -13.055 -18.25 1 85.81 62 SER B O 1
ATOM 6007 N N . ARG B 1 63 ? 20 -13.234 -18.938 1 77.81 63 ARG B N 1
ATOM 6008 C CA . ARG B 1 63 ? 19.891 -11.828 -19.297 1 77.81 63 ARG B CA 1
ATOM 6009 C C . ARG B 1 63 ? 19.594 -10.969 -18.062 1 77.81 63 ARG B C 1
ATOM 6011 O O . ARG B 1 63 ? 20.344 -10.055 -17.734 1 77.81 63 ARG B O 1
ATOM 6018 N N . SER B 1 64 ? 18.359 -11.141 -17.594 1 72.88 64 SER B N 1
ATOM 6019 C CA . SER B 1 64 ? 17.922 -10.383 -16.422 1 72.88 64 SER B CA 1
ATOM 6020 C C . SER B 1 64 ? 16.797 -11.102 -15.688 1 72.88 64 SER B C 1
ATOM 6022 O O . SER B 1 64 ? 16.016 -11.82 -16.312 1 72.88 64 SER B O 1
ATOM 6024 N N . THR B 1 65 ? 16.969 -11.117 -14.406 1 77.31 65 THR B N 1
ATOM 6025 C CA . THR B 1 65 ? 15.844 -11.57 -13.602 1 77.31 65 THR B CA 1
ATOM 6026 C C . THR B 1 65 ? 15.219 -10.398 -12.836 1 77.31 65 THR B C 1
ATOM 6028 O O . THR B 1 65 ? 15.938 -9.594 -12.234 1 77.31 65 THR B O 1
ATOM 6031 N N . PRO B 1 66 ? 13.93 -10.305 -12.961 1 79.44 66 PRO B N 1
ATOM 6032 C CA . PRO B 1 66 ? 13.281 -9.203 -12.25 1 79.44 66 PRO B CA 1
ATOM 6033 C C . PRO B 1 66 ? 13.383 -9.328 -10.734 1 79.44 66 PRO B C 1
ATOM 6035 O O . PRO B 1 66 ? 13.586 -10.43 -10.219 1 79.44 66 PRO B O 1
ATOM 6038 N N . ASN B 1 67 ? 13.281 -8.156 -10.117 1 79.88 67 ASN B N 1
ATOM 6039 C CA . ASN B 1 67 ? 13.195 -8.172 -8.664 1 79.88 67 ASN B CA 1
ATOM 6040 C C . ASN B 1 67 ? 11.859 -8.75 -8.195 1 79.88 67 ASN B C 1
ATOM 6042 O O . ASN B 1 67 ? 10.797 -8.305 -8.633 1 79.88 67 ASN B O 1
ATOM 6046 N N . LEU B 1 68 ? 12.031 -9.742 -7.387 1 86.31 68 LEU B N 1
ATOM 6047 C CA . LEU B 1 68 ? 10.82 -10.406 -6.926 1 86.31 68 LEU B CA 1
ATOM 6048 C C . LEU B 1 68 ? 10.281 -9.75 -5.66 1 86.31 68 LEU B C 1
ATOM 6050 O O . LEU B 1 68 ? 11.062 -9.289 -4.816 1 86.31 68 LEU B O 1
ATOM 6054 N N . ASN B 1 69 ? 9.039 -9.641 -5.531 1 88.44 69 ASN B N 1
ATOM 6055 C CA . ASN B 1 69 ? 8.328 -9 -4.43 1 88.44 69 ASN B CA 1
ATOM 6056 C C . ASN B 1 69 ? 8.023 -9.992 -3.309 1 88.44 69 ASN B C 1
ATOM 6058 O O . ASN B 1 69 ? 7.004 -10.688 -3.35 1 88.44 69 ASN B O 1
ATOM 6062 N N . ALA B 1 70 ? 8.836 -9.992 -2.301 1 91.62 70 ALA B N 1
ATOM 6063 C CA . ALA B 1 70 ? 8.703 -10.961 -1.214 1 91.62 70 ALA B CA 1
ATOM 6064 C C . ALA B 1 70 ? 7.363 -10.797 -0.501 1 91.62 70 ALA B C 1
ATOM 6066 O O . ALA B 1 70 ? 6.746 -11.789 -0.094 1 91.62 70 ALA B O 1
ATOM 6067 N N . ALA B 1 71 ? 6.906 -9.586 -0.371 1 92.06 71 ALA B N 1
ATOM 6068 C CA . ALA B 1 71 ? 5.645 -9.32 0.318 1 92.06 71 ALA B CA 1
ATOM 6069 C C . ALA B 1 71 ? 4.469 -9.93 -0.437 1 92.06 71 ALA B C 1
ATOM 6071 O O . ALA B 1 71 ? 3.621 -10.594 0.159 1 92.06 71 ALA B O 1
ATOM 6072 N N . ALA B 1 72 ? 4.453 -9.742 -1.714 1 93.56 72 ALA B N 1
ATOM 6073 C CA . ALA B 1 72 ? 3.359 -10.258 -2.531 1 93.56 72 ALA B CA 1
ATOM 6074 C C . ALA B 1 72 ? 3.385 -11.781 -2.584 1 93.56 72 ALA B C 1
ATOM 6076 O O . ALA B 1 72 ? 2.344 -12.43 -2.463 1 93.56 72 ALA B O 1
ATOM 6077 N N . VAL B 1 73 ? 4.516 -12.297 -2.725 1 95.5 73 VAL B N 1
ATOM 6078 C CA . VAL B 1 73 ? 4.676 -13.75 -2.781 1 95.5 73 VAL B CA 1
ATOM 6079 C C . VAL B 1 73 ? 4.25 -14.367 -1.451 1 95.5 73 VAL B C 1
ATOM 6081 O O . VAL B 1 73 ? 3.553 -15.391 -1.429 1 95.5 73 VAL B O 1
ATOM 6084 N N . THR B 1 74 ? 4.656 -13.766 -0.36 1 96.88 74 THR B N 1
ATOM 6085 C CA . THR B 1 74 ? 4.305 -14.281 0.957 1 96.88 74 THR B CA 1
ATOM 6086 C C . THR B 1 74 ? 2.795 -14.242 1.169 1 96.88 74 THR B C 1
ATOM 6088 O O . THR B 1 74 ? 2.209 -15.203 1.682 1 96.88 74 THR B O 1
ATOM 6091 N N . SER B 1 75 ? 2.193 -13.102 0.765 1 96.62 75 SER B N 1
ATOM 6092 C CA . SER B 1 75 ? 0.746 -12.992 0.909 1 96.62 75 SER B CA 1
ATOM 6093 C C . SER B 1 75 ? 0.026 -14.086 0.125 1 96.62 75 SER B C 1
ATOM 6095 O O . SER B 1 75 ? -1.021 -14.578 0.551 1 96.62 75 SER B O 1
ATOM 6097 N N . LEU B 1 76 ? 0.551 -14.438 -0.988 1 97.88 76 LEU B N 1
ATOM 6098 C CA . LEU B 1 76 ? 0.008 -15.523 -1.802 1 97.88 76 LEU B CA 1
ATOM 6099 C C . LEU B 1 76 ? 0.228 -16.875 -1.128 1 97.88 76 LEU B C 1
ATOM 6101 O O . LEU B 1 76 ? -0.685 -17.703 -1.074 1 97.88 76 LEU B O 1
ATOM 6105 N N . ILE B 1 77 ? 1.364 -17.047 -0.54 1 98.19 77 ILE B N 1
ATOM 6106 C CA . ILE B 1 77 ? 1.728 -18.312 0.106 1 98.19 77 ILE B CA 1
ATOM 6107 C C . ILE B 1 77 ? 0.852 -18.531 1.337 1 98.19 77 ILE B C 1
ATOM 6109 O O . ILE B 1 77 ? 0.499 -19.672 1.66 1 98.19 77 ILE B O 1
ATOM 6113 N N . ASP B 1 78 ? 0.497 -17.469 1.971 1 97.75 78 ASP B N 1
ATOM 6114 C CA . ASP B 1 78 ? -0.382 -17.562 3.133 1 97.75 78 ASP B CA 1
ATOM 6115 C C . ASP B 1 78 ? -1.697 -18.25 2.773 1 97.75 78 ASP B C 1
ATOM 6117 O O . ASP B 1 78 ? -2.453 -18.656 3.658 1 97.75 78 ASP B O 1
ATOM 6121 N N . ARG B 1 79 ? -1.973 -18.453 1.453 1 97.69 79 ARG B N 1
ATOM 6122 C CA . ARG B 1 79 ? -3.229 -19.047 0.989 1 97.69 79 ARG B CA 1
ATOM 6123 C C . ARG B 1 79 ? -3 -20.422 0.378 1 97.69 79 ARG B C 1
ATOM 6125 O O . ARG B 1 79 ? -3.945 -21.078 -0.07 1 97.69 79 ARG B O 1
ATOM 6132 N N . TRP B 1 80 ? -1.741 -20.797 0.385 1 97.94 80 TRP B N 1
ATOM 6133 C CA . TRP B 1 80 ? -1.411 -22.109 -0.154 1 97.94 80 TRP B CA 1
ATOM 6134 C C . TRP B 1 80 ? -1.854 -23.219 0.799 1 97.94 80 TRP B C 1
ATOM 6136 O O . TRP B 1 80 ? -1.58 -23.156 2 1 97.94 80 TRP B O 1
ATOM 6146 N N . ARG B 1 81 ? -2.518 -24.234 0.236 1 96.31 81 ARG B N 1
ATOM 6147 C CA . ARG B 1 81 ? -2.957 -25.375 1.032 1 96.31 81 ARG B CA 1
ATOM 6148 C C . ARG B 1 81 ? -2.354 -26.672 0.507 1 96.31 81 ARG B C 1
ATOM 6150 O O . ARG B 1 81 ? -2.678 -27.109 -0.598 1 96.31 81 ARG B O 1
ATOM 6157 N N . PRO B 1 82 ? -1.572 -27.297 1.335 1 95.06 82 PRO B N 1
ATOM 6158 C CA . PRO B 1 82 ? -0.965 -28.562 0.922 1 95.06 82 PRO B CA 1
ATOM 6159 C C . PRO B 1 82 ? -1.997 -29.656 0.691 1 95.06 82 PRO B C 1
ATOM 6161 O O . PRO B 1 82 ? -1.744 -30.594 -0.071 1 95.06 82 PRO B O 1
ATOM 6164 N N . GLU B 1 83 ? -3.195 -29.562 1.266 1 92.25 83 GLU B N 1
ATOM 6165 C CA . GLU B 1 83 ? -4.266 -30.547 1.155 1 92.25 83 GLU B CA 1
ATOM 6166 C C . GLU B 1 83 ? -4.676 -30.75 -0.299 1 92.25 83 GLU B C 1
ATOM 6168 O O . GLU B 1 83 ? -5.02 -31.875 -0.699 1 92.25 83 GLU B O 1
ATOM 6173 N N . THR B 1 84 ? -4.598 -29.656 -1.019 1 93.31 84 THR B N 1
ATOM 6174 C CA . THR B 1 84 ? -5.105 -29.719 -2.385 1 93.31 84 THR B CA 1
ATOM 6175 C C . THR B 1 84 ? -4.059 -29.219 -3.373 1 93.31 84 THR B C 1
ATOM 6177 O O . THR B 1 84 ? -4.273 -29.25 -4.586 1 93.31 84 THR B O 1
ATOM 6180 N N . HIS B 1 85 ? -2.93 -28.75 -2.947 1 95.81 85 HIS B N 1
ATOM 6181 C CA . HIS B 1 85 ? -1.885 -28.141 -3.76 1 95.81 85 HIS B CA 1
ATOM 6182 C C . HIS B 1 85 ? -2.43 -26.953 -4.559 1 95.81 85 HIS B C 1
ATOM 6184 O O . HIS B 1 85 ? -2.189 -26.859 -5.766 1 95.81 85 HIS B O 1
ATOM 6190 N N . ASN B 1 86 ? -3.184 -26.125 -3.867 1 96.81 86 ASN B N 1
ATOM 6191 C CA . ASN B 1 86 ? -3.795 -24.953 -4.473 1 96.81 86 ASN B CA 1
ATOM 6192 C C . ASN B 1 86 ? -3.75 -23.75 -3.533 1 96.81 86 ASN B C 1
ATOM 6194 O O . ASN B 1 86 ? -3.643 -23.922 -2.316 1 96.81 86 ASN B O 1
ATOM 6198 N N . PHE B 1 87 ? -3.791 -22.625 -4.121 1 97.94 87 PHE B N 1
ATOM 6199 C CA . PHE B 1 87 ? -4.09 -21.406 -3.369 1 97.94 87 PHE B CA 1
ATOM 6200 C C . PHE B 1 87 ? -5.586 -21.281 -3.111 1 97.94 87 PHE B C 1
ATOM 6202 O O . PHE B 1 87 ? -6.383 -21.266 -4.051 1 97.94 87 PHE B O 1
ATOM 6209 N N . HIS B 1 88 ? -5.949 -21.234 -1.891 1 96.69 88 HIS B N 1
ATOM 6210 C CA . HIS B 1 88 ? -7.348 -21.047 -1.538 1 96.69 88 HIS B CA 1
ATOM 6211 C C . HIS B 1 88 ? -7.684 -19.562 -1.431 1 96.69 88 HIS B C 1
ATOM 6213 O O . HIS B 1 88 ? -7.508 -18.953 -0.371 1 96.69 88 HIS B O 1
ATOM 6219 N N . LEU B 1 89 ? -8.219 -19.031 -2.5 1 96.44 89 LEU B N 1
ATOM 6220 C CA . LEU B 1 89 ? -8.609 -17.641 -2.59 1 96.44 89 LEU B CA 1
ATOM 6221 C C . LEU B 1 89 ? -10.125 -17.5 -2.584 1 96.44 89 LEU B C 1
ATOM 6223 O O . LEU B 1 89 ? -10.844 -18.469 -2.822 1 96.44 89 LEU B O 1
ATOM 6227 N N . ARG B 1 90 ? -10.531 -16.328 -2.279 1 93.06 90 ARG B N 1
ATOM 6228 C CA . ARG B 1 90 ? -11.969 -16.094 -2.346 1 93.06 90 ARG B CA 1
ATOM 6229 C C . ARG B 1 90 ? -12.492 -16.297 -3.766 1 93.06 90 ARG B C 1
ATOM 6231 O O . ARG B 1 90 ? -13.672 -16.594 -3.961 1 93.06 90 ARG B O 1
ATOM 6238 N N . THR B 1 91 ? -11.672 -16.219 -4.699 1 95.19 91 THR B N 1
ATOM 6239 C CA . THR B 1 91 ? -12.016 -16.359 -6.109 1 95.19 91 THR B CA 1
ATOM 6240 C C . THR B 1 91 ? -12.07 -17.828 -6.512 1 95.19 91 THR B C 1
ATOM 6242 O O . THR B 1 91 ? -12.406 -18.156 -7.652 1 95.19 91 THR B O 1
ATOM 6245 N N . GLY B 1 92 ? -11.742 -18.734 -5.633 1 95.62 92 GLY B N 1
ATOM 6246 C CA . GLY B 1 92 ? -11.656 -20.156 -5.914 1 95.62 92 GLY B CA 1
ATOM 6247 C C . GLY B 1 92 ? -10.25 -20.703 -5.781 1 95.62 92 GLY B C 1
ATOM 6248 O O . GLY B 1 92 ? -9.328 -19.984 -5.395 1 95.62 92 GLY B O 1
ATOM 6249 N N . GLU B 1 93 ? -10.141 -21.984 -6.051 1 96.62 93 GLU B N 1
ATOM 6250 C CA . GLU B 1 93 ? -8.82 -22.609 -6.102 1 96.62 93 GLU B CA 1
ATOM 6251 C C . GLU B 1 93 ? -8.062 -22.188 -7.363 1 96.62 93 GLU B C 1
ATOM 6253 O O . GLU B 1 93 ? -8.656 -22.109 -8.445 1 96.62 93 GLU B O 1
ATOM 6258 N N . MET B 1 94 ? -6.848 -21.859 -7.133 1 98.12 94 MET B N 1
ATOM 6259 C CA . MET B 1 94 ? -5.945 -21.562 -8.242 1 98.12 94 MET B CA 1
ATOM 6260 C C . MET B 1 94 ? -4.551 -22.125 -7.969 1 98.12 94 MET B C 1
ATOM 6262 O O . MET B 1 94 ? -4.16 -22.297 -6.812 1 98.12 94 MET B O 1
ATOM 6266 N N . THR B 1 95 ? -3.779 -22.422 -9.008 1 98.5 95 THR B N 1
ATOM 6267 C CA . THR B 1 95 ? -2.424 -22.922 -8.797 1 98.5 95 THR B CA 1
ATOM 6268 C C . THR B 1 95 ? -1.598 -22.781 -10.078 1 98.5 95 THR B C 1
ATOM 6270 O O . THR B 1 95 ? -2.133 -22.438 -11.133 1 98.5 95 THR B O 1
ATOM 6273 N N . VAL B 1 96 ? -0.311 -22.859 -9.906 1 98.81 96 VAL B N 1
ATOM 6274 C CA . VAL B 1 96 ? 0.591 -22.984 -11.047 1 98.81 96 VAL B CA 1
ATOM 6275 C C . VAL B 1 96 ? 0.456 -24.359 -11.672 1 98.81 96 VAL B C 1
ATOM 6277 O O . VAL B 1 96 ? 0.559 -25.375 -10.977 1 98.81 96 VAL B O 1
ATOM 6280 N N . THR B 1 97 ? 0.211 -24.438 -12.922 1 98.75 97 THR B N 1
ATOM 6281 C CA . THR B 1 97 ? -0.007 -25.719 -13.602 1 98.75 97 THR B CA 1
ATOM 6282 C C . THR B 1 97 ? 1.109 -25.984 -14.602 1 98.75 97 THR B C 1
ATOM 6284 O O . THR B 1 97 ? 1.992 -25.156 -14.805 1 98.75 97 THR B O 1
ATOM 6287 N N . LEU B 1 98 ? 1.026 -27.172 -15.242 1 98.62 98 LEU B N 1
ATOM 6288 C CA . LEU B 1 98 ? 1.99 -27.516 -16.281 1 98.62 98 LEU B CA 1
ATOM 6289 C C . LEU B 1 98 ? 1.864 -26.578 -17.469 1 98.62 98 LEU B C 1
ATOM 6291 O O . LEU B 1 98 ? 2.85 -26.312 -18.172 1 98.62 98 LEU B O 1
ATOM 6295 N N . GLN B 1 99 ? 0.69 -26.031 -17.688 1 98.5 99 GLN B N 1
ATOM 6296 C CA . GLN B 1 99 ? 0.532 -25 -18.703 1 98.5 99 GLN B CA 1
ATOM 6297 C C . GLN B 1 99 ? 1.396 -23.781 -18.406 1 98.5 99 GLN B C 1
ATOM 6299 O O . GLN B 1 99 ? 2.061 -23.25 -19.297 1 98.5 99 GLN B O 1
ATOM 6304 N N . ASP B 1 100 ? 1.33 -23.375 -17.203 1 98.75 100 ASP B N 1
ATOM 6305 C CA . ASP B 1 100 ? 2.102 -22.219 -16.781 1 98.75 100 ASP B CA 1
ATOM 6306 C C . ASP B 1 100 ? 3.602 -22.469 -16.906 1 98.75 100 ASP B C 1
ATOM 6308 O O . ASP B 1 100 ? 4.355 -21.609 -17.344 1 98.75 100 ASP B O 1
ATOM 6312 N N . VAL B 1 101 ? 4.039 -23.672 -16.5 1 98.69 101 VAL B N 1
ATOM 6313 C CA . VAL B 1 101 ? 5.445 -24.047 -16.609 1 98.69 101 VAL B CA 1
ATOM 6314 C C . VAL B 1 101 ? 5.898 -23.953 -18.062 1 98.69 101 VAL B C 1
ATOM 6316 O O . VAL B 1 101 ? 6.941 -23.359 -18.359 1 98.69 101 VAL B O 1
ATOM 6319 N N . SER B 1 102 ? 5.121 -24.531 -18.922 1 98.31 102 SER B N 1
ATOM 6320 C CA . SER B 1 102 ? 5.457 -24.531 -20.344 1 98.31 102 SER B CA 1
ATOM 6321 C C . SER B 1 102 ? 5.5 -23.109 -20.906 1 98.31 102 SER B C 1
ATOM 6323 O O . SER B 1 102 ? 6.484 -22.719 -21.531 1 98.31 102 SER B O 1
ATOM 6325 N N . MET B 1 103 ? 4.508 -22.312 -20.625 1 98.31 103 MET B N 1
ATOM 6326 C CA . MET B 1 103 ? 4.363 -20.984 -21.219 1 98.31 103 MET B CA 1
ATOM 6327 C C . MET B 1 103 ? 5.406 -20.031 -20.656 1 98.31 103 MET B C 1
ATOM 6329 O O . MET B 1 103 ? 6.016 -19.266 -21.406 1 98.31 103 MET B O 1
ATOM 6333 N N . ILE B 1 104 ? 5.664 -20.094 -19.406 1 97.44 104 ILE B N 1
ATOM 6334 C CA . ILE B 1 104 ? 6.488 -19.094 -18.719 1 97.44 104 ILE B CA 1
ATOM 6335 C C . ILE B 1 104 ? 7.961 -19.469 -18.859 1 97.44 104 ILE B C 1
ATOM 6337 O O . ILE B 1 104 ? 8.82 -18.594 -18.984 1 97.44 104 ILE B O 1
ATOM 6341 N N . THR B 1 105 ? 8.266 -20.812 -18.875 1 97.5 105 THR B N 1
ATOM 6342 C CA . THR B 1 105 ? 9.672 -21.188 -18.75 1 97.5 105 THR B CA 1
ATOM 6343 C C . THR B 1 105 ? 10.117 -22.016 -19.953 1 97.5 105 THR B C 1
ATOM 6345 O O . THR B 1 105 ? 11.32 -22.172 -20.188 1 97.5 105 THR B O 1
ATOM 6348 N N . ALA B 1 106 ? 9.266 -22.609 -20.672 1 97.94 106 ALA B N 1
ATOM 6349 C CA . ALA B 1 106 ? 9.531 -23.484 -21.797 1 97.94 106 ALA B CA 1
ATOM 6350 C C . ALA B 1 106 ? 10.32 -24.719 -21.359 1 97.94 106 ALA B C 1
ATOM 6352 O O . ALA B 1 106 ? 10.984 -25.359 -22.172 1 97.94 106 ALA B O 1
ATOM 6353 N N . LEU B 1 107 ? 10.289 -25.078 -20.078 1 97.88 107 LEU B N 1
ATOM 6354 C CA . LEU B 1 107 ? 10.891 -26.312 -19.625 1 97.88 107 LEU B CA 1
ATOM 6355 C C . LEU B 1 107 ? 10.125 -27.531 -20.141 1 97.88 107 LEU B C 1
ATOM 6357 O O . LEU B 1 107 ? 8.891 -27.531 -20.125 1 97.88 107 LEU B O 1
ATOM 6361 N N . PRO B 1 108 ? 10.828 -28.516 -20.562 1 97.19 108 PRO B N 1
ATOM 6362 C CA . PRO B 1 108 ? 10.133 -29.672 -21.141 1 97.19 108 PRO B CA 1
ATOM 6363 C C . PRO B 1 108 ? 9.398 -30.484 -20.078 1 97.19 108 PRO B C 1
ATOM 6365 O O . PRO B 1 108 ? 9.906 -30.688 -18.984 1 97.19 108 PRO B O 1
ATOM 6368 N N . ILE B 1 109 ? 8.234 -30.938 -20.422 1 97.06 109 ILE B N 1
ATOM 6369 C CA . ILE B 1 109 ? 7.426 -31.812 -19.578 1 97.06 109 ILE B CA 1
ATOM 6370 C C . ILE B 1 109 ? 7.617 -33.25 -19.984 1 97.06 109 ILE B C 1
ATOM 6372 O O . ILE B 1 109 ? 7.629 -34.156 -19.141 1 97.06 109 ILE B O 1
ATOM 6376 N N . GLU B 1 110 ? 7.805 -33.438 -21.234 1 93.88 110 GLU B N 1
ATOM 6377 C CA . GLU B 1 110 ? 8.086 -34.781 -21.719 1 93.88 110 GLU B CA 1
ATOM 6378 C C . GLU B 1 110 ? 9.477 -35.25 -21.312 1 93.88 110 GLU B C 1
ATOM 6380 O O . GLU B 1 110 ? 10.422 -34.438 -21.297 1 93.88 110 GLU B O 1
ATOM 6385 N N . GLY B 1 111 ? 9.641 -36.438 -20.938 1 93.75 111 GLY B N 1
ATOM 6386 C CA . GLY B 1 111 ? 10.898 -37 -20.5 1 93.75 111 GLY B CA 1
ATOM 6387 C C . GLY B 1 111 ? 10.766 -37.875 -19.25 1 93.75 111 GLY B C 1
ATOM 6388 O O . GLY B 1 111 ? 9.656 -38.094 -18.766 1 93.75 111 GLY B O 1
ATOM 6389 N N . LYS B 1 112 ? 11.883 -38.312 -18.781 1 93.62 112 LYS B N 1
ATOM 6390 C CA . LYS B 1 112 ? 11.914 -39.094 -17.531 1 93.62 112 LYS B CA 1
ATOM 6391 C C . LYS B 1 112 ? 11.781 -38.156 -16.328 1 93.62 112 LYS B C 1
ATOM 6393 O O . LYS B 1 112 ? 12.352 -37.062 -16.297 1 93.62 112 LYS B O 1
ATOM 6398 N N . PRO B 1 113 ? 10.938 -38.656 -15.375 1 95.5 113 PRO B N 1
ATOM 6399 C CA . PRO B 1 113 ? 10.875 -37.812 -14.164 1 95.5 113 PRO B CA 1
ATOM 6400 C C . PRO B 1 113 ? 12.242 -37.656 -13.5 1 95.5 113 PRO B C 1
ATOM 6402 O O . PRO B 1 113 ? 13.094 -38.531 -13.586 1 95.5 113 PRO B O 1
ATOM 6405 N N . LEU B 1 114 ? 12.477 -36.5 -12.898 1 94.81 114 LEU B N 1
ATOM 6406 C CA . LEU B 1 114 ? 13.719 -36.25 -12.18 1 94.81 114 LEU B CA 1
ATOM 6407 C C . LEU B 1 114 ? 13.773 -37.031 -10.875 1 94.81 114 LEU B C 1
ATOM 6409 O O . LEU B 1 114 ? 13.516 -36.469 -9.797 1 94.81 114 LEU B O 1
ATOM 6413 N N . CYS B 1 115 ? 14.055 -38.25 -10.953 1 94.88 115 CYS B N 1
ATOM 6414 C CA . CYS B 1 115 ? 14.141 -39.188 -9.844 1 94.88 115 CYS B CA 1
ATOM 6415 C C . CYS B 1 115 ? 15.406 -40.031 -9.953 1 94.88 115 CYS B C 1
ATOM 6417 O O . CYS B 1 115 ? 15.5 -40.906 -10.812 1 94.88 115 CYS B O 1
ATOM 6419 N N . MET B 1 116 ? 16.359 -39.719 -9.094 1 91.06 116 MET B N 1
ATOM 6420 C CA . MET B 1 116 ? 17.656 -40.375 -9.203 1 91.06 116 MET B CA 1
ATOM 6421 C C . MET B 1 116 ? 18.234 -40.656 -7.824 1 91.06 116 MET B C 1
ATOM 6423 O O . MET B 1 116 ? 17.594 -40.375 -6.809 1 91.06 116 MET B O 1
ATOM 6427 N N . SER B 1 117 ? 19.344 -41.312 -7.895 1 88.25 117 SER B N 1
ATOM 6428 C CA . SER B 1 117 ? 20.078 -41.531 -6.645 1 88.25 117 SER B CA 1
ATOM 6429 C C . SER B 1 117 ? 20.719 -40.25 -6.145 1 88.25 117 SER B C 1
ATOM 6431 O O . SER B 1 117 ? 21.344 -39.531 -6.918 1 88.25 117 SER B O 1
ATOM 6433 N N . THR B 1 118 ? 20.469 -39.938 -4.91 1 86.31 118 THR B N 1
ATOM 6434 C CA . THR B 1 118 ? 21.078 -38.75 -4.312 1 86.31 118 THR B CA 1
ATOM 6435 C C . THR B 1 118 ? 22.188 -39.125 -3.336 1 86.31 118 THR B C 1
ATOM 6437 O O . THR B 1 118 ? 22.547 -38.344 -2.463 1 86.31 118 THR B O 1
ATOM 6440 N N . ASP B 1 119 ? 22.625 -40.312 -3.521 1 82 119 ASP B N 1
ATOM 6441 C CA . ASP B 1 119 ? 23.719 -40.781 -2.676 1 82 119 ASP B CA 1
ATOM 6442 C C . ASP B 1 119 ? 24.938 -39.875 -2.828 1 82 119 ASP B C 1
ATOM 6444 O O . ASP B 1 119 ? 25.438 -39.656 -3.939 1 82 119 ASP B O 1
ATOM 6448 N N . SER B 1 120 ? 25.422 -39.344 -1.707 1 80.12 120 SER B N 1
ATOM 6449 C CA . SER B 1 120 ? 26.516 -38.406 -1.742 1 80.12 120 SER B CA 1
ATOM 6450 C C . SER B 1 120 ? 27.859 -39.094 -1.508 1 80.12 120 SER B C 1
ATOM 6452 O O . SER B 1 120 ? 28.891 -38.406 -1.369 1 80.12 120 SER B O 1
ATOM 6454 N N . GLU B 1 121 ? 27.766 -40.344 -1.382 1 81.12 121 GLU B N 1
ATOM 6455 C CA . GLU B 1 121 ? 29.047 -41.031 -1.233 1 81.12 121 GLU B CA 1
ATOM 6456 C C . GLU B 1 121 ? 29.922 -40.812 -2.461 1 81.12 121 GLU B C 1
ATOM 6458 O O . GLU B 1 121 ? 29.484 -41.031 -3.592 1 81.12 121 GLU B O 1
ATOM 6463 N N . GLY B 1 122 ? 31.094 -40.281 -2.307 1 83.06 122 GLY B N 1
ATOM 6464 C CA . GLY B 1 122 ? 32.062 -40.094 -3.377 1 83.06 122 GLY B CA 1
ATOM 6465 C C . GLY B 1 122 ? 31.75 -38.875 -4.25 1 83.06 122 GLY B C 1
ATOM 6466 O O . GLY B 1 122 ? 32.188 -38.812 -5.398 1 83.06 122 GLY B O 1
ATOM 6467 N N . TRP B 1 123 ? 30.938 -38.094 -3.764 1 87.31 123 TRP B N 1
ATOM 6468 C CA . TRP B 1 123 ? 30.484 -36.969 -4.582 1 87.31 123 TRP B CA 1
ATOM 6469 C C . TRP B 1 123 ? 31.656 -36.094 -5.02 1 87.31 123 TRP B C 1
ATOM 6471 O O . TRP B 1 123 ? 31.672 -35.562 -6.133 1 87.31 123 TRP B O 1
ATOM 6481 N N . GLN B 1 124 ? 32.688 -36 -4.184 1 88.62 124 GLN B N 1
ATOM 6482 C CA . GLN B 1 124 ? 33.844 -35.188 -4.539 1 88.62 124 GLN B CA 1
ATOM 6483 C C . GLN B 1 124 ? 34.562 -35.781 -5.762 1 88.62 124 GLN B C 1
ATOM 6485 O O . GLN B 1 124 ? 34.969 -35.031 -6.668 1 88.62 124 GLN B O 1
ATOM 6490 N N . GLN B 1 125 ? 34.719 -37.062 -5.695 1 88.75 125 GLN B N 1
ATOM 6491 C CA . GLN B 1 125 ? 35.375 -37.719 -6.824 1 88.75 125 GLN B CA 1
ATOM 6492 C C . GLN B 1 125 ? 34.531 -37.562 -8.094 1 88.75 125 GLN B C 1
ATOM 6494 O O . GLN B 1 125 ? 35.094 -37.375 -9.18 1 88.75 125 GLN B O 1
ATOM 6499 N N . GLN B 1 126 ? 33.312 -37.75 -7.934 1 89.19 126 GLN B N 1
ATOM 6500 C CA . GLN B 1 126 ? 32.406 -37.594 -9.078 1 89.19 126 GLN B CA 1
ATOM 6501 C C . GLN B 1 126 ? 32.469 -36.156 -9.617 1 89.19 126 GLN B C 1
ATOM 6503 O O . GLN B 1 126 ? 32.438 -35.938 -10.828 1 89.19 126 GLN B O 1
ATOM 6508 N N . MET B 1 127 ? 32.5 -35.281 -8.711 1 92.5 127 MET B N 1
ATOM 6509 C CA . MET B 1 127 ? 32.594 -33.875 -9.109 1 92.5 127 MET B CA 1
ATOM 6510 C C . MET B 1 127 ? 33.875 -33.594 -9.875 1 92.5 127 MET B C 1
ATOM 6512 O O . MET B 1 127 ? 33.875 -32.906 -10.891 1 92.5 127 MET B O 1
ATOM 6516 N N . GLU B 1 128 ? 34.938 -34.156 -9.406 1 91.69 128 GLU B N 1
ATOM 6517 C CA . GLU B 1 128 ? 36.219 -34.031 -10.094 1 91.69 128 GLU B CA 1
ATOM 6518 C C . GLU B 1 128 ? 36.188 -34.625 -11.492 1 91.69 128 GLU B C 1
ATOM 6520 O O . GLU B 1 128 ? 36.781 -34.094 -12.43 1 91.69 128 GLU B O 1
ATOM 6525 N N . THR B 1 129 ? 35.469 -35.625 -11.562 1 91.75 129 THR B N 1
ATOM 6526 C CA . THR B 1 129 ? 35.312 -36.281 -12.852 1 91.75 129 THR B CA 1
ATOM 6527 C C . THR B 1 129 ? 34.469 -35.438 -13.805 1 91.75 129 THR B C 1
ATOM 6529 O O . THR B 1 129 ? 34.781 -35.344 -14.992 1 91.75 129 THR B O 1
ATOM 6532 N N . LEU B 1 130 ? 33.469 -34.812 -13.281 1 93.5 130 LEU B N 1
ATOM 6533 C CA . LEU B 1 130 ? 32.5 -34.062 -14.117 1 93.5 130 LEU B CA 1
ATOM 6534 C C . LEU B 1 130 ? 33.031 -32.688 -14.445 1 93.5 130 LEU B C 1
ATOM 6536 O O . LEU B 1 130 ? 32.844 -32.188 -15.555 1 93.5 130 LEU B O 1
ATOM 6540 N N . ILE B 1 131 ? 33.75 -32.031 -13.422 1 94.88 131 ILE B N 1
ATOM 6541 C CA . ILE B 1 131 ? 34.062 -30.625 -13.688 1 94.88 131 ILE B CA 1
ATOM 6542 C C . ILE B 1 131 ? 35.531 -30.359 -13.398 1 94.88 131 ILE B C 1
ATOM 6544 O O . ILE B 1 131 ? 36 -29.234 -13.539 1 94.88 131 ILE B O 1
ATOM 6548 N N . GLY B 1 132 ? 36.281 -31.281 -12.914 1 91.38 132 GLY B N 1
ATOM 6549 C CA . GLY B 1 132 ? 37.75 -31.203 -12.828 1 91.38 132 GLY B CA 1
ATOM 6550 C C . GLY B 1 132 ? 38.219 -30.734 -11.469 1 91.38 132 GLY B C 1
ATOM 6551 O O . GLY B 1 132 ? 39.438 -30.703 -11.219 1 91.38 132 GLY B O 1
ATOM 6552 N N . MET B 1 133 ? 37.312 -30.219 -10.664 1 90.81 133 MET B N 1
ATOM 6553 C CA . MET B 1 133 ? 37.75 -29.719 -9.359 1 90.81 133 MET B CA 1
ATOM 6554 C C . MET B 1 133 ? 36.625 -29.891 -8.328 1 90.81 133 MET B C 1
ATOM 6556 O O . MET B 1 133 ? 35.469 -30.094 -8.695 1 90.81 133 MET B O 1
ATOM 6560 N N . SER B 1 134 ? 37.031 -29.938 -7.051 1 89.81 134 SER B N 1
ATOM 6561 C CA . SER B 1 134 ? 36.062 -29.969 -5.941 1 89.81 134 SER B CA 1
ATOM 6562 C C . SER B 1 134 ? 36.5 -29.047 -4.809 1 89.81 134 SER B C 1
ATOM 6564 O O . SER B 1 134 ? 37.719 -28.828 -4.617 1 89.81 134 SER B O 1
ATOM 6566 N N . PRO B 1 135 ? 35.5 -28.406 -4.184 1 86.62 135 PRO B N 1
ATOM 6567 C CA . PRO B 1 135 ? 35.875 -27.547 -3.066 1 86.62 135 PRO B CA 1
ATOM 6568 C C . PRO B 1 135 ? 36.625 -28.297 -1.969 1 86.62 135 PRO B C 1
ATOM 6570 O O . PRO B 1 135 ? 36.344 -29.469 -1.709 1 86.62 135 PRO B O 1
ATOM 6573 N N . GLN B 1 136 ? 37.719 -27.625 -1.609 1 73.81 136 GLN B N 1
ATOM 6574 C CA . GLN B 1 136 ? 38.594 -28.234 -0.598 1 73.81 136 GLN B CA 1
ATOM 6575 C C . GLN B 1 136 ? 37.969 -28.109 0.792 1 73.81 136 GLN B C 1
ATOM 6577 O O . GLN B 1 136 ? 37.312 -27.109 1.101 1 73.81 136 GLN B O 1
ATOM 6582 N N . GLU B 1 137 ? 37.719 -29.156 1.328 1 62.5 137 GLU B N 1
ATOM 6583 C CA . GLU B 1 137 ? 37.25 -29.172 2.707 1 62.5 137 GLU B CA 1
ATOM 6584 C C . GLU B 1 137 ? 38.125 -28.281 3.6 1 62.5 137 GLU B C 1
ATOM 6586 O O . GLU B 1 137 ? 39.344 -28.297 3.488 1 62.5 137 GLU B O 1
ATOM 6591 N N . LEU B 1 138 ? 37.594 -27.062 3.91 1 51.91 138 LEU B N 1
ATOM 6592 C CA . LEU B 1 138 ? 38.406 -26.312 4.852 1 51.91 138 LEU B CA 1
ATOM 6593 C C . LEU B 1 138 ? 38.906 -27.203 5.992 1 51.91 138 LEU B C 1
ATOM 6595 O O . LEU B 1 138 ? 38.094 -27.875 6.637 1 51.91 138 LEU B O 1
ATOM 6599 N N . GLU B 1 139 ? 40.031 -27.734 5.719 1 46.47 139 GLU B N 1
ATOM 6600 C CA . GLU B 1 139 ? 40.625 -28.422 6.848 1 46.47 139 GLU B CA 1
ATOM 6601 C C . GLU B 1 139 ? 40.469 -27.625 8.133 1 46.47 139 GLU B C 1
ATOM 6603 O O . GLU B 1 139 ? 40.906 -26.469 8.195 1 46.47 139 GLU B O 1
ATOM 6608 N N . VAL B 1 140 ? 39.344 -27.688 8.719 1 45.78 140 VAL B N 1
ATOM 6609 C CA . VAL B 1 140 ? 39.406 -27.078 10.047 1 45.78 140 VAL B CA 1
ATOM 6610 C C . VAL B 1 140 ? 40.594 -27.656 10.836 1 45.78 140 VAL B C 1
ATOM 6612 O O . VAL B 1 140 ? 40.781 -28.875 10.859 1 45.78 140 VAL B O 1
ATOM 6615 N N . GLU B 1 141 ? 41.5 -26.891 11.07 1 41.34 141 GLU B N 1
ATOM 6616 C CA . GLU B 1 141 ? 42.688 -27.266 11.836 1 41.34 141 GLU B CA 1
ATOM 6617 C C . GLU B 1 141 ? 42.344 -28.266 12.938 1 41.34 141 GLU B C 1
ATOM 6619 O O . GLU B 1 141 ? 43.094 -29.219 13.18 1 41.34 141 GLU B O 1
ATOM 6624 N N . ASP B 1 142 ? 41.812 -27.672 14.219 1 40.03 142 ASP B N 1
ATOM 6625 C CA . ASP B 1 142 ? 41.969 -28.281 15.539 1 40.03 142 ASP B CA 1
ATOM 6626 C C . ASP B 1 142 ? 41.031 -29.453 15.727 1 40.03 142 ASP B C 1
ATOM 6628 O O . ASP B 1 142 ? 39.812 -29.266 15.852 1 40.03 142 ASP B O 1
ATOM 6632 N N . GLY B 1 143 ? 41.219 -30.672 15.477 1 43.44 143 GLY B N 1
ATOM 6633 C CA . GLY B 1 143 ? 40.688 -31.984 15.82 1 43.44 143 GLY B CA 1
ATOM 6634 C C . GLY B 1 143 ? 39.156 -32 15.844 1 43.44 143 GLY B C 1
ATOM 6635 O O . GLY B 1 143 ? 38.562 -32.969 16.344 1 43.44 143 GLY B O 1
ATOM 6636 N N . GLY B 1 144 ? 38.5 -30.922 16.125 1 41.62 144 GLY B N 1
ATOM 6637 C CA . GLY B 1 144 ? 37.062 -31.016 16.359 1 41.62 144 GLY B CA 1
ATOM 6638 C C . GLY B 1 144 ? 36.312 -31.562 15.156 1 41.62 144 GLY B C 1
ATOM 6639 O O . GLY B 1 144 ? 36.875 -31.656 14.055 1 41.62 144 GLY B O 1
ATOM 6640 N N . LYS B 1 145 ? 35.062 -32.188 15.422 1 40.88 145 LYS B N 1
ATOM 6641 C CA . LYS B 1 145 ? 34.094 -32.844 14.508 1 40.88 145 LYS B CA 1
ATOM 6642 C C . LYS B 1 145 ? 33.969 -32.031 13.203 1 40.88 145 LYS B C 1
ATOM 6644 O O . LYS B 1 145 ? 33.719 -30.844 13.219 1 40.88 145 LYS B O 1
ATOM 6649 N N . LYS B 1 146 ? 34.688 -32.312 12.242 1 45.84 146 LYS B N 1
ATOM 6650 C CA . LYS B 1 146 ? 34.5 -31.688 10.93 1 45.84 146 LYS B CA 1
ATOM 6651 C C . LYS B 1 146 ? 33.031 -31.531 10.594 1 45.84 146 LYS B C 1
ATOM 6653 O O . LYS B 1 146 ? 32.281 -32.531 10.516 1 45.84 146 LYS B O 1
ATOM 6658 N N . ASP B 1 147 ? 32.438 -30.5 11.062 1 46.12 147 ASP B N 1
ATOM 6659 C CA . ASP B 1 147 ? 31.047 -30.328 10.625 1 46.12 147 ASP B CA 1
ATOM 6660 C C . ASP B 1 147 ? 30.875 -30.766 9.172 1 46.12 147 ASP B C 1
ATOM 6662 O O . ASP B 1 147 ? 31.734 -30.5 8.336 1 46.12 147 ASP B O 1
ATOM 6666 N N . ARG B 1 148 ? 30.125 -31.797 8.75 1 50.16 148 ARG B N 1
ATOM 6667 C CA . ARG B 1 148 ? 29.703 -32.344 7.457 1 50.16 148 ARG B CA 1
ATOM 6668 C C . ARG B 1 148 ? 29.516 -31.234 6.43 1 50.16 148 ARG B C 1
ATOM 6670 O O . ARG B 1 148 ? 28.75 -30.297 6.656 1 50.16 148 ARG B O 1
ATOM 6677 N N . VAL B 1 149 ? 30.531 -31.031 5.789 1 58.16 149 VAL B N 1
ATOM 6678 C CA . VAL B 1 149 ? 30.406 -30.125 4.652 1 58.16 149 VAL B CA 1
ATOM 6679 C C . VAL B 1 149 ? 29.25 -30.562 3.756 1 58.16 149 VAL B C 1
ATOM 6681 O O . VAL B 1 149 ? 29.125 -31.734 3.426 1 58.16 149 VAL B O 1
ATOM 6684 N N . PRO B 1 150 ? 28.266 -29.797 3.51 1 70.12 150 PRO B N 1
ATOM 6685 C CA . PRO B 1 150 ? 27.141 -30.141 2.615 1 70.12 150 PRO B CA 1
ATOM 6686 C C . PRO B 1 150 ? 27.609 -30.516 1.213 1 70.12 150 PRO B C 1
ATOM 6688 O O . PRO B 1 150 ? 28.578 -29.953 0.702 1 70.12 150 PRO B O 1
ATOM 6691 N N . ALA B 1 151 ? 27.156 -31.781 0.722 1 81.56 151 ALA B N 1
ATOM 6692 C CA . ALA B 1 151 ? 27.484 -32.219 -0.629 1 81.56 151 ALA B CA 1
ATOM 6693 C C . ALA B 1 151 ? 27.109 -31.156 -1.659 1 81.56 151 ALA B C 1
ATOM 6695 O O . ALA B 1 151 ? 25.938 -30.797 -1.788 1 81.56 151 ALA B O 1
ATOM 6696 N N . GLY B 1 152 ? 28.156 -30.609 -2.307 1 88.5 152 GLY B N 1
ATOM 6697 C CA . GLY B 1 152 ? 27.953 -29.531 -3.26 1 88.5 152 GLY B CA 1
ATOM 6698 C C . GLY B 1 152 ? 29.047 -28.469 -3.189 1 88.5 152 GLY B C 1
ATOM 6699 O O . GLY B 1 152 ? 30.203 -28.781 -2.896 1 88.5 152 GLY B O 1
ATOM 6700 N N . ALA B 1 153 ? 28.719 -27.312 -3.684 1 91.75 153 ALA B N 1
ATOM 6701 C CA . ALA B 1 153 ? 29.688 -26.219 -3.695 1 91.75 153 ALA B CA 1
ATOM 6702 C C . ALA B 1 153 ? 28.984 -24.875 -3.461 1 91.75 153 ALA B C 1
ATOM 6704 O O . ALA B 1 153 ? 27.891 -24.641 -3.984 1 91.75 153 ALA B O 1
ATOM 6705 N N . PRO B 1 154 ? 29.641 -24.047 -2.617 1 91.12 154 PRO B N 1
ATOM 6706 C CA . PRO B 1 154 ? 29.094 -22.703 -2.508 1 91.12 154 PRO B CA 1
ATOM 6707 C C . PRO B 1 154 ? 29.109 -21.953 -3.84 1 91.12 154 PRO B C 1
ATOM 6709 O O . PRO B 1 154 ? 30.016 -22.125 -4.648 1 91.12 154 PRO B O 1
ATOM 6712 N N . PHE B 1 155 ? 28.156 -21.141 -4.016 1 91.69 155 PHE B N 1
ATOM 6713 C CA . PHE B 1 155 ? 28.062 -20.359 -5.25 1 91.69 155 PHE B CA 1
ATOM 6714 C C . PHE B 1 155 ? 29.281 -19.469 -5.426 1 91.69 155 PHE B C 1
ATOM 6716 O O . PHE B 1 155 ? 29.734 -19.234 -6.551 1 91.69 155 PHE B O 1
ATOM 6723 N N . THR B 1 156 ? 29.828 -18.969 -4.312 1 90.56 156 THR B N 1
ATOM 6724 C CA . THR B 1 156 ? 31.016 -18.125 -4.363 1 90.56 156 THR B CA 1
ATOM 6725 C C . THR B 1 156 ? 32.219 -18.922 -4.902 1 90.56 156 THR B C 1
ATOM 6727 O O . THR B 1 156 ? 33.031 -18.375 -5.652 1 90.56 156 THR B O 1
ATOM 6730 N N . TRP B 1 157 ? 32.281 -20.172 -4.508 1 92.75 157 TRP B N 1
ATOM 6731 C CA . TRP B 1 157 ? 33.344 -21.031 -5.004 1 92.75 157 TRP B CA 1
ATOM 6732 C C . TRP B 1 157 ? 33.188 -21.297 -6.5 1 92.75 157 TRP B C 1
ATOM 6734 O O . TRP B 1 157 ? 34.188 -21.266 -7.246 1 92.75 157 TRP B O 1
ATOM 6744 N N . ILE B 1 158 ? 32.062 -21.547 -6.941 1 94.56 158 ILE B N 1
ATOM 6745 C CA . ILE B 1 158 ? 31.781 -21.812 -8.352 1 94.56 158 ILE B CA 1
ATOM 6746 C C . ILE B 1 158 ? 32.188 -20.578 -9.18 1 94.56 158 ILE B C 1
ATOM 6748 O O . ILE B 1 158 ? 32.875 -20.703 -10.195 1 94.56 158 ILE B O 1
ATOM 6752 N N . ALA B 1 159 ? 31.766 -19.453 -8.688 1 92.88 159 ALA B N 1
ATOM 6753 C CA . ALA B 1 159 ? 32.062 -18.219 -9.398 1 92.88 159 ALA B CA 1
ATOM 6754 C C . ALA B 1 159 ? 33.562 -17.953 -9.445 1 92.88 159 ALA B C 1
ATOM 6756 O O . ALA B 1 159 ? 34.062 -17.5 -10.469 1 92.88 159 ALA B O 1
ATOM 6757 N N . ALA B 1 160 ? 34.219 -18.203 -8.414 1 93.06 160 ALA B N 1
ATOM 6758 C CA . ALA B 1 160 ? 35.656 -17.953 -8.32 1 93.06 160 ALA B CA 1
ATOM 6759 C C . ALA B 1 160 ? 36.406 -18.844 -9.297 1 93.06 160 ALA B C 1
ATOM 6761 O O . ALA B 1 160 ? 37.438 -18.422 -9.836 1 93.06 160 ALA B O 1
ATOM 6762 N N . ASN B 1 161 ? 35.875 -20 -9.578 1 94.25 161 ASN B N 1
ATOM 6763 C CA . ASN B 1 161 ? 36.656 -20.984 -10.328 1 94.25 161 ASN B CA 1
ATOM 6764 C C . ASN B 1 161 ? 36.156 -21.109 -11.766 1 94.25 161 ASN B C 1
ATOM 6766 O O . ASN B 1 161 ? 36.906 -21.547 -12.648 1 94.25 161 ASN B O 1
ATOM 6770 N N . PHE B 1 162 ? 34.938 -20.75 -12.039 1 95.44 162 PHE B N 1
ATOM 6771 C CA . PHE B 1 162 ? 34.375 -21.094 -13.336 1 95.44 162 PHE B CA 1
ATOM 6772 C C . PHE B 1 162 ? 33.656 -19.906 -13.945 1 95.44 162 PHE B C 1
ATOM 6774 O O . PHE B 1 162 ? 32.812 -20.062 -14.852 1 95.44 162 PHE B O 1
ATOM 6781 N N . ALA B 1 163 ? 33.844 -18.703 -13.5 1 92.75 163 ALA B N 1
ATOM 6782 C CA . ALA B 1 163 ? 33.125 -17.5 -13.938 1 92.75 163 ALA B CA 1
ATOM 6783 C C . ALA B 1 163 ? 33.375 -17.234 -15.414 1 92.75 163 ALA B C 1
ATOM 6785 O O . ALA B 1 163 ? 32.469 -16.75 -16.125 1 92.75 163 ALA B O 1
ATOM 6786 N N . HIS B 1 164 ? 34.594 -17.594 -15.82 1 92.88 164 HIS B N 1
ATOM 6787 C CA . HIS B 1 164 ? 34.938 -17.297 -17.203 1 92.88 164 HIS B CA 1
ATOM 6788 C C . HIS B 1 164 ? 35.625 -18.5 -17.844 1 92.88 164 HIS B C 1
ATOM 6790 O O . HIS B 1 164 ? 36.656 -18.969 -17.344 1 92.88 164 HIS B O 1
ATOM 6796 N N . CYS B 1 165 ? 35.031 -18.906 -18.953 1 94.94 165 CYS B N 1
ATOM 6797 C CA . CYS B 1 165 ? 35.656 -19.969 -19.734 1 94.94 165 CYS B CA 1
ATOM 6798 C C . CYS B 1 165 ? 36.812 -19.422 -20.547 1 94.94 165 CYS B C 1
ATOM 6800 O O . CYS B 1 165 ? 36.688 -18.422 -21.25 1 94.94 165 CYS B O 1
ATOM 6802 N N . PRO B 1 166 ? 37.906 -20.016 -20.531 1 94.38 166 PRO B N 1
ATOM 6803 C CA . PRO B 1 166 ? 39.062 -19.516 -21.281 1 94.38 166 PRO B CA 1
ATOM 6804 C C . PRO B 1 166 ? 38.812 -19.422 -22.781 1 94.38 166 PRO B C 1
ATOM 6806 O O . PRO B 1 166 ? 38.125 -20.281 -23.344 1 94.38 166 PRO B O 1
ATOM 6809 N N . GLU B 1 167 ? 39.406 -18.453 -23.438 1 93.94 167 GLU B N 1
ATOM 6810 C CA . GLU B 1 167 ? 39.188 -18.188 -24.859 1 93.94 167 GLU B CA 1
ATOM 6811 C C . GLU B 1 167 ? 39.719 -19.328 -25.719 1 93.94 167 GLU B C 1
ATOM 6813 O O . GLU B 1 167 ? 39.125 -19.672 -26.75 1 93.94 167 GLU B O 1
ATOM 6818 N N . ASP B 1 168 ? 40.844 -19.859 -25.203 1 94.25 168 ASP B N 1
ATOM 6819 C CA . ASP B 1 168 ? 41.5 -20.891 -26 1 94.25 168 ASP B CA 1
ATOM 6820 C C . ASP B 1 168 ? 41.094 -22.281 -25.516 1 94.25 168 ASP B C 1
ATOM 6822 O O . ASP B 1 168 ? 41.812 -23.266 -25.766 1 94.25 168 ASP B O 1
ATOM 6826 N N . ALA B 1 169 ? 39.969 -22.406 -24.906 1 95.69 169 ALA B N 1
ATOM 6827 C CA . ALA B 1 169 ? 39.531 -23.688 -24.359 1 95.69 169 ALA B CA 1
ATOM 6828 C C . ALA B 1 169 ? 39.188 -24.672 -25.484 1 95.69 169 ALA B C 1
ATOM 6830 O O . ALA B 1 169 ? 38.625 -24.281 -26.516 1 95.69 169 ALA B O 1
ATOM 6831 N N . ASP B 1 170 ? 39.5 -25.938 -25.266 1 95.56 170 ASP B N 1
ATOM 6832 C CA . ASP B 1 170 ? 39.094 -26.969 -26.203 1 95.56 170 ASP B CA 1
ATOM 6833 C C . ASP B 1 170 ? 37.656 -27.422 -25.922 1 95.56 170 ASP B C 1
ATOM 6835 O O . ASP B 1 170 ? 37.031 -26.953 -24.969 1 95.56 170 ASP B O 1
ATOM 6839 N N . ASP B 1 171 ? 37.188 -28.297 -26.672 1 95.38 171 ASP B N 1
ATOM 6840 C CA . ASP B 1 171 ? 35.781 -28.719 -26.609 1 95.38 171 ASP B CA 1
ATOM 6841 C C . ASP B 1 171 ? 35.469 -29.359 -25.266 1 95.38 171 ASP B C 1
ATOM 6843 O O . ASP B 1 171 ? 34.375 -29.188 -24.734 1 95.38 171 ASP B O 1
ATOM 6847 N N . GLU B 1 172 ? 36.406 -30.078 -24.828 1 94.62 172 GLU B N 1
ATOM 6848 C CA . GLU B 1 172 ? 36.188 -30.75 -23.562 1 94.62 172 GLU B CA 1
ATOM 6849 C C . GLU B 1 172 ? 36.062 -29.766 -22.422 1 94.62 172 GLU B C 1
ATOM 6851 O O . GLU B 1 172 ? 35.25 -29.938 -21.531 1 94.62 172 GLU B O 1
ATOM 6856 N N . VAL B 1 173 ? 36.875 -28.766 -22.469 1 95.81 173 VAL B N 1
ATOM 6857 C CA . VAL B 1 173 ? 36.844 -27.734 -21.438 1 95.81 173 VAL B CA 1
ATOM 6858 C C . VAL B 1 173 ? 35.562 -26.938 -21.578 1 95.81 173 VAL B C 1
ATOM 6860 O O . VAL B 1 173 ? 34.906 -26.594 -20.562 1 95.81 173 VAL B O 1
ATOM 6863 N N . ILE B 1 174 ? 35.156 -26.641 -22.734 1 97 174 ILE B N 1
ATOM 6864 C CA . ILE B 1 174 ? 33.906 -25.906 -22.984 1 97 174 ILE B CA 1
ATOM 6865 C C . ILE B 1 174 ? 32.719 -26.688 -22.438 1 97 174 ILE B C 1
ATOM 6867 O O . ILE B 1 174 ? 31.844 -26.125 -21.797 1 97 174 ILE B O 1
ATOM 6871 N N . LYS B 1 175 ? 32.75 -27.969 -22.688 1 96.5 175 LYS B N 1
ATOM 6872 C CA . LYS B 1 175 ? 31.688 -28.844 -22.188 1 96.5 175 LYS B CA 1
ATOM 6873 C C . LYS B 1 175 ? 31.625 -28.828 -20.672 1 96.5 175 LYS B C 1
ATOM 6875 O O . LYS B 1 175 ? 30.547 -28.781 -20.078 1 96.5 175 LYS B O 1
ATOM 6880 N N . ARG B 1 176 ? 32.75 -28.844 -20.078 1 96.44 176 ARG B N 1
ATOM 6881 C CA . ARG B 1 176 ? 32.812 -28.781 -18.625 1 96.44 176 ARG B CA 1
ATOM 6882 C C . ARG B 1 176 ? 32.25 -27.469 -18.078 1 96.44 176 ARG B C 1
ATOM 6884 O O . ARG B 1 176 ? 31.484 -27.469 -17.125 1 96.44 176 ARG B O 1
ATOM 6891 N N . TYR B 1 177 ? 32.656 -26.438 -18.688 1 97 177 TYR B N 1
ATOM 6892 C CA . TYR B 1 177 ? 32.188 -25.125 -18.25 1 97 177 TYR B CA 1
ATOM 6893 C C . TYR B 1 177 ? 30.688 -24.953 -18.5 1 97 177 TYR B C 1
ATOM 6895 O O . TYR B 1 177 ? 29.984 -24.344 -17.703 1 97 177 TYR B O 1
ATOM 6903 N N . ALA B 1 178 ? 30.234 -25.484 -19.578 1 97.31 178 ALA B N 1
ATOM 6904 C CA . ALA B 1 178 ? 28.797 -25.469 -19.844 1 97.31 178 ALA B CA 1
ATOM 6905 C C . ALA B 1 178 ? 28.031 -26.219 -18.766 1 97.31 178 ALA B C 1
ATOM 6907 O O . ALA B 1 178 ? 26.969 -25.766 -18.328 1 97.31 178 ALA B O 1
ATOM 6908 N N . ARG B 1 179 ? 28.562 -27.344 -18.375 1 97.44 179 ARG B N 1
ATOM 6909 C CA . ARG B 1 179 ? 27.969 -28.156 -17.328 1 97.44 179 ARG B CA 1
ATOM 6910 C C . ARG B 1 179 ? 27.875 -27.375 -16.016 1 97.44 179 ARG B C 1
ATOM 6912 O O . ARG B 1 179 ? 26.828 -27.375 -15.367 1 97.44 179 ARG B O 1
ATOM 6919 N N . VAL B 1 180 ? 28.906 -26.703 -15.688 1 97 180 VAL B N 1
ATOM 6920 C CA . VAL B 1 180 ? 28.953 -25.938 -14.445 1 97 180 VAL B CA 1
ATOM 6921 C C . VAL B 1 180 ? 28 -24.75 -14.531 1 97 180 VAL B C 1
ATOM 6923 O O . VAL B 1 180 ? 27.328 -24.422 -13.547 1 97 180 VAL B O 1
ATOM 6926 N N . TYR B 1 181 ? 27.984 -24.172 -15.656 1 95.81 181 TYR B N 1
ATOM 6927 C CA . TYR B 1 181 ? 27.078 -23.031 -15.844 1 95.81 181 TYR B CA 1
ATOM 6928 C C . TYR B 1 181 ? 25.625 -23.453 -15.625 1 95.81 181 TYR B C 1
ATOM 6930 O O . TYR B 1 181 ? 24.875 -22.781 -14.914 1 95.81 181 TYR B O 1
ATOM 6938 N N . MET B 1 182 ? 25.266 -24.531 -16.203 1 95.94 182 MET B N 1
ATOM 6939 C CA . MET B 1 182 ? 23.906 -25.047 -16.031 1 95.94 182 MET B CA 1
ATOM 6940 C C . MET B 1 182 ? 23.641 -25.406 -14.57 1 95.94 182 MET B C 1
ATOM 6942 O O . MET B 1 182 ? 22.578 -25.094 -14.031 1 95.94 182 MET B O 1
ATOM 6946 N N . TRP B 1 183 ? 24.594 -26.047 -14 1 95.88 183 TRP B N 1
ATOM 6947 C CA . TRP B 1 183 ? 24.5 -26.422 -12.594 1 95.88 183 TRP B CA 1
ATOM 6948 C C . TRP B 1 183 ? 24.25 -25.188 -11.727 1 95.88 183 TRP B C 1
ATOM 6950 O O . TRP B 1 183 ? 23.375 -25.203 -10.867 1 95.88 183 TRP B O 1
ATOM 6960 N N . TYR B 1 184 ? 24.969 -24.188 -12.016 1 94 184 TYR B N 1
ATOM 6961 C CA . TYR B 1 184 ? 24.875 -22.906 -11.305 1 94 184 TYR B CA 1
ATOM 6962 C C . TYR B 1 184 ? 23.484 -22.297 -11.492 1 94 184 TYR B C 1
ATOM 6964 O O . TYR B 1 184 ? 22.844 -21.891 -10.523 1 94 184 TYR B O 1
ATOM 6972 N N . VAL B 1 185 ? 23.031 -22.281 -12.633 1 93.38 185 VAL B N 1
ATOM 6973 C CA . VAL B 1 185 ? 21.781 -21.594 -12.984 1 93.38 185 VAL B CA 1
ATOM 6974 C C . VAL B 1 185 ? 20.594 -22.359 -12.391 1 93.38 185 VAL B C 1
ATOM 6976 O O . VAL B 1 185 ? 19.75 -21.766 -11.719 1 93.38 185 VAL B O 1
ATOM 6979 N N . ILE B 1 186 ? 20.531 -23.656 -12.555 1 94.56 186 ILE B N 1
ATOM 6980 C CA . ILE B 1 186 ? 19.359 -24.406 -12.133 1 94.56 186 ILE B CA 1
ATOM 6981 C C . ILE B 1 186 ? 19.297 -24.453 -10.609 1 94.56 186 ILE B C 1
ATOM 6983 O O . ILE B 1 186 ? 18.203 -24.391 -10.023 1 94.56 186 ILE B O 1
ATOM 6987 N N . SER B 1 187 ? 20.422 -24.469 -9.945 1 93.94 187 SER B N 1
ATOM 6988 C CA . SER B 1 187 ? 20.453 -24.531 -8.484 1 93.94 187 SER B CA 1
ATOM 6989 C C . SER B 1 187 ? 20 -23.203 -7.867 1 93.94 187 SER B C 1
ATOM 6991 O O . SER B 1 187 ? 19.453 -23.188 -6.766 1 93.94 187 SER B O 1
ATOM 6993 N N . ARG B 1 188 ? 20.141 -22.188 -8.625 1 92.12 188 ARG B N 1
ATOM 6994 C CA . ARG B 1 188 ? 19.828 -20.859 -8.086 1 92.12 188 ARG B CA 1
ATOM 6995 C C . ARG B 1 188 ? 18.422 -20.438 -8.453 1 92.12 188 ARG B C 1
ATOM 6997 O O . ARG B 1 188 ? 17.859 -19.531 -7.832 1 92.12 188 ARG B O 1
ATOM 7004 N N . THR B 1 189 ? 17.875 -21.047 -9.414 1 93.12 189 THR B N 1
ATOM 7005 C CA . THR B 1 189 ? 16.625 -20.531 -9.945 1 93.12 189 THR B CA 1
ATOM 7006 C C . THR B 1 189 ? 15.516 -21.578 -9.844 1 93.12 189 THR B C 1
ATOM 7008 O O . THR B 1 189 ? 14.594 -21.438 -9.047 1 93.12 189 THR B O 1
ATOM 7011 N N . ILE B 1 190 ? 15.719 -22.719 -10.414 1 95.56 190 ILE B N 1
ATOM 7012 C CA . ILE B 1 190 ? 14.68 -23.75 -10.484 1 95.56 190 ILE B CA 1
ATOM 7013 C C . ILE B 1 190 ? 14.586 -24.484 -9.148 1 95.56 190 ILE B C 1
ATOM 7015 O O . ILE B 1 190 ? 13.484 -24.703 -8.633 1 95.56 190 ILE B O 1
ATOM 7019 N N . PHE B 1 191 ? 15.773 -24.828 -8.641 1 95.44 191 PHE B N 1
ATOM 7020 C CA . PHE B 1 191 ? 15.797 -25.672 -7.461 1 95.44 191 PHE B CA 1
ATOM 7021 C C . PHE B 1 191 ? 16.453 -24.953 -6.289 1 95.44 191 PHE B C 1
ATOM 7023 O O . PHE B 1 191 ? 17.234 -25.547 -5.543 1 95.44 191 PHE B O 1
ATOM 7030 N N . ALA B 1 192 ? 16.109 -23.656 -6.199 1 91.81 192 ALA B N 1
ATOM 7031 C CA . ALA B 1 192 ? 16.641 -22.875 -5.082 1 91.81 192 ALA B CA 1
ATOM 7032 C C . ALA B 1 192 ? 16.141 -23.422 -3.746 1 91.81 192 ALA B C 1
ATOM 7034 O O . ALA B 1 192 ? 14.945 -23.672 -3.58 1 91.81 192 ALA B O 1
ATOM 7035 N N . ASN B 1 193 ? 17.078 -23.609 -2.881 1 82.56 193 ASN B N 1
ATOM 7036 C CA . ASN B 1 193 ? 16.688 -24.109 -1.567 1 82.56 193 ASN B CA 1
ATOM 7037 C C . ASN B 1 193 ? 16.656 -22.984 -0.529 1 82.56 193 ASN B C 1
ATOM 7039 O O . ASN B 1 193 ? 16.922 -21.828 -0.852 1 82.56 193 ASN B O 1
ATOM 7043 N N . GLY B 1 194 ? 16.328 -23.312 0.644 1 72.69 194 GLY B N 1
ATOM 7044 C CA . GLY B 1 194 ? 16.062 -22.344 1.686 1 72.69 194 GLY B CA 1
ATOM 7045 C C . GLY B 1 194 ? 17.312 -21.609 2.158 1 72.69 194 GLY B C 1
ATOM 7046 O O . GLY B 1 194 ? 17.219 -20.516 2.721 1 72.69 194 GLY B O 1
ATOM 7047 N N . THR B 1 195 ? 18.484 -22.172 1.897 1 68.75 195 THR B N 1
ATOM 7048 C CA . THR B 1 195 ? 19.688 -21.516 2.414 1 68.75 195 THR B CA 1
ATOM 7049 C C . THR B 1 195 ? 20.203 -20.484 1.424 1 68.75 195 THR B C 1
ATOM 7051 O O . THR B 1 195 ? 20.766 -19.453 1.824 1 68.75 195 THR B O 1
ATOM 7054 N N . GLY B 1 196 ? 20.094 -20.734 0.133 1 70.25 196 GLY B N 1
ATOM 7055 C CA . GLY B 1 196 ? 20.469 -19.828 -0.943 1 70.25 196 GLY B CA 1
ATOM 7056 C C . GLY B 1 196 ? 21.969 -19.656 -1.081 1 70.25 196 GLY B C 1
ATOM 7057 O O . GLY B 1 196 ? 22.422 -18.766 -1.794 1 70.25 196 GLY B O 1
ATOM 7058 N N . LYS B 1 197 ? 22.766 -20.547 -0.498 1 81.12 197 LYS B N 1
ATOM 7059 C CA . LYS B 1 197 ? 24.203 -20.312 -0.486 1 81.12 197 LYS B CA 1
ATOM 7060 C C . LYS B 1 197 ? 24.969 -21.422 -1.215 1 81.12 197 LYS B C 1
ATOM 7062 O O . LYS B 1 197 ? 26.109 -21.219 -1.643 1 81.12 197 LYS B O 1
ATOM 7067 N N . ASN B 1 198 ? 24.328 -22.578 -1.381 1 87.31 198 ASN B N 1
ATOM 7068 C CA . ASN B 1 198 ? 25.031 -23.75 -1.9 1 87.31 198 ASN B CA 1
ATOM 7069 C C . ASN B 1 198 ? 24.297 -24.344 -3.098 1 87.31 198 ASN B C 1
ATOM 7071 O O . ASN B 1 198 ? 23.062 -24.375 -3.129 1 87.31 198 ASN B O 1
ATOM 7075 N N . ALA B 1 199 ? 25.141 -24.812 -4.031 1 92.25 199 ALA B N 1
ATOM 7076 C CA . ALA B 1 199 ? 24.609 -25.641 -5.117 1 92.25 199 ALA B CA 1
ATOM 7077 C C . ALA B 1 199 ? 24.734 -27.125 -4.789 1 92.25 199 ALA B C 1
ATOM 7079 O O . ALA B 1 199 ? 25.844 -27.672 -4.762 1 92.25 199 ALA B O 1
ATOM 7080 N N . PRO B 1 200 ? 23.672 -27.766 -4.633 1 91.19 200 PRO B N 1
ATOM 7081 C CA . PRO B 1 200 ? 23.734 -29.172 -4.266 1 91.19 200 PRO B CA 1
ATOM 7082 C C . PRO B 1 200 ? 24.328 -30.047 -5.371 1 91.19 200 PRO B C 1
ATOM 7084 O O . PRO B 1 200 ? 24.062 -29.828 -6.555 1 91.19 200 PRO B O 1
ATOM 7087 N N . TRP B 1 201 ? 25.047 -31.031 -5 1 90.94 201 TRP B N 1
ATOM 7088 C CA . TRP B 1 201 ? 25.75 -31.938 -5.906 1 90.94 201 TRP B CA 1
ATOM 7089 C C . TRP B 1 201 ? 24.75 -32.719 -6.75 1 90.94 201 TRP B C 1
ATOM 7091 O O . TRP B 1 201 ? 25.031 -33.031 -7.91 1 90.94 201 TRP B O 1
ATOM 7101 N N . MET B 1 202 ? 23.641 -33.062 -6.246 1 90.5 202 MET B N 1
ATOM 7102 C CA . MET B 1 202 ? 22.672 -33.906 -6.941 1 90.5 202 MET B CA 1
ATOM 7103 C C . MET B 1 202 ? 22.234 -33.281 -8.258 1 90.5 202 MET B C 1
ATOM 7105 O O . MET B 1 202 ? 21.953 -34 -9.227 1 90.5 202 MET B O 1
ATOM 7109 N N . TRP B 1 203 ? 22.25 -32 -8.352 1 93.81 203 TRP B N 1
ATOM 7110 C CA . TRP B 1 203 ? 21.828 -31.344 -9.586 1 93.81 203 TRP B CA 1
ATOM 7111 C C . TRP B 1 203 ? 22.953 -31.391 -10.617 1 93.81 203 TRP B C 1
ATOM 7113 O O . TRP B 1 203 ? 22.703 -31.391 -11.828 1 93.81 203 TRP B O 1
ATOM 7123 N N . LEU B 1 204 ? 24.156 -31.391 -10.141 1 95.19 204 LEU B N 1
ATOM 7124 C CA . LEU B 1 204 ? 25.281 -31.641 -11.047 1 95.19 204 LEU B CA 1
ATOM 7125 C C . LEU B 1 204 ? 25.219 -33.031 -11.625 1 95.19 204 LEU B C 1
ATOM 7127 O O . LEU B 1 204 ? 25.484 -33.25 -12.805 1 95.19 204 LEU B O 1
ATOM 7131 N N . LYS B 1 205 ? 24.859 -33.938 -10.805 1 92.62 205 LYS B N 1
ATOM 7132 C CA . LYS B 1 205 ? 24.719 -35.344 -11.219 1 92.62 205 LYS B CA 1
ATOM 7133 C C . LYS B 1 205 ? 23.688 -35.5 -12.328 1 92.62 205 LYS B C 1
ATOM 7135 O O . LYS B 1 205 ? 23.859 -36.312 -13.242 1 92.62 205 LYS B O 1
ATOM 7140 N N . ALA B 1 206 ? 22.625 -34.75 -12.266 1 94 206 ALA B N 1
ATOM 7141 C CA . ALA B 1 206 ? 21.578 -34.781 -13.281 1 94 206 ALA B CA 1
ATOM 7142 C C . ALA B 1 206 ? 22.109 -34.344 -14.641 1 94 206 ALA B C 1
ATOM 7144 O O . ALA B 1 206 ? 21.531 -34.688 -15.68 1 94 206 ALA B O 1
ATOM 7145 N N . LEU B 1 207 ? 23.219 -33.656 -14.609 1 95.62 207 LEU B N 1
ATOM 7146 C CA . LEU B 1 207 ? 23.797 -33.156 -15.844 1 95.62 207 LEU B CA 1
ATOM 7147 C C . LEU B 1 207 ? 24.969 -34 -16.297 1 95.62 207 LEU B C 1
ATOM 7149 O O . LEU B 1 207 ? 25.797 -33.562 -17.109 1 95.62 207 LEU B O 1
ATOM 7153 N N . THR B 1 208 ? 25.078 -35.188 -15.82 1 93.12 208 THR B N 1
ATOM 7154 C CA . THR B 1 208 ? 26.141 -36.125 -16.203 1 93.12 208 THR B CA 1
ATOM 7155 C C . THR B 1 208 ? 26.078 -36.438 -17.688 1 93.12 208 THR B C 1
ATOM 7157 O O . THR B 1 208 ? 27.078 -36.375 -18.406 1 93.12 208 THR B O 1
ATOM 7160 N N . VAL B 1 209 ? 24.844 -36.844 -18.109 1 92.19 209 VAL B N 1
ATOM 7161 C CA . VAL B 1 209 ? 24.594 -37.094 -19.516 1 92.19 209 VAL B CA 1
ATOM 7162 C C . VAL B 1 209 ? 23.641 -36.031 -20.078 1 92.19 209 VAL B C 1
ATOM 7164 O O . VAL B 1 209 ? 22.453 -36.031 -19.75 1 92.19 209 VAL B O 1
ATOM 7167 N N . PHE B 1 210 ? 24.141 -35.281 -21.016 1 91.5 210 PHE B N 1
ATOM 7168 C CA . PHE B 1 210 ? 23.391 -34.156 -21.516 1 91.5 210 PHE B CA 1
ATOM 7169 C C . PHE B 1 210 ? 22.172 -34.625 -22.312 1 91.5 210 PHE B C 1
ATOM 7171 O O . PHE B 1 210 ? 21.109 -34 -22.25 1 91.5 210 PHE B O 1
ATOM 7178 N N . ASN B 1 211 ? 22.266 -35.656 -22.938 1 87.62 211 ASN B N 1
ATOM 7179 C CA . ASN B 1 211 ? 21.203 -36.125 -23.844 1 87.62 211 ASN B CA 1
ATOM 7180 C C . ASN B 1 211 ? 20.125 -36.906 -23.094 1 87.62 211 ASN B C 1
ATOM 7182 O O . ASN B 1 211 ? 19.188 -37.406 -23.703 1 87.62 211 ASN B O 1
ATOM 7186 N N . ASN B 1 212 ? 20.312 -36.906 -21.781 1 83.06 212 ASN B N 1
ATOM 7187 C CA . ASN B 1 212 ? 19.25 -37.531 -20.984 1 83.06 212 ASN B CA 1
ATOM 7188 C C . ASN B 1 212 ? 18.016 -36.625 -20.922 1 83.06 212 ASN B C 1
ATOM 7190 O O . ASN B 1 212 ? 18.094 -35.5 -20.422 1 83.06 212 ASN B O 1
ATOM 7194 N N . LYS B 1 213 ? 17 -37.094 -21.5 1 89.06 213 LYS B N 1
ATOM 7195 C CA . LYS B 1 213 ? 15.789 -36.281 -21.609 1 89.06 213 LYS B CA 1
ATOM 7196 C C . LYS B 1 213 ? 14.984 -36.344 -20.312 1 89.06 213 LYS B C 1
ATOM 7198 O O . LYS B 1 213 ? 14.125 -37.219 -20.141 1 89.06 213 LYS B O 1
ATOM 7203 N N . PHE B 1 214 ? 15.25 -35.406 -19.391 1 94.69 214 PHE B N 1
ATOM 7204 C CA . PHE B 1 214 ? 14.484 -35.312 -18.156 1 94.69 214 PHE B CA 1
ATOM 7205 C C . PHE B 1 214 ? 13.266 -34.406 -18.344 1 94.69 214 PHE B C 1
ATOM 7207 O O . PHE B 1 214 ? 13.258 -33.531 -19.203 1 94.69 214 PHE B O 1
ATOM 7214 N N . SER B 1 215 ? 12.211 -34.719 -17.609 1 97.25 215 SER B N 1
ATOM 7215 C CA . SER B 1 215 ? 11.086 -33.812 -17.484 1 97.25 215 SER B CA 1
ATOM 7216 C C . SER B 1 215 ? 11.406 -32.656 -16.516 1 97.25 215 SER B C 1
ATOM 7218 O O . SER B 1 215 ? 10.93 -32.656 -15.383 1 97.25 215 SER B O 1
ATOM 7220 N N . TRP B 1 216 ? 12.141 -31.688 -16.984 1 97.88 216 TRP B N 1
ATOM 7221 C CA . TRP B 1 216 ? 12.539 -30.562 -16.141 1 97.88 216 TRP B CA 1
ATOM 7222 C C . TRP B 1 216 ? 11.312 -29.797 -15.648 1 97.88 216 TRP B C 1
ATOM 7224 O O . TRP B 1 216 ? 11.297 -29.312 -14.516 1 97.88 216 TRP B O 1
ATOM 7234 N N . GLY B 1 217 ? 10.328 -29.656 -16.516 1 98.12 217 GLY B N 1
ATOM 7235 C CA . GLY B 1 217 ? 9.133 -28.906 -16.172 1 98.12 217 GLY B CA 1
ATOM 7236 C C . GLY B 1 217 ? 8.359 -29.5 -15.016 1 98.12 217 GLY B C 1
ATOM 7237 O O . GLY B 1 217 ? 8.047 -28.812 -14.047 1 98.12 217 GLY B O 1
ATOM 7238 N N . SER B 1 218 ? 8.078 -30.812 -15.102 1 98.19 218 SER B N 1
ATOM 7239 C CA . SER B 1 218 ? 7.367 -31.469 -14.008 1 98.19 218 SER B CA 1
ATOM 7240 C C . SER B 1 218 ? 8.203 -31.5 -12.734 1 98.19 218 SER B C 1
ATOM 7242 O O . SER B 1 218 ? 7.664 -31.375 -11.633 1 98.19 218 SER B O 1
ATOM 7244 N N . GLY B 1 219 ? 9.484 -31.656 -12.906 1 98.12 219 GLY B N 1
ATOM 7245 C CA . GLY B 1 219 ? 10.367 -31.594 -11.75 1 98.12 219 GLY B CA 1
ATOM 7246 C C . GLY B 1 219 ? 10.367 -30.234 -11.07 1 98.12 219 GLY B C 1
ATOM 7247 O O . GLY B 1 219 ? 10.328 -30.156 -9.844 1 98.12 219 GLY B O 1
ATOM 7248 N N . ALA B 1 220 ? 10.43 -29.203 -11.859 1 98.25 220 ALA B N 1
ATOM 7249 C CA . ALA B 1 220 ? 10.398 -27.844 -11.336 1 98.25 220 ALA B CA 1
ATOM 7250 C C . ALA B 1 220 ? 9.109 -27.578 -10.57 1 98.25 220 ALA B C 1
ATOM 7252 O O . ALA B 1 220 ? 9.125 -26.969 -9.492 1 98.25 220 ALA B O 1
ATOM 7253 N N . LEU B 1 221 ? 8.039 -28 -11.086 1 98.75 221 LEU B N 1
ATOM 7254 C CA . LEU B 1 221 ? 6.742 -27.781 -10.453 1 98.75 221 LEU B CA 1
ATOM 7255 C C . LEU B 1 221 ? 6.617 -28.594 -9.172 1 98.75 221 LEU B C 1
ATOM 7257 O O . LEU B 1 221 ? 6.09 -28.094 -8.172 1 98.75 221 LEU B O 1
ATOM 7261 N N . ALA B 1 222 ? 7.07 -29.828 -9.234 1 98.25 222 ALA B N 1
ATOM 7262 C CA . ALA B 1 222 ? 7.07 -30.641 -8.023 1 98.25 222 ALA B CA 1
ATOM 7263 C C . ALA B 1 222 ? 7.848 -29.969 -6.898 1 98.25 222 ALA B C 1
ATOM 7265 O O . ALA B 1 222 ? 7.383 -29.906 -5.758 1 98.25 222 ALA B O 1
ATOM 7266 N N . TYR B 1 223 ? 8.984 -29.547 -7.289 1 97.38 223 TYR B N 1
ATOM 7267 C CA . TYR B 1 223 ? 9.836 -28.875 -6.309 1 97.38 223 TYR B CA 1
ATOM 7268 C C . TYR B 1 223 ? 9.18 -27.609 -5.785 1 97.38 223 TYR B C 1
ATOM 7270 O O . TYR B 1 223 ? 9.227 -27.328 -4.586 1 97.38 223 TYR B O 1
ATOM 7278 N N . LEU B 1 224 ? 8.586 -26.875 -6.609 1 97.94 224 LEU B N 1
ATOM 7279 C CA . LEU B 1 224 ? 7.887 -25.656 -6.207 1 97.94 224 LEU B CA 1
ATOM 7280 C C . LEU B 1 224 ? 6.754 -25.969 -5.238 1 97.94 224 LEU B C 1
ATOM 7282 O O . LEU B 1 224 ? 6.629 -25.344 -4.188 1 97.94 224 LEU B O 1
ATOM 7286 N N . TYR B 1 225 ? 5.918 -26.969 -5.586 1 98.06 225 TYR B N 1
ATOM 7287 C CA . TYR B 1 225 ? 4.82 -27.359 -4.707 1 98.06 225 TYR B CA 1
ATOM 7288 C C . TYR B 1 225 ? 5.34 -27.719 -3.322 1 98.06 225 TYR B C 1
ATOM 7290 O O . TYR B 1 225 ? 4.789 -27.281 -2.309 1 98.06 225 TYR B O 1
ATOM 7298 N N . ARG B 1 226 ? 6.379 -28.438 -3.33 1 96.75 226 ARG B N 1
ATOM 7299 C CA . ARG B 1 226 ? 6.941 -28.875 -2.055 1 96.75 226 ARG B CA 1
ATOM 7300 C C . ARG B 1 226 ? 7.449 -27.688 -1.25 1 96.75 226 ARG B C 1
ATOM 7302 O O . ARG B 1 226 ? 7.238 -27.609 -0.038 1 96.75 226 ARG B O 1
ATOM 7309 N N . GLN B 1 227 ? 8.102 -26.812 -1.904 1 96 227 GLN B N 1
ATOM 7310 C CA . GLN B 1 227 ? 8.578 -25.609 -1.225 1 96 227 GLN B CA 1
ATOM 7311 C C . GLN B 1 227 ? 7.414 -24.797 -0.669 1 96 227 GLN B C 1
ATOM 7313 O O . GLN B 1 227 ? 7.508 -24.234 0.426 1 96 227 GLN B O 1
ATOM 7318 N N . LEU B 1 228 ? 6.359 -24.703 -1.356 1 97.19 228 LEU B N 1
ATOM 7319 C CA . LEU B 1 228 ? 5.176 -23.984 -0.9 1 97.19 228 LEU B CA 1
ATOM 7320 C C . LEU B 1 228 ? 4.535 -24.688 0.291 1 97.19 228 LEU B C 1
ATOM 7322 O O . LEU B 1 228 ? 4.082 -24.031 1.233 1 97.19 228 LEU B O 1
ATOM 7326 N N . ASP B 1 229 ? 4.527 -26.031 0.243 1 96.38 229 ASP B N 1
ATOM 7327 C CA . ASP B 1 229 ? 4 -26.812 1.354 1 96.38 229 ASP B CA 1
ATOM 7328 C C . ASP B 1 229 ? 4.727 -26.484 2.654 1 96.38 229 ASP B C 1
ATOM 7330 O O . ASP B 1 229 ? 4.105 -26.391 3.715 1 96.38 229 ASP B O 1
ATOM 7334 N N . ASP B 1 230 ? 5.922 -26.297 2.502 1 94.19 230 ASP B N 1
ATOM 7335 C CA . ASP B 1 230 ? 6.738 -26.016 3.682 1 94.19 230 ASP B CA 1
ATOM 7336 C C . ASP B 1 230 ? 6.637 -24.547 4.086 1 94.19 230 ASP B C 1
ATOM 7338 O O . ASP B 1 230 ? 6.508 -24.234 5.27 1 94.19 230 ASP B O 1
ATOM 7342 N N . ALA B 1 231 ? 6.703 -2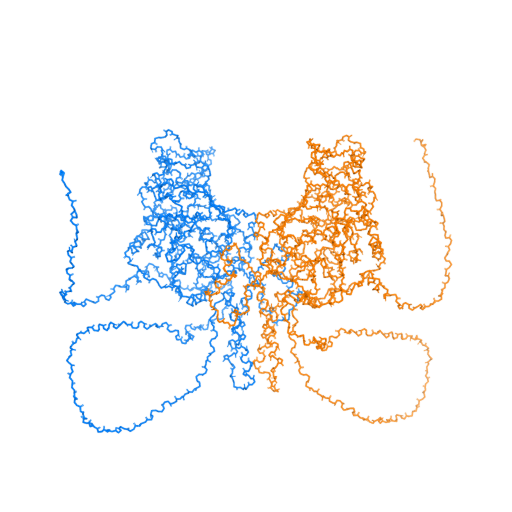3.719 3.145 1 96.19 231 ALA B N 1
ATOM 7343 C CA . ALA B 1 231 ? 6.766 -22.281 3.395 1 96.19 231 ALA B CA 1
ATOM 7344 C C . ALA B 1 231 ? 5.492 -21.797 4.074 1 96.19 231 ALA B C 1
ATOM 7346 O O . ALA B 1 231 ? 5.543 -20.891 4.914 1 96.19 231 ALA B O 1
ATOM 7347 N N . CYS B 1 232 ? 4.344 -22.344 3.736 1 97.19 232 CYS B N 1
ATOM 7348 C CA . CYS B 1 232 ? 3.072 -21.859 4.27 1 97.19 232 CYS B CA 1
ATOM 7349 C C . CYS B 1 232 ? 2.949 -22.188 5.758 1 97.19 232 CYS B C 1
ATOM 7351 O O . CYS B 1 232 ? 2.016 -21.734 6.418 1 97.19 232 CYS B O 1
ATOM 7353 N N . ARG B 1 233 ? 3.916 -22.906 6.293 1 95.44 233 ARG B N 1
ATOM 7354 C CA . ARG B 1 233 ? 3.883 -23.297 7.703 1 95.44 233 ARG B CA 1
ATOM 7355 C C . ARG B 1 233 ? 5.031 -22.641 8.469 1 95.44 233 ARG B C 1
ATOM 7357 O O . ARG B 1 233 ? 5.16 -22.844 9.68 1 95.44 233 ARG B O 1
ATOM 7364 N N . ARG B 1 234 ? 5.781 -21.891 7.832 1 94.81 234 ARG B N 1
ATOM 7365 C CA . ARG B 1 234 ? 6.898 -21.203 8.484 1 94.81 234 ARG B CA 1
ATOM 7366 C C . ARG B 1 234 ? 6.453 -19.891 9.109 1 94.81 234 ARG B C 1
ATOM 7368 O O . ARG B 1 234 ? 6.125 -18.938 8.391 1 94.81 234 ARG B O 1
ATOM 7375 N N . THR B 1 235 ? 6.547 -19.781 10.391 1 93.38 235 THR B N 1
ATOM 7376 C CA . THR B 1 235 ? 6.051 -18.594 11.086 1 93.38 235 THR B CA 1
ATOM 7377 C C . THR B 1 235 ? 7.195 -17.828 11.727 1 93.38 235 THR B C 1
ATOM 7379 O O . THR B 1 235 ? 6.984 -16.75 12.297 1 93.38 235 THR B O 1
ATOM 7382 N N . THR B 1 236 ? 8.383 -18.344 11.578 1 90 236 THR B N 1
ATOM 7383 C CA . THR B 1 236 ? 9.531 -17.672 12.172 1 90 236 THR B CA 1
ATOM 7384 C C . THR B 1 236 ? 9.953 -16.484 11.312 1 90 236 THR B C 1
ATOM 7386 O O . THR B 1 236 ? 9.695 -16.453 10.109 1 90 236 THR B O 1
ATOM 7389 N N . LYS B 1 237 ? 10.68 -15.531 11.828 1 85.81 237 LYS B N 1
ATOM 7390 C CA . LYS B 1 237 ? 11.086 -14.297 11.172 1 85.81 237 LYS B CA 1
ATOM 7391 C C . LYS B 1 237 ? 12.086 -14.562 10.055 1 85.81 237 LYS B C 1
ATOM 7393 O O . LYS B 1 237 ? 12.125 -13.836 9.062 1 85.81 237 LYS B O 1
ATOM 7398 N N . ASP B 1 238 ? 12.812 -15.609 10.133 1 83.81 238 ASP B N 1
ATOM 7399 C CA . ASP B 1 238 ? 13.859 -15.891 9.148 1 83.81 238 ASP B CA 1
ATOM 7400 C C . ASP B 1 238 ? 13.414 -16.969 8.164 1 83.81 238 ASP B C 1
ATOM 7402 O O . ASP B 1 238 ? 14.234 -17.531 7.43 1 83.81 238 ASP B O 1
ATOM 7406 N N . GLY B 1 239 ? 12.156 -17.172 8.203 1 89.31 239 GLY B N 1
ATOM 7407 C CA . GLY B 1 239 ? 11.656 -18.172 7.281 1 89.31 239 GLY B CA 1
ATOM 7408 C C . GLY B 1 239 ? 11.812 -17.766 5.824 1 89.31 239 GLY B C 1
ATOM 7409 O O . GLY B 1 239 ? 11.672 -16.594 5.477 1 89.31 239 GLY B O 1
ATOM 7410 N N . GLY B 1 240 ? 12.172 -18.766 5 1 91.38 240 GLY B N 1
ATOM 7411 C CA . GLY B 1 240 ? 12.352 -18.484 3.584 1 91.38 240 GLY B CA 1
ATOM 7412 C C . GLY B 1 240 ? 11.594 -19.453 2.689 1 91.38 240 GLY B C 1
ATOM 7413 O O . GLY B 1 240 ? 10.992 -20.422 3.172 1 91.38 240 GLY B O 1
ATOM 7414 N N . VAL B 1 241 ? 11.555 -19.125 1.443 1 94.19 241 VAL B N 1
ATOM 7415 C CA . VAL B 1 241 ? 10.93 -19.984 0.439 1 94.19 241 VAL B CA 1
ATOM 7416 C C . VAL B 1 241 ? 11.852 -20.125 -0.769 1 94.19 241 VAL B C 1
ATOM 7418 O O . VAL B 1 241 ? 12.516 -19.172 -1.17 1 94.19 241 VAL B O 1
ATOM 7421 N N . GLY B 1 242 ? 11.938 -21.344 -1.199 1 93.44 242 GLY B N 1
ATOM 7422 C CA . GLY B 1 242 ? 12.711 -21.656 -2.395 1 93.44 242 GLY B CA 1
ATOM 7423 C C . GLY B 1 242 ? 11.844 -22.047 -3.578 1 93.44 242 GLY B C 1
ATOM 7424 O O . GLY B 1 242 ? 10.68 -21.625 -3.666 1 93.44 242 GLY B O 1
ATOM 7425 N N . GLY B 1 243 ? 12.461 -22.781 -4.547 1 94.88 243 GLY B N 1
ATOM 7426 C CA . GLY B 1 243 ? 11.75 -23.141 -5.762 1 94.88 243 GLY B CA 1
ATOM 7427 C C . GLY B 1 243 ? 11.852 -22.078 -6.848 1 94.88 243 GLY B C 1
ATOM 7428 O O . GLY B 1 243 ? 12.578 -21.094 -6.699 1 94.88 243 GLY B O 1
ATOM 7429 N N . CYS B 1 244 ? 11.195 -22.359 -7.902 1 95.88 244 CYS B N 1
ATOM 7430 C CA . CYS B 1 244 ? 11.25 -21.438 -9.023 1 95.88 244 CYS B CA 1
ATOM 7431 C C . CYS B 1 244 ? 10.344 -20.234 -8.781 1 95.88 244 CYS B C 1
ATOM 7433 O O . CYS B 1 244 ? 9.234 -20.156 -9.305 1 95.88 244 CYS B O 1
ATOM 7435 N N . MET B 1 245 ? 10.859 -19.25 -8.133 1 94.5 245 MET B N 1
ATOM 7436 C CA . MET B 1 245 ? 10.094 -18.078 -7.73 1 94.5 245 MET B CA 1
ATOM 7437 C C . MET B 1 245 ? 9.781 -17.188 -8.93 1 94.5 245 MET B C 1
ATOM 7439 O O . MET B 1 245 ? 8.797 -16.453 -8.922 1 94.5 245 MET B O 1
ATOM 7443 N N . LEU B 1 246 ? 10.625 -17.328 -9.945 1 93.38 246 LEU B N 1
ATOM 7444 C CA . LEU B 1 246 ? 10.297 -16.625 -11.18 1 93.38 246 LEU B CA 1
ATOM 7445 C C . LEU B 1 246 ? 8.984 -17.125 -11.766 1 93.38 246 LEU B C 1
ATOM 7447 O O . LEU B 1 246 ? 8.133 -16.328 -12.156 1 93.38 246 LEU B O 1
ATOM 7451 N N . LEU B 1 247 ? 8.867 -18.391 -11.766 1 96.94 247 LEU B N 1
ATOM 7452 C CA . LEU B 1 247 ? 7.652 -19.031 -12.273 1 96.94 247 LEU B CA 1
ATOM 7453 C C . LEU B 1 247 ? 6.438 -18.594 -11.453 1 96.94 247 LEU B C 1
ATOM 7455 O O . LEU B 1 247 ? 5.426 -18.172 -12.016 1 96.94 247 LEU B O 1
ATOM 7459 N N . LEU B 1 248 ? 6.543 -18.641 -10.195 1 97.5 248 LEU B N 1
ATOM 7460 C CA . LEU B 1 248 ? 5.438 -18.281 -9.32 1 97.5 248 LEU B CA 1
ATOM 7461 C C . LEU B 1 248 ? 5.082 -16.812 -9.477 1 97.5 248 LEU B C 1
ATOM 7463 O O . LEU B 1 248 ? 3.902 -16.453 -9.562 1 97.5 248 LEU B O 1
ATOM 7467 N N . SER B 1 249 ? 6.086 -15.984 -9.516 1 94.44 249 SER B N 1
ATOM 7468 C CA . SER B 1 249 ? 5.844 -14.547 -9.594 1 94.44 249 SER B CA 1
ATOM 7469 C C . SER B 1 249 ? 5.188 -14.164 -10.914 1 94.44 249 SER B C 1
ATOM 7471 O O . SER B 1 249 ? 4.203 -13.422 -10.938 1 94.44 249 SER B O 1
ATOM 7473 N N . VAL B 1 250 ? 5.715 -14.664 -11.969 1 94.88 250 VAL B N 1
ATOM 7474 C CA . VAL B 1 250 ? 5.141 -14.344 -13.273 1 94.88 250 VAL B CA 1
ATOM 7475 C C . VAL B 1 250 ? 3.715 -14.875 -13.359 1 94.88 250 VAL B C 1
ATOM 7477 O O . VAL B 1 250 ? 2.824 -14.211 -13.891 1 94.88 250 VAL B O 1
ATOM 7480 N N . TRP B 1 251 ? 3.553 -16.078 -12.859 1 97.88 251 TRP B N 1
ATOM 7481 C CA . TRP B 1 251 ? 2.203 -16.625 -12.789 1 97.88 251 TRP B CA 1
ATOM 7482 C C . TRP B 1 251 ? 1.265 -15.68 -12.055 1 97.88 251 TRP B C 1
ATOM 7484 O O . TRP B 1 251 ? 0.158 -15.406 -12.516 1 97.88 251 TRP B O 1
ATOM 7494 N N . SER B 1 252 ? 1.641 -15.234 -10.93 1 97 252 SER B N 1
ATOM 7495 C CA . SER B 1 252 ? 0.833 -14.32 -10.125 1 97 252 SER B CA 1
ATOM 7496 C C . SER B 1 252 ? 0.587 -13.008 -10.852 1 97 252 SER B C 1
ATOM 7498 O O . SER B 1 252 ? -0.536 -12.5 -10.867 1 97 252 SER B O 1
ATOM 7500 N N . TRP B 1 253 ? 1.596 -12.492 -11.531 1 94 253 TRP B N 1
ATOM 7501 C CA . TRP B 1 253 ? 1.487 -11.211 -12.234 1 94 253 TRP B CA 1
ATOM 7502 C C . TRP B 1 253 ? 0.513 -11.312 -13.398 1 94 253 TRP B C 1
ATOM 7504 O O . TRP B 1 253 ? -0.173 -10.336 -13.727 1 94 253 TRP B O 1
ATOM 7514 N N . GLU B 1 254 ? 0.483 -12.414 -13.961 1 95 254 GLU B N 1
ATOM 7515 C CA . GLU B 1 254 ? -0.376 -12.594 -15.133 1 95 254 GLU B CA 1
ATOM 7516 C C . GLU B 1 254 ? -1.842 -12.711 -14.727 1 95 254 GLU B C 1
ATOM 7518 O O . GLU B 1 254 ? -2.736 -12.336 -15.484 1 95 254 GLU B O 1
ATOM 7523 N N . ARG B 1 255 ? -2.027 -13.164 -13.547 1 97 255 ARG B N 1
ATOM 7524 C CA . ARG B 1 255 ? -3.396 -13.539 -13.211 1 97 255 ARG B CA 1
ATOM 7525 C C . ARG B 1 255 ? -3.982 -12.586 -12.164 1 97 255 ARG B C 1
ATOM 7527 O O . ARG B 1 255 ? -5.188 -12.328 -12.164 1 97 255 ARG B O 1
ATOM 7534 N N . LEU B 1 256 ? -3.195 -12.141 -11.258 1 96.75 256 LEU B N 1
ATOM 7535 C CA . LEU B 1 256 ? -3.684 -11.375 -10.117 1 96.75 256 LEU B CA 1
ATOM 7536 C C . LEU B 1 256 ? -3.148 -9.945 -10.156 1 96.75 256 LEU B C 1
ATOM 7538 O O . LEU B 1 256 ? -1.982 -9.719 -10.492 1 96.75 256 LEU B O 1
ATOM 7542 N N . PRO B 1 257 ? -3.973 -8.992 -9.805 1 94.62 257 PRO B N 1
ATOM 7543 C CA . PRO B 1 257 ? -3.508 -7.605 -9.766 1 94.62 257 PRO B CA 1
ATOM 7544 C C . PRO B 1 257 ? -2.68 -7.293 -8.523 1 94.62 257 PRO B C 1
ATOM 7546 O O . PRO B 1 257 ? -2.016 -6.254 -8.469 1 94.62 257 PRO B O 1
ATOM 7549 N N . VAL B 1 258 ? -2.67 -8.094 -7.559 1 94.12 258 VAL B N 1
ATOM 7550 C CA . VAL B 1 258 ? -2.014 -7.855 -6.277 1 94.12 258 VAL B CA 1
ATOM 7551 C C . VAL B 1 258 ? -0.5 -7.965 -6.441 1 94.12 258 VAL B C 1
ATOM 7553 O O . VAL B 1 258 ? 0.015 -9.031 -6.801 1 94.12 258 VAL B O 1
ATOM 7556 N N . GLY B 1 259 ? 0.218 -6.906 -6.156 1 89.31 259 GLY B N 1
ATOM 7557 C CA . GLY B 1 259 ? 1.671 -6.918 -6.215 1 89.31 259 GLY B CA 1
ATOM 7558 C C . GLY B 1 259 ? 2.209 -6.941 -7.633 1 89.31 259 GLY B C 1
ATOM 7559 O O . GLY B 1 259 ? 3.4 -7.18 -7.848 1 89.31 259 GLY B O 1
ATOM 7560 N N . ARG B 1 260 ? 1.36 -6.762 -8.586 1 90.12 260 ARG B N 1
ATOM 7561 C CA . ARG B 1 260 ? 1.771 -6.738 -9.984 1 90.12 260 ARG B CA 1
ATOM 7562 C C . ARG B 1 260 ? 2.562 -5.473 -10.305 1 90.12 260 ARG B C 1
ATOM 7564 O O . ARG B 1 260 ? 2.141 -4.367 -9.961 1 90.12 260 ARG B O 1
ATOM 7571 N N . PRO B 1 261 ? 3.672 -5.621 -10.938 1 85.25 261 PRO B N 1
ATOM 7572 C CA . PRO B 1 261 ? 4.449 -4.43 -11.289 1 85.25 261 PRO B CA 1
ATOM 7573 C C . PRO B 1 261 ? 3.883 -3.684 -12.492 1 85.25 261 PRO B C 1
ATOM 7575 O O . PRO B 1 261 ? 3.057 -4.23 -13.227 1 85.25 261 PRO B O 1
ATOM 7578 N N . LYS B 1 262 ? 4.098 -2.342 -12.617 1 72.06 262 LYS B N 1
ATOM 7579 C CA . LYS B 1 262 ? 3.588 -1.539 -13.719 1 72.06 262 LYS B CA 1
ATOM 7580 C C . LYS B 1 262 ? 4.332 -1.852 -15.016 1 72.06 262 LYS B C 1
ATOM 7582 O O . LYS B 1 262 ? 3.715 -1.995 -16.078 1 72.06 262 LYS B O 1
ATOM 7587 N N . SER B 1 263 ? 5.773 -1.363 -15.203 1 62.03 263 SER B N 1
ATOM 7588 C CA . SER B 1 263 ? 6.406 -1.053 -16.484 1 62.03 263 SER B CA 1
ATOM 7589 C C . SER B 1 263 ? 6.828 -2.322 -17.203 1 62.03 263 SER B C 1
ATOM 7591 O O . SER B 1 263 ? 7.32 -3.268 -16.594 1 62.03 263 SER B O 1
ATOM 7593 N N . SER B 1 264 ? 6.18 -2.461 -18.391 1 61.69 264 SER B N 1
ATOM 7594 C CA . SER B 1 264 ? 6.477 -3.572 -19.297 1 61.69 264 SER B CA 1
ATOM 7595 C C . SER B 1 264 ? 7.555 -3.189 -20.297 1 61.69 264 SER B C 1
ATOM 7597 O O . SER B 1 264 ? 7.336 -3.277 -21.516 1 61.69 264 SER B O 1
ATOM 7599 N N . GLN B 1 265 ? 8.539 -2.365 -19.797 1 66.56 265 GLN B N 1
ATOM 7600 C CA . GLN B 1 265 ? 9.578 -2.176 -20.797 1 66.56 265 GLN B CA 1
ATOM 7601 C C . GLN B 1 265 ? 10.484 -3.402 -20.891 1 66.56 265 GLN B C 1
ATOM 7603 O O . GLN B 1 265 ? 10.633 -4.148 -19.922 1 66.56 265 GLN B O 1
ATOM 7608 N N . TRP B 1 266 ? 10.766 -3.736 -22.156 1 73.56 266 TRP B N 1
ATOM 7609 C CA . TRP B 1 266 ? 11.633 -4.898 -22.344 1 73.56 266 TRP B CA 1
ATOM 7610 C C . TRP B 1 266 ? 12.906 -4.52 -23.094 1 73.56 266 TRP B C 1
ATOM 7612 O O . TRP B 1 266 ? 12.891 -3.613 -23.938 1 73.56 266 TRP B O 1
ATOM 7622 N N . ASN B 1 267 ? 13.914 -5.148 -22.656 1 78.69 267 ASN B N 1
ATOM 7623 C CA . ASN B 1 267 ? 15.148 -5.074 -23.422 1 78.69 267 ASN B CA 1
ATOM 7624 C C . ASN B 1 267 ? 15.031 -5.836 -24.734 1 78.69 267 ASN B C 1
ATOM 7626 O O . ASN B 1 267 ? 14.242 -6.773 -24.859 1 78.69 267 ASN B O 1
ATOM 7630 N N . THR B 1 268 ? 15.781 -5.367 -25.609 1 85.31 268 THR B N 1
ATOM 7631 C CA . THR B 1 268 ? 15.781 -6.07 -26.875 1 85.31 268 THR B CA 1
ATOM 7632 C C . THR B 1 268 ? 16.25 -7.512 -26.703 1 85.31 268 THR B C 1
ATOM 7634 O O . THR B 1 268 ? 17.203 -7.773 -25.953 1 85.31 268 THR B O 1
ATOM 7637 N N . TRP B 1 269 ? 15.594 -8.43 -27.375 1 89.75 269 TRP B N 1
ATOM 7638 C CA . TRP B 1 269 ? 15.914 -9.859 -27.328 1 89.75 269 TRP B CA 1
ATOM 7639 C C . TRP B 1 269 ? 16.609 -10.305 -28.609 1 89.75 269 TRP B C 1
ATOM 7641 O O . TRP B 1 269 ? 16.109 -10.062 -29.719 1 89.75 269 TRP B O 1
ATOM 7651 N N . ASP B 1 270 ? 17.812 -10.844 -28.5 1 86.56 270 ASP B N 1
ATOM 7652 C CA . ASP B 1 270 ? 18.562 -11.398 -29.641 1 86.56 270 ASP B CA 1
ATOM 7653 C C . ASP B 1 270 ? 18.516 -12.922 -29.609 1 86.56 270 ASP B C 1
ATOM 7655 O O . ASP B 1 270 ? 19.172 -13.555 -28.781 1 86.56 270 ASP B O 1
ATOM 7659 N N . ASP B 1 271 ? 17.859 -13.484 -30.594 1 88.44 271 ASP B N 1
ATOM 7660 C CA . ASP B 1 271 ? 17.75 -14.938 -30.641 1 88.44 271 ASP B CA 1
ATOM 7661 C C . ASP B 1 271 ? 18.891 -15.547 -31.453 1 88.44 271 ASP B C 1
ATOM 7663 O O . ASP B 1 271 ? 19.016 -16.781 -31.531 1 88.44 271 ASP B O 1
ATOM 7667 N N . HIS B 1 272 ? 19.734 -14.758 -32.031 1 87.81 272 HIS B N 1
ATOM 7668 C CA . HIS B 1 272 ? 20.906 -15.188 -32.781 1 87.81 272 HIS B CA 1
ATOM 7669 C C . HIS B 1 272 ? 20.516 -16.156 -33.906 1 87.81 272 HIS B C 1
ATOM 7671 O O . HIS B 1 272 ? 21.219 -17.141 -34.125 1 87.81 272 HIS B O 1
ATOM 7677 N N . GLY B 1 273 ? 19.312 -16.016 -34.438 1 86.81 273 GLY B N 1
ATOM 7678 C CA . GLY B 1 273 ? 18.844 -16.844 -35.531 1 86.81 273 GLY B CA 1
ATOM 7679 C C . GLY B 1 273 ? 18.438 -18.234 -35.125 1 86.81 273 GLY B C 1
ATOM 7680 O O . GLY B 1 273 ? 18.094 -19.062 -35.938 1 86.81 273 GLY B O 1
ATOM 7681 N N . ASN B 1 274 ? 18.5 -18.594 -33.906 1 90.56 274 ASN B N 1
ATOM 7682 C CA . ASN B 1 274 ? 18.078 -19.875 -33.344 1 90.56 274 ASN B CA 1
ATOM 7683 C C . ASN B 1 274 ? 16.672 -19.797 -32.75 1 90.56 274 ASN B C 1
ATOM 7685 O O . ASN B 1 274 ? 16.469 -19.188 -31.703 1 90.56 274 ASN B O 1
ATOM 7689 N N . PRO B 1 275 ? 15.781 -20.453 -33.375 1 88.44 275 PRO B N 1
ATOM 7690 C CA . PRO B 1 275 ? 14.398 -20.391 -32.906 1 88.44 275 PRO B CA 1
ATOM 7691 C C . PRO B 1 275 ? 14.25 -20.906 -31.469 1 88.44 275 PRO B C 1
ATOM 7693 O O . PRO B 1 275 ? 13.344 -20.484 -30.75 1 88.44 275 PRO B O 1
ATOM 7696 N N . LEU B 1 276 ? 15.117 -21.766 -31.078 1 91.81 276 LEU B N 1
ATOM 7697 C CA . LEU B 1 276 ? 15.062 -22.312 -29.719 1 91.81 276 LEU B CA 1
ATOM 7698 C C . LEU B 1 276 ? 15.484 -21.25 -28.703 1 91.81 276 LEU B C 1
ATOM 7700 O O . LEU B 1 276 ? 15.273 -21.422 -27.5 1 91.81 276 LEU B O 1
ATOM 7704 N N . ARG B 1 277 ? 15.922 -20.125 -29.141 1 93.19 277 ARG B N 1
ATOM 7705 C CA . ARG B 1 277 ? 16.375 -19.047 -28.266 1 93.19 277 ARG B CA 1
ATOM 7706 C C . ARG B 1 277 ? 15.344 -17.922 -28.188 1 93.19 277 ARG B C 1
ATOM 7708 O O . ARG B 1 277 ? 15.578 -16.906 -27.531 1 93.19 277 ARG B O 1
ATOM 7715 N N . GLN B 1 278 ? 14.289 -18.141 -28.844 1 93.5 278 GLN B N 1
ATOM 7716 C CA . GLN B 1 278 ? 13.234 -17.141 -28.75 1 93.5 278 GLN B CA 1
ATOM 7717 C C . GLN B 1 278 ? 12.75 -17 -27.312 1 93.5 278 GLN B C 1
ATOM 7719 O O . GLN B 1 278 ? 12.898 -17.922 -26.5 1 93.5 278 GLN B O 1
ATOM 7724 N N . PRO B 1 279 ? 12.219 -15.867 -26.938 1 94 279 PRO B N 1
ATOM 7725 C CA . PRO B 1 279 ? 11.812 -15.625 -25.547 1 94 279 PRO B CA 1
ATOM 7726 C C . PRO B 1 279 ? 10.562 -16.406 -25.156 1 94 279 PRO B C 1
ATOM 7728 O O . PRO B 1 279 ? 9.766 -16.797 -26.016 1 94 279 PRO B O 1
ATOM 7731 N N . THR B 1 280 ? 10.523 -16.672 -23.922 1 95.69 280 THR B N 1
ATOM 7732 C CA . THR B 1 280 ? 9.32 -17.266 -23.344 1 95.69 280 THR B CA 1
ATOM 7733 C C . THR B 1 280 ? 8.359 -16.188 -22.859 1 95.69 280 THR B C 1
ATOM 7735 O O . THR B 1 280 ? 8.625 -14.992 -23.016 1 95.69 280 THR B O 1
ATOM 7738 N N . TRP B 1 281 ? 7.242 -16.594 -22.281 1 95.19 281 TRP B N 1
ATOM 7739 C CA . TRP B 1 281 ? 6.211 -15.656 -21.844 1 95.19 281 TRP B CA 1
ATOM 7740 C C . TRP B 1 281 ? 6.742 -14.742 -20.75 1 95.19 281 TRP B C 1
ATOM 7742 O O . TRP B 1 281 ? 6.277 -13.609 -20.594 1 95.19 281 TRP B O 1
ATOM 7752 N N . ALA B 1 282 ? 7.715 -15.18 -20 1 93.25 282 ALA B N 1
ATOM 7753 C CA . ALA B 1 282 ? 8.281 -14.43 -18.875 1 93.25 282 ALA B CA 1
ATOM 7754 C C . ALA B 1 282 ? 8.938 -13.141 -19.375 1 93.25 282 ALA B C 1
ATOM 7756 O O . ALA B 1 282 ? 9.148 -12.211 -18.594 1 93.25 282 ALA B O 1
ATOM 7757 N N . TYR B 1 283 ? 9.234 -13.102 -20.641 1 91.75 283 TYR B N 1
ATOM 7758 C CA . TYR B 1 283 ? 9.906 -11.938 -21.219 1 91.75 283 TYR B CA 1
ATOM 7759 C C . TYR B 1 283 ? 9.031 -10.695 -21.125 1 91.75 283 TYR B C 1
ATOM 7761 O O . TYR B 1 283 ? 9.539 -9.57 -21.094 1 91.75 283 TYR B O 1
ATOM 7769 N N . LYS B 1 284 ? 7.758 -10.883 -21 1 88.75 284 LYS B N 1
ATOM 7770 C CA . LYS B 1 284 ? 6.824 -9.773 -20.828 1 88.75 284 LYS B CA 1
ATOM 7771 C C . LYS B 1 284 ? 7.184 -8.953 -19.594 1 88.75 284 LYS B C 1
ATOM 7773 O O . LYS B 1 284 ? 6.859 -7.762 -19.516 1 88.75 284 LYS B O 1
ATOM 7778 N N . TRP B 1 285 ? 7.875 -9.609 -18.703 1 88.75 285 TRP B N 1
ATOM 7779 C CA . TRP B 1 285 ? 8.18 -8.984 -17.422 1 88.75 285 TRP B CA 1
ATOM 7780 C C . TRP B 1 285 ? 9.68 -8.82 -17.25 1 88.75 285 TRP B C 1
ATOM 7782 O O . TRP B 1 285 ? 10.195 -8.906 -16.125 1 88.75 285 TRP B O 1
ATOM 7792 N N . ASP B 1 286 ? 10.352 -8.539 -18.25 1 84.62 286 ASP B N 1
ATOM 7793 C CA . ASP B 1 286 ? 11.812 -8.461 -18.266 1 84.62 286 ASP B CA 1
ATOM 7794 C C . ASP B 1 286 ? 12.312 -7.336 -17.375 1 84.62 286 ASP B C 1
ATOM 7796 O O . ASP B 1 286 ? 13.156 -7.559 -16.5 1 84.62 286 ASP B O 1
ATOM 7800 N N . LEU B 1 287 ? 11.789 -6.098 -17.578 1 78.25 287 LEU B N 1
ATOM 7801 C CA . LEU B 1 287 ? 12.195 -4.945 -16.781 1 78.25 287 LEU B CA 1
ATOM 7802 C C . LEU B 1 287 ? 11.094 -4.527 -15.828 1 78.25 287 LEU B C 1
ATOM 7804 O O . LEU B 1 287 ? 10.078 -3.963 -16.25 1 78.25 287 LEU B O 1
ATOM 7808 N N . VAL B 1 288 ? 11.188 -5.066 -14.547 1 76.44 288 VAL B N 1
ATOM 7809 C CA . VAL B 1 288 ? 10.188 -4.699 -13.547 1 76.44 288 VAL B CA 1
ATOM 7810 C C . VAL B 1 288 ? 10.859 -3.922 -12.414 1 76.44 288 VAL B C 1
ATOM 7812 O O . VAL B 1 288 ? 11.953 -4.277 -11.969 1 76.44 288 VAL B O 1
ATOM 7815 N N . SER B 1 289 ? 11.008 -2.551 -12.32 1 61.41 289 SER B N 1
ATOM 7816 C CA . SER B 1 289 ? 11.695 -1.644 -11.406 1 61.41 289 SER B CA 1
ATOM 7817 C C . SER B 1 289 ? 11.109 -1.721 -10 1 61.41 289 SER B C 1
ATOM 7819 O O . SER B 1 289 ? 11.555 -1.017 -9.094 1 61.41 289 SER B O 1
ATOM 7821 N N . GLU B 1 290 ? 10.203 -2.496 -9.617 1 59.31 290 GLU B N 1
ATOM 7822 C CA . GLU B 1 290 ? 9.57 -2.068 -8.375 1 59.31 290 GLU B CA 1
ATOM 7823 C C . GLU B 1 290 ? 10.273 -2.678 -7.164 1 59.31 290 GLU B C 1
ATOM 7825 O O . GLU B 1 290 ? 10.461 -3.895 -7.098 1 59.31 290 GLU B O 1
ATOM 7830 N N . VAL B 1 291 ? 11.297 -1.886 -6.617 1 57.81 291 VAL B N 1
ATOM 7831 C CA . VAL B 1 291 ? 11.922 -2.297 -5.363 1 57.81 291 VAL B CA 1
ATOM 7832 C C . VAL B 1 291 ? 11 -1.954 -4.191 1 57.81 291 VAL B C 1
ATOM 7834 O O . VAL B 1 291 ? 10.578 -0.805 -4.043 1 57.81 291 VAL B O 1
ATOM 7837 N N . ALA B 1 292 ? 10.562 -3.057 -3.629 1 60.25 292 ALA B N 1
ATOM 7838 C CA . ALA B 1 292 ? 9.703 -2.852 -2.467 1 60.25 292 ALA B CA 1
ATOM 7839 C C . ALA B 1 292 ? 10.531 -2.582 -1.213 1 60.25 292 ALA B C 1
ATOM 7841 O O . ALA B 1 292 ? 11.18 -3.488 -0.684 1 60.25 292 ALA B O 1
ATOM 7842 N N . SER B 1 293 ? 10.82 -1.344 -0.829 1 63.34 293 SER B N 1
ATOM 7843 C CA . SER B 1 293 ? 11.586 -1.026 0.372 1 63.34 293 SER B CA 1
ATOM 7844 C C . SER B 1 293 ? 10.75 -1.228 1.631 1 63.34 293 SER B C 1
ATOM 7846 O O . SER B 1 293 ? 11.273 -1.622 2.674 1 63.34 293 SER B O 1
ATOM 7848 N N . GLU B 1 294 ? 9.484 -1.08 1.607 1 76.5 294 GLU B N 1
ATOM 7849 C CA . GLU B 1 294 ? 8.633 -1.242 2.787 1 76.5 294 GLU B CA 1
ATOM 7850 C C . GLU B 1 294 ? 7.883 -2.568 2.746 1 76.5 294 GLU B C 1
ATOM 7852 O O . GLU B 1 294 ? 6.652 -2.588 2.689 1 76.5 294 GLU B O 1
ATOM 7857 N N . VAL B 1 295 ? 8.695 -3.605 3.057 1 82.12 295 VAL B N 1
ATOM 7858 C CA . VAL B 1 295 ? 8.203 -4.953 2.799 1 82.12 295 VAL B CA 1
ATOM 7859 C C . VAL B 1 295 ? 7.074 -5.285 3.77 1 82.12 295 VAL B C 1
ATOM 7861 O O . VAL B 1 295 ? 6.062 -5.875 3.375 1 82.12 295 VAL B O 1
ATOM 7864 N N . ASN B 1 296 ? 7.152 -4.855 5.023 1 83.69 296 ASN B N 1
ATOM 7865 C CA . ASN B 1 296 ? 6.121 -5.172 6.008 1 83.69 296 ASN B CA 1
ATOM 7866 C C . ASN B 1 296 ? 4.828 -4.418 5.727 1 83.69 296 ASN B C 1
ATOM 7868 O O . ASN B 1 296 ? 3.736 -4.969 5.883 1 83.69 296 ASN B O 1
ATOM 7872 N N . LEU B 1 297 ? 4.984 -3.189 5.344 1 83.94 297 LEU B N 1
ATOM 7873 C CA . LEU B 1 297 ? 3.816 -2.389 4.992 1 83.94 297 LEU B CA 1
ATOM 7874 C C . LEU B 1 297 ? 3.109 -2.969 3.771 1 83.94 297 LEU B C 1
ATOM 7876 O O . LEU B 1 297 ? 1.881 -3.084 3.758 1 83.94 297 LEU B O 1
ATOM 7880 N N . LEU B 1 298 ? 3.914 -3.33 2.852 1 87.94 298 LEU B N 1
ATOM 7881 C CA . LEU B 1 298 ? 3.35 -3.875 1.621 1 87.94 298 LEU B CA 1
ATOM 7882 C C . LEU B 1 298 ? 2.73 -5.246 1.868 1 87.94 298 LEU B C 1
ATOM 7884 O O . LEU B 1 298 ? 1.723 -5.598 1.249 1 87.94 298 LEU B O 1
ATOM 7888 N N . TYR B 1 299 ? 3.342 -6 2.818 1 92.19 299 TYR B N 1
ATOM 7889 C CA . TYR B 1 299 ? 2.793 -7.305 3.166 1 92.19 299 TYR B CA 1
ATOM 7890 C C . TYR B 1 299 ? 1.381 -7.172 3.725 1 92.19 299 TYR B C 1
ATOM 7892 O O . TYR B 1 299 ? 0.478 -7.914 3.328 1 92.19 299 TYR B O 1
ATOM 7900 N N . LYS B 1 300 ? 1.179 -6.227 4.52 1 89.62 300 LYS B N 1
ATOM 7901 C CA . LYS B 1 300 ? -0.149 -5.977 5.078 1 89.62 300 LYS B CA 1
ATOM 7902 C C . LYS B 1 300 ? -1.121 -5.52 3.994 1 89.62 300 LYS B C 1
ATOM 7904 O O . LYS B 1 300 ? -2.273 -5.953 3.961 1 89.62 300 LYS B O 1
ATOM 7909 N N . GLN B 1 301 ? -0.614 -4.672 3.184 1 90.5 301 GLN B N 1
ATOM 7910 C CA . GLN B 1 301 ? -1.437 -4.176 2.084 1 90.5 301 GLN B CA 1
ATOM 7911 C C . GLN B 1 301 ? -1.884 -5.316 1.175 1 90.5 301 GLN B C 1
ATOM 7913 O O . GLN B 1 301 ? -3.064 -5.422 0.836 1 90.5 301 GLN B O 1
ATOM 7918 N N . TYR B 1 302 ? -0.965 -6.145 0.814 1 93.88 302 TYR B N 1
ATOM 7919 C CA . TYR B 1 302 ? -1.278 -7.223 -0.116 1 93.88 302 TYR B CA 1
ATOM 7920 C C . TYR B 1 302 ? -2.193 -8.258 0.533 1 93.88 302 TYR B C 1
ATOM 7922 O O . TYR B 1 302 ? -3.037 -8.852 -0.137 1 93.88 302 TYR B O 1
ATOM 7930 N N . THR B 1 303 ? -1.998 -8.453 1.795 1 95.06 303 THR B N 1
ATOM 7931 C CA . THR B 1 303 ? -2.906 -9.344 2.504 1 95.06 303 THR B CA 1
ATOM 7932 C C . THR B 1 303 ? -4.336 -8.812 2.465 1 95.06 303 THR B C 1
ATOM 7934 O O . THR B 1 303 ? -5.281 -9.562 2.232 1 95.06 303 THR B O 1
ATOM 7937 N N . ASN B 1 304 ? -4.457 -7.496 2.631 1 93.69 304 ASN B N 1
ATOM 7938 C CA . ASN B 1 304 ? -5.766 -6.855 2.51 1 93.69 304 ASN B CA 1
ATOM 7939 C C . ASN B 1 304 ? -6.336 -7.008 1.104 1 93.69 304 ASN B C 1
ATOM 7941 O O . ASN B 1 304 ? -7.512 -7.336 0.942 1 93.69 304 ASN B O 1
ATOM 7945 N N . GLU B 1 305 ? -5.512 -6.793 0.15 1 94.81 305 GLU B N 1
ATOM 7946 C CA . GLU B 1 305 ? -5.941 -6.859 -1.244 1 94.81 305 GLU B CA 1
ATOM 7947 C C . GLU B 1 305 ? -6.383 -8.273 -1.62 1 94.81 305 GLU B C 1
ATOM 7949 O O . GLU B 1 305 ? -7.387 -8.445 -2.314 1 94.81 305 GLU B O 1
ATOM 7954 N N . MET B 1 306 ? -5.652 -9.25 -1.138 1 95.81 306 MET B N 1
ATOM 7955 C CA . MET B 1 306 ? -5.984 -10.641 -1.451 1 95.81 306 MET B CA 1
ATOM 7956 C C . MET B 1 306 ? -7.344 -11.016 -0.877 1 95.81 306 MET B C 1
ATOM 7958 O O . MET B 1 306 ? -8.125 -11.719 -1.522 1 95.81 306 MET B O 1
ATOM 7962 N N . ASP B 1 307 ? -7.641 -10.539 0.296 1 94.5 307 ASP B N 1
ATOM 7963 C CA . ASP B 1 307 ? -8.93 -10.828 0.925 1 94.5 307 ASP B CA 1
ATOM 7964 C C . ASP B 1 307 ? -10.07 -10.141 0.178 1 94.5 307 ASP B C 1
ATOM 7966 O O . ASP B 1 307 ? -11.227 -10.562 0.272 1 94.5 307 ASP B O 1
ATOM 7970 N N . SER B 1 308 ? -9.719 -9.094 -0.513 1 92.56 308 SER B N 1
ATOM 7971 C CA . SER B 1 308 ? -10.766 -8.289 -1.144 1 92.56 308 SER B CA 1
ATOM 7972 C C . SER B 1 308 ? -10.961 -8.695 -2.6 1 92.56 308 SER B C 1
ATOM 7974 O O . SER B 1 308 ? -11.922 -8.258 -3.242 1 92.56 308 SER B O 1
ATOM 7976 N N . LEU B 1 309 ? -10.203 -9.547 -3.113 1 94.06 309 LEU B N 1
ATOM 7977 C CA . LEU B 1 309 ? -10.219 -9.938 -4.52 1 94.06 309 LEU B CA 1
ATOM 7978 C C . LEU B 1 309 ? -11.523 -10.656 -4.867 1 94.06 309 LEU B C 1
ATOM 7980 O O . LEU B 1 309 ? -12.008 -11.484 -4.094 1 94.06 309 LEU B O 1
ATOM 7984 N N . THR B 1 310 ? -12.086 -10.281 -5.988 1 93.12 310 THR B N 1
ATOM 7985 C CA . THR B 1 310 ? -13.258 -10.961 -6.523 1 93.12 310 THR B CA 1
ATOM 7986 C C . THR B 1 310 ? -12.93 -11.672 -7.832 1 93.12 310 THR B C 1
ATOM 7988 O O . THR B 1 310 ? -11.93 -11.352 -8.484 1 93.12 310 THR B O 1
ATOM 7991 N N . PRO B 1 311 ? -13.703 -12.68 -8.211 1 93.69 311 PRO B N 1
ATOM 7992 C CA . PRO B 1 311 ? -13.406 -13.453 -9.422 1 93.69 311 PRO B CA 1
ATOM 7993 C C . PRO B 1 311 ? -13.328 -12.578 -10.672 1 93.69 311 PRO B C 1
ATOM 7995 O O . PRO B 1 311 ? -12.602 -12.906 -11.617 1 93.69 311 PRO B O 1
ATOM 7998 N N . GLU B 1 312 ? -14.062 -11.461 -10.688 1 93.75 312 GLU B N 1
ATOM 7999 C CA . GLU B 1 312 ? -14.094 -10.57 -11.844 1 93.75 312 GLU B CA 1
ATOM 8000 C C . GLU B 1 312 ? -12.766 -9.828 -11.992 1 93.75 312 GLU B C 1
ATOM 8002 O O . GLU B 1 312 ? -12.492 -9.25 -13.047 1 93.75 312 GLU B O 1
ATOM 8007 N N . GLN B 1 313 ? -11.992 -9.898 -11 1 95.25 313 GLN B N 1
ATOM 8008 C CA . GLN B 1 313 ? -10.742 -9.141 -10.984 1 95.25 313 GLN B CA 1
ATOM 8009 C C . GLN B 1 313 ? -9.555 -10.047 -11.281 1 95.25 313 GLN B C 1
ATOM 8011 O O . GLN B 1 313 ? -8.398 -9.609 -11.227 1 95.25 313 GLN B O 1
ATOM 8016 N N . VAL B 1 314 ? -9.758 -11.305 -11.602 1 96.38 314 VAL B N 1
ATOM 8017 C CA . VAL B 1 314 ? -8.742 -12.289 -11.961 1 96.38 314 VAL B CA 1
ATOM 8018 C C . VAL B 1 314 ? -8.672 -12.422 -13.477 1 96.38 314 VAL B C 1
ATOM 8020 O O . VAL B 1 314 ? -9.695 -12.453 -14.156 1 96.38 314 VAL B O 1
ATOM 8023 N N . GLU B 1 315 ? -7.453 -12.414 -14.016 1 96.44 315 GLU B N 1
ATOM 8024 C CA . GLU B 1 315 ? -7.266 -12.828 -15.398 1 96.44 315 GLU B CA 1
ATOM 8025 C C . GLU B 1 315 ? -7.141 -14.344 -15.508 1 96.44 315 GLU B C 1
ATOM 8027 O O . GLU B 1 315 ? -6.062 -14.906 -15.289 1 96.44 315 GLU B O 1
ATOM 8032 N N . TRP B 1 316 ? -8.148 -14.969 -15.891 1 96.25 316 TRP B N 1
ATOM 8033 C CA . TRP B 1 316 ? -8.219 -16.422 -15.836 1 96.25 316 TRP B CA 1
ATOM 8034 C C . TRP B 1 316 ? -7.441 -17.062 -16.984 1 96.25 316 TRP B C 1
ATOM 8036 O O . TRP B 1 316 ? -6.895 -18.156 -16.844 1 96.25 316 TRP B O 1
ATOM 8046 N N . GLU B 1 317 ? -7.387 -16.391 -18.125 1 96.25 317 GLU B N 1
ATOM 8047 C CA . GLU B 1 317 ? -6.734 -16.922 -19.312 1 96.25 317 GLU B CA 1
ATOM 8048 C C . GLU B 1 317 ? -5.727 -15.938 -19.891 1 96.25 317 GLU B C 1
ATOM 8050 O O . GLU B 1 317 ? -5.898 -15.453 -21.016 1 96.25 317 GLU B O 1
ATOM 8055 N N . PRO B 1 318 ? -4.672 -15.781 -19.188 1 95.88 318 PRO B N 1
ATOM 8056 C CA . PRO B 1 318 ? -3.729 -14.734 -19.562 1 95.88 318 PRO B CA 1
ATOM 8057 C C . PRO B 1 318 ? -3.006 -15.039 -20.875 1 95.88 318 PRO B C 1
ATOM 8059 O O . PRO B 1 318 ? -2.5 -14.125 -21.531 1 95.88 318 PRO B O 1
ATOM 8062 N N . TYR B 1 319 ? -2.943 -16.312 -21.297 1 97.12 319 TYR B N 1
ATOM 8063 C CA . TYR B 1 319 ? -2.146 -16.703 -22.453 1 97.12 319 TYR B CA 1
ATOM 8064 C C . TYR B 1 319 ? -2.963 -16.594 -23.734 1 97.12 319 TYR B C 1
ATOM 8066 O O . TYR B 1 319 ? -2.494 -16.984 -24.812 1 97.12 319 TYR B O 1
ATOM 8074 N N . GLY B 1 320 ? -4.148 -16.141 -23.625 1 93.56 320 GLY B N 1
ATOM 8075 C CA . GLY B 1 320 ? -5.023 -16 -24.766 1 93.56 320 GLY B CA 1
ATOM 8076 C C . GLY B 1 320 ? -6.027 -17.125 -24.906 1 93.56 320 GLY B C 1
ATOM 8077 O O . GLY B 1 320 ? -5.949 -18.125 -24.188 1 93.56 320 GLY B O 1
ATOM 8078 N N . VAL B 1 321 ? -6.938 -16.891 -25.859 1 91.25 321 VAL B N 1
ATOM 8079 C CA . VAL B 1 321 ? -8 -17.859 -26.109 1 91.25 321 VAL B CA 1
ATOM 8080 C C . VAL B 1 321 ? -8.125 -18.125 -27.609 1 91.25 321 VAL B C 1
ATOM 8082 O O . VAL B 1 321 ? -7.805 -17.266 -28.422 1 91.25 321 VAL B O 1
ATOM 8085 N N . GLY B 1 322 ? -8.461 -19.328 -27.938 1 87.69 322 GLY B N 1
ATOM 8086 C CA . GLY B 1 322 ? -8.711 -19.656 -29.328 1 87.69 322 GLY B CA 1
ATOM 8087 C C . GLY B 1 322 ? -7.512 -19.422 -30.219 1 87.69 322 GLY B C 1
ATOM 8088 O O . GLY B 1 322 ? -6.406 -19.875 -29.922 1 87.69 322 GLY B O 1
ATOM 8089 N N . PRO B 1 323 ? -7.715 -18.734 -31.266 1 87.62 323 PRO B N 1
ATOM 8090 C CA . PRO B 1 323 ? -6.633 -18.5 -32.219 1 87.62 323 PRO B CA 1
ATOM 8091 C C . PRO B 1 323 ? -5.543 -17.578 -31.688 1 87.62 323 PRO B C 1
ATOM 8093 O O . PRO B 1 323 ? -4.426 -17.562 -32.219 1 87.62 323 PRO B O 1
ATOM 8096 N N . ASN B 1 324 ? -5.895 -16.875 -30.672 1 90.38 324 ASN B N 1
ATOM 8097 C CA . ASN B 1 324 ? -4.949 -15.914 -30.109 1 90.38 324 ASN B CA 1
ATOM 8098 C C . ASN B 1 324 ? -4.137 -16.516 -28.969 1 90.38 324 ASN B C 1
ATOM 8100 O O . ASN B 1 324 ? -3.352 -15.828 -28.328 1 90.38 324 ASN B O 1
ATOM 8104 N N . PHE B 1 325 ? -4.301 -17.766 -28.781 1 93.62 325 PHE B N 1
ATOM 8105 C CA . PHE B 1 325 ? -3.541 -18.406 -27.719 1 93.62 325 PHE B CA 1
ATOM 8106 C C . PHE B 1 325 ? -2.051 -18.391 -28.031 1 93.62 325 PHE B C 1
ATOM 8108 O O . PHE B 1 325 ? -1.639 -18.781 -29.125 1 93.62 325 PHE B O 1
ATOM 8115 N N . GLY B 1 326 ? -1.285 -17.953 -27.125 1 92.31 326 GLY B N 1
ATOM 8116 C CA . GLY B 1 326 ? 0.16 -17.906 -27.281 1 92.31 326 GLY B CA 1
ATOM 8117 C C . GLY B 1 326 ? 0.644 -16.641 -27.969 1 92.31 326 GLY B C 1
ATOM 8118 O O . GLY B 1 326 ? 1.837 -16.5 -28.234 1 92.31 326 GLY B O 1
ATOM 8119 N N . ASP B 1 327 ? -0.286 -15.719 -28.172 1 89.12 327 ASP B N 1
ATOM 8120 C CA . ASP B 1 327 ? 0.077 -14.461 -28.828 1 89.12 327 ASP B CA 1
ATOM 8121 C C . ASP B 1 327 ? 0.488 -13.414 -27.797 1 89.12 327 ASP B C 1
ATOM 8123 O O . ASP B 1 327 ? -0.366 -12.805 -27.141 1 89.12 327 ASP B O 1
ATOM 8127 N N . ALA B 1 328 ? 1.759 -13.164 -27.688 1 84.62 328 ALA B N 1
ATOM 8128 C CA . ALA B 1 328 ? 2.246 -12.172 -26.734 1 84.62 328 ALA B CA 1
ATOM 8129 C C . ALA B 1 328 ? 2.174 -10.766 -27.312 1 84.62 328 ALA B C 1
ATOM 8131 O O . ALA B 1 328 ? 2.383 -9.773 -26.609 1 84.62 328 ALA B O 1
ATOM 8132 N N . HIS B 1 329 ? 1.736 -10.578 -28.547 1 75.81 329 HIS B N 1
ATOM 8133 C CA . HIS B 1 329 ? 1.504 -9.344 -29.297 1 75.81 329 HIS B CA 1
ATOM 8134 C C . HIS B 1 329 ? 2.799 -8.562 -29.469 1 75.81 329 HIS B C 1
ATOM 8136 O O . HIS B 1 329 ? 3.021 -7.961 -30.531 1 75.81 329 HIS B O 1
ATOM 8142 N N . THR B 1 330 ? 3.709 -8.602 -28.531 1 80.19 330 THR B N 1
ATOM 8143 C CA . THR B 1 330 ? 4.867 -7.711 -28.547 1 80.19 330 THR B CA 1
ATOM 8144 C C . THR B 1 330 ? 6.113 -8.453 -29 1 80.19 330 THR B C 1
ATOM 8146 O O . THR B 1 330 ? 7.109 -7.832 -29.391 1 80.19 330 THR B O 1
ATOM 8149 N N . PHE B 1 331 ? 6.117 -9.75 -28.938 1 87.94 331 PHE B N 1
ATOM 8150 C CA . PHE B 1 331 ? 7.258 -10.547 -29.375 1 87.94 331 PHE B CA 1
ATOM 8151 C C . PHE B 1 331 ? 6.805 -11.922 -29.844 1 87.94 331 PHE B C 1
ATOM 8153 O O . PHE B 1 331 ? 5.668 -12.328 -29.594 1 87.94 331 PHE B O 1
ATOM 8160 N N . ASP B 1 332 ? 7.719 -12.578 -30.562 1 90.69 332 ASP B N 1
ATOM 8161 C CA . ASP B 1 332 ? 7.441 -13.945 -31 1 90.69 332 ASP B CA 1
ATOM 8162 C C . ASP B 1 332 ? 7.77 -14.945 -29.891 1 90.69 332 ASP B C 1
ATOM 8164 O O . ASP B 1 332 ? 8.93 -15.086 -29.5 1 90.69 332 ASP B O 1
ATOM 8168 N N . LEU B 1 333 ? 6.793 -15.648 -29.516 1 95.06 333 LEU B N 1
ATOM 8169 C CA . LEU B 1 333 ? 6.922 -16.594 -28.422 1 95.06 333 LEU B CA 1
ATOM 8170 C C . LEU B 1 333 ? 7.707 -17.828 -28.859 1 95.06 333 LEU B C 1
ATOM 8172 O O . LEU B 1 333 ? 7.555 -18.297 -29.984 1 95.06 333 LEU B O 1
ATOM 8176 N N . ASN B 1 334 ? 8.547 -18.344 -27.984 1 96.12 334 ASN B N 1
ATOM 8177 C CA . ASN B 1 334 ? 9.242 -19.594 -28.234 1 96.12 334 ASN B CA 1
ATOM 8178 C C . ASN B 1 334 ? 8.266 -20.734 -28.531 1 96.12 334 ASN B C 1
ATOM 8180 O O . ASN B 1 334 ? 7.348 -20.984 -27.75 1 96.12 334 ASN B O 1
ATOM 8184 N N . SER B 1 335 ? 8.453 -21.406 -29.594 1 94.19 335 SER B N 1
ATOM 8185 C CA . SER B 1 335 ? 7.523 -22.438 -30.031 1 94.19 335 SER B CA 1
ATOM 8186 C C . SER B 1 335 ? 7.465 -23.594 -29.016 1 94.19 335 SER B C 1
ATOM 8188 O O . SER B 1 335 ? 6.461 -24.312 -28.938 1 94.19 335 SER B O 1
ATOM 8190 N N . LEU B 1 336 ? 8.5 -23.766 -28.25 1 95.94 336 LEU B N 1
ATOM 8191 C CA . LEU B 1 336 ? 8.539 -24.828 -27.266 1 95.94 336 LEU B CA 1
ATOM 8192 C C . LEU B 1 336 ? 7.512 -24.594 -26.156 1 95.94 336 LEU B C 1
ATOM 8194 O O . LEU B 1 336 ? 7.141 -25.531 -25.438 1 95.94 336 LEU B O 1
ATOM 8198 N N . CYS B 1 337 ? 7.055 -23.406 -26 1 97.5 337 CYS B N 1
ATOM 8199 C CA . CYS B 1 337 ? 6.09 -23.062 -24.969 1 97.5 337 CYS B CA 1
ATOM 8200 C C . CYS B 1 337 ? 4.754 -23.75 -25.219 1 97.5 337 CYS B C 1
ATOM 8202 O O . CYS B 1 337 ? 4.016 -24.047 -24.281 1 97.5 337 CYS B O 1
ATOM 8204 N N . VAL B 1 338 ? 4.438 -24.016 -26.516 1 95.56 338 VAL B N 1
ATOM 8205 C CA . VAL B 1 338 ? 3.113 -24.531 -26.844 1 95.56 338 VAL B CA 1
ATOM 8206 C C . VAL B 1 338 ? 3.23 -25.953 -27.391 1 95.56 338 VAL B C 1
ATOM 8208 O O . VAL B 1 338 ? 2.221 -26.625 -27.609 1 95.56 338 VAL B O 1
ATOM 8211 N N . GLN B 1 339 ? 4.363 -26.453 -27.5 1 93.88 339 GLN B N 1
ATOM 8212 C CA . GLN B 1 339 ? 4.621 -27.719 -28.172 1 93.88 339 GLN B CA 1
ATOM 8213 C C . GLN B 1 339 ? 3.984 -28.875 -27.406 1 93.88 339 GLN B C 1
ATOM 8215 O O . GLN B 1 339 ? 3.484 -29.828 -28.016 1 93.88 339 GLN B O 1
ATOM 8220 N N . GLU B 1 340 ? 4.016 -28.812 -26.125 1 95.06 340 GLU B N 1
ATOM 8221 C CA . GLU B 1 340 ? 3.547 -29.938 -25.312 1 95.06 340 GLU B CA 1
ATOM 8222 C C . GLU B 1 340 ? 2.186 -29.641 -24.688 1 95.06 340 GLU B C 1
ATOM 8224 O O . GLU B 1 340 ? 1.928 -30 -23.547 1 95.06 340 GLU B O 1
ATOM 8229 N N . ARG B 1 341 ? 1.322 -29 -25.406 1 93.19 341 ARG B N 1
ATOM 8230 C CA . ARG B 1 341 ? 0.003 -28.578 -24.938 1 93.19 341 ARG B CA 1
ATOM 8231 C C . ARG B 1 341 ? -0.84 -29.781 -24.531 1 93.19 341 ARG B C 1
ATOM 8233 O O . ARG B 1 341 ? -1.676 -29.688 -23.625 1 93.19 341 ARG B O 1
ATOM 8240 N N . HIS B 1 342 ? -0.623 -30.922 -25.141 1 92.69 342 HIS B N 1
ATOM 8241 C CA . HIS B 1 342 ? -1.401 -32.125 -24.875 1 92.69 342 HIS B CA 1
ATOM 8242 C C . HIS B 1 342 ? -1.119 -32.656 -23.469 1 92.69 342 HIS B C 1
ATOM 8244 O O . HIS B 1 342 ? -1.884 -33.469 -22.953 1 92.69 342 HIS B O 1
ATOM 8250 N N . LEU B 1 343 ? -0.108 -32.188 -22.812 1 95.88 343 LEU B N 1
ATOM 8251 C CA . LEU B 1 343 ? 0.282 -32.688 -21.5 1 95.88 343 LEU B CA 1
ATOM 8252 C C . LEU B 1 343 ? -0.212 -31.781 -20.391 1 95.88 343 LEU B C 1
ATOM 8254 O O . LEU B 1 343 ? -0.109 -32.125 -19.203 1 95.88 343 LEU B O 1
ATOM 8258 N N . TRP B 1 344 ? -0.77 -30.672 -20.703 1 96.38 344 TRP B N 1
ATOM 8259 C CA . TRP B 1 344 ? -1.054 -29.625 -19.719 1 96.38 344 TRP B CA 1
ATOM 8260 C C . TRP B 1 344 ? -2.098 -30.078 -18.719 1 96.38 344 TRP B C 1
ATOM 8262 O O . TRP B 1 344 ? -2.039 -29.719 -17.531 1 96.38 344 TRP B O 1
ATOM 8272 N N . LEU B 1 345 ? -3.01 -30.859 -19.094 1 94.94 345 LEU B N 1
ATOM 8273 C CA . LEU B 1 345 ? -4.141 -31.219 -18.25 1 94.94 345 LEU B CA 1
ATOM 8274 C C . LEU B 1 345 ? -3.959 -32.625 -17.656 1 94.94 345 LEU B C 1
ATOM 8276 O O . LEU B 1 345 ? -4.914 -33.188 -17.156 1 94.94 345 LEU B O 1
ATOM 8280 N N . MET B 1 346 ? -2.744 -33.125 -17.672 1 93.69 346 MET B N 1
ATOM 8281 C CA . MET B 1 346 ? -2.473 -34.438 -17.094 1 93.69 346 MET B CA 1
ATOM 8282 C C . MET B 1 346 ? -2.672 -34.438 -15.586 1 93.69 346 MET B C 1
ATOM 8284 O O . MET B 1 346 ? -2.195 -33.531 -14.898 1 93.69 346 MET B O 1
ATOM 8288 N N . ARG B 1 347 ? -3.451 -35.406 -15.141 1 93.88 347 ARG B N 1
ATOM 8289 C CA . ARG B 1 347 ? -3.461 -35.719 -13.711 1 93.88 347 ARG B CA 1
ATOM 8290 C C . ARG B 1 347 ? -2.373 -36.719 -13.367 1 93.88 347 ARG B C 1
ATOM 8292 O O . ARG B 1 347 ? -2.463 -37.906 -13.734 1 93.88 347 ARG B O 1
ATOM 8299 N N . CYS B 1 348 ? -1.314 -36.281 -12.695 1 96.06 348 CYS B N 1
ATOM 8300 C CA . CYS B 1 348 ? -0.154 -37.156 -12.523 1 96.06 348 CYS B CA 1
ATOM 8301 C C . CYS B 1 348 ? 0.638 -36.75 -11.281 1 96.06 348 CYS B C 1
ATOM 8303 O O . CYS B 1 348 ? 0.474 -35.656 -10.75 1 96.06 348 CYS B O 1
ATOM 8305 N N . PRO B 1 349 ? 1.423 -37.75 -10.75 1 96.81 349 PRO B N 1
ATOM 8306 C CA . PRO B 1 349 ? 2.418 -37.344 -9.742 1 96.81 349 PRO B CA 1
ATOM 8307 C C . PRO B 1 349 ? 3.605 -36.594 -10.352 1 96.81 349 PRO B C 1
ATOM 8309 O O . PRO B 1 349 ? 4.172 -37.031 -11.352 1 96.81 349 PRO B O 1
ATOM 8312 N N . LEU B 1 350 ? 3.818 -35.438 -9.836 1 97.81 350 LEU B N 1
ATOM 8313 C CA . LEU B 1 350 ? 5.055 -34.719 -10.133 1 97.81 350 LEU B CA 1
ATOM 8314 C C . LEU B 1 350 ? 6.191 -35.219 -9.242 1 97.81 350 LEU B C 1
ATOM 8316 O O . LEU B 1 350 ? 6.004 -35.375 -8.031 1 97.81 350 LEU B O 1
ATOM 8320 N N . ILE B 1 351 ? 7.328 -35.438 -9.859 1 97.56 351 ILE B N 1
ATOM 8321 C CA . ILE B 1 351 ? 8.391 -36.094 -9.086 1 97.56 351 ILE B CA 1
ATOM 8322 C C . ILE B 1 351 ? 9.672 -35.281 -9.203 1 97.56 351 ILE B C 1
ATOM 8324 O O . ILE B 1 351 ? 10.086 -34.906 -10.312 1 97.56 351 ILE B O 1
ATOM 8328 N N . CYS B 1 352 ? 10.289 -34.969 -8.141 1 97.12 352 CYS B N 1
ATOM 8329 C CA . CYS B 1 352 ? 11.633 -34.406 -8.016 1 97.12 352 CYS B CA 1
ATOM 8330 C C . CYS B 1 352 ? 12.367 -35.031 -6.836 1 97.12 352 CYS B C 1
ATOM 8332 O O . CYS B 1 352 ? 12.312 -34.531 -5.719 1 97.12 352 CYS B O 1
ATOM 8334 N N . ASN B 1 353 ? 13.055 -36.188 -7.105 1 94.56 353 ASN B N 1
ATOM 8335 C CA . ASN B 1 353 ? 13.773 -36.969 -6.109 1 94.56 353 ASN B CA 1
ATOM 8336 C C . ASN B 1 353 ? 12.883 -37.344 -4.926 1 94.56 353 ASN B C 1
ATOM 8338 O O . ASN B 1 353 ? 11.906 -38.062 -5.082 1 94.56 353 ASN B O 1
ATOM 8342 N N . TRP B 1 354 ? 13.023 -36.719 -3.779 1 94.25 354 TRP B N 1
ATOM 8343 C CA . TRP B 1 354 ? 12.266 -37.094 -2.594 1 94.25 354 TRP B CA 1
ATOM 8344 C C . TRP B 1 354 ? 10.844 -36.531 -2.658 1 94.25 354 TRP B C 1
ATOM 8346 O O . TRP B 1 354 ? 9.953 -37.031 -1.945 1 94.25 354 TRP B O 1
ATOM 8356 N N . ALA B 1 355 ? 10.617 -35.562 -3.51 1 95.31 355 ALA B N 1
ATOM 8357 C CA . ALA B 1 355 ? 9.32 -34.875 -3.525 1 95.31 355 ALA B CA 1
ATOM 8358 C C . ALA B 1 355 ? 8.398 -35.469 -4.582 1 95.31 355 ALA B C 1
ATOM 8360 O O . ALA B 1 355 ? 8.727 -35.469 -5.77 1 95.31 355 ALA B O 1
ATOM 8361 N N . VAL B 1 356 ? 7.328 -36.031 -4.137 1 96.75 356 VAL B N 1
ATOM 8362 C CA . VAL B 1 356 ? 6.23 -36.438 -5 1 96.75 356 VAL B CA 1
ATOM 8363 C C . VAL B 1 356 ? 4.98 -35.625 -4.68 1 96.75 356 VAL B C 1
ATOM 8365 O O . VAL B 1 356 ? 4.461 -35.688 -3.564 1 96.75 356 VAL B O 1
ATOM 8368 N N . GLU B 1 357 ? 4.574 -34.812 -5.648 1 96.94 357 GLU B N 1
ATOM 8369 C CA . GLU B 1 357 ? 3.42 -33.938 -5.5 1 96.94 357 GLU B CA 1
ATOM 8370 C C . GLU B 1 357 ? 2.414 -34.156 -6.629 1 96.94 357 GLU B C 1
ATOM 8372 O O . GLU B 1 357 ? 2.797 -34.281 -7.789 1 96.94 357 GLU B O 1
ATOM 8377 N N . PHE B 1 358 ? 1.202 -34.062 -6.332 1 96.38 358 PHE B N 1
ATOM 8378 C CA . PHE B 1 358 ? 0.205 -34.375 -7.348 1 96.38 358 PHE B CA 1
ATOM 8379 C C . PHE B 1 358 ? -0.236 -33.125 -8.086 1 96.38 358 PHE B C 1
ATOM 8381 O O . PHE B 1 358 ? -0.497 -32.094 -7.465 1 96.38 358 PHE B O 1
ATOM 8388 N N . HIS B 1 359 ? -0.196 -33.219 -9.375 1 97.06 359 HIS B N 1
ATOM 8389 C CA . HIS B 1 359 ? -0.802 -32.219 -10.266 1 97.06 359 HIS B CA 1
ATOM 8390 C C . HIS B 1 359 ? -2.271 -32.562 -10.523 1 97.06 359 HIS B C 1
ATOM 8392 O O . HIS B 1 359 ? -2.592 -33.562 -11.133 1 97.06 359 HIS B O 1
ATOM 8398 N N . LEU B 1 360 ? -3.17 -31.672 -10.086 1 95.44 360 LEU B N 1
ATOM 8399 C CA . LEU B 1 360 ? -4.605 -31.938 -10.109 1 95.44 360 LEU B CA 1
ATOM 8400 C C . LEU B 1 360 ? -5.348 -30.828 -10.828 1 95.44 360 LEU B C 1
ATOM 8402 O O . LEU B 1 360 ? -6.133 -30.094 -10.211 1 95.44 360 LEU B O 1
ATOM 8406 N 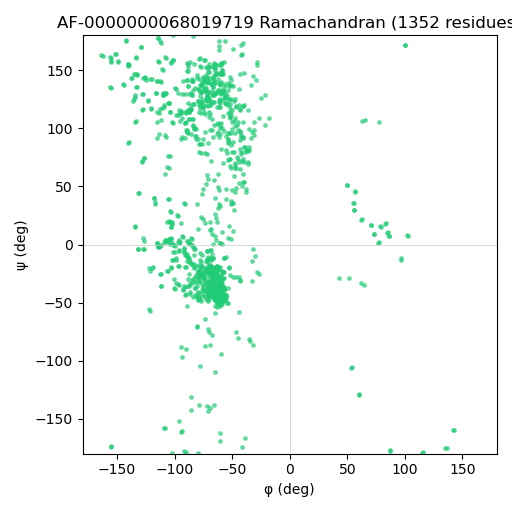N . PRO B 1 361 ? -5.254 -30.797 -12.148 1 95.25 361 PRO B N 1
ATOM 8407 C CA . PRO B 1 361 ? -5.84 -29.672 -12.906 1 95.25 361 PRO B CA 1
ATOM 8408 C C . PRO B 1 361 ? -7.363 -29.672 -12.852 1 95.25 361 PRO B C 1
ATOM 8410 O O . PRO B 1 361 ? -7.988 -28.625 -13.055 1 95.25 361 PRO B O 1
ATOM 8413 N N . HIS B 1 362 ? -8.078 -30.781 -12.523 1 93.44 362 HIS B N 1
ATOM 8414 C CA . HIS B 1 362 ? -9.531 -30.828 -12.453 1 93.44 362 HIS B CA 1
ATOM 8415 C C . HIS B 1 362 ? -10.062 -29.891 -11.375 1 93.44 362 HIS B C 1
ATOM 8417 O O . HIS B 1 362 ? -11.234 -29.5 -11.398 1 93.44 362 HIS B O 1
ATOM 8423 N N . ARG B 1 363 ? -9.211 -29.516 -10.492 1 95.38 363 ARG B N 1
ATOM 8424 C CA . ARG B 1 363 ? -9.625 -28.625 -9.414 1 95.38 363 ARG B CA 1
ATOM 8425 C C . ARG B 1 363 ? -9.547 -27.156 -9.844 1 95.38 363 ARG B C 1
ATOM 8427 O O . ARG B 1 363 ? -10.094 -26.281 -9.18 1 95.38 363 ARG B O 1
ATOM 8434 N N . VAL B 1 364 ? -8.844 -26.906 -10.906 1 97.56 364 VAL B N 1
ATOM 8435 C CA . VAL B 1 364 ? -8.648 -25.531 -11.328 1 97.56 364 VAL B CA 1
ATOM 8436 C C . VAL B 1 364 ? -8.953 -25.391 -12.82 1 97.56 364 VAL B C 1
ATOM 8438 O O . VAL B 1 364 ? -8.211 -24.734 -13.562 1 97.56 364 VAL B O 1
ATOM 8441 N N . MET B 1 365 ? -9.992 -25.969 -13.234 1 96.88 365 MET B N 1
ATOM 8442 C CA . MET B 1 365 ? -10.359 -26.016 -14.648 1 96.88 365 MET B CA 1
ATOM 8443 C C . MET B 1 365 ? -10.68 -24.625 -15.172 1 96.88 365 MET B C 1
ATOM 8445 O O . MET B 1 365 ? -10.469 -24.344 -16.359 1 96.88 365 MET B O 1
ATOM 8449 N N . ARG B 1 366 ? -11.117 -23.734 -14.273 1 96.69 366 ARG B N 1
ATOM 8450 C CA . ARG B 1 366 ? -11.43 -22.375 -14.68 1 96.69 366 ARG B CA 1
ATOM 8451 C C . ARG B 1 366 ? -10.211 -21.672 -15.273 1 96.69 366 ARG B C 1
ATOM 8453 O O . ARG B 1 366 ? -10.336 -20.859 -16.188 1 96.69 366 ARG B O 1
ATOM 8460 N N . GLN B 1 367 ? -9.016 -22.016 -14.828 1 97.75 367 GLN B N 1
ATOM 8461 C CA . GLN B 1 367 ? -7.773 -21.406 -15.305 1 97.75 367 GLN B CA 1
ATOM 8462 C C . GLN B 1 367 ? -7.523 -21.734 -16.766 1 97.75 367 GLN B C 1
ATOM 8464 O O . GLN B 1 367 ? -6.75 -21.062 -17.453 1 97.75 367 GLN B O 1
ATOM 8469 N N . PHE B 1 368 ? -8.172 -22.828 -17.25 1 96.5 368 PHE B N 1
ATOM 8470 C CA . PHE B 1 368 ? -7.988 -23.281 -18.625 1 96.5 368 PHE B CA 1
ATOM 8471 C C . PHE B 1 368 ? -9.141 -22.812 -19.5 1 96.5 368 PHE B C 1
ATOM 8473 O O . PHE B 1 368 ? -9.18 -23.109 -20.703 1 96.5 368 PHE B O 1
ATOM 8480 N N . GLY B 1 369 ? -10.117 -22.094 -18.859 1 95.12 369 GLY B N 1
ATOM 8481 C CA . GLY B 1 369 ? -11.281 -21.656 -19.594 1 95.12 369 GLY B CA 1
ATOM 8482 C C . GLY B 1 369 ? -12.352 -22.719 -19.703 1 95.12 369 GLY B C 1
ATOM 8483 O O . GLY B 1 369 ? -13.25 -22.625 -20.547 1 95.12 369 GLY B O 1
ATOM 8484 N N . TYR B 1 370 ? -12.305 -23.734 -18.859 1 95.69 370 TYR B N 1
ATOM 8485 C CA . TYR B 1 370 ? -13.227 -24.859 -18.969 1 95.69 370 TYR B CA 1
ATOM 8486 C C . TYR B 1 370 ? -14.172 -24.891 -17.781 1 95.69 370 TYR B C 1
ATOM 8488 O O . TYR B 1 370 ? -14.039 -24.094 -16.844 1 95.69 370 TYR B O 1
ATOM 8496 N N . PHE B 1 371 ? -15.117 -25.812 -17.844 1 95.75 371 PHE B N 1
ATOM 8497 C CA . PHE B 1 371 ? -16.125 -26.016 -16.828 1 95.75 371 PHE B CA 1
ATOM 8498 C C . PHE B 1 371 ? -15.5 -26.516 -15.531 1 95.75 371 PHE B C 1
ATOM 8500 O O . PHE B 1 371 ? -14.805 -27.531 -15.523 1 95.75 371 PHE B O 1
ATOM 8507 N N . GLN B 1 372 ? -15.773 -25.719 -14.461 1 95.19 372 GLN B N 1
ATOM 8508 C CA . GLN B 1 372 ? -15.297 -26.125 -13.141 1 95.19 372 GLN B CA 1
ATOM 8509 C C . GLN B 1 372 ? -16.328 -27 -12.43 1 95.19 372 GLN B C 1
ATOM 8511 O O . GLN B 1 372 ? -17.391 -26.516 -12.047 1 95.19 372 GLN B O 1
ATOM 8516 N N . PRO B 1 373 ? -15.992 -28.219 -12.188 1 89.5 373 PRO B N 1
ATOM 8517 C CA . PRO B 1 373 ? -16.922 -29.109 -11.492 1 89.5 373 PRO B CA 1
ATOM 8518 C C . PRO B 1 373 ? -17.078 -28.766 -10.008 1 89.5 373 PRO B C 1
ATOM 8520 O O . PRO B 1 373 ? -16.125 -28.297 -9.375 1 89.5 373 PRO B O 1
ATOM 8523 N N . HIS B 1 374 ? -18.281 -28.922 -9.438 1 86.44 374 HIS B N 1
ATOM 8524 C CA . HIS B 1 374 ? -18.547 -28.719 -8.016 1 86.44 374 HIS B CA 1
ATOM 8525 C C . HIS B 1 374 ? -19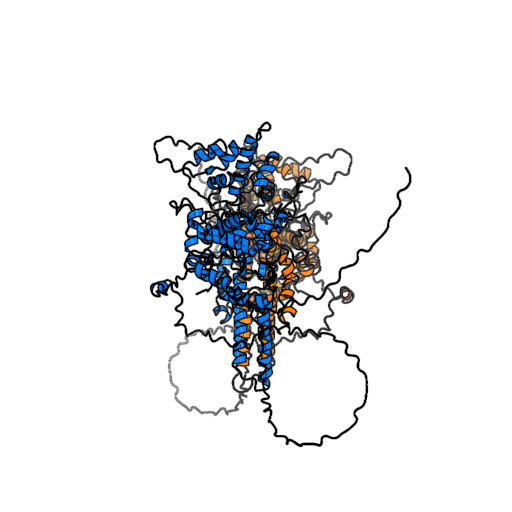.406 -29.859 -7.453 1 86.44 374 HIS B C 1
ATOM 8527 O O . HIS B 1 374 ? -20.453 -30.172 -8.016 1 86.44 374 HIS B O 1
ATOM 8533 N N . PRO B 1 375 ? -18.875 -30.484 -6.328 1 85.12 375 PRO B N 1
ATOM 8534 C CA . PRO B 1 375 ? -17.5 -30.406 -5.82 1 85.12 375 PRO B CA 1
ATOM 8535 C C . PRO B 1 375 ? -16.516 -31.188 -6.684 1 85.12 375 PRO B C 1
ATOM 8537 O O . PRO B 1 375 ? -16.891 -32.156 -7.328 1 85.12 375 PRO B O 1
ATOM 8540 N N . PRO B 1 376 ? -15.383 -30.672 -6.754 1 84.12 376 PRO B N 1
ATOM 8541 C CA . PRO B 1 376 ? -14.391 -31.484 -7.469 1 84.12 376 PRO B CA 1
ATOM 8542 C C . PRO B 1 376 ? -14.07 -32.781 -6.746 1 84.12 376 PRO B C 1
ATOM 8544 O O . PRO B 1 376 ? -14.227 -32.875 -5.523 1 84.12 376 PRO B O 1
ATOM 8547 N N . GLU B 1 377 ? -13.68 -33.594 -7.547 1 79.81 377 GLU B N 1
ATOM 8548 C CA . GLU B 1 377 ? -13.273 -34.875 -6.973 1 79.81 377 GLU B CA 1
ATOM 8549 C C . GLU B 1 377 ? -12.133 -34.719 -5.977 1 79.81 377 GLU B C 1
ATOM 8551 O O . GLU B 1 377 ? -11.172 -33.969 -6.25 1 79.81 377 GLU B O 1
ATOM 8556 N N . TRP B 1 378 ? -12.336 -35.312 -4.867 1 82.31 378 TRP B N 1
ATOM 8557 C CA . TRP B 1 378 ? -11.281 -35.219 -3.857 1 82.31 378 TRP B CA 1
ATOM 8558 C C . TRP B 1 378 ? -10.148 -36.188 -4.184 1 82.31 378 TRP B C 1
ATOM 8560 O O . TRP B 1 378 ? -10.391 -37.344 -4.527 1 82.31 378 TRP B O 1
ATOM 8570 N N . VAL B 1 379 ? -9.023 -35.656 -4.215 1 78.69 379 VAL B N 1
ATOM 8571 C CA . VAL B 1 379 ? -7.828 -36.469 -4.402 1 78.69 379 VAL B CA 1
ATOM 8572 C C . VAL B 1 379 ? -6.859 -36.25 -3.24 1 78.69 379 VAL B C 1
ATOM 8574 O O . VAL B 1 379 ? -6.539 -35.094 -2.902 1 78.69 379 VAL B O 1
ATOM 8577 N N . ASP B 1 380 ? -6.547 -37.312 -2.637 1 75.69 380 ASP B N 1
ATOM 8578 C CA . ASP B 1 380 ? -5.621 -37.25 -1.511 1 75.69 380 ASP B CA 1
ATOM 8579 C C . ASP B 1 380 ? -4.207 -36.938 -1.982 1 75.69 380 ASP B C 1
ATOM 8581 O O . ASP B 1 380 ? -3.674 -37.594 -2.865 1 75.69 380 ASP B O 1
ATOM 8585 N N . THR B 1 381 ? -3.648 -35.906 -1.451 1 82.44 381 THR B N 1
ATOM 8586 C CA . THR B 1 381 ? -2.279 -35.562 -1.806 1 82.44 381 THR B CA 1
ATOM 8587 C C . THR B 1 381 ? -1.28 -36.312 -0.936 1 82.44 381 THR B C 1
ATOM 8589 O O . THR B 1 381 ? -0.071 -36.25 -1.164 1 82.44 381 THR B O 1
ATOM 8592 N N . ASP B 1 382 ? -1.691 -37.188 0.036 1 81.44 382 ASP B N 1
ATOM 8593 C CA . ASP B 1 382 ? -0.929 -38.125 0.848 1 81.44 382 ASP B CA 1
ATOM 8594 C C . ASP B 1 382 ? 0.037 -37.375 1.777 1 81.44 382 ASP B C 1
ATOM 8596 O O . ASP B 1 382 ? 1.125 -36.969 1.358 1 81.44 382 ASP B O 1
ATOM 8600 N N . THR B 1 383 ? -0.303 -37.375 2.967 1 87.31 383 THR B N 1
ATOM 8601 C CA . THR B 1 383 ? 0.494 -36.688 3.98 1 87.31 383 THR B CA 1
ATOM 8602 C C . THR B 1 383 ? 1.834 -37.406 4.176 1 87.31 383 THR B C 1
ATOM 8604 O O . THR B 1 383 ? 2.816 -36.781 4.578 1 87.31 383 THR B O 1
ATOM 8607 N N . GLN B 1 384 ? 1.857 -38.656 3.865 1 87.62 384 GLN B N 1
ATOM 8608 C CA . GLN B 1 384 ? 3.094 -39.406 4.035 1 87.62 384 GLN B CA 1
ATOM 8609 C C . GLN B 1 384 ? 4.148 -38.969 3.023 1 87.62 384 GLN B C 1
ATOM 8611 O O . GLN B 1 384 ? 5.34 -38.938 3.34 1 87.62 384 GLN B O 1
ATOM 8616 N N . LEU B 1 385 ? 3.686 -38.688 1.871 1 91.5 385 LEU B N 1
ATOM 8617 C CA . LEU B 1 385 ? 4.605 -38.188 0.847 1 91.5 385 LEU B CA 1
ATOM 8618 C C . LEU B 1 385 ? 5.203 -36.844 1.243 1 91.5 385 LEU B C 1
ATOM 8620 O O . LEU B 1 385 ? 6.379 -36.594 0.976 1 91.5 385 LEU B O 1
ATOM 8624 N N . HIS B 1 386 ? 4.406 -36.125 1.91 1 90.56 386 HIS B N 1
ATOM 8625 C CA . HIS B 1 386 ? 4.84 -34.781 2.297 1 90.56 386 HIS B CA 1
ATOM 8626 C C . HIS B 1 386 ? 5.898 -34.844 3.393 1 90.56 386 HIS B C 1
ATOM 8628 O O . HIS B 1 386 ? 6.652 -33.906 3.59 1 90.56 386 HIS B O 1
ATOM 8634 N N . ARG B 1 387 ? 5.98 -35.875 4.074 1 88.12 387 ARG B N 1
ATOM 8635 C CA . ARG B 1 387 ? 6.934 -36.031 5.172 1 88.12 387 ARG B CA 1
ATOM 8636 C C . ARG B 1 387 ? 8.312 -36.406 4.648 1 88.12 387 ARG B C 1
ATOM 8638 O O . ARG B 1 387 ? 9.312 -36.281 5.359 1 88.12 387 ARG B O 1
ATOM 8645 N N . LEU B 1 388 ? 8.297 -36.875 3.438 1 90.38 388 LEU B N 1
ATOM 8646 C CA . LEU B 1 388 ? 9.578 -37.25 2.871 1 90.38 388 LEU B CA 1
ATOM 8647 C C . LEU B 1 388 ? 10.461 -36.031 2.611 1 90.38 388 LEU B C 1
ATOM 8649 O O . LEU B 1 388 ? 10.023 -35.094 1.979 1 90.38 388 LEU B O 1
ATOM 8653 N N . ASP B 1 389 ? 11.578 -36.062 3.236 1 84.44 389 ASP B N 1
ATOM 8654 C CA . ASP B 1 389 ? 12.586 -35 3.09 1 84.44 389 ASP B CA 1
ATOM 8655 C C . ASP B 1 389 ? 13.977 -35.594 2.918 1 84.44 389 ASP B C 1
ATOM 8657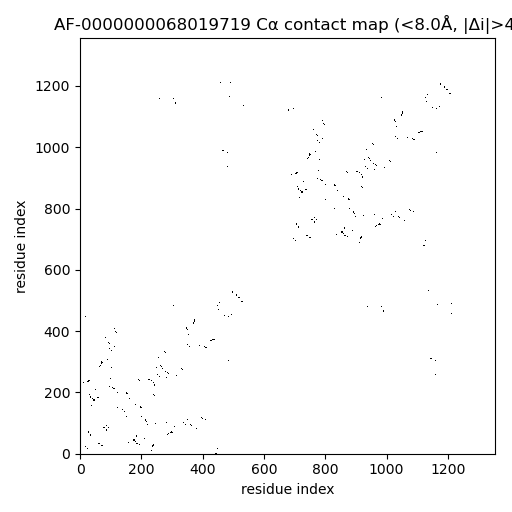 O O . ASP B 1 389 ? 14.281 -36.656 3.48 1 84.44 389 ASP B O 1
ATOM 8661 N N . ARG B 1 390 ? 14.695 -34.938 2.205 1 78.31 390 ARG B N 1
ATOM 8662 C CA . ARG B 1 390 ? 16.031 -35.469 1.913 1 78.31 390 ARG B CA 1
ATOM 8663 C C . ARG B 1 390 ? 16.875 -35.562 3.18 1 78.31 390 ARG B C 1
ATOM 8665 O O . ARG B 1 390 ? 17.609 -36.531 3.381 1 78.31 390 ARG B O 1
ATOM 8672 N N . ARG B 1 391 ? 16.734 -34.562 4.031 1 74.69 391 ARG B N 1
ATOM 8673 C CA . ARG B 1 391 ? 17.562 -34.469 5.223 1 74.69 391 ARG B CA 1
ATOM 8674 C C . ARG B 1 391 ? 17.109 -35.469 6.289 1 74.69 391 ARG B C 1
ATOM 8676 O O . ARG B 1 391 ? 17.938 -36.062 6.984 1 74.69 391 ARG B O 1
ATOM 8683 N N . ARG B 1 392 ? 15.852 -35.656 6.332 1 75.06 392 ARG B N 1
ATOM 8684 C CA . ARG B 1 392 ? 15.305 -36.531 7.391 1 75.06 392 ARG B CA 1
ATOM 8685 C C . ARG B 1 392 ? 15.375 -38 7 1 75.06 392 ARG B C 1
ATOM 8687 O O . ARG B 1 392 ? 15.445 -38.875 7.863 1 75.06 392 ARG B O 1
ATOM 8694 N N . GLN B 1 393 ? 15.305 -38.25 5.707 1 79.31 393 GLN B N 1
ATOM 8695 C CA . GLN B 1 393 ? 15.336 -39.625 5.234 1 79.31 393 GLN B CA 1
ATOM 8696 C C . GLN B 1 393 ? 16.688 -39.938 4.594 1 79.31 393 GLN B C 1
ATOM 8698 O O . GLN B 1 393 ? 16.734 -40.406 3.443 1 79.31 393 GLN B O 1
ATOM 8703 N N . ARG B 1 394 ? 17.688 -39.938 5.398 1 75.44 394 ARG B N 1
ATOM 8704 C CA . ARG B 1 394 ? 19.047 -40.094 4.914 1 75.44 394 ARG B CA 1
ATOM 8705 C C . ARG B 1 394 ? 19.297 -41.531 4.48 1 75.44 394 ARG B C 1
ATOM 8707 O O . ARG B 1 394 ? 20.188 -41.812 3.682 1 75.44 394 ARG B O 1
ATOM 8714 N N . LYS B 1 395 ? 18.406 -42.312 4.898 1 79.12 395 LYS B N 1
ATOM 8715 C CA . LYS B 1 395 ? 18.578 -43.75 4.602 1 79.12 395 LYS B CA 1
ATOM 8716 C C . LYS B 1 395 ? 18.156 -44.062 3.172 1 79.12 395 LYS B C 1
ATOM 8718 O O . LYS B 1 395 ? 18.625 -45.031 2.588 1 79.12 395 LYS B O 1
ATOM 8723 N N . ILE B 1 396 ? 17.344 -43.281 2.641 1 86.31 396 ILE B N 1
ATOM 8724 C CA . ILE B 1 396 ? 16.891 -43.5 1.268 1 86.31 396 ILE B CA 1
ATOM 8725 C C . ILE B 1 396 ? 17.906 -42.875 0.3 1 86.31 396 ILE B C 1
ATOM 8727 O O . ILE B 1 396 ? 18 -41.625 0.208 1 86.31 396 ILE B O 1
ATOM 8731 N N . LYS B 1 397 ? 18.594 -43.719 -0.326 1 82.19 397 LYS B N 1
ATOM 8732 C CA . LYS B 1 397 ? 19.656 -43.219 -1.215 1 82.19 397 LYS B CA 1
ATOM 8733 C C . LYS B 1 397 ? 19.172 -43.188 -2.666 1 82.19 397 LYS B C 1
ATOM 8735 O O . LYS B 1 397 ? 19.594 -42.344 -3.449 1 82.19 397 LYS B O 1
ATOM 8740 N N . ASP B 1 398 ? 18.312 -44.188 -2.949 1 90.75 398 ASP B N 1
ATOM 8741 C CA . ASP B 1 398 ? 17.812 -44.281 -4.32 1 90.75 398 ASP B CA 1
ATOM 8742 C C . ASP B 1 398 ? 16.328 -43.969 -4.406 1 90.75 398 ASP B C 1
ATOM 8744 O O . ASP B 1 398 ? 15.492 -44.875 -4.211 1 90.75 398 ASP B O 1
ATOM 8748 N N . TRP B 1 399 ? 16.062 -42.906 -4.906 1 93.69 399 TRP B N 1
ATOM 8749 C CA . TRP B 1 399 ? 14.672 -42.438 -4.945 1 93.69 399 TRP B CA 1
ATOM 8750 C C . TRP B 1 399 ? 13.93 -43.062 -6.125 1 93.69 399 TRP B C 1
ATOM 8752 O O . TRP B 1 399 ? 12.711 -43.219 -6.082 1 93.69 399 TRP B O 1
ATOM 8762 N N . GLN B 1 400 ? 14.617 -43.406 -7.172 1 92.06 400 GLN B N 1
ATOM 8763 C CA . GLN B 1 400 ? 13.984 -44.062 -8.305 1 92.06 400 GLN B CA 1
ATOM 8764 C C . GLN B 1 400 ? 13.367 -45.406 -7.898 1 92.06 400 GLN B C 1
ATOM 8766 O O . GLN B 1 400 ? 12.281 -45.75 -8.352 1 92.06 400 GLN B O 1
ATOM 8771 N N . LYS B 1 401 ? 14.078 -46.031 -7.078 1 92.69 401 LYS B N 1
ATOM 8772 C CA . LYS B 1 401 ? 13.578 -47.312 -6.574 1 92.69 401 LYS B CA 1
ATOM 8773 C C . LYS B 1 401 ? 12.461 -47.094 -5.555 1 92.69 401 LYS B C 1
ATOM 8775 O O . LYS B 1 401 ? 11.445 -47.812 -5.578 1 92.69 401 LYS B O 1
ATOM 8780 N N . HIS B 1 402 ? 12.695 -46.188 -4.711 1 93.94 402 HIS B N 1
ATOM 8781 C CA . HIS B 1 402 ? 11.727 -45.906 -3.65 1 93.94 402 HIS B CA 1
ATOM 8782 C C . HIS B 1 402 ? 10.391 -45.469 -4.223 1 93.94 402 HIS B C 1
ATOM 8784 O O . HIS B 1 402 ? 9.336 -45.844 -3.719 1 93.94 402 HIS B O 1
ATOM 8790 N N . HIS B 1 403 ? 10.445 -44.625 -5.301 1 95.94 403 HIS B N 1
ATOM 8791 C CA . HIS B 1 403 ? 9.242 -44.062 -5.891 1 95.94 403 HIS B CA 1
ATOM 8792 C C . HIS B 1 403 ? 8.867 -44.781 -7.188 1 95.94 403 HIS B C 1
ATOM 8794 O O . HIS B 1 403 ? 8.273 -44.188 -8.078 1 95.94 403 HIS B O 1
ATOM 8800 N N . LYS B 1 404 ? 9.203 -46 -7.32 1 96 404 LYS B N 1
ATOM 8801 C CA . LYS B 1 404 ? 9.023 -46.719 -8.57 1 96 404 LYS B CA 1
ATOM 8802 C C . LYS B 1 404 ? 7.57 -46.688 -9.031 1 96 404 LYS B C 1
ATOM 8804 O O . LYS B 1 404 ? 7.297 -46.438 -10.219 1 96 404 LYS B O 1
ATOM 8809 N N . SER B 1 405 ? 6.656 -46.875 -8.133 1 95.75 405 SER B N 1
ATOM 8810 C CA . SER B 1 405 ? 5.242 -46.875 -8.484 1 95.75 405 SER B CA 1
ATOM 8811 C C . SER B 1 405 ? 4.805 -45.531 -9.055 1 95.75 405 SER B C 1
ATOM 8813 O O . SER B 1 405 ? 4.027 -45.469 -10.008 1 95.75 405 SER B O 1
ATOM 8815 N N . TYR B 1 406 ? 5.297 -44.469 -8.484 1 96.38 406 TYR B N 1
ATOM 8816 C CA . TYR B 1 406 ? 4.93 -43.156 -8.945 1 96.38 406 TYR B CA 1
ATOM 8817 C C . TYR B 1 406 ? 5.598 -42.812 -10.281 1 96.38 406 TYR B C 1
ATOM 8819 O O . TYR B 1 406 ? 5.02 -42.125 -11.117 1 96.38 406 TYR B O 1
ATOM 8827 N N . VAL B 1 407 ? 6.77 -43.312 -10.492 1 96.88 407 VAL B N 1
ATOM 8828 C CA . VAL B 1 407 ? 7.465 -43.125 -11.758 1 96.88 407 VAL B CA 1
ATOM 8829 C C . VAL B 1 407 ? 6.68 -43.781 -12.883 1 96.88 407 VAL B C 1
ATOM 8831 O O . VAL B 1 407 ? 6.473 -43.188 -13.945 1 96.88 407 VAL B O 1
ATOM 8834 N N . VAL B 1 408 ? 6.242 -44.938 -12.609 1 96.62 408 VAL B N 1
ATOM 8835 C CA . VAL B 1 408 ? 5.461 -45.688 -13.594 1 96.62 408 VAL B CA 1
ATOM 8836 C C . VAL B 1 408 ? 4.152 -44.969 -13.875 1 96.62 408 VAL B C 1
ATOM 8838 O O . VAL B 1 408 ? 3.74 -44.844 -15.031 1 96.62 408 VAL B O 1
ATOM 8841 N N . MET B 1 409 ? 3.586 -44.5 -12.852 1 96.38 409 MET B N 1
ATOM 8842 C CA . MET B 1 409 ? 2.336 -43.75 -12.992 1 96.38 409 MET B CA 1
ATOM 8843 C C . MET B 1 409 ? 2.535 -42.5 -13.852 1 96.38 409 MET B C 1
ATOM 8845 O O . MET B 1 409 ? 1.674 -42.156 -14.672 1 96.38 409 MET B O 1
ATOM 8849 N N . PHE B 1 410 ? 3.598 -41.812 -13.609 1 96.81 410 PHE B N 1
ATOM 8850 C CA . PHE B 1 410 ? 3.904 -40.656 -14.414 1 96.81 410 PHE B CA 1
ATOM 8851 C C . PHE B 1 410 ? 4.059 -41 -15.883 1 96.81 410 PHE B C 1
ATOM 8853 O O . PHE B 1 410 ? 3.479 -40.375 -16.75 1 96.81 410 PHE B O 1
ATOM 8860 N N . GLU B 1 411 ? 4.75 -42.062 -16.172 1 94.88 411 GLU B N 1
ATOM 8861 C CA . GLU B 1 411 ? 4.98 -42.5 -17.531 1 94.88 411 GLU B CA 1
ATOM 8862 C C . GLU B 1 411 ? 3.676 -42.906 -18.219 1 94.88 411 GLU B C 1
ATOM 8864 O O . GLU B 1 411 ? 3.461 -42.625 -19.391 1 94.88 411 GLU B O 1
ATOM 8869 N N . GLN B 1 412 ? 2.875 -43.5 -17.453 1 94.62 412 GLN B N 1
ATOM 8870 C CA . GLN B 1 412 ? 1.572 -43.906 -17.969 1 94.62 412 GLN B CA 1
ATOM 8871 C C . GLN B 1 412 ? 0.705 -42.688 -18.281 1 94.62 412 GLN B C 1
ATOM 8873 O O . GLN B 1 412 ? -0.036 -42.688 -19.266 1 94.62 412 GLN B O 1
ATOM 8878 N N . SER B 1 413 ? 0.795 -41.75 -17.422 1 94.38 413 SER B N 1
ATOM 8879 C CA . SER B 1 413 ? 0.032 -40.5 -17.641 1 94.38 413 SER B CA 1
ATOM 8880 C C . SER B 1 413 ? 0.486 -39.812 -18.906 1 94.38 413 SER B C 1
ATOM 8882 O O . SER B 1 413 ? -0.339 -39.281 -19.672 1 94.38 413 SER B O 1
ATOM 8884 N N . VAL B 1 414 ? 1.761 -39.781 -19.125 1 94.06 414 VAL B N 1
ATOM 8885 C CA . VAL B 1 414 ? 2.307 -39.125 -20.328 1 94.06 414 VAL B CA 1
ATOM 8886 C C . VAL B 1 414 ? 1.836 -39.906 -21.562 1 94.06 414 VAL B C 1
ATOM 8888 O O . VAL B 1 414 ? 1.421 -39.281 -22.547 1 94.06 414 VAL B O 1
ATOM 8891 N N . GLN B 1 415 ? 1.802 -41.188 -21.484 1 92.19 415 GLN B N 1
ATOM 8892 C CA . GLN B 1 415 ? 1.369 -42 -22.609 1 92.19 415 GLN B CA 1
ATOM 8893 C C . GLN B 1 415 ? -0.12 -41.812 -22.891 1 92.19 415 GLN B C 1
ATOM 8895 O O . GLN B 1 415 ? -0.531 -41.719 -24.047 1 92.19 415 GLN B O 1
ATOM 8900 N N . ALA B 1 416 ? -0.792 -41.781 -21.859 1 91 416 ALA B N 1
ATOM 8901 C CA . ALA B 1 416 ? -2.234 -41.594 -22 1 91 416 ALA B CA 1
ATOM 8902 C C . ALA B 1 416 ? -2.559 -40.219 -22.609 1 91 416 ALA B C 1
ATOM 8904 O O . ALA B 1 416 ? -3.449 -40.125 -23.469 1 91 416 ALA B O 1
ATOM 8905 N N . ALA B 1 417 ? -1.895 -39.25 -22.141 1 91 417 ALA B N 1
ATOM 8906 C CA . ALA B 1 417 ? -2.123 -37.906 -22.656 1 91 417 ALA B CA 1
ATOM 8907 C C . ALA B 1 417 ? -1.739 -37.812 -24.125 1 91 417 ALA B C 1
ATOM 8909 O O . ALA B 1 417 ? -2.355 -37.031 -24.875 1 91 417 ALA B O 1
ATOM 8910 N N . SER B 1 418 ? -0.766 -38.5 -24.469 1 85.25 418 SER B N 1
ATOM 8911 C CA . SER B 1 418 ? -0.286 -38.469 -25.844 1 85.25 418 SER B CA 1
ATOM 8912 C C . SER B 1 418 ? -1.216 -39.25 -26.781 1 85.25 418 SER B C 1
ATOM 8914 O O . SER B 1 418 ? -1.248 -39 -27.984 1 85.25 418 SER B O 1
ATOM 8916 N N . SER B 1 419 ? -1.96 -40.188 -26.188 1 80.06 419 SER B N 1
ATOM 8917 C CA . SER B 1 419 ? -2.838 -41.031 -27 1 80.06 419 SER B CA 1
ATOM 8918 C C . SER B 1 419 ? -4.234 -40.438 -27.109 1 80.06 419 SER B C 1
ATOM 8920 O O . SER B 1 419 ? -4.988 -40.75 -28.031 1 80.06 419 SER B O 1
ATOM 8922 N N . ILE B 1 420 ? -4.625 -39.812 -25.984 1 64.94 420 ILE B N 1
ATOM 8923 C CA . ILE B 1 420 ? -5.996 -39.344 -25.875 1 64.94 420 ILE B CA 1
ATOM 8924 C C . ILE B 1 420 ? -6.254 -38.281 -26.938 1 64.94 420 ILE B C 1
ATOM 8926 O O . ILE B 1 420 ? -5.48 -37.344 -27.094 1 64.94 420 ILE B O 1
ATOM 8930 N N . ARG B 1 421 ? -7.012 -38.875 -27.969 1 57.97 421 ARG B N 1
ATOM 8931 C CA . ARG B 1 421 ? -7.594 -37.938 -28.906 1 57.97 421 ARG B CA 1
ATOM 8932 C C . ARG B 1 421 ? -8.164 -36.719 -28.188 1 57.97 421 ARG B C 1
ATOM 8934 O O . ARG B 1 421 ? -8.422 -36.781 -26.984 1 57.97 421 ARG B O 1
ATOM 8941 N N . ARG B 1 422 ? -8.453 -35.625 -28.812 1 60.12 422 ARG B N 1
ATOM 8942 C CA . ARG B 1 422 ? -8.867 -34.281 -28.406 1 60.12 422 ARG B CA 1
ATOM 8943 C C . ARG B 1 422 ? -10.086 -34.344 -27.5 1 60.12 422 ARG B C 1
ATOM 8945 O O . ARG B 1 422 ? -11.203 -34.594 -27.953 1 60.12 422 ARG B O 1
ATOM 8952 N N . THR B 1 423 ? -9.828 -34.844 -26.109 1 65.12 423 THR B N 1
ATOM 8953 C CA . THR B 1 423 ? -10.938 -34.719 -25.172 1 65.12 423 THR B CA 1
ATOM 8954 C C . THR B 1 423 ? -11.562 -33.344 -25.25 1 65.12 423 THR B C 1
ATOM 8956 O O . THR B 1 423 ? -10.859 -32.312 -25.312 1 65.12 423 THR B O 1
ATOM 8959 N N . GLN B 1 424 ? -12.742 -33.406 -25.594 1 77.62 424 GLN B N 1
ATOM 8960 C CA . GLN B 1 424 ? -13.484 -32.125 -25.625 1 77.62 424 GLN B CA 1
ATOM 8961 C C . GLN B 1 424 ? -13.969 -31.75 -24.219 1 77.62 424 GLN B C 1
ATOM 8963 O O . GLN B 1 424 ? -14.789 -32.469 -23.625 1 77.62 424 GLN B O 1
ATOM 8968 N N . TYR B 1 425 ? -13.258 -30.875 -23.562 1 86.38 425 TYR B N 1
ATOM 8969 C CA . TYR B 1 425 ? -13.664 -30.344 -22.266 1 86.38 425 TYR B CA 1
ATOM 8970 C C . TYR B 1 425 ? -14.805 -29.344 -22.422 1 86.38 425 TYR B C 1
ATOM 8972 O O . TYR B 1 425 ? -14.836 -28.562 -23.375 1 86.38 425 TYR B O 1
ATOM 8980 N N . ARG B 1 426 ? -15.672 -29.5 -21.438 1 91.44 426 ARG B N 1
ATOM 8981 C CA . ARG B 1 426 ? -16.766 -28.531 -21.406 1 91.44 426 ARG B CA 1
ATOM 8982 C C . ARG B 1 426 ? -16.25 -27.125 -21.125 1 91.44 426 ARG B C 1
ATOM 8984 O O . ARG B 1 426 ? -15.391 -26.938 -20.266 1 91.44 426 ARG B O 1
ATOM 8991 N N . GLN B 1 427 ? -16.859 -26.219 -21.859 1 93.31 427 GLN B N 1
ATOM 8992 C CA . GLN B 1 427 ? -16.438 -24.828 -21.734 1 93.31 427 GLN B CA 1
ATOM 8993 C C . GLN B 1 427 ? -16.938 -24.219 -20.422 1 93.31 427 GLN B C 1
ATOM 8995 O O . GLN B 1 427 ? -17.906 -24.703 -19.844 1 93.31 427 GLN B O 1
ATOM 9000 N N . HIS B 1 428 ? -16.281 -23.172 -20.016 1 92.88 428 HIS B N 1
ATOM 9001 C CA . HIS B 1 428 ? -16.625 -22.438 -18.812 1 92.88 428 HIS B CA 1
ATOM 9002 C C . HIS B 1 428 ? -18.094 -22.016 -18.828 1 92.88 428 HIS B C 1
ATOM 9004 O O . HIS B 1 428 ? -18.625 -21.609 -19.859 1 92.88 428 HIS B O 1
ATOM 9010 N N . CYS B 1 429 ? -18.75 -22.125 -17.688 1 91.31 429 CYS B N 1
ATOM 9011 C CA . CYS B 1 429 ? -20.125 -21.688 -17.438 1 91.31 429 CYS B CA 1
ATOM 9012 C C . CYS B 1 429 ? -20.188 -20.812 -16.203 1 91.31 429 CYS B C 1
ATOM 9014 O O . CYS B 1 429 ? -19.984 -21.281 -15.086 1 91.31 429 CYS B O 1
ATOM 9016 N N . PRO B 1 430 ? -20.562 -19.562 -16.391 1 86.94 430 PRO B N 1
ATOM 9017 C CA . PRO B 1 430 ? -20.562 -18.625 -15.266 1 86.94 430 PRO B CA 1
ATOM 9018 C C . PRO B 1 430 ? -21.469 -19.062 -14.125 1 86.94 430 PRO B C 1
ATOM 9020 O O . PRO B 1 430 ? -21.109 -18.922 -12.953 1 86.94 430 PRO B O 1
ATOM 9023 N N . LEU B 1 431 ? -22.594 -19.547 -14.414 1 84.44 431 LEU B N 1
ATOM 9024 C CA . LEU B 1 431 ? -23.531 -19.984 -13.383 1 84.44 431 LEU B CA 1
ATOM 9025 C C . LEU B 1 431 ? -22.953 -21.141 -12.586 1 84.44 431 LEU B C 1
ATOM 9027 O O . LEU B 1 431 ? -23.031 -21.156 -11.359 1 84.44 431 LEU B O 1
ATOM 9031 N N . ALA B 1 432 ? -22.438 -22.109 -13.297 1 88 432 ALA B N 1
ATOM 9032 C CA . ALA B 1 432 ? -21.828 -23.266 -12.641 1 88 432 ALA B CA 1
ATOM 9033 C C . ALA B 1 432 ? -20.641 -22.844 -11.766 1 88 432 ALA B C 1
ATOM 9035 O O . ALA B 1 432 ? -20.438 -23.391 -10.68 1 88 432 ALA B O 1
ATOM 9036 N N . PHE B 1 433 ? -19.938 -21.938 -12.266 1 92.38 433 PHE B N 1
ATOM 9037 C CA . PHE B 1 433 ? -18.781 -21.469 -11.508 1 92.38 433 PHE B CA 1
ATOM 9038 C C . PHE B 1 433 ? -19.219 -20.75 -10.234 1 92.38 433 PHE B C 1
ATOM 9040 O O . PHE B 1 433 ? -18.562 -20.875 -9.195 1 92.38 433 PHE B O 1
ATOM 9047 N N . SER B 1 434 ? -20.25 -20 -10.273 1 88.75 434 SER B N 1
ATOM 9048 C CA . SER B 1 434 ? -20.797 -19.359 -9.078 1 88.75 434 SER B CA 1
ATOM 9049 C C . SER B 1 434 ? -21.219 -20.391 -8.039 1 88.75 434 SER B C 1
ATOM 9051 O O . SER B 1 434 ? -21.031 -20.188 -6.84 1 88.75 434 SER B O 1
ATOM 9053 N N . ASN B 1 435 ? -21.781 -21.469 -8.555 1 87.94 435 ASN B N 1
ATOM 9054 C CA . ASN B 1 435 ? -22.141 -22.562 -7.648 1 87.94 435 ASN B CA 1
ATOM 9055 C C . ASN B 1 435 ? -20.922 -23.188 -7.008 1 87.94 435 ASN B C 1
ATOM 9057 O O . ASN B 1 435 ? -20.938 -23.516 -5.816 1 87.94 435 ASN B O 1
ATOM 9061 N N . TYR B 1 436 ? -19.984 -23.391 -7.805 1 93.25 436 TYR B N 1
ATOM 9062 C CA . TYR B 1 436 ? -18.719 -23.891 -7.281 1 93.25 436 TYR B CA 1
ATOM 9063 C C . TYR B 1 436 ? -18.172 -22.984 -6.195 1 93.25 436 TYR B C 1
ATOM 9065 O O . TYR B 1 436 ? -17.766 -23.438 -5.129 1 93.25 436 TYR B O 1
ATOM 9073 N N . LEU B 1 437 ? -18.156 -21.641 -6.453 1 93.19 437 LEU B N 1
ATOM 9074 C CA . LEU B 1 437 ? -17.594 -20.672 -5.516 1 93.19 437 LEU B CA 1
ATOM 9075 C C . LEU B 1 437 ? -18.375 -20.688 -4.199 1 93.19 437 LEU B C 1
ATOM 9077 O O . LEU B 1 437 ? -17.766 -20.562 -3.127 1 93.19 437 LEU B O 1
ATOM 9081 N N . ARG B 1 438 ? -19.609 -20.766 -4.273 1 88.88 438 ARG B N 1
ATOM 9082 C CA . ARG B 1 438 ? -20.422 -20.828 -3.068 1 88.88 438 ARG B CA 1
ATOM 9083 C C . ARG B 1 438 ? -20.031 -22.016 -2.199 1 88.88 438 ARG B C 1
ATOM 9085 O O . ARG B 1 438 ? -19.828 -21.875 -0.991 1 88.88 438 ARG B O 1
ATOM 9092 N N . TRP B 1 439 ? -19.922 -23.109 -2.859 1 91.5 439 TRP B N 1
ATOM 9093 C CA . TRP B 1 439 ? -19.5 -24.312 -2.145 1 91.5 439 TRP B CA 1
ATOM 9094 C C . TRP B 1 439 ? -18.109 -24.141 -1.571 1 91.5 439 TRP B C 1
ATOM 9096 O O . TRP B 1 439 ? -17.859 -24.469 -0.405 1 91.5 439 TRP B O 1
ATOM 9106 N N . PHE B 1 440 ? -17.281 -23.688 -2.434 1 94.5 440 PHE B N 1
ATOM 9107 C CA . PHE B 1 440 ? -15.867 -23.562 -2.092 1 94.5 440 PHE B CA 1
ATOM 9108 C C . PHE B 1 440 ? -15.68 -22.656 -0.882 1 94.5 440 PHE B C 1
ATOM 9110 O O . PHE B 1 440 ? -14.953 -23 0.051 1 94.5 440 PHE B O 1
ATOM 9117 N N . GLN B 1 441 ? -16.344 -21.562 -0.845 1 91.19 441 GLN B N 1
ATOM 9118 C CA . GLN B 1 441 ? -16.203 -20.578 0.221 1 91.19 441 GLN B CA 1
ATOM 9119 C C . GLN B 1 441 ? -16.719 -21.125 1.55 1 91.19 441 GLN B C 1
ATOM 9121 O O . GLN B 1 441 ? -16.234 -20.734 2.615 1 91.19 441 GLN B O 1
ATOM 9126 N N . ALA B 1 442 ? -17.562 -22.016 1.481 1 87.88 442 ALA B N 1
ATOM 9127 C CA . ALA B 1 442 ? -18.109 -22.641 2.689 1 87.88 442 ALA B CA 1
ATOM 9128 C C . ALA B 1 442 ? -17.234 -23.797 3.146 1 87.88 442 ALA B C 1
ATOM 9130 O O . ALA B 1 442 ? -17.359 -24.281 4.277 1 87.88 442 ALA B O 1
ATOM 9131 N N . SER B 1 443 ? -16.328 -24.25 2.285 1 91.38 443 SER B N 1
ATOM 9132 C CA . SER B 1 443 ? -15.641 -25.5 2.529 1 91.38 443 SER B CA 1
ATOM 9133 C C . SER B 1 443 ? -14.188 -25.266 2.932 1 91.38 443 SER B C 1
ATOM 9135 O O . SER B 1 443 ? -13.43 -26.219 3.113 1 91.38 443 SER B O 1
ATOM 9137 N N . THR B 1 444 ? -13.797 -24.031 3.035 1 92.75 444 THR B N 1
ATOM 9138 C CA . THR B 1 444 ? -12.406 -23.734 3.365 1 92.75 444 THR B CA 1
ATOM 9139 C C . THR B 1 444 ? -12.297 -22.359 4.02 1 92.75 444 THR B C 1
ATOM 9141 O O . THR B 1 444 ? -13.305 -21.781 4.438 1 92.75 444 THR B O 1
ATOM 9144 N N . CYS B 1 445 ? -11.016 -21.922 4.242 1 88.56 445 CYS B N 1
ATOM 9145 C CA . CYS B 1 445 ? -10.727 -20.578 4.762 1 88.56 445 CYS B CA 1
ATOM 9146 C C . CYS B 1 445 ? -10.266 -19.656 3.645 1 88.56 445 CYS B C 1
ATOM 9148 O O . CYS B 1 445 ? -9.117 -19.734 3.203 1 88.56 445 CYS B O 1
ATOM 9150 N N . VAL B 1 446 ? -11.188 -18.797 3.293 1 90.69 446 VAL B N 1
ATOM 9151 C CA . VAL B 1 446 ? -10.852 -17.938 2.158 1 90.69 446 VAL B CA 1
ATOM 9152 C C . VAL B 1 446 ? -10.453 -16.547 2.654 1 90.69 446 VAL B C 1
ATOM 9154 O O . VAL B 1 446 ? -9.914 -15.742 1.894 1 90.69 446 VAL B O 1
ATOM 9157 N N . GLU B 1 447 ? -10.711 -16.219 3.912 1 92.12 447 GLU B N 1
ATOM 9158 C CA . GLU B 1 447 ? -10.383 -14.914 4.496 1 92.12 447 GLU B CA 1
ATOM 9159 C C . GLU B 1 447 ? -9.359 -15.062 5.617 1 92.12 447 GLU B C 1
ATOM 9161 O O . GLU B 1 447 ? -9.508 -15.906 6.504 1 92.12 447 GLU B O 1
ATOM 9166 N N . ILE B 1 448 ? -8.359 -14.242 5.508 1 93.5 448 ILE B N 1
ATOM 9167 C CA . ILE B 1 448 ? -7.312 -14.289 6.523 1 93.5 448 ILE B CA 1
ATOM 9168 C C . ILE B 1 448 ? -7.52 -13.148 7.523 1 93.5 448 ILE B C 1
ATOM 9170 O O . ILE B 1 448 ? -7.328 -13.336 8.727 1 93.5 448 ILE B O 1
ATOM 9174 N N . CYS B 1 449 ? -7.949 -11.969 7.055 1 91.75 449 CYS B N 1
ATOM 9175 C CA . CYS B 1 449 ? -8.195 -10.828 7.934 1 91.75 449 CYS B CA 1
ATOM 9176 C C . CYS B 1 449 ? -9.523 -10.984 8.664 1 91.75 449 CYS B C 1
ATOM 9178 O O . CYS B 1 449 ? -10.578 -11.094 8.039 1 91.75 449 CYS B O 1
ATOM 9180 N N . PRO B 1 450 ? -9.484 -10.961 9.914 1 88.12 450 PRO B N 1
ATOM 9181 C CA . PRO B 1 450 ? -10.742 -11.047 10.648 1 88.12 450 PRO B CA 1
ATOM 9182 C C . PRO B 1 450 ? -11.641 -9.828 10.438 1 88.12 450 PRO B C 1
ATOM 9184 O O . PRO B 1 450 ? -11.141 -8.734 10.164 1 88.12 450 PRO B O 1
ATOM 9187 N N . PRO B 1 451 ? -12.945 -10.07 10.57 1 90.31 451 PRO B N 1
ATOM 9188 C CA . PRO B 1 451 ? -13.852 -8.922 10.445 1 90.31 451 PRO B CA 1
ATOM 9189 C C . PRO B 1 451 ? -13.562 -7.828 11.469 1 90.31 451 PRO B C 1
ATOM 9191 O O . PRO B 1 451 ? -13.133 -8.117 12.586 1 90.31 451 PRO B O 1
ATOM 9194 N N . ALA B 1 452 ? -13.859 -6.594 11.086 1 91.56 452 ALA B N 1
ATOM 9195 C CA . ALA B 1 452 ? -13.516 -5.426 11.891 1 91.56 452 ALA B CA 1
ATOM 9196 C C . ALA B 1 452 ? -14.32 -5.402 13.188 1 91.56 452 ALA B C 1
ATOM 9198 O O . ALA B 1 452 ? -13.836 -4.941 14.227 1 91.56 452 ALA B O 1
ATOM 9199 N N . TYR B 1 453 ? -15.602 -5.867 13.07 1 90.69 453 TYR B N 1
ATOM 9200 C CA . TYR B 1 453 ? -16.531 -5.754 14.195 1 90.69 453 TYR B CA 1
ATOM 9201 C C . TYR B 1 453 ? -17.266 -7.062 14.422 1 90.69 453 TYR B C 1
ATOM 9203 O O . TYR B 1 453 ? -17.266 -7.945 13.562 1 90.69 453 TYR B O 1
ATOM 9211 N N . GLU B 1 454 ? -17.781 -7.105 15.656 1 86.69 454 GLU B N 1
ATOM 9212 C CA . GLU B 1 454 ? -18.688 -8.211 15.969 1 86.69 454 GLU B CA 1
ATOM 9213 C C . GLU B 1 454 ? -20.125 -7.863 15.625 1 86.69 454 GLU B C 1
ATOM 9215 O O . GLU B 1 454 ? -20.516 -6.691 15.625 1 86.69 454 GLU B O 1
ATOM 9220 N N . GLU B 1 455 ? -20.922 -8.805 15.383 1 81.44 455 GLU B N 1
ATOM 9221 C CA . GLU B 1 455 ? -22.297 -8.633 14.914 1 81.44 455 GLU B CA 1
ATOM 9222 C C . GLU B 1 455 ? -23.141 -7.852 15.93 1 81.44 455 GLU B C 1
ATOM 9224 O O . GLU B 1 455 ? -24.062 -7.141 15.547 1 81.44 455 GLU B O 1
ATOM 9229 N N . ASP B 1 456 ? -22.844 -7.898 17.094 1 81.75 456 ASP B N 1
ATOM 9230 C CA . ASP B 1 456 ? -23.625 -7.277 18.156 1 81.75 456 ASP B CA 1
ATOM 9231 C C . ASP B 1 456 ? -23.594 -5.758 18.047 1 81.75 456 ASP B C 1
ATOM 9233 O O . ASP B 1 456 ? -24.469 -5.07 18.578 1 81.75 456 ASP B O 1
ATOM 9237 N N . ILE B 1 457 ? -22.719 -5.355 17.219 1 84.19 457 ILE B N 1
ATOM 9238 C CA . ILE B 1 457 ? -22.531 -3.912 17.094 1 84.19 457 ILE B CA 1
ATOM 9239 C C . ILE B 1 457 ? -23.719 -3.305 16.344 1 84.19 457 ILE B C 1
ATOM 9241 O O . ILE B 1 457 ? -23.969 -2.104 16.453 1 84.19 457 ILE B O 1
ATOM 9245 N N . LEU B 1 458 ? -24.438 -4.113 15.602 1 86.81 458 LEU B N 1
ATOM 9246 C CA . LEU B 1 458 ? -25.547 -3.605 14.797 1 86.81 458 LEU B CA 1
ATOM 9247 C C . LEU B 1 458 ? -26.859 -3.648 15.586 1 86.81 458 LEU B C 1
ATOM 9249 O O . LEU B 1 458 ? -27.859 -3.092 15.148 1 86.81 458 LEU B O 1
ATOM 9253 N N . LYS B 1 459 ? -26.922 -4.254 16.734 1 82.44 459 LYS B N 1
ATOM 9254 C CA . LYS B 1 459 ? -28.141 -4.418 17.531 1 82.44 459 LYS B CA 1
ATOM 9255 C C . LYS B 1 459 ? -28.438 -3.158 18.328 1 82.44 459 LYS B C 1
ATOM 9257 O O . LYS B 1 459 ? -29.609 -2.861 18.609 1 82.44 459 LYS B O 1
ATOM 9262 N N . GLU B 1 460 ? -27.391 -2.447 18.75 1 79.25 460 GLU B N 1
ATOM 9263 C CA . GLU B 1 460 ? -27.547 -1.238 19.547 1 79.25 460 GLU B CA 1
ATOM 9264 C C . GLU B 1 460 ? -27.141 0.003 18.766 1 79.25 460 GLU B C 1
ATOM 9266 O O . GLU B 1 460 ? -26.375 -0.092 17.797 1 79.25 460 GLU B O 1
ATOM 9271 N N . PRO B 1 461 ? -27.812 1.055 19.188 1 78.31 461 PRO B N 1
ATOM 9272 C CA . PRO B 1 461 ? -27.391 2.299 18.547 1 78.31 461 PRO B CA 1
ATOM 9273 C C . PRO B 1 461 ? -25.891 2.523 18.625 1 78.31 461 PRO B C 1
ATOM 9275 O O . PRO B 1 461 ? -25.25 2.146 19.609 1 78.31 461 PRO B O 1
ATOM 9278 N N . THR B 1 462 ? -25.469 3.053 17.625 1 77.62 462 THR B N 1
ATOM 9279 C CA . THR B 1 462 ? -24.031 3.256 17.516 1 77.62 462 THR B CA 1
ATOM 9280 C C . THR B 1 462 ? -23.562 4.324 18.5 1 77.62 462 THR B C 1
ATOM 9282 O O . THR B 1 462 ? -24 5.469 18.438 1 77.62 462 THR B O 1
ATOM 9285 N N . GLU B 1 463 ? -22.781 3.848 19.422 1 79.12 463 GLU B N 1
ATOM 9286 C CA . GLU B 1 463 ? -22.078 4.781 20.297 1 79.12 463 GLU B CA 1
ATOM 9287 C C . GLU B 1 463 ? -20.672 5.07 19.781 1 79.12 463 GLU B C 1
ATOM 9289 O O . GLU B 1 463 ? -19.75 4.273 19.984 1 79.12 463 GLU B O 1
ATOM 9294 N N . TYR B 1 464 ? -20.484 6.199 19.266 1 81.56 464 TYR B N 1
ATOM 9295 C CA . TYR B 1 464 ? -19.312 6.52 18.469 1 81.56 464 TYR B CA 1
ATOM 9296 C C . TYR B 1 464 ? -18.047 6.484 19.328 1 81.56 464 TYR B C 1
ATOM 9298 O O . TYR B 1 464 ? -16.984 6.07 18.875 1 81.56 464 TYR B O 1
ATOM 9306 N N . ASP B 1 465 ? -18.203 6.879 20.531 1 79.69 465 ASP B N 1
ATOM 9307 C CA . ASP B 1 465 ? -17.031 6.809 21.422 1 79.69 465 ASP B CA 1
ATOM 9308 C C . ASP B 1 465 ? -16.672 5.359 21.719 1 79.69 465 ASP B C 1
ATOM 9310 O O . ASP B 1 465 ? -15.492 5.012 21.797 1 79.69 465 ASP B O 1
ATOM 9314 N N . ALA B 1 466 ? -17.75 4.609 21.875 1 81 466 ALA B N 1
ATOM 9315 C CA . ALA B 1 466 ? -17.516 3.186 22.109 1 81 466 ALA B CA 1
ATOM 9316 C C . ALA B 1 466 ? -16.906 2.527 20.875 1 81 466 ALA B C 1
ATOM 9318 O O . ALA B 1 466 ? -16.016 1.683 20.984 1 81 466 ALA B O 1
ATOM 9319 N N . LEU B 1 467 ? -17.422 2.91 19.75 1 87.56 467 LEU B N 1
ATOM 9320 C CA . LEU B 1 467 ? -16.875 2.41 18.484 1 87.56 467 LEU B CA 1
ATOM 9321 C C . LEU B 1 467 ? -15.406 2.777 18.344 1 87.56 467 LEU B C 1
ATOM 9323 O O . LEU B 1 467 ? -14.602 1.97 17.875 1 87.56 467 LEU B O 1
ATOM 9327 N N . ALA B 1 468 ? -15.039 3.934 18.766 1 89.62 468 ALA B N 1
ATOM 9328 C CA . ALA B 1 468 ? -13.664 4.422 18.672 1 89.62 468 ALA B CA 1
ATOM 9329 C C . ALA B 1 468 ? -12.734 3.623 19.578 1 89.62 468 ALA B C 1
ATOM 9331 O O . ALA B 1 468 ? -11.57 3.406 19.234 1 89.62 468 ALA B O 1
ATOM 9332 N N . GLN B 1 469 ? -13.219 3.121 20.656 1 88.75 469 GLN B N 1
ATOM 9333 C CA . GLN B 1 469 ? -12.398 2.414 21.641 1 88.75 469 GLN B CA 1
ATOM 9334 C C . GLN B 1 469 ? -12.32 0.925 21.312 1 88.75 469 GLN B C 1
ATOM 9336 O O . GLN B 1 469 ? -11.539 0.193 21.922 1 88.75 469 GLN B O 1
ATOM 9341 N N . GLY B 1 470 ? -13.164 0.554 20.344 1 88.75 470 GLY B N 1
ATOM 9342 C CA . GLY B 1 470 ? -13.086 -0.835 19.922 1 88.75 470 GLY B CA 1
ATOM 9343 C C . GLY B 1 470 ? -11.703 -1.23 19.438 1 88.75 470 GLY B C 1
ATOM 9344 O O . GLY B 1 470 ? -10.922 -0.375 19.016 1 88.75 470 GLY B O 1
ATOM 9345 N N . ARG B 1 471 ? -11.461 -2.461 19.5 1 86.62 471 ARG B N 1
ATOM 9346 C CA . ARG B 1 471 ? -10.133 -2.998 19.203 1 86.62 471 ARG B CA 1
ATOM 9347 C C . ARG B 1 471 ? -9.688 -2.602 17.797 1 86.62 471 ARG B C 1
ATOM 9349 O O . ARG B 1 471 ? -8.555 -2.156 17.609 1 86.62 471 ARG B O 1
ATOM 9356 N N . TYR B 1 472 ? -10.547 -2.781 16.844 1 91.25 472 TYR B N 1
ATOM 9357 C CA . TYR B 1 472 ? -10.18 -2.531 15.453 1 91.25 472 TYR B CA 1
ATOM 9358 C C . TYR B 1 472 ? -9.75 -1.084 15.25 1 91.25 472 TYR B C 1
ATOM 9360 O O . TYR B 1 472 ? -8.672 -0.819 14.719 1 91.25 472 TYR B O 1
ATOM 9368 N N . ASN B 1 473 ? -10.562 -0.142 15.695 1 93.25 473 ASN B N 1
ATOM 9369 C CA . ASN B 1 473 ? -10.258 1.273 15.508 1 93.25 473 ASN B CA 1
ATOM 9370 C C . ASN B 1 473 ? -9.047 1.702 16.328 1 93.25 473 ASN B C 1
ATOM 9372 O O . ASN B 1 473 ? -8.25 2.529 15.883 1 93.25 473 ASN B O 1
ATOM 9376 N N . LYS B 1 474 ? -8.922 1.183 17.453 1 92.44 474 LYS B N 1
ATOM 9377 C CA . LYS B 1 474 ? -7.758 1.48 18.281 1 92.44 474 LYS B CA 1
ATOM 9378 C C . LYS B 1 474 ? -6.473 1.023 17.594 1 92.44 474 LYS B C 1
ATOM 9380 O O . LYS B 1 474 ? -5.492 1.769 17.547 1 92.44 474 LYS B O 1
ATOM 9385 N N . LEU B 1 475 ? -6.527 -0.169 17.062 1 89.31 475 LEU B N 1
ATOM 9386 C CA . LEU B 1 475 ? -5.352 -0.703 16.375 1 89.31 475 LEU B CA 1
ATOM 9387 C C . LEU B 1 475 ? -5 0.144 15.156 1 89.31 475 LEU B C 1
ATOM 9389 O O . LEU B 1 475 ? -3.822 0.338 14.852 1 89.31 475 LEU B O 1
ATOM 9393 N N . ILE B 1 476 ? -6.012 0.623 14.539 1 92 476 ILE B N 1
ATOM 9394 C CA . ILE B 1 476 ? -5.781 1.458 13.367 1 92 476 ILE B CA 1
ATOM 9395 C C . ILE B 1 476 ? -5.137 2.775 13.789 1 92 476 ILE B C 1
ATOM 9397 O O . ILE B 1 476 ? -4.18 3.234 13.164 1 92 476 ILE B O 1
ATOM 9401 N N . ARG B 1 477 ? -5.57 3.377 14.852 1 91.75 477 ARG B N 1
ATOM 9402 C CA . ARG B 1 477 ? -5.023 4.645 15.32 1 91.75 477 ARG B CA 1
ATOM 9403 C C . ARG B 1 477 ? -3.564 4.492 15.742 1 91.75 477 ARG B C 1
ATOM 9405 O O . ARG B 1 477 ? -2.758 5.402 15.555 1 91.75 477 ARG B O 1
ATOM 9412 N N . GLU B 1 478 ? -3.32 3.361 16.234 1 87.69 478 GLU B N 1
ATOM 9413 C CA . GLU B 1 478 ? -1.971 3.105 16.734 1 87.69 478 GLU B CA 1
ATOM 9414 C C . GLU B 1 478 ? -1.068 2.576 15.625 1 87.69 478 GLU B C 1
ATOM 9416 O O . GLU B 1 478 ? 0.152 2.508 15.789 1 87.69 478 GLU B O 1
ATOM 9421 N N . GLY B 1 479 ? -1.716 2.229 14.523 1 84.75 479 GLY B N 1
ATOM 9422 C CA . GLY B 1 479 ? -0.959 1.601 13.453 1 84.75 479 GLY B CA 1
ATOM 9423 C C . GLY B 1 479 ? -0.46 2.59 12.422 1 84.75 479 GLY B C 1
ATOM 9424 O O . GLY B 1 479 ? -0.334 3.783 12.703 1 84.75 479 GLY B O 1
ATOM 9425 N N . TYR B 1 480 ? -0.12 2.045 11.211 1 80.19 480 TYR B N 1
ATOM 9426 C CA . TYR B 1 480 ? 0.533 2.879 10.211 1 80.19 480 TYR B CA 1
ATOM 9427 C C . TYR B 1 480 ? -0.213 2.82 8.883 1 80.19 480 TYR B C 1
ATOM 9429 O O . TYR B 1 480 ? 0.256 3.355 7.875 1 80.19 480 TYR B O 1
ATOM 9437 N N . GLN B 1 481 ? -1.299 2.119 8.898 1 84.62 481 GLN B N 1
ATOM 9438 C CA . GLN B 1 481 ? -2.133 2.045 7.699 1 84.62 481 GLN B CA 1
ATOM 9439 C C . GLN B 1 481 ? -3.578 1.712 8.055 1 84.62 481 GLN B C 1
ATOM 9441 O O . GLN B 1 481 ? -3.855 1.222 9.156 1 84.62 481 GLN B O 1
ATOM 9446 N N . THR B 1 482 ? -4.383 2.021 7.109 1 84.88 482 THR B N 1
ATOM 9447 C CA . THR B 1 482 ? -5.781 1.648 7.277 1 84.88 482 THR B CA 1
ATOM 9448 C C . THR B 1 482 ? -6.07 0.31 6.602 1 84.88 482 THR B C 1
ATOM 9450 O O . THR B 1 482 ? -5.941 0.184 5.383 1 84.88 482 THR B O 1
ATOM 9453 N N . SER B 1 483 ? -6.371 -0.663 7.406 1 87.44 483 SER B N 1
ATOM 9454 C CA . SER B 1 483 ? -6.77 -1.948 6.844 1 87.44 483 SER B CA 1
ATOM 9455 C C . SER B 1 483 ? -8.227 -1.927 6.395 1 87.44 483 SER B C 1
ATOM 9457 O O . SER B 1 483 ? -9.109 -1.52 7.152 1 87.44 483 SER B O 1
ATOM 9459 N N . PHE B 1 484 ? -8.516 -2.434 5.207 1 90.19 484 PHE B N 1
ATOM 9460 C CA . PHE B 1 484 ? -9.875 -2.322 4.684 1 90.19 484 PHE B CA 1
ATOM 9461 C C . PHE B 1 484 ? -10.539 -3.689 4.617 1 90.19 484 PHE B C 1
ATOM 9463 O O . PHE B 1 484 ? -11.773 -3.785 4.625 1 90.19 484 PHE B O 1
ATOM 9470 N N . ALA B 1 485 ? -9.727 -4.723 4.504 1 93.19 485 ALA B N 1
ATOM 9471 C CA . ALA B 1 485 ? -10.281 -6.062 4.34 1 93.19 485 ALA B CA 1
ATOM 9472 C C . ALA B 1 485 ? -11.172 -6.438 5.52 1 93.19 485 ALA B C 1
ATOM 9474 O O . ALA B 1 485 ? -12.258 -7 5.332 1 93.19 485 ALA B O 1
ATOM 9475 N N . PRO B 1 486 ? -10.828 -6.074 6.75 1 92.94 486 PRO B N 1
ATOM 9476 C CA . PRO B 1 486 ? -11.695 -6.406 7.891 1 92.94 486 PRO B CA 1
ATOM 9477 C C . PRO B 1 486 ? -13.078 -5.773 7.785 1 92.94 486 PRO B C 1
ATOM 9479 O O . PRO B 1 486 ? -14.07 -6.395 8.164 1 92.94 486 PRO B O 1
ATOM 9482 N N . VAL B 1 487 ? -13.133 -4.586 7.273 1 93.56 487 VAL B N 1
ATOM 9483 C CA . VAL B 1 487 ? -14.414 -3.902 7.121 1 93.56 487 VAL B CA 1
ATOM 9484 C C . VAL B 1 487 ? -15.219 -4.566 6.012 1 93.56 487 VAL B C 1
ATOM 9486 O O . VAL B 1 487 ? -16.422 -4.816 6.172 1 93.56 487 VAL B O 1
ATOM 9489 N N . LEU B 1 488 ? -14.578 -4.875 4.934 1 93.38 488 LEU B N 1
ATOM 9490 C CA . LEU B 1 488 ? -15.25 -5.543 3.826 1 93.38 488 LEU B CA 1
ATOM 9491 C C . LEU B 1 488 ? -15.773 -6.914 4.25 1 93.38 488 LEU B C 1
ATOM 9493 O O . LEU B 1 488 ? -16.891 -7.293 3.895 1 93.38 488 LEU B O 1
ATOM 9497 N N . ASN B 1 489 ? -14.914 -7.605 4.961 1 92.94 489 ASN B N 1
ATOM 9498 C CA . ASN B 1 489 ? -15.32 -8.922 5.445 1 92.94 489 ASN B CA 1
ATOM 9499 C C . ASN B 1 489 ? -16.516 -8.828 6.387 1 92.94 489 ASN B C 1
ATOM 9501 O O . ASN B 1 489 ? -17.406 -9.672 6.34 1 92.94 489 ASN B O 1
ATOM 9505 N N . PHE B 1 490 ? -16.547 -7.805 7.211 1 94.12 490 PHE B N 1
ATOM 9506 C CA . PHE B 1 490 ? -17.688 -7.562 8.086 1 94.12 490 PHE B CA 1
ATOM 9507 C C . PHE B 1 490 ? -18.938 -7.266 7.273 1 94.12 490 PHE B C 1
ATOM 9509 O O . PHE B 1 490 ? -20 -7.82 7.543 1 94.12 490 PHE B O 1
ATOM 9516 N N . MET B 1 491 ? -18.812 -6.453 6.305 1 92.56 491 MET B N 1
ATOM 9517 C CA . MET B 1 491 ? -19.938 -6.07 5.457 1 92.56 491 MET B CA 1
ATOM 9518 C C . MET B 1 491 ? -20.5 -7.281 4.711 1 92.56 491 MET B C 1
ATOM 9520 O O . MET B 1 491 ? -21.719 -7.449 4.605 1 92.56 491 MET B O 1
ATOM 9524 N N . ARG B 1 492 ? -19.625 -8.086 4.207 1 92.12 492 ARG B N 1
ATOM 9525 C CA . ARG B 1 492 ? -20.031 -9.297 3.502 1 92.12 492 ARG B CA 1
ATOM 9526 C C . ARG B 1 492 ? -20.922 -10.164 4.383 1 92.12 492 ARG B C 1
ATOM 9528 O O . ARG B 1 492 ? -22 -10.586 3.959 1 92.12 492 ARG B O 1
ATOM 9535 N N . LYS B 1 493 ? -20.5 -10.312 5.531 1 91.25 493 LYS B N 1
ATOM 9536 C CA . LYS B 1 493 ? -21.203 -11.172 6.473 1 91.25 493 LYS B CA 1
ATOM 9537 C C . LYS B 1 493 ? -22.562 -10.594 6.828 1 91.25 493 LYS B C 1
ATOM 9539 O O . LYS B 1 493 ? -23.578 -11.297 6.812 1 91.25 493 LYS B O 1
ATOM 9544 N N . GLU B 1 494 ? -22.594 -9.336 7.07 1 92.88 494 GLU B N 1
ATOM 9545 C CA . GLU B 1 494 ? -23.828 -8.703 7.543 1 92.88 494 GLU B CA 1
ATOM 9546 C C . GLU B 1 494 ? -24.828 -8.531 6.414 1 92.88 494 GLU B C 1
ATOM 9548 O O . GLU B 1 494 ? -26.031 -8.719 6.613 1 92.88 494 GLU B O 1
ATOM 9553 N N . VAL B 1 495 ? -24.391 -8.188 5.258 1 93 495 VAL B N 1
ATOM 9554 C CA . VAL B 1 495 ? -25.281 -8.047 4.117 1 93 495 VAL B CA 1
ATOM 9555 C C . VAL B 1 495 ? -25.891 -9.406 3.762 1 93 495 VAL B C 1
ATOM 9557 O O . VAL B 1 495 ? -27.094 -9.516 3.504 1 93 495 VAL B O 1
ATOM 9560 N N . LYS B 1 496 ? -25.094 -10.383 3.768 1 91.12 496 LYS B N 1
ATOM 9561 C CA . LYS B 1 496 ? -25.594 -11.727 3.5 1 91.12 496 LYS B CA 1
ATOM 9562 C C . LYS B 1 496 ? -26.641 -12.141 4.531 1 91.12 496 LYS B C 1
ATOM 9564 O O . LYS B 1 496 ? -27.656 -12.742 4.18 1 91.12 496 LYS B O 1
ATOM 9569 N N . LYS B 1 497 ? -26.406 -11.852 5.738 1 91.88 497 LYS B N 1
ATOM 9570 C CA . LYS B 1 497 ? -27.359 -12.164 6.801 1 91.88 497 LYS B CA 1
ATOM 9571 C C . LYS B 1 497 ? -28.688 -11.461 6.57 1 91.88 497 LYS B C 1
ATOM 9573 O O . LYS B 1 497 ? -29.75 -12.039 6.801 1 91.88 497 LYS B O 1
ATOM 9578 N N . GLN B 1 498 ? -28.609 -10.234 6.152 1 92.88 498 GLN B N 1
ATOM 9579 C CA . GLN B 1 498 ? -29.828 -9.492 5.867 1 92.88 498 GLN B CA 1
ATOM 9580 C C . GLN B 1 498 ? -30.609 -10.117 4.719 1 92.88 498 GLN B C 1
ATOM 9582 O O . GLN B 1 498 ? -31.828 -10.125 4.723 1 92.88 498 GLN B O 1
ATOM 9587 N N . VAL B 1 499 ? -29.906 -10.625 3.789 1 92.38 499 VAL B N 1
ATOM 9588 C CA . VAL B 1 499 ? -30.531 -11.32 2.672 1 92.38 499 VAL B CA 1
ATOM 9589 C C . VAL B 1 499 ? -31.234 -12.578 3.174 1 92.38 499 VAL B C 1
ATOM 9591 O O . VAL B 1 499 ? -32.406 -12.812 2.852 1 92.38 499 VAL B O 1
ATOM 9594 N N . ASP B 1 500 ? -30.562 -13.312 3.961 1 90.62 500 ASP B N 1
ATOM 9595 C CA . ASP B 1 500 ? -31.125 -14.547 4.504 1 90.62 500 ASP B CA 1
ATOM 9596 C C . ASP B 1 500 ? -32.375 -14.266 5.355 1 90.62 500 ASP B C 1
ATOM 9598 O O . ASP B 1 500 ? -33.344 -14.984 5.277 1 90.62 500 ASP B O 1
ATOM 9602 N N . GLU B 1 501 ? -32.281 -13.234 6.109 1 92.62 501 GLU B N 1
ATOM 9603 C CA . GLU B 1 501 ? -33.406 -12.867 6.965 1 92.62 501 GLU B CA 1
ATOM 9604 C C . GLU B 1 501 ? -34.594 -12.398 6.137 1 92.62 501 GLU B C 1
ATOM 9606 O O . GLU B 1 501 ? -35.75 -12.641 6.508 1 92.62 501 GLU B O 1
ATOM 9611 N N . SER B 1 502 ? -34.375 -11.727 5.082 1 93.19 502 SER B N 1
ATOM 9612 C CA . SER B 1 502 ? -35.438 -11.32 4.18 1 93.19 502 SER B CA 1
ATOM 9613 C C . SER B 1 502 ? -36.125 -12.523 3.568 1 93.19 502 SER B C 1
ATOM 9615 O O . SER B 1 502 ? -37.344 -12.547 3.445 1 93.19 502 SER B O 1
ATOM 9617 N N . GLU B 1 503 ? -35.375 -13.492 3.234 1 89.44 503 GLU B N 1
ATOM 9618 C CA . GLU B 1 503 ? -35.938 -14.719 2.684 1 89.44 503 GLU B CA 1
ATOM 9619 C C . GLU B 1 503 ? -36.75 -15.469 3.732 1 89.44 503 GLU B C 1
ATOM 9621 O O . GLU B 1 503 ? -37.844 -15.984 3.436 1 89.44 503 GLU B O 1
ATOM 9626 N N . ASP B 1 504 ? -36.312 -15.477 4.91 1 90.81 504 ASP B N 1
ATOM 9627 C CA . ASP B 1 504 ? -36.938 -16.188 6.004 1 90.81 504 ASP B CA 1
ATOM 9628 C C . ASP B 1 504 ? -38.312 -15.594 6.32 1 90.81 504 ASP B C 1
ATOM 9630 O O . ASP B 1 504 ? -39.312 -16.328 6.488 1 90.81 504 ASP B O 1
ATOM 9634 N N . ILE B 1 505 ? -38.344 -14.273 6.363 1 91.62 505 ILE B N 1
ATOM 9635 C CA . ILE B 1 505 ? -39.625 -13.641 6.738 1 91.62 505 ILE B CA 1
ATOM 9636 C C . ILE B 1 505 ? -40.625 -13.781 5.602 1 91.62 505 ILE B C 1
ATOM 9638 O O . ILE B 1 505 ? -41.812 -13.914 5.844 1 91.62 505 ILE B O 1
ATOM 9642 N N . LEU B 1 506 ? -40.188 -13.734 4.41 1 87.88 506 LEU B N 1
ATOM 9643 C CA . LEU B 1 506 ? -41.062 -13.914 3.27 1 87.88 506 LEU B CA 1
ATOM 9644 C C . LEU B 1 506 ? -41.625 -15.336 3.217 1 87.88 506 LEU B C 1
ATOM 9646 O O . LEU B 1 506 ? -42.781 -15.547 2.85 1 87.88 506 LEU B O 1
ATOM 9650 N N . ASP B 1 507 ? -40.844 -16.281 3.65 1 86.38 507 ASP B N 1
ATOM 9651 C CA . ASP B 1 507 ? -41.281 -17.688 3.645 1 86.38 507 ASP B CA 1
ATOM 9652 C C . ASP B 1 507 ? -42.219 -17.984 4.789 1 86.38 507 ASP B C 1
ATOM 9654 O O . ASP B 1 507 ? -43.094 -18.844 4.668 1 86.38 507 ASP B O 1
ATOM 9658 N N . ASN B 1 508 ? -42.094 -17.25 5.836 1 85.19 508 ASN B N 1
ATOM 9659 C CA . ASN B 1 508 ? -42.844 -17.578 7.035 1 85.19 508 ASN B CA 1
ATOM 9660 C C . ASN B 1 508 ? -44.094 -16.719 7.145 1 85.19 508 ASN B C 1
ATOM 9662 O O . ASN B 1 508 ? -44.906 -16.906 8.062 1 85.19 508 ASN B O 1
ATOM 9666 N N . THR B 1 509 ? -44.219 -15.688 6.395 1 81.75 509 THR B N 1
ATOM 9667 C CA . THR B 1 509 ? -45.406 -14.852 6.449 1 81.75 509 THR B CA 1
ATOM 9668 C C . THR B 1 509 ? -46.312 -15.094 5.227 1 81.75 509 THR B C 1
ATOM 9670 O O . THR B 1 509 ? -45.812 -15.227 4.109 1 81.75 509 THR B O 1
ATOM 9673 N N . ALA B 1 510 ? -47.594 -15.508 5.477 1 69.56 510 ALA B N 1
ATOM 9674 C CA . ALA B 1 510 ? -48.531 -15.883 4.445 1 69.56 510 ALA B CA 1
ATOM 9675 C C . ALA B 1 510 ? -48.844 -14.703 3.531 1 69.56 510 ALA B C 1
ATOM 9677 O O . ALA B 1 510 ? -48.938 -13.555 3.99 1 69.56 510 ALA B O 1
ATOM 9678 N N . GLY B 1 511 ? -48.562 -14.742 2.266 1 62.34 511 GLY B N 1
ATOM 9679 C CA . GLY B 1 511 ? -49 -13.75 1.303 1 62.34 511 GLY B CA 1
ATOM 9680 C C . GLY B 1 511 ? -50.5 -13.656 1.181 1 62.34 511 GLY B C 1
ATOM 9681 O O . GLY B 1 511 ? -51.219 -14.656 1.334 1 62.34 511 GLY B O 1
ATOM 9682 N N . GLY B 1 512 ? -51.188 -12.812 1.881 1 51.44 512 GLY B N 1
ATOM 9683 C CA . GLY B 1 512 ? -52.656 -12.805 1.775 1 51.44 512 GLY B CA 1
ATOM 9684 C C . GLY B 1 512 ? -53.156 -13.008 0.357 1 51.44 512 GLY B C 1
ATOM 9685 O O . GLY B 1 512 ? -52.375 -12.867 -0.6 1 51.44 512 GLY B O 1
ATOM 9686 N N . LYS B 1 513 ? -54.469 -13.742 0.261 1 46 513 LYS B N 1
ATOM 9687 C CA . LYS B 1 513 ? -55.156 -14.047 -0.987 1 46 513 LYS B CA 1
ATOM 9688 C C . LYS B 1 513 ? -54.969 -12.922 -2.004 1 46 513 LYS B C 1
ATOM 9690 O O . LYS B 1 513 ? -54.688 -13.172 -3.174 1 46 513 LYS B O 1
ATOM 9695 N N . LYS B 1 514 ? -55.688 -11.836 -1.995 1 46.53 514 LYS B N 1
ATOM 9696 C CA . LYS B 1 514 ? -55.875 -10.758 -2.963 1 46.53 514 LYS B CA 1
ATOM 9697 C C . LYS B 1 514 ? -54.875 -9.633 -2.742 1 46.53 514 LYS B C 1
ATOM 9699 O O . LYS B 1 514 ? -54.938 -8.922 -1.743 1 46.53 514 LYS B O 1
ATOM 9704 N N . GLY B 1 515 ? -53.719 -9.469 -3.688 1 51.22 515 GLY B N 1
ATOM 9705 C CA . GLY B 1 515 ? -52.719 -8.445 -4.031 1 51.22 515 GLY B CA 1
ATOM 9706 C C . GLY B 1 515 ? -51.594 -8.352 -3.029 1 51.22 515 GLY B C 1
ATOM 9707 O O . GLY B 1 515 ? -51.812 -8.273 -1.822 1 51.22 515 GLY B O 1
ATOM 9708 N N . GLU B 1 516 ? -50.375 -8.797 -3.215 1 63.25 516 GLU B N 1
ATOM 9709 C CA . GLU B 1 516 ? -49.188 -8.742 -2.336 1 63.25 516 GLU B CA 1
ATOM 9710 C C . GLU B 1 516 ? -49.062 -7.367 -1.681 1 63.25 516 GLU B C 1
ATOM 9712 O O . GLU B 1 516 ? -49.188 -6.34 -2.355 1 63.25 516 GLU B O 1
ATOM 9717 N N . SER B 1 517 ? -49.156 -7.277 -0.322 1 78.94 517 SER B N 1
ATOM 9718 C CA . SER B 1 517 ? -49.031 -6.023 0.421 1 78.94 517 SER B CA 1
ATOM 9719 C C . SER B 1 517 ? -47.812 -5.234 0.012 1 78.94 517 SER B C 1
ATOM 9721 O O . SER B 1 517 ? -46.812 -5.812 -0.453 1 78.94 517 SER B O 1
ATOM 9723 N N . ALA B 1 518 ? -47.969 -3.996 -0.146 1 84.56 518 ALA B N 1
ATOM 9724 C CA . ALA B 1 518 ? -46.875 -3.08 -0.467 1 84.56 518 ALA B CA 1
ATOM 9725 C C . ALA B 1 518 ? -45.656 -3.381 0.377 1 84.56 518 ALA B C 1
ATOM 9727 O O . ALA B 1 518 ? -44.531 -3.264 -0.102 1 84.56 518 ALA B O 1
ATOM 9728 N N . LEU B 1 519 ? -45.844 -3.922 1.548 1 89.81 519 LEU B N 1
ATOM 9729 C CA . LEU B 1 519 ? -44.75 -4.227 2.445 1 89.81 519 LEU B CA 1
ATOM 9730 C C . LEU B 1 519 ? -44.031 -5.488 1.995 1 89.81 519 LEU B C 1
ATOM 9732 O O . LEU B 1 519 ? -42.781 -5.543 2.027 1 89.81 519 LEU B O 1
ATOM 9736 N N . ARG B 1 520 ? -44.75 -6.445 1.619 1 89.5 520 ARG B N 1
ATOM 9737 C CA . ARG B 1 520 ? -44.156 -7.684 1.143 1 89.5 520 ARG B CA 1
ATOM 9738 C C . ARG B 1 520 ? -43.344 -7.449 -0.139 1 89.5 520 ARG B C 1
ATOM 9740 O O . ARG B 1 520 ? -42.25 -7.973 -0.298 1 89.5 520 ARG B O 1
ATOM 9747 N N . LEU B 1 521 ? -43.938 -6.605 -1.04 1 89.94 521 LEU B N 1
ATOM 9748 C CA . LEU B 1 521 ? -43.25 -6.281 -2.285 1 89.94 521 LEU B CA 1
ATOM 9749 C C . LEU B 1 521 ? -41.938 -5.512 -2.012 1 89.94 521 LEU B C 1
ATOM 9751 O O . LEU B 1 521 ? -40.938 -5.711 -2.701 1 89.94 521 LEU B O 1
ATOM 9755 N N . PHE B 1 522 ? -42 -4.758 -0.988 1 93.12 522 PHE B N 1
ATOM 9756 C CA . PHE B 1 522 ? -40.844 -3.979 -0.624 1 93.12 522 PHE B CA 1
ATOM 9757 C C . PHE B 1 522 ? -39.719 -4.887 -0.113 1 93.12 522 PHE B C 1
ATOM 9759 O O . PHE B 1 522 ? -38.562 -4.73 -0.499 1 93.12 522 PHE B O 1
ATOM 9766 N N . ILE B 1 523 ? -40.062 -5.82 0.708 1 93.56 523 ILE B N 1
ATOM 9767 C CA . ILE B 1 523 ? -39.062 -6.73 1.281 1 93.56 523 ILE B CA 1
ATOM 9768 C C . ILE B 1 523 ? -38.438 -7.578 0.176 1 93.56 523 ILE B C 1
ATOM 9770 O O . ILE B 1 523 ? -37.25 -7.832 0.183 1 93.56 523 ILE B O 1
ATOM 9774 N N . LYS B 1 524 ? -39.25 -7.957 -0.749 1 90.69 524 LYS B N 1
ATOM 9775 C CA . LYS B 1 524 ? -38.75 -8.742 -1.867 1 90.69 524 LYS B CA 1
ATOM 9776 C C . LYS B 1 524 ? -37.75 -7.938 -2.705 1 90.69 524 LYS B C 1
ATOM 9778 O O . LYS B 1 524 ? -36.688 -8.43 -3.045 1 90.69 524 LYS B O 1
ATOM 9783 N N . ALA B 1 525 ? -38.125 -6.734 -2.982 1 91.75 525 ALA B N 1
ATOM 9784 C CA . ALA B 1 525 ? -37.281 -5.875 -3.805 1 91.75 525 ALA B CA 1
ATOM 9785 C C . ALA B 1 525 ? -35.969 -5.535 -3.082 1 91.75 525 ALA B C 1
ATOM 9787 O O . ALA B 1 525 ? -34.875 -5.582 -3.68 1 91.75 525 ALA B O 1
ATOM 9788 N N . GLN B 1 526 ? -36.094 -5.207 -1.83 1 93.69 526 GLN B N 1
ATOM 9789 C CA . GLN B 1 526 ? -34.906 -4.871 -1.045 1 93.69 526 GLN B CA 1
ATOM 9790 C C . GLN B 1 526 ? -34 -6.094 -0.847 1 93.69 526 GLN B C 1
ATOM 9792 O O . GLN B 1 526 ? -32.781 -5.988 -0.92 1 93.69 526 GLN B O 1
ATOM 9797 N N . GLY B 1 527 ? -34.656 -7.207 -0.581 1 92.31 527 GLY B N 1
ATOM 9798 C CA . GLY B 1 527 ? -33.875 -8.438 -0.46 1 92.31 527 GLY B CA 1
ATOM 9799 C C . GLY B 1 527 ? -33.094 -8.766 -1.707 1 92.31 527 GLY B C 1
ATOM 9800 O O . GLY B 1 527 ? -31.953 -9.219 -1.617 1 92.31 527 GLY B O 1
ATOM 9801 N N . GLN B 1 528 ? -33.625 -8.492 -2.822 1 91.5 528 GLN B N 1
ATOM 9802 C CA . GLN B 1 528 ? -32.938 -8.742 -4.086 1 91.5 528 GLN B CA 1
ATOM 9803 C C . GLN B 1 528 ? -31.781 -7.785 -4.281 1 91.5 528 GLN B C 1
ATOM 9805 O O . GLN B 1 528 ? -30.703 -8.188 -4.738 1 91.5 528 GLN B O 1
ATOM 9810 N N . LYS B 1 529 ? -32 -6.555 -3.99 1 91.69 529 LYS B N 1
ATOM 9811 C CA . LYS B 1 529 ? -30.938 -5.57 -4.102 1 91.69 529 LYS B CA 1
ATOM 9812 C C . LYS B 1 529 ? -29.766 -5.926 -3.186 1 91.69 529 LYS B C 1
ATOM 9814 O O . LYS B 1 529 ? -28.609 -5.82 -3.584 1 91.69 529 LYS B O 1
ATOM 9819 N N . LEU B 1 530 ? -30.094 -6.34 -2.004 1 93.12 530 LEU B N 1
ATOM 9820 C CA . LEU B 1 530 ? -29.047 -6.727 -1.052 1 93.12 530 LEU B CA 1
ATOM 9821 C C . LEU B 1 530 ? -28.328 -7.988 -1.516 1 93.12 530 LEU B C 1
ATOM 9823 O O . LEU B 1 530 ? -27.125 -8.141 -1.288 1 93.12 530 LEU B O 1
ATOM 9827 N N . GLN B 1 531 ? -29.062 -8.859 -2.133 1 92.44 531 GLN B N 1
ATOM 9828 C CA . GLN B 1 531 ? -28.438 -10.055 -2.701 1 92.44 531 GLN B CA 1
ATOM 9829 C C . GLN B 1 531 ? -27.453 -9.688 -3.801 1 92.44 531 GLN B C 1
ATOM 9831 O O . GLN B 1 531 ? -26.344 -10.242 -3.861 1 92.44 531 GLN B O 1
ATOM 9836 N N . HIS B 1 532 ? -27.875 -8.805 -4.645 1 91 532 HIS B N 1
ATOM 9837 C CA . HIS B 1 532 ? -26.984 -8.344 -5.695 1 91 532 HIS B CA 1
ATOM 9838 C C . HIS B 1 532 ? -25.734 -7.676 -5.109 1 91 532 HIS B C 1
ATOM 9840 O O . HIS B 1 532 ? -24.625 -7.871 -5.613 1 91 532 HIS B O 1
ATOM 9846 N N . LEU B 1 533 ? -25.953 -6.918 -4.066 1 91.69 533 LEU B N 1
ATOM 9847 C CA . LEU B 1 533 ? -24.828 -6.277 -3.377 1 91.69 533 LEU B CA 1
ATOM 9848 C C . LEU B 1 533 ? -23.875 -7.324 -2.803 1 91.69 533 LEU B C 1
ATOM 9850 O O . LEU B 1 533 ? -22.656 -7.188 -2.92 1 91.69 533 LEU B O 1
ATOM 9854 N N . SER B 1 534 ? -24.438 -8.305 -2.215 1 91.12 534 SER B N 1
ATOM 9855 C CA . SER B 1 534 ? -23.641 -9.398 -1.66 1 91.12 534 SER B CA 1
ATOM 9856 C C . SER B 1 534 ? -22.844 -10.109 -2.746 1 91.12 534 SER B C 1
ATOM 9858 O O . SER B 1 534 ? -21.672 -10.453 -2.537 1 91.12 534 SER B O 1
ATOM 9860 N N . ASN B 1 535 ? -23.375 -10.289 -3.879 1 88.81 535 ASN B N 1
ATOM 9861 C CA . ASN B 1 535 ? -22.703 -10.938 -4.996 1 88.81 535 ASN B CA 1
ATOM 9862 C C . ASN B 1 535 ? -21.531 -10.094 -5.523 1 88.81 535 ASN B C 1
ATOM 9864 O O . ASN B 1 535 ? -20.484 -10.625 -5.891 1 88.81 535 ASN B O 1
ATOM 9868 N N . ILE B 1 536 ? -21.766 -8.805 -5.539 1 89.19 536 ILE B N 1
ATOM 9869 C CA . ILE B 1 536 ? -20.719 -7.887 -5.988 1 89.19 536 ILE B CA 1
ATOM 9870 C C . ILE B 1 536 ? -19.531 -7.957 -5.039 1 89.19 536 ILE B C 1
ATOM 9872 O O . ILE B 1 536 ? -18.375 -7.82 -5.465 1 89.19 536 ILE B O 1
ATOM 9876 N N . LEU B 1 537 ? -19.828 -8.312 -3.77 1 89.25 537 LEU B N 1
ATOM 9877 C CA . LEU B 1 537 ? -18.766 -8.406 -2.768 1 89.25 537 LEU B CA 1
ATOM 9878 C C . LEU B 1 537 ? -18.125 -9.789 -2.775 1 89.25 537 LEU B C 1
ATOM 9880 O O . LEU B 1 537 ? -17.297 -10.102 -1.922 1 89.25 537 LEU B O 1
ATOM 9884 N N . GLY B 1 538 ? -18.562 -10.703 -3.67 1 84.81 538 GLY B N 1
ATOM 9885 C CA . GLY B 1 538 ? -17.891 -11.977 -3.855 1 84.81 538 GLY B CA 1
ATOM 9886 C C . GLY B 1 538 ? -18.594 -13.133 -3.174 1 84.81 538 GLY B C 1
ATOM 9887 O O . GLY B 1 538 ? -18.047 -14.242 -3.105 1 84.81 538 GLY B O 1
ATOM 9888 N N . CYS B 1 539 ? -19.797 -13.062 -2.598 1 83.5 539 CYS B N 1
ATOM 9889 C CA . CYS B 1 539 ? -20.484 -14.141 -1.893 1 83.5 539 CYS B CA 1
ATOM 9890 C C . CYS B 1 539 ? -21.219 -15.047 -2.869 1 83.5 539 CYS B C 1
ATOM 9892 O O . CYS B 1 539 ? -21.516 -16.203 -2.553 1 83.5 539 CYS B O 1
ATOM 9894 N N . ARG B 1 540 ? -21.562 -14.797 -3.998 1 81.5 540 ARG B N 1
ATOM 9895 C CA . ARG B 1 540 ? -22.125 -15.516 -5.129 1 81.5 540 ARG B CA 1
ATOM 9896 C C . ARG B 1 540 ? -23.344 -16.328 -4.703 1 81.5 540 ARG B C 1
ATOM 9898 O O . ARG B 1 540 ? -23.469 -17.5 -5.043 1 81.5 540 ARG B O 1
ATOM 9905 N N . ASP B 1 541 ? -24.281 -15.742 -4.051 1 76.06 541 ASP B N 1
ATOM 9906 C CA . ASP B 1 541 ? -25.516 -16.406 -3.674 1 76.06 541 ASP B CA 1
ATOM 9907 C C . ASP B 1 541 ? -26.531 -16.344 -4.812 1 76.06 541 ASP B C 1
ATOM 9909 O O . ASP B 1 541 ? -26.562 -15.383 -5.586 1 76.06 541 ASP B O 1
ATOM 9913 N N . PRO B 1 542 ? -27.297 -17.422 -4.988 1 68.44 542 PRO B N 1
ATOM 9914 C CA . PRO B 1 542 ? -28.297 -17.422 -6.055 1 68.44 542 PRO B CA 1
ATOM 9915 C C . PRO B 1 542 ? -29.406 -16.391 -5.832 1 68.44 542 PRO B C 1
ATOM 9917 O O . PRO B 1 542 ? -29.625 -15.969 -4.695 1 68.44 542 PRO B O 1
ATOM 9920 N N . GLU B 1 543 ? -29.938 -15.961 -6.953 1 63.03 543 GLU B N 1
ATOM 9921 C CA . GLU B 1 543 ? -31 -14.961 -6.926 1 63.03 543 GLU B CA 1
ATOM 9922 C C . GLU B 1 543 ? -32.25 -15.492 -6.207 1 63.03 543 GLU B C 1
ATOM 9924 O O . GLU B 1 543 ? -32.5 -16.688 -6.227 1 63.03 543 GLU B O 1
ATOM 9929 N N . TYR B 1 544 ? -33.031 -14.555 -5.461 1 55.09 544 TYR B N 1
ATOM 9930 C CA . TYR B 1 544 ? -34.281 -14.812 -4.77 1 55.09 544 TYR B CA 1
ATOM 9931 C C . TYR B 1 544 ? -35.375 -15.234 -5.754 1 55.09 544 TYR B C 1
ATOM 9933 O O . TYR B 1 544 ? -35.656 -14.516 -6.715 1 55.09 544 TYR B O 1
ATOM 9941 N N . VAL B 1 545 ? -35.656 -16.469 -5.969 1 50.47 545 VAL B N 1
ATOM 9942 C CA . VAL B 1 545 ? -36.844 -16.812 -6.766 1 50.47 545 VAL B CA 1
ATOM 9943 C C . VAL B 1 545 ? -38.062 -16.938 -5.855 1 50.47 545 VAL B C 1
ATOM 9945 O O . VAL B 1 545 ? -38.031 -17.734 -4.906 1 50.47 545 VAL B O 1
ATOM 9948 N N . SER B 1 546 ? -38.844 -15.859 -5.766 1 44.47 546 SER B N 1
ATOM 9949 C CA . SER B 1 546 ? -40.094 -15.992 -5.027 1 44.47 546 SER B CA 1
ATOM 9950 C C . SER B 1 546 ? -40.875 -17.234 -5.461 1 44.47 546 SER B C 1
ATOM 9952 O O . SER B 1 546 ? -40.969 -17.516 -6.656 1 44.47 546 SER B O 1
ATOM 9954 N N . PRO B 1 547 ? -41.188 -18.078 -4.59 1 38.97 547 PRO B N 1
ATOM 9955 C CA . PRO B 1 547 ? -42.031 -19.203 -4.984 1 38.97 547 PRO B CA 1
ATOM 9956 C C . PRO B 1 547 ? -43.312 -18.75 -5.684 1 38.97 547 PRO B C 1
ATOM 9958 O O . PRO B 1 547 ? -44.031 -17.906 -5.164 1 38.97 547 PRO B O 1
ATOM 9961 N N . SER B 1 548 ? -43.469 -18.672 -6.93 1 34.66 548 SER B N 1
ATOM 9962 C CA . SER B 1 548 ? -44.781 -18.531 -7.516 1 34.66 548 SER B CA 1
ATOM 9963 C C . SER B 1 548 ? -45.75 -19.594 -6.996 1 34.66 548 SER B C 1
ATOM 9965 O O . SER B 1 548 ? -45.406 -20.781 -7.016 1 34.66 548 SER B O 1
ATOM 9967 N N . ARG B 1 549 ? -46.719 -19.359 -6.207 1 34.12 549 ARG B N 1
ATOM 9968 C CA . ARG B 1 549 ? -47.781 -20.312 -5.887 1 34.12 549 ARG B CA 1
ATOM 9969 C C . ARG B 1 549 ? -48.375 -20.891 -7.152 1 34.12 549 ARG B C 1
ATOM 9971 O O . ARG B 1 549 ? -48.844 -20.156 -8.031 1 34.12 549 ARG B O 1
ATOM 9978 N N . SER B 1 550 ? -48.125 -22.094 -7.551 1 32 550 SER B N 1
ATOM 9979 C CA . SER B 1 550 ? -48.969 -22.906 -8.406 1 32 550 SER B CA 1
ATOM 9980 C C . SER B 1 550 ? -50.406 -22.938 -7.887 1 32 550 SER B C 1
ATOM 9982 O O . SER B 1 550 ? -50.688 -23.5 -6.824 1 32 550 SER B O 1
ATOM 9984 N N . GLY B 1 551 ? -51.25 -21.938 -8.109 1 27.14 551 GLY B N 1
ATOM 9985 C CA . GLY B 1 551 ? -52.656 -22.062 -7.832 1 27.14 551 GLY B CA 1
ATOM 9986 C C . GLY B 1 551 ? -53.25 -23.375 -8.328 1 27.14 551 GLY B C 1
ATOM 9987 O O . GLY B 1 551 ? -54 -24.031 -7.605 1 27.14 551 GLY B O 1
ATOM 9988 N N . SER B 1 552 ? -53.594 -23.5 -9.695 1 25.97 552 SER B N 1
ATOM 9989 C CA . SER B 1 552 ? -54.719 -24.266 -10.234 1 25.97 552 SER B CA 1
ATOM 9990 C C . SER B 1 552 ? -54.438 -25.766 -10.164 1 25.97 552 SER B C 1
ATOM 9992 O O . SER B 1 552 ? -53.406 -26.234 -10.688 1 25.97 552 SER B O 1
ATOM 9994 N N . SER B 1 553 ? -54.906 -26.516 -9.148 1 24.62 553 SER B N 1
ATOM 9995 C CA . SER B 1 553 ? -55.25 -27.938 -9.141 1 24.62 553 SER B CA 1
ATOM 9996 C C . SER B 1 553 ? -56.188 -28.281 -10.289 1 24.62 553 SER B C 1
ATOM 9998 O O . SER B 1 553 ? -57.406 -28.188 -10.141 1 24.62 553 SER B O 1
ATOM 10000 N N . GLU B 1 554 ? -56.094 -27.734 -11.492 1 23.42 554 GLU B N 1
ATOM 10001 C CA . GLU B 1 554 ? -56.969 -28.344 -12.477 1 23.42 554 GLU B CA 1
ATOM 10002 C C . GLU B 1 554 ? -56.75 -29.859 -12.531 1 23.42 554 GLU B C 1
ATOM 10004 O O . GLU B 1 554 ? -55.656 -30.328 -12.828 1 23.42 554 GLU B O 1
ATOM 10009 N N . ARG B 1 555 ? -57.562 -30.578 -11.695 1 23.86 555 ARG B N 1
ATOM 10010 C CA . ARG B 1 555 ? -58 -31.969 -11.844 1 23.86 555 ARG B CA 1
ATOM 10011 C C . ARG B 1 555 ? -58.375 -32.281 -13.281 1 23.86 555 ARG B C 1
ATOM 10013 O O . ARG B 1 555 ? -59.375 -31.766 -13.797 1 23.86 555 ARG B O 1
ATOM 10020 N N . ASN B 1 556 ? -57.406 -32.375 -14.203 1 21.33 556 ASN B N 1
ATOM 10021 C CA . ASN B 1 556 ? -57.688 -32.969 -15.5 1 21.33 556 ASN B CA 1
ATOM 10022 C C . ASN B 1 556 ? -58.5 -34.25 -15.359 1 21.33 556 ASN B C 1
ATOM 10024 O O . ASN B 1 556 ? -58.062 -35.219 -14.766 1 21.33 556 ASN B O 1
ATOM 10028 N N . THR B 1 557 ? -59.781 -34.062 -15.039 1 20.61 557 THR B N 1
ATOM 10029 C CA . THR B 1 557 ? -60.844 -35.031 -15.242 1 20.61 557 THR B CA 1
ATOM 10030 C C . THR B 1 557 ? -60.719 -35.719 -16.609 1 20.61 557 THR B C 1
ATOM 10032 O O . THR B 1 557 ? -60.594 -35.031 -17.641 1 20.61 557 THR B O 1
ATOM 10035 N N . LEU B 1 558 ? -60.031 -36.906 -16.547 1 21.45 558 LEU B N 1
ATOM 10036 C CA . LEU B 1 558 ? -60 -37.938 -17.562 1 21.45 558 LEU B CA 1
ATOM 10037 C C . LEU B 1 558 ? -61.375 -38.188 -18.109 1 21.45 558 LEU B C 1
ATOM 10039 O O . LEU B 1 558 ? -62.219 -38.781 -17.422 1 21.45 558 LEU B O 1
ATOM 10043 N N . ASP B 1 559 ? -62.062 -37.094 -18.562 1 18.09 559 ASP B N 1
ATOM 10044 C CA . ASP B 1 559 ? -63.312 -37.406 -19.203 1 18.09 559 ASP B CA 1
ATOM 10045 C C . ASP B 1 559 ? -63.156 -38.5 -20.266 1 18.09 559 ASP B C 1
ATOM 10047 O O . ASP B 1 559 ? -62.219 -38.469 -21.047 1 18.09 559 ASP B O 1
ATOM 10051 N N . ASP B 1 560 ? -63.812 -39.688 -20.031 1 19.95 560 ASP B N 1
ATOM 10052 C CA . ASP B 1 560 ? -64.125 -40.969 -20.656 1 19.95 560 ASP B CA 1
ATOM 10053 C C . ASP B 1 560 ? -64.688 -40.781 -22.047 1 19.95 560 ASP B C 1
ATOM 10055 O O . ASP B 1 560 ? -65.312 -41.719 -22.609 1 19.95 560 ASP B O 1
ATOM 10059 N N . SER B 1 561 ? -64.562 -39.5 -22.562 1 18.38 561 SER B N 1
ATOM 10060 C CA . SER B 1 561 ? -65.562 -39.469 -23.656 1 18.38 561 SER B CA 1
ATOM 10061 C C . SER B 1 561 ? -65.188 -40.531 -24.703 1 18.38 561 SER B C 1
ATOM 10063 O O . SER B 1 561 ? -64.062 -40.781 -24.984 1 18.38 561 SER B O 1
ATOM 10065 N N . ALA B 1 562 ? -66.25 -41.312 -25.109 1 18.39 562 ALA B N 1
ATOM 10066 C CA . ALA B 1 562 ? -66.75 -42.406 -25.969 1 18.39 562 ALA B CA 1
ATOM 10067 C C . ALA B 1 562 ? -66.375 -42.156 -27.422 1 18.39 562 ALA B C 1
ATOM 10069 O O . ALA B 1 562 ? -66.25 -41 -27.859 1 18.39 562 ALA B O 1
ATOM 10070 N N . SER B 1 563 ? -65.625 -43.219 -28.094 1 17.72 563 SER B N 1
ATOM 10071 C CA . SER B 1 563 ? -65 -43.562 -29.391 1 17.72 563 SER B CA 1
ATOM 10072 C C . SER B 1 563 ? -66 -43.312 -30.531 1 17.72 563 SER B C 1
ATOM 10074 O O . SER B 1 563 ? -65.688 -43.594 -31.688 1 17.72 563 SER B O 1
ATOM 10076 N N . SER B 1 564 ? -66.812 -42.344 -30.469 1 16.84 564 SER B N 1
ATOM 10077 C CA . SER B 1 564 ? -67.875 -42.688 -31.453 1 16.84 564 SER B CA 1
ATOM 10078 C C . SER B 1 564 ? -67.25 -42.875 -32.844 1 16.84 564 SER B C 1
ATOM 10080 O O . SER B 1 564 ? -66.25 -42.25 -33.156 1 16.84 564 SER B O 1
ATOM 10082 N N . GLY B 1 565 ? -67.688 -44.031 -33.562 1 16.48 565 GLY B N 1
ATOM 10083 C CA . GLY B 1 565 ? -67.5 -44.969 -34.656 1 16.48 565 GLY B CA 1
ATOM 10084 C C . GLY B 1 565 ? -67.625 -44.312 -36 1 16.48 565 GLY B C 1
ATOM 10085 O O . GLY B 1 565 ? -67.75 -45 -37.031 1 16.48 565 GLY B O 1
ATOM 10086 N N . ALA B 1 566 ? -67.438 -43 -36.156 1 17.8 566 ALA B N 1
ATOM 10087 C CA . ALA B 1 566 ? -68.188 -42.719 -37.406 1 17.8 566 ALA B CA 1
ATOM 10088 C C . ALA B 1 566 ? -67.562 -43.438 -38.594 1 17.8 566 ALA B C 1
ATOM 10090 O O . ALA B 1 566 ? -66.312 -43.531 -38.688 1 17.8 566 ALA B O 1
ATOM 10091 N N . ARG B 1 567 ? -68.438 -44.188 -39.406 1 17.14 567 ARG B N 1
ATOM 10092 C CA . ARG B 1 567 ? -68.562 -45.156 -40.5 1 17.14 567 ARG B CA 1
ATOM 10093 C C . ARG B 1 567 ? -68.188 -44.531 -41.844 1 17.14 567 ARG B C 1
ATOM 10095 O O . ARG B 1 567 ? -68.875 -43.656 -42.375 1 17.14 567 ARG B O 1
ATOM 10102 N N . MET B 1 568 ? -67 -43.969 -42 1 16.39 568 MET B N 1
ATOM 10103 C CA . MET B 1 568 ? -66.938 -43.656 -43.438 1 16.39 568 MET B CA 1
ATOM 10104 C C . MET B 1 568 ? -67.188 -44.906 -44.25 1 16.39 568 MET B C 1
ATOM 10106 O O . MET B 1 568 ? -66.812 -46.031 -43.844 1 16.39 568 MET B O 1
ATOM 10110 N N . ASP B 1 569 ? -68.25 -44.969 -45.188 1 15.81 569 ASP B N 1
ATOM 10111 C CA . ASP B 1 569 ? -68.75 -45.625 -46.375 1 15.81 569 ASP B CA 1
ATOM 10112 C C . ASP B 1 569 ? -67.625 -45.906 -47.375 1 15.81 569 ASP B C 1
ATOM 10114 O O . ASP B 1 569 ? -66.562 -45.281 -47.312 1 15.81 569 ASP B O 1
ATOM 10118 N N . ASP B 1 570 ? -68.062 -46.25 -48.594 1 15.12 570 ASP B N 1
ATOM 10119 C CA . ASP B 1 570 ? -67.812 -47.25 -49.625 1 15.12 570 ASP B CA 1
ATOM 10120 C C . ASP B 1 570 ? -66.562 -46.906 -50.406 1 15.12 570 ASP B C 1
ATOM 10122 O O . ASP B 1 570 ? -65.688 -47.75 -50.5 1 15.12 570 ASP B O 1
ATOM 10126 N N . GLY B 1 571 ? -66.688 -46.375 -51.688 1 15.37 571 GLY B N 1
ATOM 10127 C CA . GLY B 1 571 ? -66.562 -47.219 -52.875 1 15.37 571 GLY B CA 1
ATOM 10128 C C . GLY B 1 571 ? -65.125 -47.219 -53.406 1 15.37 571 GLY B C 1
ATOM 10129 O O . GLY B 1 571 ? -64.5 -48.25 -53.5 1 15.37 571 GLY B O 1
ATOM 10130 N N . ASP B 1 572 ? -64.938 -46.344 -54.406 1 17.09 572 ASP B N 1
ATOM 10131 C CA . ASP B 1 572 ? -64.5 -46.812 -55.719 1 17.09 572 ASP B CA 1
ATOM 10132 C C . ASP B 1 572 ? -62.938 -46.844 -55.75 1 17.09 572 ASP B C 1
ATOM 10134 O O . ASP B 1 572 ? -62.281 -46.062 -55.094 1 17.09 572 ASP B O 1
ATOM 10138 N N . ILE B 1 573 ? -62.344 -47.75 -56.594 1 16.08 573 ILE B N 1
ATOM 10139 C CA . ILE B 1 573 ? -61.25 -48.688 -56.688 1 16.08 573 ILE B CA 1
ATOM 10140 C C . ILE B 1 573 ? -59.969 -47.969 -57.156 1 16.08 573 ILE B C 1
ATOM 10142 O O . ILE B 1 573 ? -58.875 -48.375 -56.781 1 16.08 573 ILE B O 1
ATOM 10146 N N . THR B 1 574 ? -60.031 -47.031 -58.125 1 15.9 574 THR B N 1
ATOM 10147 C CA . THR B 1 574 ? -59.25 -47.438 -59.281 1 15.9 574 THR B CA 1
ATOM 10148 C C . THR B 1 574 ? -57.75 -47.375 -58.969 1 15.9 574 THR B C 1
ATOM 10150 O O . THR B 1 574 ? -57.344 -46.812 -57.969 1 15.9 574 THR B O 1
ATOM 10153 N N . SER B 1 575 ? -56.906 -46.938 -60.031 1 15.52 575 SER B N 1
ATOM 10154 C CA . SER B 1 575 ? -55.906 -47.625 -60.844 1 15.52 575 SER B CA 1
ATOM 10155 C C . SER B 1 575 ? -54.5 -47.438 -60.25 1 15.52 575 SER B C 1
ATOM 10157 O O . SER B 1 575 ? -53.781 -48.406 -60 1 15.52 575 SER B O 1
ATOM 10159 N N . ALA B 1 576 ? -53.812 -46.344 -60.656 1 16.19 576 ALA B N 1
ATOM 10160 C CA . ALA B 1 576 ? -52.656 -46.531 -61.531 1 16.19 576 ALA B CA 1
ATOM 10161 C C . ALA B 1 576 ? -51.406 -46.812 -60.688 1 16.19 576 ALA B C 1
ATOM 10163 O O . ALA B 1 576 ? -51.406 -46.594 -59.469 1 16.19 576 ALA B O 1
ATOM 10164 N N . ALA B 1 577 ? -50.25 -46.25 -61.156 1 17.92 577 ALA B N 1
ATOM 10165 C CA . ALA B 1 577 ? -48.938 -46.75 -61.562 1 17.92 577 ALA B CA 1
ATOM 10166 C C . ALA B 1 577 ? -48 -46.875 -60.375 1 17.92 577 ALA B C 1
ATOM 10168 O O . ALA B 1 577 ? -48.188 -46.188 -59.344 1 17.92 577 ALA B O 1
ATOM 10169 N N . ASN B 1 578 ? -46.938 -47.75 -60.469 1 15.84 578 ASN B N 1
ATOM 10170 C CA . ASN B 1 578 ? -46.125 -48.75 -59.781 1 15.84 578 ASN B CA 1
ATOM 10171 C C . ASN B 1 578 ? -45.125 -48.094 -58.812 1 15.84 578 ASN B C 1
ATOM 10173 O O . ASN B 1 578 ? -44.812 -48.688 -57.781 1 15.84 578 ASN B O 1
ATOM 10177 N N . THR B 1 579 ? -44.375 -47.062 -59.312 1 19.27 579 THR B N 1
ATOM 10178 C CA . THR B 1 579 ? -42.938 -47.25 -59.281 1 19.27 579 THR B CA 1
ATOM 10179 C C . THR B 1 579 ? -42.406 -47.094 -57.875 1 19.27 579 THR B C 1
ATOM 10181 O O . THR B 1 579 ? -42.844 -46.219 -57.125 1 19.27 579 THR B O 1
ATOM 10184 N N . GLN B 1 580 ? -41.5 -48 -57.344 1 17.16 580 GLN B N 1
ATOM 10185 C CA . GLN B 1 580 ? -41.062 -48.531 -56.062 1 17.16 580 GLN B CA 1
ATOM 10186 C C . GLN B 1 580 ? -40.188 -47.5 -55.344 1 17.16 580 GLN B C 1
ATOM 10188 O O . GLN B 1 580 ? -39.031 -47.781 -55.031 1 17.16 580 GLN B O 1
ATOM 10193 N N . ARG B 1 581 ? -40.25 -46.219 -55.625 1 16.78 581 ARG B N 1
ATOM 10194 C CA . ARG B 1 581 ? -39.031 -45.531 -55.281 1 16.78 581 ARG B CA 1
ATOM 10195 C C . ARG B 1 581 ? -38.75 -45.656 -53.781 1 16.78 581 ARG B C 1
ATOM 10197 O O . ARG B 1 581 ? -39.594 -45.312 -52.938 1 16.78 581 ARG B O 1
ATOM 10204 N N . ASN B 1 582 ? -37.812 -46.594 -53.312 1 16.64 582 ASN B N 1
ATOM 10205 C CA . ASN B 1 582 ? -37.406 -47.062 -52 1 16.64 582 ASN B CA 1
ATOM 10206 C C . ASN B 1 582 ? -36.969 -45.906 -51.094 1 16.64 582 ASN B C 1
ATOM 10208 O O . ASN B 1 582 ? -35.875 -45.375 -51.281 1 16.64 582 ASN B O 1
ATOM 10212 N N . THR B 1 583 ? -37.594 -44.781 -51.094 1 17.03 583 THR B N 1
ATOM 10213 C CA . THR B 1 583 ? -36.969 -43.656 -50.438 1 17.03 583 THR B CA 1
ATOM 10214 C C . THR B 1 583 ? -36.719 -43.938 -48.938 1 17.03 583 THR B C 1
ATOM 10216 O O . THR B 1 583 ? -37.656 -44.156 -48.188 1 17.03 583 THR B O 1
ATOM 10219 N N . VAL B 1 584 ? -35.656 -44.625 -48.562 1 18.45 584 VAL B N 1
ATOM 10220 C CA . VAL B 1 584 ? -35.375 -45.094 -47.219 1 18.45 584 VAL B CA 1
ATOM 10221 C C . VAL B 1 584 ? -35.406 -43.906 -46.219 1 18.45 584 VAL B C 1
ATOM 10223 O O . VAL B 1 584 ? -34.719 -42.906 -46.406 1 18.45 584 VAL B O 1
ATOM 10226 N N . GLU B 1 585 ? -36.438 -43.562 -45.562 1 18.09 585 GLU B N 1
ATOM 10227 C CA . GLU B 1 585 ? -36.75 -42.5 -44.594 1 18.09 585 GLU B CA 1
ATOM 10228 C C . GLU B 1 585 ? -35.969 -42.688 -43.312 1 18.09 585 GLU B C 1
ATOM 10230 O O . GLU B 1 585 ? -36.188 -43.625 -42.562 1 18.09 585 GLU B O 1
ATOM 10235 N N . ASP B 1 586 ? -34.688 -42.781 -43.312 1 19.42 586 ASP B N 1
ATOM 10236 C CA . ASP B 1 586 ? -33.938 -43.156 -42.094 1 19.42 586 ASP B CA 1
ATOM 10237 C C . ASP B 1 586 ? -34.281 -42.219 -40.938 1 19.42 586 ASP B C 1
ATOM 10239 O O . ASP B 1 586 ? -34.031 -41.031 -41 1 19.42 586 ASP B O 1
ATOM 10243 N N . ASP B 1 587 ? -35.312 -42.344 -40.219 1 20.78 587 ASP B N 1
ATOM 10244 C CA . ASP B 1 587 ? -35.875 -41.594 -39.094 1 20.78 587 ASP B CA 1
ATOM 10245 C C . ASP B 1 587 ? -34.906 -41.625 -37.906 1 20.78 587 ASP B C 1
ATOM 10247 O O . ASP B 1 587 ? -34.844 -42.656 -37.188 1 20.78 587 ASP B O 1
ATOM 10251 N N . VAL B 1 588 ? -33.688 -41.344 -38.031 1 23.02 588 VAL B N 1
ATOM 10252 C CA . VAL B 1 588 ? -32.781 -41.531 -36.906 1 23.02 588 VAL B CA 1
ATOM 10253 C C . VAL B 1 588 ? -33.312 -40.812 -35.688 1 23.02 588 VAL B C 1
ATOM 10255 O O . VAL B 1 588 ? -33.562 -39.625 -35.719 1 23.02 588 VAL B O 1
ATOM 10258 N N . ASP B 1 589 ? -34 -41.469 -34.812 1 23.31 589 ASP B N 1
ATOM 10259 C CA . ASP B 1 589 ? -34.531 -41.062 -33.5 1 23.31 589 ASP B CA 1
ATOM 10260 C C . ASP B 1 589 ? -33.438 -40.438 -32.656 1 23.31 589 ASP B C 1
ATOM 10262 O O . ASP B 1 589 ? -32.5 -41.125 -32.25 1 23.31 589 ASP B O 1
ATOM 10266 N N . THR B 1 590 ? -32.969 -39.375 -33.031 1 23.72 590 THR B N 1
ATOM 10267 C CA . THR B 1 590 ? -31.906 -38.75 -32.219 1 23.72 590 THR B CA 1
ATOM 10268 C C . THR B 1 590 ? -32.312 -38.656 -30.766 1 23.72 590 THR B C 1
ATOM 10270 O O . THR B 1 590 ? -33.375 -38.094 -30.438 1 23.72 590 THR B O 1
ATOM 10273 N N . PRO B 1 591 ? -31.906 -39.625 -29.953 1 26.34 591 PRO B N 1
ATOM 10274 C CA . PRO B 1 591 ? -32.344 -39.594 -28.547 1 26.34 591 PRO B CA 1
ATOM 10275 C C . PRO B 1 591 ? -32.219 -38.219 -27.922 1 26.34 591 PRO B C 1
ATOM 10277 O O . PRO B 1 591 ? -31.266 -37.5 -28.203 1 26.34 591 PRO B O 1
ATOM 10280 N N . GLU B 1 592 ? -33.344 -37.594 -27.766 1 25.12 592 GLU B N 1
ATOM 10281 C CA . GLU B 1 592 ? -33.469 -36.344 -27.031 1 25.12 592 GLU B CA 1
ATOM 10282 C C . GLU B 1 592 ? -32.625 -36.344 -25.766 1 25.12 592 GLU B C 1
ATOM 10284 O O . GLU B 1 592 ? -32.812 -37.219 -24.891 1 25.12 592 GLU B O 1
ATOM 10289 N N . VAL B 1 593 ? -31.359 -36.219 -25.938 1 26.61 593 VAL B N 1
ATOM 10290 C CA . VAL B 1 593 ? -30.531 -36 -24.75 1 26.61 593 VAL B CA 1
ATOM 10291 C C . VAL B 1 593 ? -31.25 -35.125 -23.75 1 26.61 593 VAL B C 1
ATOM 10293 O O . VAL B 1 593 ? -31.484 -33.938 -24.016 1 26.61 593 VAL B O 1
ATOM 10296 N N . VAL B 1 594 ? -32.344 -35.688 -23.125 1 25.8 594 VAL B N 1
ATOM 10297 C CA . VAL B 1 594 ? -33 -35.062 -21.984 1 25.8 594 VAL B CA 1
ATOM 10298 C C . VAL B 1 594 ? -31.938 -34.375 -21.109 1 25.8 594 VAL B C 1
ATOM 10300 O O . VAL B 1 594 ? -31.016 -35.031 -20.594 1 25.8 594 VAL B O 1
ATOM 10303 N N . ASP B 1 595 ? -31.641 -33.312 -21.531 1 25.52 595 ASP B N 1
ATOM 10304 C CA . ASP B 1 595 ? -30.875 -32.344 -20.766 1 25.52 595 ASP B CA 1
ATOM 10305 C C . ASP B 1 595 ? -31.312 -32.344 -19.297 1 25.52 595 ASP B C 1
ATOM 10307 O O . ASP B 1 595 ? -32.344 -31.781 -18.953 1 25.52 595 ASP B O 1
ATOM 10311 N N . GLU B 1 596 ? -31.297 -33.5 -18.672 1 26.7 596 GLU B N 1
ATOM 10312 C CA . GLU B 1 596 ? -31.562 -33.75 -17.25 1 26.7 596 GLU B CA 1
ATOM 10313 C C . GLU B 1 596 ? -31.109 -32.562 -16.406 1 26.7 596 GLU B C 1
ATOM 10315 O O . GLU B 1 596 ? -31.078 -32.656 -15.172 1 26.7 596 GLU B O 1
ATOM 10320 N N . MET B 1 597 ? -30.547 -31.688 -17.078 1 26.77 597 MET B N 1
ATOM 10321 C CA . MET B 1 597 ? -30.078 -30.531 -16.312 1 26.77 597 MET B CA 1
ATOM 10322 C C . MET B 1 597 ? -31.25 -29.75 -15.742 1 26.77 597 MET B C 1
ATOM 10324 O O . MET B 1 597 ? -31.109 -28.594 -15.359 1 26.77 597 MET B O 1
ATOM 10328 N N . THR B 1 598 ? -32.469 -30.203 -16 1 23.47 598 THR B N 1
ATOM 10329 C CA . THR B 1 598 ? -33.531 -29.422 -15.398 1 23.47 598 THR B CA 1
ATOM 10330 C C . THR B 1 598 ? -33.406 -29.422 -13.875 1 23.47 598 THR B C 1
ATOM 10332 O O . THR B 1 598 ? -33.344 -30.484 -13.25 1 23.47 598 THR B O 1
ATOM 10335 N N . LEU B 1 599 ? -32.969 -28.453 -13.383 1 25.33 599 LEU B N 1
ATOM 10336 C CA . LEU B 1 599 ? -33.031 -28.297 -11.93 1 25.33 599 LEU B CA 1
ATOM 10337 C C . LEU B 1 599 ? -34.438 -28.625 -11.422 1 25.33 599 LEU B C 1
ATOM 10339 O O . LEU B 1 599 ? -35.406 -27.922 -11.711 1 25.33 599 LEU B O 1
ATOM 10343 N N . LYS B 1 600 ? -34.969 -29.844 -11.445 1 25.97 600 LYS B N 1
ATOM 10344 C CA . LYS B 1 600 ? -36.125 -30.094 -10.578 1 25.97 600 LYS B CA 1
ATOM 10345 C C . LYS B 1 600 ? -36.094 -29.203 -9.352 1 25.97 600 LYS B C 1
ATOM 10347 O O . LYS B 1 600 ? -35.031 -28.688 -8.961 1 25.97 600 LYS B O 1
ATOM 10352 N N . ALA B 1 601 ? -37.406 -28.953 -8.789 1 24.58 601 ALA B N 1
ATOM 10353 C CA . ALA B 1 601 ? -37.594 -28.141 -7.582 1 24.58 601 ALA B CA 1
ATOM 10354 C C . ALA B 1 601 ? -36.5 -28.438 -6.562 1 24.58 601 ALA B C 1
ATOM 10356 O O . ALA B 1 601 ? -36 -29.562 -6.453 1 24.58 601 ALA B O 1
ATOM 10357 N N . PHE B 1 602 ? -35.844 -27.562 -6.254 1 26.53 602 PHE B N 1
ATOM 10358 C CA . PHE B 1 602 ? -34.875 -27.672 -5.172 1 26.53 602 PHE B CA 1
ATOM 10359 C C . PHE B 1 602 ? -35.438 -28.531 -4.043 1 26.53 602 PHE B C 1
ATOM 10361 O O . PHE B 1 602 ? -36.219 -28.062 -3.217 1 26.53 602 PHE B O 1
ATOM 10368 N N . GLN B 1 603 ? -36.062 -29.703 -4.305 1 23.61 603 GLN B N 1
ATOM 10369 C CA . GLN B 1 603 ? -36.281 -30.422 -3.059 1 23.61 603 GLN B CA 1
ATOM 10370 C C . GLN B 1 603 ? -35.062 -30.312 -2.143 1 23.61 603 GLN B C 1
ATOM 10372 O O . GLN B 1 603 ? -33.938 -30.438 -2.598 1 23.61 603 GLN B O 1
ATOM 10377 N N . ARG B 1 604 ? -35.438 -29.719 -1.031 1 25.25 604 ARG B N 1
ATOM 10378 C CA . ARG B 1 604 ? -34.5 -29.688 0.096 1 25.25 604 ARG B CA 1
ATOM 10379 C C . ARG B 1 604 ? -33.781 -31.016 0.239 1 25.25 604 ARG B C 1
ATOM 10381 O O . ARG B 1 604 ? -34.406 -32.062 0.456 1 25.25 604 ARG B O 1
ATOM 10388 N N . SER B 1 605 ? -33.25 -31.438 -0.625 1 24.14 605 SER B N 1
ATOM 10389 C CA . SER B 1 605 ? -32.625 -32.75 -0.468 1 24.14 605 SER B CA 1
ATOM 10390 C C . SER B 1 605 ? -32.375 -33.062 1.002 1 24.14 605 SER B C 1
ATOM 10392 O O . SER B 1 605 ? -31.938 -32.219 1.768 1 24.14 605 SER B O 1
ATOM 10394 N N . ALA B 1 606 ? -33.25 -33.938 1.607 1 23.78 606 ALA B N 1
ATOM 10395 C CA . ALA B 1 606 ? -33.25 -34.625 2.9 1 23.78 606 ALA B CA 1
ATOM 10396 C C . ALA B 1 606 ? -31.844 -34.969 3.34 1 23.78 606 ALA B C 1
ATOM 10398 O O . ALA B 1 606 ? -31.656 -35.75 4.281 1 23.78 606 ALA B O 1
ATOM 10399 N N . TYR B 1 607 ? -30.922 -34.938 2.637 1 24.8 607 TYR B N 1
ATOM 10400 C CA . TYR B 1 607 ? -29.781 -35.25 3.49 1 24.8 607 TYR B CA 1
ATOM 10401 C C . TYR B 1 607 ? -29.797 -34.375 4.742 1 24.8 607 TYR B C 1
ATOM 10403 O O . TYR B 1 607 ? -29.328 -33.25 4.707 1 24.8 607 TYR B O 1
ATOM 10411 N N . MET B 1 608 ? -30.938 -34.25 5.406 1 23.73 608 MET B N 1
ATOM 10412 C CA . MET B 1 608 ? -31.359 -33.812 6.734 1 23.73 608 MET B CA 1
ATOM 10413 C C . MET B 1 608 ? -30.281 -34.125 7.77 1 23.73 608 MET B C 1
ATOM 10415 O O . MET B 1 608 ? -29.906 -35.281 7.949 1 23.73 608 MET B O 1
ATOM 10419 N N . LEU B 1 609 ? -29.453 -33.25 8.055 1 24.47 609 LEU B N 1
ATOM 10420 C CA . LEU B 1 609 ? -28.594 -33.469 9.219 1 24.47 609 LEU B CA 1
ATOM 10421 C C . LEU B 1 609 ? -29.406 -34.031 10.383 1 24.47 609 LEU B C 1
ATOM 10423 O O . LEU B 1 609 ? -30.547 -33.625 10.625 1 24.47 609 LEU B O 1
ATOM 10427 N N . LYS B 1 610 ? -29.484 -35.25 10.656 1 26.42 610 LYS B N 1
ATOM 10428 C CA . LYS B 1 610 ? -29.906 -35.625 12 1 26.42 610 LYS B CA 1
ATOM 10429 C C . LYS B 1 610 ? -29.688 -34.5 12.992 1 26.42 610 LYS B C 1
ATOM 10431 O O . LYS B 1 610 ? -28.75 -33.688 12.828 1 26.42 610 LYS B O 1
ATOM 10436 N N . PRO B 1 611 ? -30.625 -34.125 13.75 1 25.17 611 PRO B N 1
ATOM 10437 C CA . PRO B 1 611 ? -30.469 -33.062 14.75 1 25.17 611 PRO B CA 1
ATOM 10438 C C . PRO B 1 611 ? -29.094 -33.062 15.422 1 25.17 611 PRO B C 1
ATOM 10440 O O . PRO B 1 611 ? -28.734 -34.062 16.078 1 25.17 611 PRO B O 1
ATOM 10443 N N . ARG B 1 612 ? -28.156 -32.562 14.852 1 24.64 612 ARG B N 1
ATOM 10444 C CA . ARG B 1 612 ? -26.906 -32.781 15.586 1 24.64 612 ARG B CA 1
ATOM 10445 C C . ARG B 1 612 ? -27.047 -32.312 17.031 1 24.64 612 ARG B C 1
ATOM 10447 O O . ARG B 1 612 ? -27.75 -31.359 17.328 1 24.64 612 ARG B O 1
ATOM 10454 N N . LYS B 1 613 ? -26.875 -33.156 17.859 1 28.05 613 LYS B N 1
ATOM 10455 C CA . LYS B 1 613 ? -26.719 -32.781 19.266 1 28.05 613 LYS B CA 1
ATOM 10456 C C . LYS B 1 613 ? -26.047 -31.422 19.406 1 28.05 613 LYS B C 1
ATOM 10458 O O . LYS B 1 613 ? -25.328 -30.984 18.5 1 28.05 613 LYS B O 1
ATOM 10463 N N . GLU B 1 614 ? -26.375 -30.641 20.328 1 25.89 614 GLU B N 1
ATOM 10464 C CA . GLU B 1 614 ? -25.875 -29.312 20.656 1 25.89 614 GLU B CA 1
ATOM 10465 C C . GLU B 1 614 ? -24.391 -29.203 20.375 1 25.89 614 GLU B C 1
ATOM 10467 O O . GLU B 1 614 ? -23.609 -30.062 20.766 1 25.89 614 GLU B O 1
ATOM 10472 N N . PHE B 1 615 ? -24.109 -28.688 19.375 1 26.8 615 PHE B N 1
ATOM 10473 C CA . PHE B 1 615 ? -22.719 -28.609 18.938 1 26.8 615 PHE B CA 1
ATOM 10474 C C . PHE B 1 615 ? -21.828 -28.125 20.078 1 26.8 615 PHE B C 1
ATOM 10476 O O . PHE B 1 615 ? -21.922 -26.969 20.5 1 26.8 615 PHE B O 1
ATOM 10483 N N . ARG B 1 616 ? -21.672 -28.922 21 1 26.89 616 ARG B N 1
ATOM 10484 C CA . ARG B 1 616 ? -20.75 -28.547 22.062 1 26.89 616 ARG B CA 1
ATOM 10485 C C . ARG B 1 616 ? -19.422 -28.047 21.484 1 26.89 616 ARG B C 1
ATOM 10487 O O . ARG B 1 616 ? -18.875 -28.641 20.562 1 26.89 616 ARG B O 1
ATOM 10494 N N . ARG B 1 617 ? -19.328 -26.781 21.609 1 27.39 617 ARG B N 1
ATOM 10495 C CA . ARG B 1 617 ? -18.078 -26.094 21.281 1 27.39 617 ARG B CA 1
ATOM 10496 C C . ARG B 1 617 ? -16.875 -27 21.547 1 27.39 617 ARG B C 1
ATOM 10498 O O . ARG B 1 617 ? -16.781 -27.625 22.594 1 27.39 617 ARG B O 1
ATOM 10505 N N . TYR B 1 618 ? -16.25 -27.531 20.578 1 24.73 618 TYR B N 1
ATOM 10506 C CA . TYR B 1 618 ? -15.172 -28.484 20.734 1 24.73 618 TYR B CA 1
ATOM 10507 C C . TYR B 1 618 ? -14.148 -28 21.75 1 24.73 618 TYR B C 1
ATOM 10509 O O . TYR B 1 618 ? -13.648 -26.875 21.641 1 24.73 618 TYR B O 1
ATOM 10517 N N . SER B 1 619 ? -14.438 -28.156 23.016 1 27.7 619 SER B N 1
ATOM 10518 C CA . SER B 1 619 ? -13.344 -28.078 23.969 1 27.7 619 SER B CA 1
ATOM 10519 C C . SER B 1 619 ? -12.25 -29.094 23.641 1 27.7 619 SER B C 1
ATOM 10521 O O . SER B 1 619 ? -12.516 -30.125 23.031 1 27.7 619 SER B O 1
ATOM 10523 N N . PRO B 1 620 ? -10.891 -28.781 23.672 1 26.08 620 PRO B N 1
ATOM 10524 C CA . PRO B 1 620 ? -9.812 -29.766 23.516 1 26.08 620 PRO B CA 1
ATOM 10525 C C . PRO B 1 620 ? -10.203 -31.172 23.953 1 26.08 620 PRO B C 1
ATOM 10527 O O . PRO B 1 620 ? -9.648 -32.156 23.469 1 26.08 620 PRO B O 1
ATOM 10530 N N . ASP B 1 621 ? -11.172 -31.219 24.844 1 25.61 621 ASP B N 1
ATOM 10531 C CA . ASP B 1 621 ? -11.375 -32.5 25.5 1 25.61 621 ASP B CA 1
ATOM 10532 C C . ASP B 1 621 ? -12.172 -33.469 24.609 1 25.61 621 ASP B C 1
ATOM 10534 O O . ASP B 1 621 ? -12.297 -34.656 24.922 1 25.61 621 ASP B O 1
ATOM 10538 N N . ASP B 1 622 ? -12.914 -32.844 23.688 1 27.67 622 ASP B N 1
ATOM 10539 C CA . ASP B 1 622 ? -13.805 -33.812 23.047 1 27.67 622 ASP B CA 1
ATOM 10540 C C . ASP B 1 622 ? -13.062 -34.656 22.016 1 27.67 622 ASP B C 1
ATOM 10542 O O . ASP B 1 622 ? -13.664 -35.5 21.359 1 27.67 622 ASP B O 1
ATOM 10546 N N . TYR B 1 623 ? -11.914 -34.25 21.516 1 25.91 623 TYR B N 1
ATOM 10547 C CA . TYR B 1 623 ? -11.117 -35.125 20.672 1 25.91 623 TYR B CA 1
ATOM 10548 C C . TYR B 1 623 ? -10.883 -36.469 21.375 1 25.91 623 TYR B C 1
ATOM 10550 O O . TYR B 1 623 ? -10.289 -37.375 20.797 1 25.91 623 TYR B O 1
ATOM 10558 N N . ALA B 1 624 ? -11.008 -36.562 22.594 1 24.94 624 ALA B N 1
ATOM 10559 C CA . ALA B 1 624 ? -10.633 -37.875 23.109 1 24.94 624 ALA B CA 1
ATOM 10560 C C . ALA B 1 624 ? -11.508 -38.969 22.5 1 24.94 624 ALA B C 1
ATOM 10562 O O . ALA B 1 624 ? -11.047 -40.094 22.281 1 24.94 624 ALA B O 1
ATOM 10563 N N . LYS B 1 625 ? -12.859 -38.781 22.609 1 24.61 625 LYS B N 1
ATOM 10564 C CA . LYS B 1 625 ? -13.555 -40.062 22.578 1 24.61 625 LYS B CA 1
ATOM 10565 C C . LYS B 1 625 ? -13.781 -40.531 21.141 1 24.61 625 LYS B C 1
ATOM 10567 O O . LYS B 1 625 ? -14.133 -41.688 20.906 1 24.61 625 LYS B O 1
ATOM 10572 N N . GLY B 1 626 ? -14.242 -39.656 20.156 1 25.72 626 GLY B N 1
ATOM 10573 C CA . GLY B 1 626 ? -14.891 -40.344 19.062 1 25.72 626 GLY B CA 1
ATOM 10574 C C . GLY B 1 626 ? -13.922 -40.875 18.031 1 25.72 626 GLY B C 1
ATOM 10575 O O . GLY B 1 626 ? -13.07 -40.156 17.531 1 25.72 626 GLY B O 1
ATOM 10576 N N . LYS B 1 627 ? -13.469 -42.156 17.891 1 27.11 627 LYS B N 1
ATOM 10577 C CA . LYS B 1 627 ? -12.719 -43.094 17.062 1 27.11 627 LYS B CA 1
ATOM 10578 C C . LYS B 1 627 ? -13.195 -43.094 15.617 1 27.11 627 LYS B C 1
ATOM 10580 O O . LYS B 1 627 ? -13.984 -43.938 15.203 1 27.11 627 LYS B O 1
ATOM 10585 N N . ASN B 1 628 ? -13.609 -41.969 15.062 1 26.39 628 ASN B N 1
ATOM 10586 C CA . ASN B 1 628 ? -14.18 -42.312 13.758 1 26.39 628 ASN B CA 1
ATOM 10587 C C . ASN B 1 628 ? -13.156 -43.031 12.867 1 26.39 628 ASN B C 1
ATOM 10589 O O . ASN B 1 628 ? -11.984 -42.656 12.844 1 26.39 628 ASN B O 1
ATOM 10593 N N . PRO B 1 629 ? -13.422 -44.188 12.172 1 26.52 629 PRO B N 1
ATOM 10594 C CA . PRO B 1 629 ? -12.578 -45.094 11.391 1 26.52 629 PRO B CA 1
ATOM 10595 C C . PRO B 1 629 ? -12.039 -44.438 10.117 1 26.52 629 PRO B C 1
ATOM 10597 O O . PRO B 1 629 ? -12.781 -43.781 9.391 1 26.52 629 PRO B O 1
ATOM 10600 N N . VAL B 1 630 ? -10.898 -43.844 10.102 1 28.17 630 VAL B N 1
ATOM 10601 C CA . VAL B 1 630 ? -10.039 -43.406 9.008 1 28.17 630 VAL B CA 1
ATOM 10602 C C . VAL B 1 630 ? -10.07 -44.469 7.883 1 28.17 630 VAL B C 1
ATOM 10604 O O . VAL B 1 630 ? -9.656 -45.594 8.07 1 28.17 630 VAL B O 1
ATOM 10607 N N . ALA B 1 631 ? -11.102 -44.5 7.035 1 29.17 631 ALA B N 1
ATOM 10608 C CA . ALA B 1 631 ? -11.148 -45.406 5.891 1 29.17 631 ALA B CA 1
ATOM 10609 C C . ALA B 1 631 ? -9.898 -45.25 5.031 1 29.17 631 ALA B C 1
ATOM 10611 O O . ALA B 1 631 ? -9.633 -44.188 4.473 1 29.17 631 ALA B O 1
ATOM 10612 N N . GLY B 1 632 ? -8.797 -45.875 5.199 1 27.75 632 GLY B N 1
ATOM 10613 C CA . GLY B 1 632 ? -7.441 -46.125 4.727 1 27.75 632 GLY B CA 1
ATOM 10614 C C . GLY B 1 632 ? -7.379 -46.531 3.271 1 27.75 632 GLY B C 1
ATOM 10615 O O . GLY B 1 632 ? -6.406 -47.156 2.84 1 27.75 632 GLY B O 1
ATOM 10616 N N . GLY B 1 633 ? -8.492 -46.531 2.473 1 29.48 633 GLY B N 1
ATOM 10617 C CA . GLY B 1 633 ? -8.18 -47.125 1.19 1 29.48 633 GLY B CA 1
ATOM 10618 C C . GLY B 1 633 ? -7.289 -46.25 0.319 1 29.48 633 GLY B C 1
ATOM 10619 O O . GLY B 1 633 ? -7.289 -45.031 0.45 1 29.48 633 GLY B O 1
ATOM 10620 N N . SER B 1 634 ? -6.141 -46.75 -0.199 1 30.33 634 SER B N 1
ATOM 10621 C CA . SER B 1 634 ? -5.031 -46.188 -0.939 1 30.33 634 SER B CA 1
ATOM 10622 C C . SER B 1 634 ? -5.52 -45.469 -2.201 1 30.33 634 SER B C 1
ATOM 10624 O O . SER B 1 634 ? -6.516 -45.875 -2.801 1 30.33 634 SER B O 1
ATOM 10626 N N . LEU B 1 635 ? -5.137 -44.281 -2.436 1 33.12 635 LEU B N 1
ATOM 10627 C CA . LEU B 1 635 ? -5.398 -43.375 -3.574 1 33.12 635 LEU B CA 1
ATOM 10628 C C . LEU B 1 635 ? -5.184 -44.125 -4.891 1 33.12 635 LEU B C 1
ATOM 10630 O O . LEU B 1 635 ? -5.828 -43.812 -5.895 1 33.12 635 LEU B O 1
ATOM 10634 N N . LEU B 1 636 ? -4.312 -45.156 -4.91 1 32.91 636 LEU B N 1
ATOM 10635 C CA . LEU B 1 636 ? -3.977 -45.875 -6.141 1 32.91 636 LEU B CA 1
ATOM 10636 C C . LEU B 1 636 ? -5.184 -46.656 -6.668 1 32.91 636 LEU B C 1
ATOM 10638 O O . LEU B 1 636 ? -5.418 -46.688 -7.879 1 32.91 636 LEU B O 1
ATOM 10642 N N . SER B 1 637 ? -5.945 -47.312 -5.824 1 30.75 637 SER B N 1
ATOM 10643 C CA . SER B 1 637 ? -7.055 -48.156 -6.254 1 30.75 637 SER B CA 1
ATOM 10644 C C . SER B 1 637 ? -8.18 -47.344 -6.867 1 30.75 637 SER B C 1
ATOM 10646 O O . SER B 1 637 ? -8.812 -47.75 -7.832 1 30.75 637 SER B O 1
ATOM 10648 N N . ARG B 1 638 ? -8.234 -46.094 -6.441 1 35.28 638 ARG B N 1
ATOM 10649 C CA . ARG B 1 638 ? -9.383 -45.312 -6.902 1 35.28 638 ARG B CA 1
ATOM 10650 C C . ARG B 1 638 ? -9.086 -44.625 -8.242 1 35.28 638 ARG B C 1
ATOM 10652 O O . ARG B 1 638 ? -10 -44.406 -9.047 1 35.28 638 ARG B O 1
ATOM 10659 N N . MET B 1 639 ? -7.867 -44.312 -8.484 1 31.09 639 MET B N 1
ATOM 10660 C CA . MET B 1 639 ? -7.527 -43.688 -9.758 1 31.09 639 MET B CA 1
ATOM 10661 C C . MET B 1 639 ? -7.652 -44.688 -10.906 1 31.09 639 MET B C 1
ATOM 10663 O O . MET B 1 639 ? -7.922 -44.312 -12.047 1 31.09 639 MET B O 1
ATOM 10667 N N . ARG B 1 640 ? -7.5 -46.062 -10.75 1 32.59 640 ARG B N 1
ATOM 10668 C CA . ARG B 1 640 ? -7.664 -47.094 -11.766 1 32.59 640 ARG B CA 1
ATOM 10669 C C . ARG B 1 640 ? -9.117 -47.219 -12.195 1 32.59 640 ARG B C 1
ATOM 10671 O O . ARG B 1 640 ? -9.406 -47.5 -13.359 1 32.59 640 ARG B O 1
ATOM 10678 N N . SER B 1 641 ? -10.086 -47.094 -11.211 1 32.78 641 SER B N 1
ATOM 10679 C CA . SER B 1 641 ? -11.469 -47.406 -11.57 1 32.78 641 SER B CA 1
ATOM 10680 C C . SER B 1 641 ? -12.047 -46.344 -12.5 1 32.78 641 SER B C 1
ATOM 10682 O O . SER B 1 641 ? -13.047 -46.562 -13.18 1 32.78 641 SER B O 1
ATOM 10684 N N . MET B 1 642 ? -11.633 -45.156 -12.398 1 30.61 642 MET B N 1
ATOM 10685 C CA . MET B 1 642 ? -12.312 -44.156 -13.195 1 30.61 642 MET B CA 1
ATOM 10686 C C . MET B 1 642 ? -11.938 -44.281 -14.672 1 30.61 642 MET B C 1
ATOM 10688 O O . MET B 1 642 ? -12.672 -43.812 -15.539 1 30.61 642 MET B O 1
ATOM 10692 N N . ASP B 1 643 ? -10.719 -44.812 -14.992 1 30.97 643 ASP B N 1
ATOM 10693 C CA . ASP B 1 643 ? -10.406 -44.938 -16.406 1 30.97 643 ASP B CA 1
ATOM 10694 C C . ASP B 1 643 ? -11.188 -46.094 -17.031 1 30.97 643 ASP B C 1
ATOM 10696 O O . ASP B 1 643 ? -11.289 -46.188 -18.266 1 30.97 643 ASP B O 1
ATOM 10700 N N . ASP B 1 644 ? -11.555 -47.188 -16.234 1 30.16 644 ASP B N 1
ATOM 10701 C CA . ASP B 1 644 ? -12.141 -48.344 -16.859 1 30.16 644 ASP B CA 1
ATOM 10702 C C . ASP B 1 644 ? -13.57 -48.062 -17.328 1 30.16 644 ASP B C 1
ATOM 10704 O O . ASP B 1 644 ? -14.219 -48.938 -17.922 1 30.16 644 ASP B O 1
ATOM 10708 N N . GLU B 1 645 ? -14.195 -47.062 -16.766 1 29.2 645 GLU B N 1
ATOM 10709 C CA . GLU B 1 645 ? -15.609 -47.094 -17.141 1 29.2 645 GLU B CA 1
ATOM 10710 C C . GLU B 1 645 ? -15.797 -46.75 -18.625 1 29.2 645 GLU B C 1
ATOM 10712 O O . GLU B 1 645 ? -16.906 -46.781 -19.141 1 29.2 645 GLU B O 1
ATOM 10717 N N . ASP B 1 646 ? -14.82 -46.156 -19.25 1 28.59 646 ASP B N 1
ATOM 10718 C CA . ASP B 1 646 ? -15.25 -45.75 -20.594 1 28.59 646 ASP B CA 1
ATOM 10719 C C . ASP B 1 646 ? -15.266 -46.938 -21.547 1 28.59 646 ASP B C 1
ATOM 10721 O O . ASP B 1 646 ? -15.469 -46.781 -22.75 1 28.59 646 ASP B O 1
ATOM 10725 N N . GLU B 1 647 ? -14.727 -48.125 -21.016 1 25.61 647 GLU B N 1
ATOM 10726 C CA . GLU B 1 647 ? -14.562 -49.125 -22.078 1 25.61 647 GLU B CA 1
ATOM 10727 C C . GLU B 1 647 ? -15.906 -49.75 -22.469 1 25.61 647 GLU B C 1
ATOM 10729 O O . GLU B 1 647 ? -15.953 -50.656 -23.297 1 25.61 647 GLU B O 1
ATOM 10734 N N . ASP B 1 648 ? -16.938 -49.688 -21.703 1 23.45 648 ASP B N 1
ATOM 10735 C CA . ASP B 1 648 ? -17.75 -50.875 -21.953 1 23.45 648 ASP B CA 1
ATOM 10736 C C . ASP B 1 648 ? -18.406 -50.781 -23.344 1 23.45 648 ASP B C 1
ATOM 10738 O O . ASP B 1 648 ? -18.859 -51.812 -23.875 1 23.45 648 ASP B O 1
ATOM 10742 N N . ASP B 1 649 ? -19.016 -49.75 -23.719 1 24.62 649 ASP B N 1
ATOM 10743 C CA . ASP B 1 649 ? -20.172 -50.094 -24.516 1 24.62 649 ASP B CA 1
ATOM 10744 C C . ASP B 1 649 ? -19.766 -50.438 -25.953 1 24.62 649 ASP B C 1
ATOM 10746 O O . ASP B 1 649 ? -20.562 -50.281 -26.875 1 24.62 649 ASP B O 1
ATOM 10750 N N . ASP B 1 650 ? -18.422 -50.656 -26.188 1 22.22 650 ASP B N 1
ATOM 10751 C CA . ASP B 1 650 ? -18.219 -50.812 -27.625 1 22.22 650 ASP B CA 1
ATOM 10752 C C . ASP B 1 650 ? -18.859 -52.125 -28.125 1 22.22 650 ASP B C 1
ATOM 10754 O O . ASP B 1 650 ? -18.406 -53.219 -27.766 1 22.22 650 ASP B O 1
ATOM 10758 N N . ASP B 1 651 ? -20.141 -52.188 -28.188 1 20.84 651 ASP B N 1
ATOM 10759 C CA . ASP B 1 651 ? -20.781 -53.312 -28.906 1 20.84 651 ASP B CA 1
ATOM 10760 C C . ASP B 1 651 ? -20.203 -53.469 -30.312 1 20.84 651 ASP B C 1
ATOM 10762 O O . ASP B 1 651 ? -20.062 -52.469 -31.047 1 20.84 651 ASP B O 1
ATOM 10766 N N . ASP B 1 652 ? -19.453 -54.531 -30.5 1 20.2 652 ASP B N 1
ATOM 10767 C CA . ASP B 1 652 ? -18.703 -55.125 -31.609 1 20.2 652 ASP B CA 1
ATOM 10768 C C . ASP B 1 652 ? -19.594 -55.344 -32.812 1 20.2 652 ASP B C 1
ATOM 10770 O O . ASP B 1 652 ? -20.266 -56.375 -32.938 1 20.2 652 ASP B O 1
ATOM 10774 N N . GLU B 1 653 ? -20.453 -54.375 -33.312 1 21.22 653 GLU B N 1
ATOM 10775 C CA . GLU B 1 653 ? -21.125 -54.875 -34.5 1 21.22 653 GLU B CA 1
ATOM 10776 C C . GLU B 1 653 ? -20.125 -55.25 -35.594 1 21.22 653 GLU B C 1
ATOM 10778 O O . GLU B 1 653 ? -19.281 -54.406 -35.938 1 21.22 653 GLU B O 1
ATOM 10783 N N . SER B 1 654 ? -19.828 -56.5 -35.875 1 19.39 654 SER B N 1
ATOM 10784 C CA . SER B 1 654 ? -18.938 -57.312 -36.688 1 19.39 654 SER B CA 1
ATOM 10785 C C . SER B 1 654 ? -19.141 -57.062 -38.188 1 19.39 654 SER B C 1
ATOM 10787 O O . SER B 1 654 ? -18.547 -57.719 -39.031 1 19.39 654 SER B O 1
ATOM 10789 N N . ASP B 1 655 ? -19.453 -55.844 -38.719 1 19.53 655 ASP B N 1
ATOM 10790 C CA . ASP B 1 655 ? -19.703 -56.125 -40.125 1 19.53 655 ASP B CA 1
ATOM 10791 C C . ASP B 1 655 ? -18.422 -56.562 -40.844 1 19.53 655 ASP B C 1
ATOM 10793 O O . ASP B 1 655 ? -17.328 -56.156 -40.469 1 19.53 655 ASP B O 1
ATOM 10797 N N . ASP B 1 656 ? -18.422 -57.531 -41.812 1 18.64 656 ASP B N 1
ATOM 10798 C CA . ASP B 1 656 ? -17.578 -58.469 -42.531 1 18.64 656 ASP B CA 1
ATOM 10799 C C . ASP B 1 656 ? -16.672 -57.75 -43.531 1 18.64 656 ASP B C 1
ATOM 10801 O O . ASP B 1 656 ? -15.57 -58.219 -43.812 1 18.64 656 ASP B O 1
ATOM 10805 N N . PRO B 1 657 ? -16.922 -56.469 -44.031 1 19.67 657 PRO B N 1
ATOM 10806 C CA . PRO B 1 657 ? -16.766 -56.688 -45.469 1 19.67 657 PRO B CA 1
ATOM 10807 C C . PRO B 1 657 ? -15.32 -56.969 -45.875 1 19.67 657 PRO B C 1
ATOM 10809 O O . PRO B 1 657 ? -14.414 -56.844 -45.062 1 19.67 657 PRO B O 1
ATOM 10812 N N . GLU B 1 658 ? -14.844 -56.375 -47.125 1 20.06 658 GLU B N 1
ATOM 10813 C CA . GLU B 1 658 ? -14.242 -56.812 -48.375 1 20.06 658 GLU B CA 1
ATOM 10814 C C . GLU B 1 658 ? -12.719 -56.656 -48.344 1 20.06 658 GLU B C 1
ATOM 10816 O O . GLU B 1 658 ? -12.203 -55.719 -47.719 1 20.06 658 GLU B O 1
ATOM 10821 N N . GLN B 1 659 ? -11.938 -57.625 -48.688 1 18.25 659 GLN B N 1
ATOM 10822 C CA . GLN B 1 659 ? -10.547 -58.062 -48.719 1 18.25 659 GLN B CA 1
ATOM 10823 C C . GLN B 1 659 ? -9.695 -57.125 -49.594 1 18.25 659 GLN B C 1
ATOM 10825 O O . GLN B 1 659 ? -8.508 -57.375 -49.781 1 18.25 659 GLN B O 1
ATOM 10830 N N . PHE B 1 660 ? -9.906 -55.781 -49.781 1 19.2 660 PHE B N 1
ATOM 10831 C CA . PHE B 1 660 ? -9.18 -55.438 -51 1 19.2 660 PHE B CA 1
ATOM 10832 C C . PHE B 1 660 ? -7.68 -55.562 -50.781 1 19.2 660 PHE B C 1
ATOM 10834 O O . PHE B 1 660 ? -7.168 -55.281 -49.688 1 19.2 660 PHE B O 1
ATOM 10841 N N . VAL B 1 661 ? -6.895 -56.25 -51.719 1 19.08 661 VAL B N 1
ATOM 10842 C CA . VAL B 1 661 ? -5.613 -56.875 -52.031 1 19.08 661 VAL B CA 1
ATOM 10843 C C . VAL B 1 661 ? -4.566 -55.812 -52.312 1 19.08 661 VAL B C 1
ATOM 10845 O O . VAL B 1 661 ? -4.621 -55.125 -53.312 1 19.08 661 VAL B O 1
ATOM 10848 N N . VAL B 1 662 ? -4.453 -54.812 -51.469 1 17.78 662 VAL B N 1
ATOM 10849 C CA . VAL B 1 662 ? -3.549 -53.812 -52.062 1 17.78 662 VAL B CA 1
ATOM 10850 C C . VAL B 1 662 ? -2.207 -54.469 -52.375 1 17.78 662 VAL B C 1
ATOM 10852 O O . VAL B 1 662 ? -1.722 -55.312 -51.594 1 17.78 662 VAL B O 1
ATOM 10855 N N . ALA B 1 663 ? -1.637 -54.125 -53.562 1 19.16 663 ALA B N 1
ATOM 10856 C CA . ALA B 1 663 ? -0.542 -54.438 -54.5 1 19.16 663 ALA B CA 1
ATOM 10857 C C . ALA B 1 663 ? 0.803 -54.031 -53.906 1 19.16 663 ALA B C 1
ATOM 10859 O O . ALA B 1 663 ? 0.865 -53.156 -53.031 1 19.16 663 ALA B O 1
ATOM 10860 N N . ARG B 1 664 ? 1.891 -54.656 -54.344 1 18.56 664 ARG B N 1
ATOM 10861 C CA . ARG B 1 664 ? 3.305 -55 -54.188 1 18.56 664 ARG B CA 1
ATOM 10862 C C . ARG B 1 664 ? 4.188 -53.812 -54.562 1 18.56 664 ARG B C 1
ATOM 10864 O O . ARG B 1 664 ? 5.277 -53.969 -55.125 1 18.56 664 ARG B O 1
ATOM 10871 N N . ARG B 1 665 ? 3.844 -52.562 -54.125 1 15.8 665 ARG B N 1
ATOM 10872 C CA . ARG B 1 665 ? 4.688 -51.719 -54.969 1 15.8 665 ARG B CA 1
ATOM 10873 C C . ARG B 1 665 ? 6.164 -52.031 -54.75 1 15.8 665 ARG B C 1
ATOM 10875 O O . ARG B 1 665 ? 6.539 -52.656 -53.781 1 15.8 665 ARG B O 1
ATOM 10882 N N . LYS B 1 666 ? 6.875 -50.844 -55.312 1 16.94 666 LYS B N 1
ATOM 10883 C CA . LYS B 1 666 ? 8.016 -50.469 -56.156 1 16.94 666 LYS B CA 1
ATOM 10884 C C . LYS B 1 666 ? 9.242 -50.188 -55.281 1 16.94 666 LYS B C 1
ATOM 10886 O O . LYS B 1 666 ? 9.211 -49.25 -54.469 1 16.94 666 LYS B O 1
ATOM 10891 N N . LYS B 1 667 ? 10.141 -51.094 -54.938 1 17.06 667 LYS B N 1
ATOM 10892 C CA . LYS B 1 667 ? 11.422 -51.031 -54.25 1 17.06 667 LYS B CA 1
ATOM 10893 C C . LYS B 1 667 ? 12.414 -50.156 -55 1 17.06 667 LYS B C 1
ATOM 10895 O O . LYS B 1 667 ? 13.578 -50.031 -54.594 1 17.06 667 LYS B O 1
ATOM 10900 N N . LEU B 1 668 ? 12.094 -49.031 -55.75 1 16.8 668 LEU B N 1
ATOM 10901 C CA . LEU B 1 668 ? 13.227 -48.719 -56.594 1 16.8 668 LEU B CA 1
ATOM 10902 C C . LEU B 1 668 ? 14.391 -48.156 -55.781 1 16.8 668 LEU B C 1
ATOM 10904 O O . LEU B 1 668 ? 14.188 -47.375 -54.875 1 16.8 668 LEU B O 1
ATOM 10908 N N . VAL B 1 669 ? 15.695 -48.719 -55.969 1 17.72 669 VAL B N 1
ATOM 10909 C CA . VAL B 1 669 ? 17.109 -48.75 -55.625 1 17.72 669 VAL B CA 1
ATOM 10910 C C . VAL B 1 669 ? 17.828 -47.531 -56.188 1 17.72 669 VAL B C 1
ATOM 10912 O O . VAL B 1 669 ? 18.016 -47.438 -57.406 1 17.72 669 VAL B O 1
ATOM 10915 N N . SER B 1 670 ? 17.438 -46.312 -56 1 15.91 670 SER B N 1
ATOM 10916 C CA . SER B 1 670 ? 18.188 -45.375 -56.812 1 15.91 670 SER B CA 1
ATOM 10917 C C . SER B 1 670 ? 19.672 -45.406 -56.469 1 15.91 670 SER B C 1
ATOM 10919 O O . SER B 1 670 ? 20.062 -45.812 -55.375 1 15.91 670 SER B O 1
ATOM 10921 N N . LYS B 1 671 ? 20.562 -44.531 -57.531 1 16.31 671 LYS B N 1
ATOM 10922 C CA . LYS B 1 671 ? 21.797 -44.344 -58.281 1 16.31 671 LYS B CA 1
ATOM 10923 C C . LYS B 1 671 ? 22.875 -43.656 -57.438 1 16.31 671 LYS B C 1
ATOM 10925 O O . LYS B 1 671 ? 22.562 -42.781 -56.625 1 16.31 671 LYS B O 1
ATOM 10930 N N . ARG B 1 672 ? 24.25 -43.906 -57.844 1 18.53 672 ARG B N 1
ATOM 10931 C CA . ARG B 1 672 ? 25.688 -43.969 -57.594 1 18.53 672 ARG B CA 1
ATOM 10932 C C . ARG B 1 672 ? 26.391 -42.688 -58 1 18.53 672 ARG B C 1
ATOM 10934 O O . ARG B 1 672 ? 27.609 -42.594 -57.938 1 18.53 672 ARG B O 1
ATOM 10941 N N . GLY B 1 673 ? 25.781 -41.5 -58.188 1 17.62 673 GLY B N 1
ATOM 10942 C CA . GLY B 1 673 ? 26.656 -40.781 -59.094 1 17.62 673 GLY B CA 1
ATOM 10943 C C . GLY B 1 673 ? 28.031 -40.531 -58.531 1 17.62 673 GLY B C 1
ATOM 10944 O O . GLY B 1 673 ? 28.234 -40.594 -57.312 1 17.62 673 GLY B O 1
ATOM 10945 N N . ARG B 1 674 ? 29.172 -39.812 -59.562 1 18.27 674 ARG B N 1
ATOM 10946 C CA . ARG B 1 674 ? 30.484 -39.812 -60.219 1 18.27 674 ARG B CA 1
ATOM 10947 C C . ARG B 1 674 ? 31.406 -38.75 -59.625 1 18.27 674 ARG B C 1
ATOM 10949 O O . ARG B 1 674 ? 31.219 -37.562 -59.906 1 18.27 674 ARG B O 1
ATOM 10956 N N . GLY B 1 675 ? 31.828 -38.625 -58.438 1 19.03 675 GLY B N 1
ATOM 10957 C CA . GLY B 1 675 ? 32.906 -37.688 -58.281 1 19.03 675 GLY B CA 1
ATOM 10958 C C . GLY B 1 675 ? 34.125 -38 -59.125 1 19.03 675 GLY B C 1
ATOM 10959 O O . GLY B 1 675 ? 34.469 -39.156 -59.281 1 19.03 675 GLY B O 1
ATOM 10960 N N . PRO B 1 676 ? 34.656 -37.375 -60.188 1 18 676 PRO B N 1
ATOM 10961 C CA . PRO B 1 676 ? 35.938 -37.469 -60.906 1 18 676 PRO B CA 1
ATOM 10962 C C . PRO B 1 676 ? 37.125 -36.969 -60.125 1 18 676 PRO B C 1
ATOM 10964 O O . PRO B 1 676 ? 38.156 -37.594 -60.094 1 18 676 PRO B O 1
ATOM 10967 N N . LYS B 1 677 ? 37.656 -35.781 -59.969 1 18.84 677 LYS B N 1
ATOM 10968 C CA . LYS B 1 677 ? 39 -35.75 -59.406 1 18.84 677 LYS B CA 1
ATOM 10969 C C . LYS B 1 677 ? 39.062 -36.562 -58.094 1 18.84 677 LYS B C 1
ATOM 10971 O O . LYS B 1 677 ? 40.094 -37.188 -57.812 1 18.84 677 LYS B O 1
ATOM 10976 N N . VAL B 1 678 ? 39 -36.281 -58.531 1 16.17 678 VAL B N 1
ATOM 10977 C CA . VAL B 1 678 ? 39.875 -35.312 -59.156 1 16.17 678 VAL B CA 1
ATOM 10978 C C . VAL B 1 678 ? 40 -34.062 -58.25 1 16.17 678 VAL B C 1
ATOM 10980 O O . VAL B 1 678 ? 39.031 -33.625 -57.625 1 16.17 678 VAL B O 1
#

InterPro domains:
  IPR019557 Aminotransferase-like, plant mobile domain [PF10536] (59-427)
  IPR044824 Protein MAINTENANCE OF MERISTEMS-like [PTHR46033] (29-553)

Sequence (1356 aa):
MVWLLNNVYDVEHRAYFMSEKKMELTPLKIRSHGASSVMQYDERYTPYIEMTGLLPFVQLVSRSTPNLNAAAVTSLIDRWRPETHNFHLRTGEMTVTLQDVSMITALPIEGKPLCMSTDSEGWQQQMETLIGMSPQELEVEDGGKKDRVPAGAPFTWIAANFAHCPEDADDEVIKRYARVYMWYVISRTIFANGTGKNAPWMWLKALTVFNNKFSWGSGALAYLYRQLDDACRRTTKDGGVGGCMLLLSVWSWERLPVGRPKSSQWNTWDDHGNPLRQPTWAYKWDLVSEVASEVNLLYKQYTNEMDSLTPEQVEWEPYGVGPNFGDAHTFDLNSLCVQERHLWLMRCPLICNWAVEFHLPHRVMRQFGYFQPHPPEWVDTDTQLHRLDRRRQRKIKDWQKHHKSYVVMFEQSVQAASSIRRTQYRQHCPLAFSNYLRWFQASTCVEICPPAYEEDILKEPTEYDALAQGRYNKLIREGYQTSFAPVLNFMRKEVKKQVDESEDILDNTAGGKKGESALRLFIKAQGQKLQHLSNILGCRDPEYVSPSRSGSSERNTLDDSASSGARMDDGDITSAANTQRNTVEDDVDTPEVVDEMTLKAFQRSAYMLKPRKEFRRYSPDDYAKGKNPVAGGSLLSRMRSMDDEDEDDDDDESDDPEQFVVARRKKLVSKRGRGPKVMVWLLNNVYDVEHRAYFMSEKKMELTPLKIRSHGASSVMQYDERYTPYIEMTGLLPFVQLVSRSTPNLNAAAVTSLIDRWRPETHNFHLRTGEMTVTLQDVSMITALPIEGKPLCMSTDSEGWQQQMETLIGMSPQELEVEDGGKKDRVPAGAPFTWIAANFAHCPEDADDEVIKRYARVYMWYVISRTIFANGTGKNAPWMWLKALTVFNNKFSWGSGALAYLYRQLDDACRRTTKDGGVGGCMLLLSVWSWERLPVGRPKSSQWNTWDDHGNPLRQPTWAYKWDLVSEVASEVNLLYKQYTNEMDSLTPEQVEWEPYGVGPNFGDAHTFDLNSLCVQERHLWLMRCPLICNWAVEFHLPHRVMRQFGYFQPHPPEWVDTDTQLHRLDRRRQRKIKDWQKHHKSYVVMFEQSVQAASSIRRTQYRQHCPLAFSNYLRWFQASTCVEICPPAYEEDILKEPTEYDALAQGRYNKLIREGYQTSFAPVLNFMRKEVKKQVDESEDILDNTAGGKKGESALRLFIKAQGQKLQHLSNILGCRDPEYVSPSRSGSSERNTLDDSASSGARMDDGDITSAANTQRNTVEDDVDTPEVVDEMTLKAFQRSAYMLKPRKEFRRYSPDDYAKGKNPVAGGSLLSRMRSMDDEDEDDDDDESDDPEQFVVARRKKLVSKRGRGPKV

Organism: Hordeum vulgare subsp. vulgare (NCBI:txid112509)

pLDDT: mean 75.47, std 27.85, range [15.12, 98.81]

Foldseek 3Di:
DQQQADPVQLVLFPLCCCFPVVDQFAFAAALFDFQDPLAADDPLLQVLLVLQQQQQQLLQRRPFDDDFQRLLVRLQLSQQGQFALFRQALQFTDHQFLLLLLQQRLQAQDAFAQFWFQDLVCLQVVLCVLQNHDDDQPPPPDPPDSPPDAAFAWLVVLSVPQRDQDPPDDPSNSSNSSLSSVLSRCCRAQQPDLVSTGRHSSSSVVPSDSNRHYRSSLQSRLNQSLQSSVQSSDRDRHHHGYGRVLSVRVVCLLWAPQPRADDQDADDQDQVPDLQNFHGLSRSPRDGPDDDPPSSVSSLVSNLVRLQDANVRTDLESQDDDPCGNPPVVGHHRPSSCPVVLLRQFFAWRDNHLGTFTRHCLRVVSSVQFARDPPDDRFGRDVVSSPGDCVVCVVDRGRCVVCVVRSVRSVVRSVCSVPDDPPDTHGYDPLNSLVNSLSSVSSDPNHSDAALDDPVCVVDPHDPVVVCPDPNNVCCVVDDDRRCSNPLVNLLVVLVVLLVVLLVVLVPDDCDDDVSVVVNVVSLVVSQVSVVVSVVSSNSDDGDDPPDPPPDPPPPPPPPPDPDDDDDDDDDDDDDDDDCPPPPPVPPPPPPPPCVVPPDDVPVPPVDPPPPDPPPPPDVPVVPDDPDDPPPDDSVVVVVVVVVVVPPDPPPPPDDDPPDDDDDDDPDDDDDDDDDDD/DQQQADPVQLVLFPLCCCFPVVDQFAFAAALFDFDDPLAADDPLLQVLLVLQQQQQQLLQRRPFDDDFQRLLVRLQLSQQGQFALFRQALAFTDHQFLLLLLQQRLQAQDAFAQFWFQDLVCLQVVLCVLQNHDDDQPPPPDPPDSPPDAAFAWLVVLSVPQRDQDPPDDPSNSSNSSLSSVLSRCCRAQQPDFVSTGRHSSSSVVPSDSNRHYRSSLQSRLNQSLQSSVQSSDRDRHHHGYGRSLSVRVVCLLWAPQPHADDQDADDQDQVPDLQNFHGLSRSPRDGPDDDPPSSVSSLVSNLVRLQDANVRTDLESQDDDPCGNPPVPGHHRPSSCPVVLLRQFFAWRDNHLGTFTRHCLRVVSSVQFARDPPDDRFGRDVVSSPGDCVVCVVCRGRCVVCVVRSVRSVVSSVCSVPDDPPDTHGYDPLNSLVNSLSSVSSDPNHSDAALDDPVCVVDPHDPVVVCPDPNNVCCVVDDDRRCSNPLVVLLVVLVVLLVVLLVCLVVDDQDDPDRPPVNVVSLVVSQVSVVVSVVSSNSDDGDDPPDPPPDPPPPPPPPPDPPDPDDDDDDDDDDDDDCPPPPPPVPPPPPPPCVVPPPDVPVPPVPPDPPDPPPPPDVPVVPDDCDPPPPDDSVVVVVVVVPPVPPDPPCPPDDDDDPDDDDDDPDDDDDDDDDDD

Solvent-accessible surface area (backbone atoms only — not comparable to full-atom values): 78294 Å² total; per-residue (Å²): 131,45,78,61,58,49,70,86,52,46,79,49,21,38,40,41,40,37,41,75,65,63,45,89,74,69,55,39,42,70,26,48,46,61,54,54,85,67,57,58,86,53,80,83,28,48,72,60,38,48,51,45,51,46,37,37,41,50,59,50,36,66,73,50,54,51,65,77,58,39,22,41,52,32,44,51,35,47,30,45,35,64,54,70,60,26,29,41,40,56,61,35,55,40,68,91,46,57,51,50,40,17,35,42,39,32,33,38,58,69,56,44,65,42,46,45,67,61,60,60,79,60,44,56,60,51,35,30,70,63,60,68,55,59,82,71,73,76,72,72,80,79,86,62,83,71,72,80,71,71,70,46,44,42,53,68,58,50,43,74,72,59,25,67,78,63,90,84,52,52,70,68,53,43,52,29,49,36,48,49,50,50,36,54,47,41,31,29,33,41,57,8,40,65,79,57,51,62,33,53,40,59,57,47,58,68,52,70,51,43,75,52,55,42,8,52,26,40,18,36,50,14,43,27,52,52,30,48,50,51,36,22,42,49,73,55,77,81,28,42,33,30,8,32,51,65,58,55,49,51,52,42,47,52,26,34,16,64,70,19,72,82,58,65,49,60,76,88,84,82,37,84,89,37,68,68,46,28,46,42,57,49,49,63,49,38,40,41,82,67,57,74,66,49,44,65,62,46,24,54,49,37,43,30,36,57,53,61,46,38,57,48,33,45,39,51,53,69,56,45,60,79,91,45,44,64,60,67,85,81,56,71,54,23,64,63,31,58,68,60,58,68,54,37,70,48,67,32,56,19,33,33,43,58,34,56,34,66,40,62,44,68,63,33,22,48,54,75,53,22,44,40,60,66,81,49,82,86,62,79,56,48,72,69,43,67,67,46,38,67,83,80,40,67,82,67,35,45,30,42,69,74,41,38,71,52,52,52,47,30,53,49,37,54,51,47,37,72,61,54,64,88,75,81,72,56,60,55,43,73,69,52,41,33,52,29,41,39,51,48,60,70,25,44,75,41,65,46,62,53,49,49,61,64,76,70,59,43,78,46,83,77,47,65,70,61,55,25,67,31,67,51,29,41,50,29,46,73,38,38,43,69,80,55,28,18,51,51,48,33,48,48,54,51,41,44,48,51,26,52,49,40,52,50,53,58,73,71,48,83,79,74,56,77,75,53,42,58,56,50,52,46,47,52,53,51,27,45,33,38,41,37,50,27,33,74,73,49,56,41,66,79,78,86,73,76,79,74,79,81,70,84,76,73,74,78,70,79,70,72,81,78,79,80,73,82,80,80,77,75,79,83,79,75,86,80,86,75,82,72,79,76,75,79,73,78,74,73,73,66,74,73,74,70,68,70,74,59,76,61,76,80,62,76,64,72,88,53,78,66,81,67,66,79,74,65,69,82,45,88,67,55,71,70,70,75,78,77,80,77,83,75,77,63,65,67,68,58,61,55,58,67,64,59,66,73,62,66,85,72,76,77,82,71,80,78,76,86,80,67,78,88,76,80,81,81,81,65,87,80,83,71,84,81,75,85,68,140,130,44,76,63,58,48,69,86,53,44,79,48,20,39,38,40,39,36,42,76,64,63,45,89,76,67,56,39,42,69,26,47,45,59,54,52,86,67,56,59,88,53,80,84,30,48,71,61,38,49,50,44,51,46,38,37,40,50,59,50,34,65,73,50,53,49,68,77,58,38,20,40,53,32,43,51,36,47,29,44,35,65,55,70,62,26,29,41,41,57,60,34,56,40,67,89,47,56,52,51,38,16,35,42,40,32,33,39,58,68,54,43,64,42,45,46,65,62,60,61,78,61,44,56,60,51,35,28,71,63,61,68,53,59,80,72,71,76,72,72,79,77,87,60,82,72,74,80,71,74,69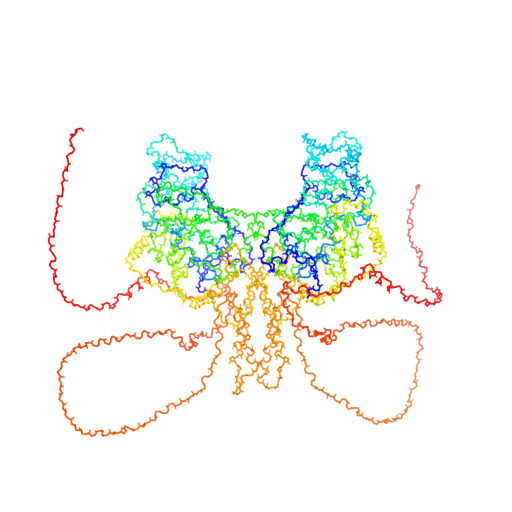,47,42,42,52,69,59,49,43,74,73,58,25,67,76,62,90,86,53,52,71,69,54,44,51,29,50,35,48,50,50,50,36,53,47,42,30,28,33,41,57,8,41,66,81,57,51,63,32,52,41,59,58,47,58,68,54,69,50,44,75,51,56,43,7,52,28,40,19,36,50,15,42,26,52,51,30,48,51,52,36,21,43,49,74,55,77,82,28,40,32,31,8,34,51,67,57,54,49,51,53,42,48,53,27,33,17,62,70,19,71,82,60,66,51,60,74,88,83,81,37,84,89,38,67,70,48,27,47,41,58,48,51,62,48,39,40,41,81,67,55,75,65,48,44,66,63,46,25,53,51,36,42,30,38,56,53,60,47,36,59,47,35,44,40,51,54,70,55,44,59,80,93,46,44,65,61,65,87,79,55,70,54,24,63,63,30,58,68,60,58,66,54,37,70,50,68,33,56,18,33,32,42,60,36,54,34,64,41,62,43,68,64,36,22,48,54,76,53,22,45,41,58,67,80,48,83,87,61,82,57,50,73,70,44,67,66,47,37,68,83,80,40,65,82,66,35,46,30,41,69,73,42,38,70,51,52,51,46,29,54,49,38,54,51,46,37,73,62,53,64,87,76,80,74,56,60,55,44,72,68,53,42,33,52,28,40,38,51,48,58,69,24,43,74,41,64,48,63,55,49,50,62,62,78,68,59,41,78,45,81,76,48,63,69,59,54,24,66,31,67,51,30,40,50,31,46,74,37,37,44,69,80,55,30,18,51,52,47,33,48,48,52,52,41,44,49,51,26,52,50,40,53,50,52,59,72,71,45,81,72,63,91,84,68,74,50,72,63,57,54,46,48,53,53,51,28,43,32,38,42,39,52,28,33,74,72,50,56,42,64,81,79,83,72,74,80,74,78,83,73,84,77,73,73,77,72,80,71,76,79,77,77,79,74,84,73,81,85,82,81,89,78,84,81,83,86,82,81,76,77,77,70,80,75,78,74,74,76,70,75,73,74,70,67,72,74,59,76,63,77,80,62,73,67,66,85,57,74,65,82,68,67,79,77,65,71,78,48,90,68,58,72,70,70,75,78,74,82,76,83,74,76,61,70,68,66,59,62,57,55,67,67,58,65,76,60,64,78,73,73,76,78,70,82,76,82,80,78,83,78,81,82,81,81,82,77,83,77,85,91,77,87,84,86,74,82,100

Secondary structure (DSSP, 8-state):
--TT--HHHHTT-HHHHHHTS---PPPPEE------TTS---GGGHHHHHHHT-HHHHHHHHH--PPP-HHHHHHHHTTEETTTTEEEETTEEE---HHHHHHHH----SSB-B--B---TTHHHHHHHHHS--------SSSS------SEEEHHHHHHHHSS--TT--HHHHHHHHHHHHHHHHHHTTT--SS-SEEEHHHHHTTSSTT--B-HHHHHHHHHHHHHHHHTT--STT-EE-S-HHHHHHHHHHH--TT-----B------TT-GGGS--GGGGGSB-----S-HHHHHHHHHHHHHH--GGGS-S-TT--GGGTT--SSSPPPTHHHHTGGGTT--EEEEETTEEEEE-GGGGGGGGTB---SSPPP----HHHHH--TTT-TT--BHHHHTHHHHHHHHHHHHHHHHS----PPBP-HHHHHHHHHHHHHHS----SPPSS-GGGGTS---HHHHHHSHHHHHHHHSSS---HHHHHHHHHHHHHHHHHHHHHHHHS---SHHHHHHHHHHHHHHHHHHHHHHHTT--PPP--------------------------------------------------------------S-------------GGGGTT---------HHHHHHHHHGGGSS------------------------------/--TT--HHHHTT-HHHHHHTS---PPPPEE------TTS---GGGHHHHHHHT-HHHHHHHHH--PPP-HHHHHHHHTTEETTTTEEEETTEEE---HHHHHHHH----SSB-B--B---TTHHHHHHHHHS--------SSSS------SEEEHHHHHHHHSS--TT--HHHHHHHHHHHHHHHHHHTTT--SS-SEEEHHHHHTTSSTT--B-HHHHHHHHHHHHHHHHTT--STT-EE-S-HHHHHHHHHHH--TT-----B------TT-GGGS--GGGGGSB-----S-HHHHHHHHHHHHHH--GGGS-S-TT--GGGTT--SSSPPPTHHHHTGGGTT--EEEEETTEEEEE-GGGGGGGGTB---SSPPP----HHHHH--TTT-TT--BHHHHTHHHHHHHHHHHHHHHHS----PPBP-HHHHHHHHHHHHHHS----SPPSS-GGGGTS---HHHHHHSHHHHHHHHSSS---HHHHHHHHHHHHHHHHHHHHHHHHS---SSS--HHHHHHHHHHHHHHHHHHHTT--PPP----------------------------------------------------TT----------------------GGGGTT---------HHHHHHHHHGGGGTT-----------------------------

Radius of gyration: 41.73 Å; Cα contacts (8 Å, |Δi|>4): 1906; chains: 2; bounding box: 112×110×137 Å